Protein AF-0000000078269663 (afdb_homodimer)

Nearest PDB structures (foldseek):
  3m1u-assembly1_B  TM=9.471E-01  e=7.529E-53  Nitratidesulfovibrio vulgaris str. Hildenborough
  3m1u-assembly1_A  TM=9.392E-01  e=1.048E-51  Nitratidesulfovibrio vulgaris str. Hildenborough
  6sqx-assembly2_B  TM=9.082E-01  e=2.283E-35  Photobacterium damselae subsp. piscicida
  3eg2-assembly1_A  TM=7.841E-01  e=2.271E-01  Homo sapiens
  8hdr-assembly1_1  TM=2.723E-01  e=8.058E+00  uncultured cyanophage

Solvent-accessible surface area (backbone atoms only — not comparable to full-atom values): 50717 Å² total; per-residue (Å²): 134,87,90,87,90,71,88,79,89,78,85,76,83,79,85,76,78,76,75,82,76,77,74,76,76,71,76,79,74,75,80,72,72,79,71,78,64,75,73,73,69,74,64,77,59,66,75,71,57,82,74,78,76,38,68,45,76,65,94,50,55,73,32,53,67,72,42,31,93,61,43,85,56,64,76,60,59,67,71,58,44,53,52,38,26,53,50,30,53,52,42,50,51,40,23,63,71,55,81,58,68,89,66,51,64,72,62,69,42,45,49,56,66,69,48,64,81,49,75,37,16,31,77,57,74,38,72,45,56,65,70,57,52,52,49,42,59,55,33,52,44,60,92,55,53,72,67,41,68,42,39,27,30,23,37,33,61,38,60,27,12,51,47,75,55,90,61,56,35,18,40,57,58,88,40,67,93,33,14,87,65,45,35,72,30,45,58,30,54,42,52,34,51,40,39,20,22,33,23,28,55,27,72,68,47,58,25,27,32,32,34,41,71,59,50,69,34,22,29,54,39,86,34,42,12,40,50,51,71,67,51,48,65,70,53,61,65,88,52,33,31,19,38,50,30,62,77,40,50,35,38,28,96,92,33,76,61,46,58,39,38,47,54,27,54,31,27,56,72,46,77,58,96,66,26,35,34,26,48,38,49,34,39,30,67,84,43,35,48,44,82,42,59,24,55,41,39,64,82,40,31,43,60,50,56,39,70,56,15,40,38,52,50,20,53,48,51,42,55,51,50,70,41,47,41,5,57,33,16,43,86,77,30,34,28,27,29,48,42,53,28,27,65,34,38,41,42,16,41,66,46,45,49,46,35,69,50,26,41,62,66,36,14,32,60,42,80,36,66,92,53,52,67,69,55,41,55,50,46,50,68,72,68,48,43,54,68,40,18,33,42,24,27,91,90,36,30,30,36,28,55,36,49,37,97,83,68,42,55,30,32,41,31,34,39,56,58,42,67,23,57,38,93,90,58,59,66,38,67,38,47,50,20,21,43,42,37,36,53,60,56,70,40,50,90,39,89,45,26,61,80,51,54,63,42,66,48,41,34,34,39,16,33,49,80,47,62,61,69,76,76,72,136,135,90,73,77,89,73,87,78,90,77,81,87,83,76,83,72,80,68,79,71,84,78,77,76,76,72,75,77,74,75,78,74,69,78,70,75,63,74,74,73,69,73,63,78,60,66,75,72,58,79,74,78,75,39,67,47,77,65,94,49,56,73,32,53,67,72,41,32,93,62,42,85,56,64,74,59,58,67,69,56,44,52,53,39,26,53,49,30,50,52,41,49,50,40,23,63,72,55,81,59,68,90,66,52,65,72,63,68,41,46,49,55,68,70,49,64,82,49,75,37,16,32,75,58,75,36,71,44,57,63,69,56,52,52,49,44,60,54,34,52,43,59,92,56,53,72,67,44,68,41,39,27,31,25,38,33,60,39,62,27,12,52,46,73,56,89,59,57,36,18,42,58,58,89,40,68,91,34,14,88,65,46,35,71,29,45,59,30,54,43,52,35,53,38,38,21,22,35,22,28,57,28,71,67,47,59,24,28,34,32,34,42,69,59,52,70,32,23,30,55,39,88,36,43,12,43,49,50,72,67,50,48,65,70,53,61,65,87,52,34,32,19,38,51,30,62,76,40,51,35,38,27,96,90,33,77,61,46,59,39,38,48,56,29,53,31,27,55,72,46,78,58,96,66,26,35,34,27,48,38,48,35,39,29,67,85,42,36,48,43,81,41,58,24,54,40,40,62,81,39,32,42,61,48,58,39,70,56,15,41,39,51,51,21,53,49,51,42,55,52,48,70,40,48,40,6,58,33,17,44,87,78,32,35,27,26,29,49,44,54,26,28,65,35,39,43,42,15,39,67,46,45,48,46,36,68,49,26,40,62,66,35,13,33,61,43,80,36,65,91,54,52,69,70,54,42,52,50,47,51,68,71,68,49,42,55,70,40,17,34,43,25,29,90,93,36,30,30,36,27,55,37,48,36,97,83,67,42,55,30,33,42,31,35,38,57,57,42,68,25,54,39,92,92,58,61,66,37,68,37,47,49,20,20,44,42,35,37,53,60,57,69,38,50,91,38,89,44,24,62,81,52,54,63,43,67,48,40,34,36,40,16,33,48,82,47,65,61,71,76,77,71,134

Radius of gyration: 35.12 Å; Cα contacts (8 Å, |Δi|>4): 2047; chains: 2; bounding box: 108×82×166 Å

InterPro domains:
  IPR000064 Endopeptidase, NLPC/P60 domain [PF00877] (322-403)
  IPR025606 NLPC/P60, N-terminal domain [PF12912] (15-145)
  IPR026864 SH3b2-type SH3 domain [PF12914] (228-271)
  IPR027017 Uncharacterised peptidase with NlpC/P60 domain, YkfC type [PIRSF019015] (66-463)
  IPR038765 Papain-like cysteine peptidase superfamily [SSF54001] (302-403)
  IPR039439 SH3b1 domain [PF12913] (168-220)

Sequence (946 aa):
MKKILRSLILGVWTAVFISLLSACAGKPRPEILPDSGPALVETDETPQGPALLSEIVLAVPQRASLAVQVSDQPLMAPAEQVAMHNQALERFFAPWKQVRASLSAKDISWGVRGLGSKQGYAENLQPYPQDRWVHVVALQDLPTYPSLSAPAITVRNTSMRVLPSNRPFFLDPKRPGEGFPFDYFQNTAVWMGTPVFITHVSLDRAWYYVETAFANGWVRSEDVALTDENFCAQYESRAMVALRKDETSLIGQDMFLGQTHIGAIFPLHSRGGQGFMVKVPVRDATGRAKVALAELGYLQASRMPLPLTSRSVADLADAMSGQLYGWGGMFENRDCSSTMRDLFLPFGIWLPRNSSQQAKHGGESLSLEGLDAVAKLHAIRTQGVPFASLIWLPGHIGLYLGTSDRNEPLMLHNLWGVRTALPEGGEGRAVVGRLVISTLRPGEERDDVRRDDFLDKVRGLTLIGAKSSVIGKMKKILRSLILGVWTAVFISLLSACAGKPRPEILPDSGPALVETDETPQGPALLSEIVLAVPQRASLAVQVSDQPLMAPAEQVAMHNQALERFFAPWKQVRASLSAKDISWGVRGLGSKQGYAENLQPYPQDRWVHVVALQDLPTYPSLSAPAITVRNTSMRVLPSNRPFFLDPKRPGEGFPFDYFQNTAVWMGTPVFITHVSLDRAWYYVETAFANGWVRSEDVALTDENFCAQYESRAMVALRKDETSLIGQDMFLGQTHIGAIFPLHSRGGQGFMVKVPVRDATGRAKVALAELGYLQASRMPLPLTSRSVADLADAMSGQLYGWGGMFENRDCSSTMRDLFLPFGIWLPRNSSQQAKHGGESLSLEGLDAVAKLHAIRTQGVPFASLIWLPGHIGLYLGTSDRNEPLMLHNLWGVRTALPEGGEGRAVVGRLVISTLRPGEERDDVRRDDFLDKVRGLTLIGAKSSVIGK

Organism: Desulfomicrobium norvegicum (strain DSM 1741 / NCIMB 8310) (NCBI:txid52561)

pLDDT: mean 87.92, std 23.63, range [16.23, 98.94]

Foldseek 3Di:
DDDDDDDDDDPPDDDPCVPDPPPPPPDDDPPPDPPPPPPPPCPVPPPPPPPLDFLFDFPADFFLVRR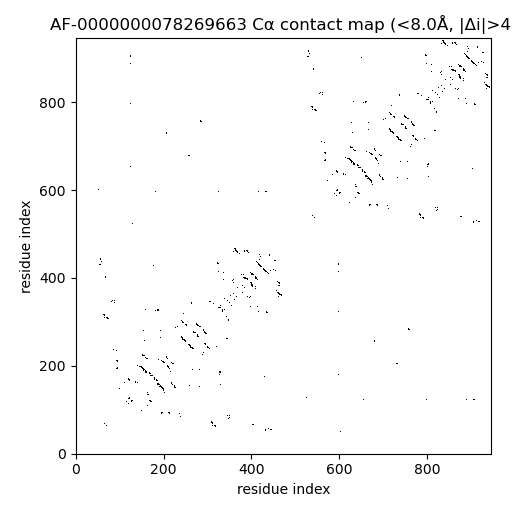DPWDLDFLDDPVLLVVLLVVLLCLQQVQQVDFADPDALVRLCVCCVVPVVAFWAWPVLHTDDPVVNVVQSQQQVSVCWQVDWFKKFFQAKWFFFSTPDPTFIWHRPVAAPTDPPQGVRGAAIDGGGGIWTFRHATPVRQWTFIDGSFDTGIIGLLRMATEDPVRCVVWRDSKKKFWLAAQDFFAAPNDTRYTGGQLDMFHFPDADPFATKTWHWDADPVRHTDTDIGGDGPVTIDIPQDRRILVLLSSSLSNQGPFFADNNCPVNTHAFQVSVQSSCVSNSQHAHRFQVRCQVQQADKDWPPPPDLVVLLVCCQPPPDASFKWWDFVRHIFGFHHAGPVRFIKTWGRDQFAWFADPVGDIHTRGSGGTGIHGQAIRVVDPRHDGCPSVNRTTIMGGGSYCSPPPDD/DDDDDDDDDDDDDDPPPVPPPDDPPPPDDPPPPPPPPPPPPCPVPPPPPPPLDFLFDFPADFFLVRRDPWDLDFLDDPVLLVVLLVVLLCLQQVQQVDFADPDALVRLCVCCVVPVVAFWAWPVLHTDDPVVNVVQSQQQVSVCWQVDWFKKFFQAKWFFFSTPDPTFIWHRPVAAPTDPPQGVRGAAIDGGGGIWTFRHATPVRQWTFIDGSFDTGIIGLLRMATEDPVRCVVWRDSKKKFWLAAQDFFADPNDTRYTGGQLDMFHFPDADPFFTKTWHWHADPVRHTDTDIGGDGPVTIDIPQDRRILVLLSSSLSNQRPFFADNNCPVNTHAFQVSVQSSCVSNSQHAHRFQVRCQVQQADKDWPPPPDLVVLQVCCQPPPDASFKWWDFVRHIFGFHHAGPVRFIKTWGQDQFAWFADPVGDIHTGGSGGTGIHGQAIRVVDPRHDGCPSVNRTTIMGGGSYCSPPPDD

Secondary structure (DSSP, 8-state):
-------------------------------------------------S----SS---S-SSHHHHS---SSBSS-HHHHHHHHHHHHHHHTGGGG--S-SS-HHHHTHHHHHHTTS--B-TTSSBPPHHHHHHHHHHT-GGG-S---EEEEESS-EEEESSS-SS--B--TTSTT-STT--TTEEEEE-TT-EEEEEEE-TTSSEEEEE-SS-EEEEEGGGEEE--HHHHHHH--S-EEEE-STTEEEEETTEEEEEE-TT-EEEEEEE-SSEEEEEEEEE-TTSBEEEEEEEEETTTEEESSPP-BHHHHHHHHHHTTTPBB-GGGGGG-B-HHHHHHHHHGGGT----SSHHHHHHHSEEEEE-TT--HHHHHHHHHHH--TTSEEEEETTEEEEEEEE-TTS-EEEEEEEEEEEEE-TTSSEEEEEEEEEEEE-SSTTTTSTTS-TTHHHHH--EEEEETS-------/-------------------------------------------------S----SS---S-SSHHHHS---SSBSS-HHHHHHHHHHHHHHHHGGGG--S-SS-HHHHTHHHHHHTTS--B-TTSSBPPHHHHHHHHHHT-GGG-S---EEEEESS-EEEESSS-SS--B--TTSTT-STT--TTEEEEE-TT-EEEEEEE-TTSSEEEEE-SS-EEEEEGGGEEE--HHHHHHH--S-EEEE-STTEEEEETTEEEEEE-TT-EEEEEEE-SSEEEEEEEEE-TTSBEEEEEEEEETTTEEESSPP-BHHHHHHHHHHTTTPBB-GGGGGG-B-HHHHHHHHHGGGT----SSHHHHHHHSEEEEE-TT--HHHHHHHHHHH--TTSEEEEETTEEEEEEEE-TTS-EEEEEEEEEEEEE-TTSSEEEEEEEEEEEE-SSTTTTSTTS-TTHHHHH--EEEEETS-------

Structure (mmCIF, N/CA/C/O backbone):
data_AF-0000000078269663-model_v1
#
loop_
_entity.id
_entity.type
_entity.pdbx_description
1 polymer 'NlpC/P60 family protein'
#
loop_
_atom_site.group_PDB
_atom_site.id
_atom_site.type_symbol
_atom_site.label_atom_id
_atom_site.label_alt_id
_atom_site.label_comp_id
_atom_site.label_asym_id
_atom_site.label_entity_id
_atom_site.label_seq_id
_atom_site.pdbx_PDB_ins_code
_atom_site.Cartn_x
_atom_site.Cartn_y
_atom_site.Cartn_z
_atom_site.occupancy
_atom_site.B_iso_or_equiv
_atom_site.auth_seq_id
_atom_site.auth_comp_id
_atom_site.auth_asym_id
_atom_site.auth_atom_id
_atom_site.pdbx_PDB_model_num
ATOM 1 N N . MET A 1 1 ? 50.531 26.359 -90.438 1 18.42 1 MET A N 1
ATOM 2 C CA . MET A 1 1 ? 50.438 27.812 -90.312 1 18.42 1 MET A CA 1
ATOM 3 C C . MET A 1 1 ? 49.094 28.203 -89.688 1 18.42 1 MET A C 1
ATOM 5 O O . MET A 1 1 ? 49.094 28.75 -88.562 1 18.42 1 MET A O 1
ATOM 9 N N . LYS A 1 2 ? 48.219 28.922 -90.438 1 17.03 2 LYS A N 1
ATOM 10 C CA . LYS A 1 2 ? 47.812 30.266 -90 1 17.03 2 LYS A CA 1
ATOM 11 C C . LYS A 1 2 ? 46.75 30.219 -88.938 1 17.03 2 LYS A C 1
ATOM 13 O O . LYS A 1 2 ? 46.875 30.906 -87.875 1 17.03 2 LYS A O 1
ATOM 18 N N . LYS A 1 3 ? 45.469 30.453 -89.25 1 18.17 3 LYS A N 1
ATOM 19 C CA . LYS A 1 3 ? 44.5 31.531 -88.938 1 18.17 3 LYS A CA 1
ATOM 20 C C . LYS A 1 3 ? 43.688 31.172 -87.688 1 18.17 3 LYS A C 1
ATOM 22 O O . LYS A 1 3 ? 43.469 30 -87.375 1 18.17 3 LYS A O 1
ATOM 27 N N . ILE A 1 4 ? 42.844 32.125 -87.062 1 19.56 4 ILE A N 1
ATOM 28 C CA . ILE A 1 4 ? 42.375 32.781 -85.875 1 19.56 4 ILE A CA 1
ATOM 29 C C . ILE A 1 4 ? 41.156 32.062 -85.312 1 19.56 4 ILE A C 1
ATOM 31 O O . ILE A 1 4 ? 40.188 31.828 -86.062 1 19.56 4 ILE A O 1
ATOM 35 N N . LEU A 1 5 ? 40.875 31.594 -83.938 1 20.47 5 LEU A N 1
ATOM 36 C CA . LEU A 1 5 ? 40.375 30.641 -83 1 20.47 5 LEU A CA 1
ATOM 37 C C . LEU A 1 5 ? 39 31.078 -82.5 1 20.47 5 LEU A C 1
ATOM 39 O O . LEU A 1 5 ? 38.531 30.625 -81.438 1 20.47 5 LEU A O 1
ATOM 43 N N . ARG A 1 6 ? 38.406 32.125 -83.188 1 18.02 6 ARG A N 1
ATOM 44 C CA . ARG A 1 6 ? 37.625 33.062 -82.375 1 18.02 6 ARG A CA 1
ATOM 45 C C . ARG A 1 6 ? 36.5 32.344 -81.625 1 18.02 6 ARG A C 1
ATOM 47 O O . ARG A 1 6 ? 36.344 32.5 -80.438 1 18.02 6 ARG A O 1
ATOM 54 N N . SER A 1 7 ? 35.219 32.625 -82.125 1 19.48 7 SER A N 1
ATOM 55 C CA . SER A 1 7 ? 34.125 33.344 -81.5 1 19.48 7 SER A CA 1
ATOM 56 C C . SER A 1 7 ? 33.188 32.406 -80.75 1 19.48 7 SER A C 1
ATOM 58 O O . SER A 1 7 ? 32.719 31.406 -81.312 1 19.48 7 SER A O 1
ATOM 60 N N . LEU A 1 8 ? 32.969 32.469 -79.5 1 19.3 8 LEU A N 1
ATOM 61 C CA . LEU A 1 8 ? 32.625 31.672 -78.312 1 19.3 8 LEU A CA 1
ATOM 62 C C . LEU A 1 8 ? 31.188 31.203 -78.375 1 19.3 8 LEU A C 1
ATOM 64 O O . LEU A 1 8 ? 30.406 31.625 -79.188 1 19.3 8 LEU A O 1
ATOM 68 N N . ILE A 1 9 ? 30.297 31.688 -77.438 1 19.8 9 ILE A N 1
ATOM 69 C CA . ILE A 1 9 ? 29.703 30.922 -76.312 1 19.8 9 ILE A CA 1
ATOM 70 C C . ILE A 1 9 ? 28.297 30.469 -76.688 1 19.8 9 ILE A C 1
ATOM 72 O O . ILE A 1 9 ? 27.703 31.031 -77.625 1 19.8 9 ILE A O 1
ATOM 76 N N . LEU A 1 10 ? 27.312 29.922 -75.625 1 20.56 10 LEU A N 1
ATOM 77 C CA . LEU A 1 10 ? 26.688 28.734 -75.062 1 20.56 10 LEU A CA 1
ATOM 78 C C . LEU A 1 10 ? 25.172 28.875 -75.062 1 20.56 10 LEU A C 1
ATOM 80 O O . LEU A 1 10 ? 24.453 27.906 -74.75 1 20.56 10 LEU A O 1
ATOM 84 N N . GLY A 1 11 ? 24.438 29.922 -75.562 1 20.2 11 GLY A N 1
ATOM 85 C CA . GLY A 1 11 ? 23.328 30.375 -74.75 1 20.2 11 GLY A CA 1
ATOM 86 C C . GLY A 1 11 ? 22.094 29.516 -74.875 1 20.2 11 GLY A C 1
ATOM 87 O O . GLY A 1 11 ? 21.438 29.516 -75.938 1 20.2 11 GLY A O 1
ATOM 88 N N . VAL A 1 12 ? 22.031 28.297 -74.438 1 22.58 12 VAL A N 1
ATOM 89 C CA . VAL A 1 12 ? 21 27.312 -74.812 1 22.58 12 VAL A CA 1
ATOM 90 C C . VAL A 1 12 ? 19.656 27.75 -74.188 1 22.58 12 VAL A C 1
ATOM 92 O O . VAL A 1 12 ? 19.547 27.938 -73 1 22.58 12 VAL A O 1
ATOM 95 N N . TRP A 1 13 ? 18.844 28.5 -74.875 1 22.03 13 TRP A N 1
ATOM 96 C CA . TRP A 1 13 ? 17.531 29.125 -74.75 1 22.03 13 TRP A CA 1
ATOM 97 C C . TRP A 1 13 ? 16.5 28.109 -74.25 1 22.03 13 TRP A C 1
ATOM 99 O O . TRP A 1 13 ? 16.297 27.062 -74.875 1 22.03 13 TRP A O 1
ATOM 109 N N . THR A 1 14 ? 16.25 28.188 -72.875 1 20.78 14 THR A N 1
ATOM 110 C CA . THR A 1 14 ? 15.453 27.422 -71.938 1 20.78 14 THR A CA 1
ATOM 111 C C . THR A 1 14 ? 14.008 27.297 -72.438 1 20.78 14 THR A C 1
ATOM 113 O O . THR A 1 14 ? 13.523 28.141 -73.188 1 20.78 14 THR A O 1
ATOM 116 N N . ALA A 1 15 ? 13.289 26.203 -72 1 21.61 15 ALA A N 1
ATOM 117 C CA . ALA A 1 15 ? 12.234 25.219 -72.188 1 21.61 15 ALA A CA 1
ATOM 118 C C . ALA A 1 15 ? 10.883 25.734 -71.75 1 21.61 15 ALA A C 1
ATOM 120 O O . ALA A 1 15 ? 10.602 25.734 -70.5 1 21.61 15 ALA A O 1
ATOM 121 N N . VAL A 1 16 ? 10.422 26.953 -72.062 1 21.72 16 VAL A N 1
ATOM 122 C CA . VAL A 1 16 ? 9.367 27.688 -71.375 1 21.72 16 VAL A CA 1
ATOM 123 C C . VAL A 1 16 ? 8.023 27 -71.625 1 21.72 16 VAL A C 1
ATOM 125 O O . VAL A 1 16 ? 7.434 27.094 -72.688 1 21.72 16 VAL A O 1
ATOM 128 N N . PHE A 1 17 ? 7.836 25.703 -71.438 1 22.28 17 PHE A N 1
ATOM 129 C CA . PHE A 1 17 ? 6.559 25.156 -71.875 1 22.28 17 PHE A CA 1
ATOM 130 C C . PHE A 1 17 ? 5.402 25.75 -71.062 1 22.28 17 PHE A C 1
ATOM 132 O O . PHE A 1 17 ? 5.344 25.609 -69.875 1 22.28 17 PHE A O 1
ATOM 139 N N . ILE A 1 18 ? 4.758 26.844 -71.438 1 22.73 18 ILE A N 1
ATOM 140 C CA . ILE A 1 18 ? 3.781 27.75 -70.875 1 22.73 18 ILE A CA 1
ATOM 141 C C . ILE A 1 18 ? 2.428 27.047 -70.75 1 22.73 18 ILE A C 1
ATOM 143 O O . ILE A 1 18 ? 1.713 26.906 -71.75 1 22.73 18 ILE A O 1
ATOM 147 N N . SER A 1 19 ? 2.396 25.781 -70.25 1 20.92 19 SER A N 1
ATOM 148 C CA . SER A 1 19 ? 1.083 25.188 -70.5 1 20.92 19 SER A CA 1
ATOM 149 C C . SER A 1 19 ? -0.013 26 -69.812 1 20.92 19 SER A C 1
ATOM 151 O O . SER A 1 19 ? 0.24 26.703 -68.812 1 20.92 19 SER A O 1
ATOM 153 N N . LEU A 1 20 ? -1.209 26.156 -70.375 1 21.92 20 LEU A N 1
ATOM 154 C CA . LEU A 1 20 ? -2.467 26.891 -70.438 1 21.92 20 LEU A CA 1
ATOM 155 C C . LEU A 1 20 ? -3.33 26.625 -69.25 1 21.92 20 LEU A C 1
ATOM 157 O O . LEU A 1 20 ? -3.92 25.547 -69.125 1 21.92 20 LEU A O 1
ATOM 161 N N . LEU A 1 21 ? -2.818 26.781 -67.938 1 22.5 21 LEU A N 1
ATOM 162 C CA . LEU A 1 21 ? -3.539 26.344 -66.75 1 22.5 21 LEU A CA 1
ATOM 163 C C . LEU A 1 21 ? -4.797 27.172 -66.562 1 22.5 21 LEU A C 1
ATOM 165 O O . LEU A 1 21 ? -4.715 28.375 -66.25 1 22.5 21 LEU A O 1
ATOM 169 N N . SER A 1 22 ? -5.836 27.031 -67.375 1 20.84 22 SER A N 1
ATOM 170 C CA . SER A 1 22 ? -7.082 27.781 -67.312 1 20.84 22 SER A CA 1
ATOM 171 C C . SER A 1 22 ? -7.707 27.797 -65.938 1 20.84 22 SER A C 1
ATOM 173 O O . SER A 1 22 ? -7.957 26.75 -65.375 1 20.84 22 SER A O 1
ATOM 175 N N . ALA A 1 23 ? -7.543 28.797 -65.188 1 22.16 23 ALA A N 1
ATOM 176 C CA . ALA A 1 23 ? -7.812 29.125 -63.781 1 22.16 23 ALA A CA 1
ATOM 177 C C . ALA A 1 23 ? -9.312 29.312 -63.531 1 22.16 23 ALA A C 1
ATOM 179 O O . ALA A 1 23 ? -9.914 30.234 -64.062 1 22.16 23 ALA A O 1
ATOM 180 N N . CYS A 1 24 ? -10.156 28.203 -63.625 1 22.61 24 CYS A N 1
ATOM 181 C CA . CYS A 1 24 ? -11.602 28.266 -63.469 1 22.61 24 CYS A CA 1
ATOM 182 C C . CYS A 1 24 ? -11.984 29.141 -62.281 1 22.61 24 CYS A C 1
ATOM 184 O O . CYS A 1 24 ? -11.422 29 -61.188 1 22.61 24 CYS A O 1
ATOM 186 N N . ALA A 1 25 ? -12.477 30.25 -62.5 1 22.42 25 ALA A N 1
ATOM 187 C CA . ALA A 1 25 ? -12.875 31.406 -61.719 1 22.42 25 ALA A CA 1
ATOM 188 C C . ALA A 1 25 ? -13.914 31.031 -60.656 1 22.42 25 ALA A C 1
ATOM 190 O O . ALA A 1 25 ? -15.039 30.656 -61 1 22.42 25 ALA A O 1
ATOM 191 N N . GLY A 1 26 ? -13.586 30.281 -59.719 1 21.84 26 GLY A N 1
ATOM 192 C CA . GLY A 1 26 ? -14.508 29.734 -58.75 1 21.84 26 GLY A CA 1
ATOM 193 C C . GLY A 1 26 ? -15.359 30.797 -58.062 1 21.84 26 GLY A C 1
ATOM 194 O O . GLY A 1 26 ? -14.914 31.922 -57.875 1 21.84 26 GLY A O 1
ATOM 195 N N . LYS A 1 27 ? -16.688 30.656 -58.25 1 29.8 27 LYS A N 1
ATOM 196 C CA . LYS A 1 27 ? -17.766 31.562 -57.875 1 29.8 27 LYS A CA 1
ATOM 197 C C . LYS A 1 27 ? -17.547 32.156 -56.5 1 29.8 27 LYS A C 1
ATOM 199 O O . LYS A 1 27 ? -16.969 31.5 -55.625 1 29.8 27 LYS A O 1
ATOM 204 N N . PRO A 1 28 ? -17.906 33.406 -56.312 1 24.45 28 PRO A N 1
ATOM 205 C CA . PRO A 1 28 ? -17.625 34.281 -55.156 1 24.45 28 PRO A CA 1
ATOM 206 C C . PRO A 1 28 ? -18.266 33.781 -53.875 1 24.45 28 PRO A C 1
ATOM 208 O O . PRO A 1 28 ? -19.359 33.188 -53.906 1 24.45 28 PRO A O 1
ATOM 211 N N . ARG A 1 29 ? -17.562 33.406 -52.906 1 27.33 29 ARG A N 1
ATOM 212 C CA . ARG A 1 29 ? -17.984 32.875 -51.625 1 27.33 29 ARG A CA 1
ATOM 213 C C . ARG A 1 29 ? -18.984 33.781 -50.938 1 27.33 29 ARG A C 1
ATOM 215 O O . ARG A 1 29 ? -18.75 34.969 -50.781 1 27.33 29 ARG A O 1
ATOM 222 N N . PRO A 1 30 ? -20.234 33.406 -50.969 1 25.66 30 PRO A N 1
ATOM 223 C CA . PRO A 1 30 ? -21.203 34.344 -50.344 1 25.66 30 PRO A CA 1
ATOM 224 C C . PRO A 1 30 ? -20.75 34.875 -49 1 25.66 30 PRO A C 1
ATOM 226 O O . PRO A 1 30 ? -19.984 34.219 -48.281 1 25.66 30 PRO A O 1
ATOM 229 N N . GLU A 1 31 ? -20.781 36.156 -48.781 1 25.7 31 GLU A N 1
ATOM 230 C CA . GLU A 1 31 ? -20.406 36.875 -47.562 1 25.7 31 GLU A CA 1
ATOM 231 C C . GLU A 1 31 ? -21.188 36.375 -46.375 1 25.7 31 GLU A C 1
ATOM 233 O O . GLU A 1 31 ? -22.406 36.531 -46.281 1 25.7 31 GLU A O 1
ATOM 238 N N . ILE A 1 32 ? -21.016 35.219 -46 1 28.34 32 ILE A N 1
ATOM 239 C CA . ILE A 1 32 ? -21.844 34.812 -44.844 1 28.34 32 ILE A CA 1
ATOM 240 C C . ILE A 1 32 ? -21.719 35.844 -43.719 1 28.34 32 ILE A C 1
ATOM 242 O O . ILE A 1 32 ? -20.609 36.094 -43.25 1 28.34 32 ILE A O 1
ATOM 246 N N . LEU A 1 33 ? -22.609 36.719 -43.562 1 28.09 33 LEU A N 1
ATOM 247 C CA . LEU A 1 33 ? -22.719 37.719 -42.5 1 28.09 33 LEU A CA 1
ATOM 248 C C . LEU A 1 33 ? -22.406 37.062 -41.156 1 28.09 33 LEU A C 1
ATOM 250 O O . LEU A 1 33 ? -22.766 35.906 -40.906 1 28.09 33 LEU A O 1
ATOM 254 N N . PRO A 1 34 ? -21.516 37.688 -40.312 1 25.53 34 PRO A N 1
ATOM 255 C CA . PRO A 1 34 ? -21 37.125 -39.062 1 25.53 34 PRO A CA 1
ATOM 256 C C . PRO A 1 34 ? -22.094 36.844 -38.031 1 25.53 34 PRO A C 1
ATOM 258 O O . PRO A 1 34 ? -22.875 37.719 -37.688 1 25.53 34 PRO A O 1
ATOM 261 N N . ASP A 1 35 ? -22.781 35.812 -38.188 1 27.05 35 ASP A N 1
ATOM 262 C CA . ASP A 1 35 ? -23.859 35.594 -37.219 1 27.05 35 ASP A CA 1
ATOM 263 C C . ASP A 1 35 ? -23.406 35.875 -35.781 1 27.05 35 ASP A C 1
ATOM 265 O O . ASP A 1 35 ? -22.312 35.469 -35.406 1 27.05 35 ASP A O 1
ATOM 269 N N . SER A 1 36 ? -23.875 36.969 -35.219 1 27.69 36 SER A N 1
ATOM 270 C CA . SER A 1 36 ? -23.672 37.406 -33.812 1 27.69 36 SER A CA 1
ATOM 271 C C . SER A 1 36 ? -23.828 36.219 -32.844 1 27.69 36 SER A C 1
ATOM 273 O O . SER A 1 36 ? -24.891 35.594 -32.781 1 27.69 36 SER A O 1
ATOM 275 N N . GLY A 1 37 ? -22.844 35.5 -32.719 1 25.61 37 GLY A N 1
ATOM 276 C CA . GLY A 1 37 ? -22.812 34.312 -31.844 1 25.61 37 GLY A CA 1
ATOM 277 C C . GLY A 1 37 ? -23.547 34.531 -30.531 1 25.61 37 GLY A C 1
ATOM 278 O O . GLY A 1 37 ? -23.75 35.65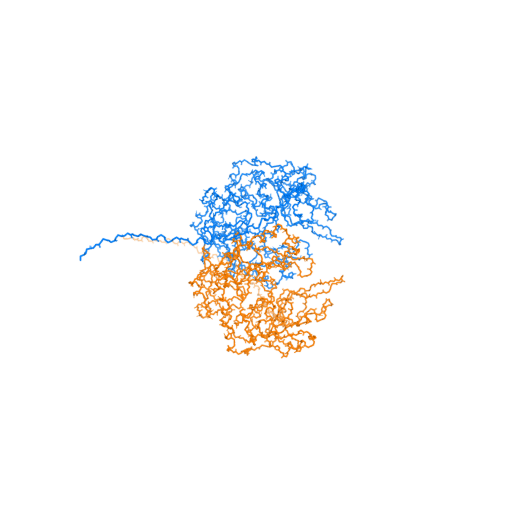6 -30.094 1 25.61 37 GLY A O 1
ATOM 279 N N . PRO A 1 38 ? -24.516 33.688 -30.328 1 26.47 38 PRO A N 1
ATOM 280 C CA . PRO A 1 38 ? -25.344 34 -29.156 1 26.47 38 PRO A CA 1
ATOM 281 C C . PRO A 1 38 ? -24.5 34.469 -27.953 1 26.47 38 PRO A C 1
ATOM 283 O O . PRO A 1 38 ? -23.328 34.094 -27.859 1 26.47 38 PRO A O 1
ATOM 286 N N . ALA A 1 39 ? -24.859 35.562 -27.344 1 25.97 39 ALA A N 1
ATOM 287 C CA . ALA A 1 39 ? -24.297 36.062 -26.094 1 25.97 39 ALA A CA 1
ATOM 288 C C . ALA A 1 39 ? -24.078 34.938 -25.094 1 25.97 39 ALA A C 1
ATOM 290 O O . ALA A 1 39 ? -24.984 34.125 -24.844 1 25.97 39 ALA A O 1
ATOM 291 N N . LEU A 1 40 ? -22.859 34.562 -25.078 1 24.97 40 LEU A N 1
ATOM 292 C CA . LEU A 1 40 ? -22.516 33.688 -23.953 1 24.97 40 LEU A CA 1
ATOM 293 C C . LEU A 1 40 ? -23.219 34.156 -22.672 1 24.97 40 LEU A C 1
ATOM 295 O O . LEU A 1 40 ? -22.922 35.25 -22.156 1 24.97 40 LEU A O 1
ATOM 299 N N . VAL A 1 41 ? -24.453 33.906 -22.672 1 27.16 41 VAL A N 1
ATOM 300 C CA . VAL A 1 41 ? -25 34.219 -21.344 1 27.16 41 VAL A CA 1
ATOM 301 C C . VAL A 1 41 ? -23.984 33.812 -20.266 1 27.16 41 VAL A C 1
ATOM 303 O O . VAL A 1 41 ? -23.609 32.656 -20.172 1 27.16 41 VAL A O 1
ATOM 306 N N . GLU A 1 42 ? -23.094 34.719 -19.906 1 26.38 42 GLU A N 1
ATOM 307 C CA . GLU A 1 42 ? -22.328 34.625 -18.672 1 26.38 42 GLU A CA 1
ATOM 308 C C . GLU A 1 42 ? -23.172 34.062 -17.531 1 26.38 42 GLU A C 1
ATOM 310 O O . GLU A 1 42 ? -23.969 34.781 -16.906 1 26.38 42 GLU A O 1
ATOM 315 N N . THR A 1 43 ? -23.891 32.938 -17.859 1 29.7 43 THR A N 1
ATOM 316 C CA . THR A 1 43 ? -24.5 32.531 -16.594 1 29.7 43 THR A CA 1
ATOM 317 C C . THR A 1 43 ? -23.469 32.531 -15.469 1 29.7 43 THR A C 1
ATOM 319 O O . THR A 1 43 ? -22.406 31.891 -15.594 1 29.7 43 THR A O 1
ATOM 322 N N . ASP A 1 44 ? -23.281 33.531 -14.836 1 27.11 44 ASP A N 1
ATOM 323 C CA . ASP A 1 44 ? -22.578 33.688 -13.562 1 27.11 44 ASP A CA 1
ATOM 324 C C . ASP A 1 44 ? -22.719 32.406 -12.711 1 27.11 44 ASP A C 1
ATOM 326 O O . ASP A 1 44 ? -23.203 32.469 -11.578 1 27.11 44 ASP A O 1
ATOM 330 N N . GLU A 1 45 ? -23.328 31.375 -13.312 1 31.53 45 GLU A N 1
ATOM 331 C CA . GLU A 1 45 ? -23.312 30.25 -12.375 1 31.53 45 GLU A CA 1
ATOM 332 C C . GLU A 1 45 ? -21.891 29.891 -11.953 1 31.53 45 GLU A C 1
ATOM 334 O O . GLU A 1 45 ? -21.047 29.562 -12.789 1 31.53 45 GLU A O 1
ATOM 339 N N . THR A 1 46 ? -21.438 30.438 -10.969 1 30.64 46 THR A N 1
ATOM 340 C CA . THR A 1 46 ? -20.219 29.906 -10.359 1 30.64 46 THR A CA 1
ATOM 341 C C . THR A 1 46 ? -20.125 28.391 -10.57 1 30.64 46 THR A C 1
ATOM 343 O O . THR A 1 46 ? -21.062 27.656 -10.258 1 30.64 46 THR A O 1
ATOM 346 N N . PRO A 1 47 ? -19.453 28 -11.617 1 32.09 47 PRO A N 1
ATOM 347 C CA . PRO A 1 47 ? -19.344 26.531 -11.719 1 32.09 47 PRO A CA 1
ATOM 348 C C . PRO A 1 47 ? -19.375 25.844 -10.359 1 32.09 47 PRO A C 1
ATOM 350 O O . PRO A 1 47 ? -18.531 26.141 -9.5 1 32.09 47 PRO A O 1
ATOM 353 N N . GLN A 1 48 ? -20.531 25.641 -9.797 1 33.84 48 GLN A N 1
ATOM 354 C CA . GLN A 1 48 ? -20.516 24.734 -8.648 1 33.84 48 GLN A CA 1
ATOM 355 C C . GLN A 1 48 ? -19.516 23.594 -8.875 1 33.84 48 GLN A C 1
ATOM 357 O O . GLN A 1 48 ? -19.609 22.875 -9.867 1 33.84 48 GLN A O 1
ATOM 362 N N . GLY A 1 49 ? -18.281 23.75 -8.734 1 35.06 49 GLY A N 1
ATOM 363 C CA . GLY A 1 49 ? -17.344 22.656 -8.766 1 35.06 49 GLY A CA 1
ATOM 364 C C . GLY A 1 49 ? -18 21.297 -8.523 1 35.06 49 GLY A C 1
ATOM 365 O O . GLY A 1 49 ? -19.156 21.234 -8.086 1 35.06 49 GLY A O 1
ATOM 366 N N . PRO A 1 50 ? -17.641 20.297 -9.242 1 38.84 50 PRO A N 1
ATOM 367 C CA . PRO A 1 50 ? -18.266 19 -8.977 1 38.84 50 PRO A CA 1
ATOM 368 C C . PRO A 1 50 ? -18.672 18.844 -7.512 1 38.84 50 PRO A C 1
ATOM 370 O O . PRO A 1 50 ? -17.953 19.266 -6.613 1 38.84 50 PRO A O 1
ATOM 373 N N . ALA A 1 51 ? -19.938 18.891 -7.133 1 45.62 51 ALA A N 1
ATOM 374 C CA . ALA A 1 51 ? -20.547 18.688 -5.82 1 45.62 51 ALA A CA 1
ATOM 375 C C . ALA A 1 51 ? -19.719 17.75 -4.961 1 45.62 51 ALA A C 1
ATOM 377 O O . ALA A 1 51 ? -19.359 16.656 -5.398 1 45.62 51 ALA A O 1
ATOM 378 N N . LEU A 1 52 ? -18.781 18.312 -4.195 1 53.53 52 LEU A N 1
ATOM 379 C CA . LEU A 1 52 ? -18.156 17.547 -3.125 1 53.53 52 LEU A CA 1
ATOM 380 C C . LEU A 1 52 ? -19.141 16.531 -2.535 1 53.53 52 LEU A C 1
ATOM 382 O O . LEU A 1 52 ? -20.125 16.922 -1.908 1 53.53 52 LEU A O 1
ATOM 386 N N . LEU A 1 53 ? -19.203 15.352 -3.152 1 63.06 53 LEU A N 1
ATOM 387 C CA . LEU A 1 53 ? -20.172 14.344 -2.717 1 63.06 53 LEU A CA 1
ATOM 388 C C . LEU A 1 53 ? -19.844 13.852 -1.309 1 63.06 53 LEU A C 1
ATOM 390 O O . LEU A 1 53 ? -18.719 13.422 -1.042 1 63.06 53 LEU A O 1
ATOM 394 N N . SER A 1 54 ? -20.375 14.578 -0.336 1 76.19 54 SER A N 1
ATOM 395 C CA . SER A 1 54 ? -20.469 14.07 1.028 1 76.19 54 SER A CA 1
ATOM 396 C C . SER A 1 54 ? -21.906 13.688 1.379 1 76.19 54 SER A C 1
ATOM 398 O O . SER A 1 54 ? -22.844 14.062 0.671 1 76.19 54 SER A O 1
ATOM 400 N N . GLU A 1 55 ? -21.828 12.875 2.408 1 84.81 55 GLU A N 1
ATOM 401 C CA . GLU A 1 55 ? -23.156 12.438 2.824 1 84.81 55 GLU A CA 1
ATOM 402 C C . GLU A 1 55 ? -23.812 13.469 3.734 1 84.81 55 GLU A C 1
ATOM 404 O O . GLU A 1 55 ? -24.891 13.219 4.289 1 84.81 55 GLU A O 1
ATOM 409 N N . ILE A 1 56 ? -23.062 14.633 3.902 1 91.25 56 ILE A N 1
ATOM 410 C CA . ILE A 1 56 ? -23.641 15.773 4.609 1 91.25 56 ILE A CA 1
ATOM 411 C C . ILE A 1 56 ? -23.531 17.031 3.748 1 91.25 56 ILE A C 1
ATOM 413 O O . ILE A 1 56 ? -22.781 17.047 2.773 1 91.25 56 ILE A O 1
ATOM 417 N N . VAL A 1 57 ? -24.297 18.031 4.148 1 88.81 57 VAL A N 1
ATOM 418 C CA . VAL A 1 57 ? -24.25 19.312 3.445 1 88.81 57 VAL A CA 1
ATOM 419 C C . VAL A 1 57 ? -23.172 20.203 4.051 1 88.81 57 VAL A C 1
ATOM 421 O O . VAL A 1 57 ? -23.109 20.375 5.27 1 88.81 57 VAL A O 1
ATOM 424 N N . LEU A 1 58 ? -22.312 20.688 3.242 1 89.38 58 LEU A N 1
ATOM 425 C CA . LEU A 1 58 ? -21.312 21.672 3.621 1 89.38 58 LEU A CA 1
ATOM 426 C C . LEU A 1 58 ? -21.688 23.062 3.125 1 89.38 58 LEU A C 1
ATOM 428 O O . LEU A 1 58 ? -21.312 23.453 2.02 1 89.38 58 LEU A O 1
ATOM 432 N N . ALA A 1 59 ? -22.375 23.844 3.959 1 89.06 59 ALA A N 1
ATOM 433 C CA . ALA A 1 59 ? -23.016 25.078 3.555 1 89.06 59 ALA A CA 1
ATOM 434 C C . ALA A 1 59 ? -22.062 26.266 3.68 1 89.06 59 ALA A C 1
ATOM 436 O O . ALA A 1 59 ? -22.484 27.406 3.869 1 89.06 59 ALA A O 1
ATOM 437 N N . VAL A 1 60 ? -20.797 26.078 3.736 1 95 60 VAL A N 1
ATOM 438 C CA . VAL A 1 60 ? -19.766 27.125 3.779 1 95 60 VAL A CA 1
ATOM 439 C C . VAL A 1 60 ? -18.766 26.891 2.658 1 95 60 VAL A C 1
ATOM 441 O O . VAL A 1 60 ? -18.562 25.766 2.205 1 95 60 VAL A O 1
ATOM 444 N N . PRO A 1 61 ? -18.125 28.031 2.168 1 95.62 61 PRO A N 1
ATOM 445 C CA . PRO A 1 61 ? -17.094 27.844 1.151 1 95.62 61 PRO A CA 1
ATOM 446 C C . PRO A 1 61 ? -16.016 26.844 1.592 1 95.62 61 PRO A C 1
ATOM 448 O O . PRO A 1 61 ? -15.633 26.828 2.764 1 95.62 61 PRO A O 1
ATOM 451 N N . GLN A 1 62 ? -15.516 26.047 0.721 1 96.44 62 GLN A N 1
ATOM 452 C CA . GLN A 1 62 ? -14.586 24.969 1.05 1 96.44 62 GLN A CA 1
ATOM 453 C C . GLN A 1 62 ? -13.148 25.375 0.726 1 96.44 62 GLN A C 1
ATOM 455 O O . GLN A 1 62 ? -12.281 24.516 0.539 1 96.44 62 GLN A O 1
ATOM 460 N N . ARG A 1 63 ? -12.922 26.609 0.601 1 97.56 63 ARG A N 1
ATOM 461 C CA . ARG A 1 63 ? -11.609 27.25 0.567 1 97.56 63 ARG A CA 1
ATOM 462 C C . ARG A 1 63 ? -11.453 28.25 1.713 1 97.56 63 ARG A C 1
ATOM 464 O O . ARG A 1 63 ? -12.32 29.109 1.922 1 97.56 63 ARG A O 1
ATOM 471 N N . ALA A 1 64 ? -10.406 28.094 2.404 1 98.19 64 ALA A N 1
ATOM 472 C CA . ALA A 1 64 ? -10.211 28.922 3.59 1 98.19 64 ALA A CA 1
ATOM 473 C C . ALA A 1 64 ? -10.172 30.406 3.219 1 98.19 64 ALA A C 1
ATOM 475 O O . ALA A 1 64 ? -10.734 31.234 3.926 1 98.19 64 ALA A O 1
ATOM 476 N N . SER A 1 65 ? -9.57 30.703 2.062 1 97.81 65 SER A N 1
ATOM 477 C CA . SER A 1 65 ? -9.422 32.094 1.622 1 97.81 65 SER A CA 1
ATOM 478 C C . SER A 1 65 ? -10.773 32.688 1.248 1 97.81 65 SER A C 1
ATOM 480 O O . SER A 1 65 ? -10.898 33.906 1.136 1 97.81 65 SER A O 1
ATOM 482 N N . LEU A 1 66 ? -11.742 31.875 1.029 1 96.88 66 LEU A N 1
ATOM 483 C CA . LEU A 1 66 ? -13.062 32.344 0.639 1 96.88 66 LEU A CA 1
ATOM 484 C C . LEU A 1 66 ? -14.039 32.25 1.807 1 96.88 66 LEU A C 1
ATOM 486 O O . LEU A 1 66 ? -15.094 32.906 1.796 1 96.88 66 LEU A O 1
ATOM 490 N N . ALA A 1 67 ? -13.695 31.453 2.793 1 97.19 67 ALA A N 1
ATOM 491 C CA . ALA A 1 67 ? -14.625 31.172 3.885 1 97.19 67 ALA A CA 1
ATOM 492 C C . ALA A 1 67 ? -14.656 32.312 4.891 1 97.19 67 ALA A C 1
ATOM 494 O O . ALA A 1 67 ? -15.68 32.562 5.535 1 97.19 67 ALA A O 1
ATOM 495 N N . VAL A 1 68 ? -13.531 32.969 5.055 1 97.5 68 VAL A N 1
ATOM 496 C CA . VAL A 1 68 ? -13.406 34.094 5.984 1 97.5 68 VAL A CA 1
ATOM 497 C C . VAL A 1 68 ? -12.492 35.156 5.395 1 97.5 68 VAL A C 1
ATOM 499 O O . VAL A 1 68 ? -11.758 34.906 4.434 1 97.5 68 VAL A O 1
ATOM 502 N N . GLN A 1 69 ? -12.523 36.375 6.02 1 96.31 69 GLN A N 1
ATOM 503 C CA . GLN A 1 69 ? -11.594 37.406 5.609 1 96.31 69 GLN A CA 1
ATOM 504 C C . GLN A 1 69 ? -10.18 37.125 6.102 1 96.31 69 GLN A C 1
ATOM 506 O O . GLN A 1 69 ? -9.984 36.75 7.258 1 96.31 69 GLN A O 1
ATOM 511 N N . VAL A 1 70 ? -9.258 37.219 5.211 1 98 70 VAL A N 1
ATOM 512 C CA . VAL A 1 70 ? -7.859 36.969 5.555 1 98 70 VAL A CA 1
ATOM 513 C C . VAL A 1 70 ? -7.047 38.25 5.379 1 98 70 VAL A C 1
ATOM 515 O O . VAL A 1 70 ? -7.488 39.188 4.711 1 98 70 VAL A O 1
ATOM 518 N N . SER A 1 71 ? -5.848 38.312 6.047 1 97.88 71 SER A N 1
ATOM 519 C CA . SER A 1 71 ? -4.98 39.469 5.973 1 97.88 71 SER A CA 1
ATOM 520 C C . SER A 1 71 ? -3.51 39.094 6.066 1 97.88 71 SER A C 1
ATOM 522 O O . SER A 1 71 ? -3.189 37.938 6.34 1 97.88 71 SER A O 1
ATOM 524 N N . ASP A 1 72 ? -2.635 40.094 5.844 1 98 72 ASP A N 1
ATOM 525 C CA . ASP A 1 72 ? -1.192 39.875 5.91 1 98 72 ASP A CA 1
ATOM 526 C C . ASP A 1 72 ? -0.64 40.281 7.277 1 98 72 ASP A C 1
ATOM 528 O O . ASP A 1 72 ? 0.577 40.344 7.465 1 98 72 ASP A O 1
ATOM 532 N N . GLN A 1 73 ? -1.556 40.531 8.195 1 97.12 73 GLN A N 1
ATOM 533 C CA . GLN A 1 73 ? -1.113 40.844 9.547 1 97.12 73 GLN A CA 1
ATOM 534 C C . GLN A 1 73 ? -0.573 39.625 10.258 1 97.12 73 GLN A C 1
ATOM 536 O O . GLN A 1 73 ? -1.224 38.562 10.266 1 97.12 73 GLN A O 1
ATOM 541 N N . PRO A 1 74 ? 0.603 39.781 10.898 1 97 74 PRO A N 1
ATOM 542 C CA . PRO A 1 74 ? 1.155 38.625 11.609 1 97 74 PRO A CA 1
ATOM 543 C C . PRO A 1 74 ? 0.258 38.156 12.75 1 97 74 PRO A C 1
ATOM 545 O O . PRO A 1 74 ? -0.341 38.969 13.453 1 97 74 PRO A O 1
ATOM 548 N N . LEU A 1 75 ? 0.198 36.844 12.883 1 96.81 75 LEU A N 1
ATOM 549 C CA . LEU A 1 75 ? -0.64 36.25 13.922 1 96.81 75 LEU A CA 1
ATOM 550 C C . LEU A 1 75 ? 0.131 36.125 15.227 1 96.81 75 LEU A C 1
ATOM 552 O O . LEU A 1 75 ? -0.456 35.844 16.266 1 96.81 75 LEU A O 1
ATOM 556 N N . MET A 1 76 ? 1.404 36.312 15.117 1 94 76 MET A N 1
ATOM 557 C CA . MET A 1 76 ? 2.266 36.312 16.297 1 94 76 MET A CA 1
ATOM 558 C C . MET A 1 76 ? 3.463 37.25 16.078 1 94 76 MET A C 1
ATOM 560 O O . MET A 1 76 ? 3.75 37.625 14.945 1 94 76 MET A O 1
ATOM 564 N N . ALA A 1 77 ? 4.18 37.562 17.203 1 93.94 77 ALA A N 1
ATOM 565 C CA . ALA A 1 77 ? 5.371 38.406 17.094 1 93.94 77 ALA A CA 1
ATOM 566 C C . ALA A 1 77 ? 6.453 37.719 16.266 1 93.94 77 ALA A C 1
ATOM 568 O O . ALA A 1 77 ? 6.715 36.5 16.453 1 93.94 77 ALA A O 1
ATOM 569 N N . PRO A 1 78 ? 7.043 38.469 15.367 1 93.5 78 PRO A N 1
ATOM 570 C CA . PRO A 1 78 ? 8.07 37.875 14.508 1 93.5 78 PRO A CA 1
ATOM 571 C C . PRO A 1 78 ? 9.164 37.156 15.305 1 93.5 78 PRO A C 1
ATOM 573 O O . PRO A 1 78 ? 9.609 36.062 14.906 1 93.5 78 PRO A O 1
ATOM 576 N N . ALA A 1 79 ? 9.562 37.75 16.391 1 95.31 79 ALA A N 1
ATOM 577 C CA . ALA A 1 79 ? 10.609 37.156 17.203 1 95.31 79 ALA A CA 1
ATOM 578 C C . ALA A 1 79 ? 10.164 35.812 17.781 1 95.31 79 ALA A C 1
ATOM 580 O O . ALA A 1 79 ? 10.969 34.875 17.891 1 95.31 79 ALA A O 1
ATOM 581 N N . GLU A 1 80 ? 8.93 35.75 18.109 1 95.31 80 GLU A N 1
ATOM 582 C CA . GLU A 1 80 ? 8.375 34.5 18.625 1 95.31 80 GLU A CA 1
ATOM 583 C C . GLU A 1 80 ? 8.344 33.438 17.547 1 95.31 80 GLU A C 1
ATOM 585 O O . GLU A 1 80 ? 8.695 32.281 17.812 1 95.31 80 GLU A O 1
ATOM 590 N N . GLN A 1 81 ? 7.965 33.781 16.406 1 96.69 81 GLN A N 1
ATOM 591 C CA . GLN A 1 81 ? 7.922 32.812 15.312 1 96.69 81 GLN A CA 1
ATOM 592 C C . GLN A 1 81 ? 9.32 32.281 14.992 1 96.69 81 GLN A C 1
ATOM 594 O O . GLN A 1 81 ? 9.492 31.078 14.75 1 96.69 81 GLN A O 1
ATOM 599 N N . VAL A 1 82 ? 10.297 33.156 14.969 1 96.69 82 VAL A N 1
ATOM 600 C CA . VAL A 1 82 ? 11.672 32.75 14.695 1 96.69 82 VAL A CA 1
ATOM 601 C C . VAL A 1 82 ? 12.148 31.766 15.75 1 96.69 82 VAL A C 1
ATOM 603 O O . VAL A 1 82 ? 12.812 30.781 15.422 1 96.69 82 VAL A O 1
ATOM 606 N N . ALA A 1 83 ? 11.805 32.062 16.969 1 96.62 83 ALA A N 1
ATOM 607 C CA . ALA A 1 83 ? 12.18 31.156 18.047 1 96.62 83 ALA A CA 1
ATOM 608 C C . ALA A 1 83 ? 11.531 29.797 17.844 1 96.62 83 ALA A C 1
ATOM 610 O O . ALA A 1 83 ? 12.18 28.766 18.031 1 96.62 83 ALA A O 1
ATOM 611 N N . MET A 1 84 ? 10.273 29.75 17.5 1 97 84 MET A N 1
ATOM 612 C CA . MET A 1 84 ? 9.555 28.516 17.25 1 97 84 MET A CA 1
ATOM 613 C C . MET A 1 84 ? 10.156 27.766 16.062 1 97 84 MET A C 1
ATOM 615 O O . MET A 1 84 ? 10.273 26.531 16.094 1 97 84 MET A O 1
ATOM 619 N N . HIS A 1 85 ? 10.531 28.484 15.062 1 98 85 HIS A N 1
ATOM 620 C CA . HIS A 1 85 ? 11.156 27.906 13.883 1 98 85 HIS A CA 1
ATOM 621 C C . HIS A 1 85 ? 12.469 27.219 14.25 1 98 85 HIS A C 1
ATOM 623 O O . HIS A 1 85 ? 12.719 26.078 13.82 1 98 85 HIS A O 1
ATOM 629 N N . ASN A 1 86 ? 13.273 27.859 15.023 1 97.88 86 ASN A N 1
ATOM 630 C CA . ASN A 1 86 ? 14.539 27.281 15.453 1 97.88 86 ASN A CA 1
ATOM 631 C C . ASN A 1 86 ? 14.32 26.016 16.266 1 97.88 86 ASN A C 1
ATOM 633 O O . ASN A 1 86 ? 15.031 25.016 16.094 1 97.88 86 ASN A O 1
ATOM 637 N N . GLN A 1 87 ? 13.359 26.062 17.078 1 96.94 87 GLN A N 1
ATOM 638 C CA . GLN A 1 87 ? 13.023 24.891 17.875 1 96.94 87 GLN A CA 1
ATOM 639 C C . GLN A 1 87 ? 12.531 23.75 17 1 96.94 87 GLN A C 1
ATOM 641 O O . GLN A 1 87 ? 12.867 22.578 17.234 1 96.94 87 GLN A O 1
ATOM 646 N N . ALA A 1 88 ? 11.703 24.078 16.078 1 98.06 88 ALA A N 1
ATOM 647 C CA . ALA A 1 88 ? 11.18 23.078 15.164 1 98.06 88 ALA A CA 1
ATOM 648 C C . ALA A 1 88 ? 12.312 22.375 14.422 1 98.06 88 ALA A C 1
ATOM 650 O O . ALA A 1 88 ? 12.297 21.141 14.266 1 98.06 88 ALA A O 1
ATOM 651 N N . LEU A 1 89 ? 13.273 23.125 13.977 1 98.56 89 LEU A N 1
ATOM 652 C CA . LEU A 1 89 ? 14.383 22.547 13.234 1 98.56 89 LEU A CA 1
ATOM 653 C C . LEU A 1 89 ? 15.258 21.688 14.148 1 98.56 89 LEU A C 1
ATOM 655 O O . LEU A 1 89 ? 15.773 20.656 13.727 1 98.56 89 LEU A O 1
ATOM 659 N N . GLU A 1 90 ? 15.422 22.141 15.391 1 98.12 90 GLU A N 1
ATOM 660 C CA . GLU A 1 90 ? 16.156 21.328 16.359 1 98.12 90 GLU A CA 1
ATOM 661 C C . GLU A 1 90 ? 15.461 19.984 16.594 1 98.12 90 GLU A C 1
ATOM 663 O O . GLU A 1 90 ? 16.125 18.953 16.625 1 98.12 90 GLU A O 1
ATOM 668 N N . ARG A 1 91 ? 14.203 20.047 16.672 1 98 91 ARG A N 1
ATOM 669 C CA . ARG A 1 91 ? 13.43 18.828 16.844 1 98 91 ARG A CA 1
ATOM 670 C C . ARG A 1 91 ? 13.508 17.938 15.609 1 98 91 ARG A C 1
ATOM 672 O O . ARG A 1 91 ? 13.641 16.719 15.711 1 98 91 ARG A O 1
ATOM 679 N N . PHE A 1 92 ? 13.414 18.594 14.5 1 98.62 92 PHE A N 1
ATOM 680 C CA . PHE A 1 92 ? 13.406 17.875 13.234 1 98.62 92 PHE A CA 1
ATOM 681 C C . PHE A 1 92 ? 14.656 17 13.109 1 98.62 92 PHE A C 1
ATOM 683 O O . PHE A 1 92 ? 14.578 15.852 12.672 1 98.62 92 PHE A O 1
ATOM 690 N N . PHE A 1 93 ? 15.805 17.484 13.523 1 98.75 93 PHE A N 1
ATOM 691 C CA . PHE A 1 93 ? 17.062 16.781 13.344 1 98.75 93 PHE A CA 1
ATOM 692 C C . PHE A 1 93 ? 17.453 16.031 14.617 1 98.75 93 PHE A C 1
ATOM 694 O O . PHE A 1 93 ? 18.516 15.383 14.672 1 98.75 93 PHE A O 1
ATOM 701 N N . ALA A 1 94 ? 16.656 16.016 15.641 1 98.5 94 ALA A N 1
ATOM 702 C CA . ALA A 1 94 ? 16.953 15.477 16.969 1 98.5 94 ALA A CA 1
ATOM 703 C C . ALA A 1 94 ? 17.312 13.992 16.875 1 98.5 94 ALA A C 1
ATOM 705 O O . ALA A 1 94 ? 18.172 13.508 17.609 1 98.5 94 ALA A O 1
ATOM 706 N N . PRO A 1 95 ? 16.688 13.195 15.977 1 98.75 95 PRO A N 1
ATOM 707 C CA . PRO A 1 95 ? 17 11.766 15.93 1 98.75 95 PRO A CA 1
ATOM 708 C C . PRO A 1 95 ? 18.484 11.508 15.641 1 98.75 95 PRO A C 1
ATOM 710 O O . PRO A 1 95 ? 19.031 10.484 16.062 1 98.75 95 PRO A O 1
ATOM 713 N N . TRP A 1 96 ? 19.109 12.383 14.977 1 98.69 96 TRP A N 1
ATOM 714 C CA . TRP A 1 96 ? 20.516 12.203 14.617 1 98.69 96 TRP A CA 1
ATOM 715 C C . TRP A 1 96 ? 21.422 12.477 15.812 1 98.69 96 TRP A C 1
ATOM 717 O O . TRP A 1 96 ? 22.609 12.172 15.773 1 98.69 96 TRP A O 1
ATOM 727 N N . LYS A 1 97 ? 20.891 13.031 16.828 1 97.75 97 LYS A N 1
ATOM 728 C CA . LYS A 1 97 ? 21.656 13.328 18.031 1 97.75 97 LYS A CA 1
ATOM 729 C C . LYS A 1 97 ? 21.469 12.25 19.078 1 97.75 97 LYS A C 1
ATOM 731 O O . LYS A 1 97 ? 22.125 12.273 20.125 1 97.75 97 LYS A O 1
ATOM 736 N N . GLN A 1 98 ? 20.594 11.344 18.781 1 97 98 GLN A N 1
ATOM 737 C CA . GLN A 1 98 ? 20.344 10.227 19.703 1 97 98 GLN A CA 1
ATOM 738 C C . GLN A 1 98 ? 21.531 9.258 19.703 1 97 98 GLN A C 1
ATOM 740 O O . GLN A 1 98 ? 22.172 9.055 18.688 1 97 98 GLN A O 1
ATOM 745 N N . VAL A 1 99 ? 21.734 8.656 20.891 1 95.56 99 VAL A N 1
ATOM 746 C CA . VAL A 1 99 ? 22.844 7.719 21 1 95.56 99 VAL A CA 1
ATOM 747 C C . VAL A 1 99 ? 22.328 6.324 21.328 1 95.56 99 VAL A C 1
ATOM 749 O O . VAL A 1 99 ? 23.031 5.328 21.156 1 95.56 99 VAL A O 1
ATOM 752 N N . ARG A 1 100 ? 21.156 6.277 21.828 1 96.81 100 ARG A N 1
ATOM 753 C CA . ARG A 1 100 ? 20.516 5.008 22.172 1 96.81 100 ARG A CA 1
ATOM 754 C C . ARG A 1 100 ? 19 5.102 22.047 1 96.81 100 ARG A C 1
ATOM 756 O O . ARG A 1 100 ? 18.453 6.195 21.891 1 96.81 100 ARG A O 1
ATOM 763 N N . ALA A 1 101 ? 18.375 3.939 22.047 1 97.94 101 ALA A N 1
ATOM 764 C CA . ALA A 1 101 ? 16.906 3.902 22 1 97.94 101 ALA A CA 1
ATOM 765 C C . ALA A 1 101 ? 16.312 4.688 23.172 1 97.94 101 ALA A C 1
ATOM 767 O O . ALA A 1 101 ? 16.797 4.602 24.297 1 97.94 101 ALA A O 1
ATOM 768 N N . SER A 1 102 ? 15.336 5.441 22.875 1 97.62 102 SER A N 1
ATOM 769 C CA . SER A 1 102 ? 14.664 6.211 23.922 1 97.62 102 SER A CA 1
ATOM 770 C C . SER A 1 102 ? 13.516 5.422 24.547 1 97.62 102 SER A C 1
ATOM 772 O O . SER A 1 102 ? 13.016 5.781 25.609 1 97.62 102 SER A O 1
ATOM 774 N N . LEU A 1 103 ? 13.102 4.375 23.938 1 97.69 103 LEU A N 1
ATOM 775 C CA . LEU A 1 103 ? 11.953 3.586 24.375 1 97.69 103 LEU A CA 1
ATOM 776 C C . LEU A 1 103 ? 12.391 2.221 24.891 1 97.69 103 LEU A C 1
ATOM 778 O O . LEU A 1 103 ? 13.406 1.681 24.438 1 97.69 103 LEU A O 1
ATOM 782 N N . SER A 1 104 ? 11.625 1.677 25.781 1 97 104 SER A N 1
ATOM 783 C CA . SER A 1 104 ? 11.852 0.326 26.281 1 97 104 SER A CA 1
ATOM 784 C C . SER A 1 104 ? 11.141 -0.713 25.422 1 97 104 SER A C 1
ATOM 786 O O . SER A 1 104 ? 10.32 -0.365 24.562 1 97 104 SER A O 1
ATOM 788 N N . ALA A 1 105 ? 11.477 -1.931 25.703 1 96 105 ALA A N 1
ATOM 789 C CA . ALA A 1 105 ? 10.797 -3.027 25.016 1 96 105 ALA A CA 1
ATOM 790 C C . ALA A 1 105 ? 9.297 -3.01 25.312 1 96 105 ALA A C 1
ATOM 792 O O . ALA A 1 105 ? 8.484 -3.344 24.453 1 96 105 ALA A O 1
ATOM 793 N N . LYS A 1 106 ? 8.977 -2.66 26.516 1 95.69 106 LYS A N 1
ATOM 794 C CA . LYS A 1 106 ? 7.574 -2.557 26.891 1 95.69 106 LYS A CA 1
ATOM 795 C C . LYS A 1 106 ? 6.871 -1.459 26.094 1 95.69 106 LYS A C 1
ATOM 797 O O . LYS A 1 106 ? 5.734 -1.64 25.656 1 95.69 106 LYS A O 1
ATOM 802 N N . ASP A 1 107 ? 7.527 -0.378 25.906 1 96.31 107 ASP A N 1
ATOM 803 C CA . ASP A 1 107 ? 6.957 0.748 25.172 1 96.31 107 ASP A CA 1
ATOM 804 C C . ASP A 1 107 ? 6.633 0.359 23.719 1 96.31 107 ASP A C 1
ATOM 806 O O . ASP A 1 107 ? 5.555 0.669 23.219 1 96.31 107 ASP A O 1
ATOM 810 N N . ILE A 1 108 ? 7.523 -0.372 23.125 1 96.94 108 ILE A N 1
ATOM 811 C CA . ILE A 1 108 ? 7.355 -0.57 21.688 1 96.94 108 ILE A CA 1
ATOM 812 C C . ILE A 1 108 ? 6.426 -1.755 21.438 1 96.94 108 ILE A C 1
ATOM 814 O O . ILE A 1 108 ? 6.059 -2.031 20.297 1 96.94 108 ILE A O 1
ATOM 818 N N . SER A 1 109 ? 6.023 -2.488 22.5 1 95.62 109 SER A N 1
ATOM 819 C CA . SER A 1 109 ? 5.133 -3.633 22.344 1 95.62 109 SER A CA 1
ATOM 820 C C . SER A 1 109 ? 3.678 -3.236 22.578 1 95.62 109 SER A C 1
ATOM 822 O O . SER A 1 109 ? 2.816 -4.098 22.766 1 95.62 109 SER A O 1
ATOM 824 N N . TRP A 1 110 ? 3.389 -1.966 22.562 1 95.94 110 TRP A N 1
ATOM 825 C CA . TRP A 1 110 ? 2.045 -1.478 22.844 1 95.94 110 TRP A CA 1
ATOM 826 C C . TRP A 1 110 ? 1.037 -2.039 21.844 1 95.94 110 TRP A C 1
ATOM 828 O O . TRP A 1 110 ? -0.117 -2.295 22.203 1 95.94 110 TRP A O 1
ATOM 838 N N . GLY A 1 111 ? 1.441 -2.219 20.578 1 97.12 111 GLY A N 1
ATOM 839 C CA . GLY A 1 111 ? 0.55 -2.768 19.578 1 97.12 111 GLY A CA 1
ATOM 840 C C . GLY A 1 111 ? 0.09 -4.18 19.891 1 97.12 111 GLY A C 1
ATOM 841 O O . GLY A 1 111 ? -1.078 -4.516 19.688 1 97.12 111 GLY A O 1
ATOM 842 N N . VAL A 1 112 ? 1.026 -4.973 20.375 1 97.5 112 VAL A N 1
ATOM 843 C CA . VAL A 1 112 ? 0.7 -6.348 20.75 1 97.5 112 VAL A CA 1
ATOM 844 C C . VAL A 1 112 ? -0.28 -6.352 21.922 1 97.5 112 VAL A C 1
ATOM 846 O O . VAL A 1 112 ? -1.274 -7.082 21.891 1 97.5 112 VAL A O 1
ATOM 849 N N . ARG A 1 113 ? -0.053 -5.516 22.875 1 96.06 113 ARG A N 1
ATOM 850 C CA . ARG A 1 113 ? -0.917 -5.441 24.047 1 96.06 113 ARG A CA 1
ATOM 851 C C . ARG A 1 113 ? -2.291 -4.891 23.672 1 96.06 113 ARG A C 1
ATOM 853 O O . ARG A 1 113 ? -3.312 -5.383 24.156 1 96.06 113 ARG A O 1
ATOM 860 N N . GLY A 1 114 ? -2.307 -3.957 22.875 1 96.12 114 GLY A N 1
ATOM 861 C CA . GLY A 1 114 ? -3.543 -3.264 22.547 1 96.12 114 GLY A CA 1
ATOM 862 C C . GLY A 1 114 ? -4.422 -4.031 21.578 1 96.12 114 GLY A C 1
ATOM 863 O O . GLY A 1 114 ? -5.648 -4.012 21.703 1 96.12 114 GLY A O 1
ATOM 864 N N . LEU A 1 115 ? -3.803 -4.738 20.625 1 97.06 115 LEU A N 1
ATOM 865 C CA . LEU A 1 115 ? -4.566 -5.363 19.562 1 97.06 115 LEU A CA 1
ATOM 866 C C . LEU A 1 115 ? -4.652 -6.871 19.766 1 97.06 115 LEU A C 1
ATOM 868 O O . LEU A 1 115 ? -5.527 -7.527 19.188 1 97.06 115 LEU A O 1
ATOM 872 N N . GLY A 1 116 ? -3.787 -7.434 20.578 1 95 116 GLY A N 1
ATOM 873 C CA . GLY A 1 116 ? -3.668 -8.875 20.703 1 95 116 GLY A CA 1
ATOM 874 C C . GLY A 1 116 ? -4.895 -9.516 21.328 1 95 116 GLY A C 1
ATOM 875 O O . GLY A 1 116 ? -5.191 -10.688 21.062 1 95 116 GLY A O 1
ATOM 876 N N . SER A 1 117 ? -5.609 -8.766 22.109 1 93.25 117 SER A N 1
ATOM 877 C CA . SER A 1 117 ? -6.77 -9.328 22.797 1 93.25 117 SER A CA 1
ATOM 878 C C . SER A 1 117 ? -8.039 -9.133 21.969 1 93.25 117 SER A C 1
ATOM 880 O O . SER A 1 117 ? -9.102 -9.648 22.328 1 93.25 117 SER A O 1
ATOM 882 N N . LYS A 1 118 ? -7.941 -8.461 20.859 1 93.62 118 LYS A N 1
ATOM 883 C CA . LYS A 1 118 ? -9.109 -8.148 20.031 1 93.62 118 LYS A CA 1
ATOM 884 C C . LYS A 1 118 ? -9.219 -9.117 18.859 1 93.62 118 LYS A C 1
ATOM 886 O O . LYS A 1 118 ? -8.211 -9.633 18.375 1 93.62 118 LYS A O 1
ATOM 891 N N . GLN A 1 119 ? -10.445 -9.328 18.5 1 93.88 119 GLN A N 1
ATOM 892 C CA . GLN A 1 119 ? -10.648 -10.047 17.25 1 93.88 119 GLN A CA 1
ATOM 893 C C . GLN A 1 119 ? -10.375 -9.141 16.047 1 93.88 119 GLN A C 1
ATOM 895 O O . GLN A 1 119 ? -11.148 -8.219 15.766 1 93.88 119 GLN A O 1
ATOM 900 N N . GLY A 1 120 ? -9.336 -9.406 15.43 1 97 120 GLY A N 1
ATOM 901 C CA . GLY A 1 120 ? -9.008 -8.656 14.227 1 97 120 GLY A CA 1
ATOM 902 C C . GLY A 1 120 ? -9.625 -9.242 12.969 1 97 120 GLY A C 1
ATOM 903 O O . GLY A 1 120 ? -10.164 -10.352 13 1 97 120 GLY A O 1
ATOM 904 N N . TYR A 1 121 ? -9.602 -8.484 11.906 1 97.69 121 TYR A N 1
ATOM 905 C CA . TYR A 1 121 ? -9.992 -8.906 10.57 1 97.69 121 TYR A CA 1
ATOM 906 C C . TYR A 1 121 ? -8.922 -8.547 9.547 1 97.69 121 TYR A C 1
ATOM 908 O O . TYR A 1 121 ? -8.258 -7.516 9.672 1 97.69 121 TYR A O 1
ATOM 916 N N . ALA A 1 122 ? -8.758 -9.445 8.562 1 97.81 122 ALA A N 1
ATOM 917 C CA . ALA A 1 122 ? -7.703 -9.281 7.566 1 97.81 122 ALA A CA 1
ATOM 918 C C . ALA A 1 122 ? -8.242 -8.664 6.285 1 97.81 122 ALA A C 1
ATOM 920 O O . ALA A 1 122 ? -9.375 -8.18 6.25 1 97.81 122 ALA A O 1
ATOM 921 N N . GLU A 1 123 ? -7.379 -8.531 5.293 1 97.44 123 GLU A N 1
ATOM 922 C CA . GLU A 1 123 ? -7.715 -7.871 4.035 1 97.44 123 GLU A CA 1
ATOM 923 C C . GLU A 1 123 ? -8.773 -8.648 3.264 1 97.44 123 GLU A C 1
ATOM 925 O O . GLU A 1 123 ? -9.383 -8.125 2.332 1 97.44 123 GLU A O 1
ATOM 930 N N . ASN A 1 124 ? -8.992 -9.93 3.615 1 95.75 124 ASN A N 1
ATOM 931 C CA . ASN A 1 124 ? -10.078 -10.68 2.996 1 95.75 124 ASN A CA 1
ATOM 932 C C . ASN A 1 124 ? -11.391 -10.5 3.752 1 95.75 124 ASN A C 1
ATOM 934 O O . ASN A 1 124 ? -12.359 -11.211 3.496 1 95.75 124 ASN A O 1
ATOM 938 N N . LEU A 1 125 ? -11.406 -9.633 4.789 1 93.69 125 LEU A N 1
ATOM 939 C CA . LEU A 1 125 ? -12.57 -9.234 5.57 1 93.69 125 LEU A CA 1
ATOM 940 C C . LEU A 1 125 ? -13.016 -10.367 6.492 1 93.69 125 LEU A C 1
ATOM 942 O O . LEU A 1 125 ? -14.141 -10.352 7.008 1 93.69 125 LEU A O 1
ATOM 946 N N . GLN A 1 126 ? -12.203 -11.406 6.629 1 95.31 126 GLN A N 1
ATOM 947 C CA . GLN A 1 126 ? -12.422 -12.5 7.562 1 95.31 126 GLN A CA 1
ATOM 948 C C . GLN A 1 126 ? -11.562 -12.344 8.812 1 95.31 126 GLN A C 1
ATOM 950 O O . GLN A 1 126 ? -10.648 -11.516 8.844 1 95.31 126 GLN A O 1
ATOM 955 N N . PRO A 1 127 ? -11.914 -13.039 9.906 1 95.5 127 PRO A N 1
ATOM 956 C CA . PRO A 1 127 ? -11.109 -12.93 11.125 1 95.5 127 PRO A CA 1
ATOM 957 C C . PRO A 1 127 ? -9.617 -13.102 10.859 1 95.5 127 PRO A C 1
ATOM 959 O O . PRO A 1 127 ? -9.219 -13.945 10.047 1 95.5 127 PRO A O 1
ATOM 962 N N . TYR A 1 128 ? -8.883 -12.312 11.492 1 96.5 128 TYR A N 1
ATOM 963 C CA . TYR A 1 128 ? -7.438 -12.312 11.344 1 96.5 128 TYR A CA 1
ATOM 964 C C . TYR A 1 128 ? -6.848 -13.672 11.711 1 96.5 128 TYR A C 1
ATOM 966 O O . TYR A 1 128 ? -7.078 -14.18 12.812 1 96.5 128 TYR A O 1
ATOM 974 N N . PRO A 1 129 ? -6.102 -14.305 10.844 1 94.62 129 PRO A N 1
ATOM 975 C CA . PRO A 1 129 ? -5.574 -15.633 11.148 1 94.62 129 PRO A CA 1
ATOM 976 C C . PRO A 1 129 ? -4.621 -15.633 12.336 1 94.62 129 PRO A C 1
ATOM 978 O O . PRO A 1 129 ? -3.713 -14.797 12.406 1 94.62 129 PRO A O 1
ATOM 981 N N . GLN A 1 130 ? -4.762 -16.578 13.18 1 94 130 GLN A N 1
ATOM 982 C CA . GLN A 1 130 ? -3.951 -16.656 14.391 1 94 130 GLN A CA 1
ATOM 983 C C . GLN A 1 130 ? -2.482 -16.906 14.055 1 94 130 GLN A C 1
ATOM 985 O O . GLN A 1 130 ? -1.59 -16.359 14.711 1 94 130 GLN A O 1
ATOM 990 N N . ASP A 1 131 ? -2.242 -17.781 13.125 1 94.12 131 ASP A N 1
ATOM 991 C CA . ASP A 1 131 ? -0.864 -18.062 12.742 1 94.12 131 ASP A CA 1
ATOM 992 C C . ASP A 1 131 ? -0.165 -16.812 12.219 1 94.12 131 ASP A C 1
ATOM 994 O O . ASP A 1 131 ? 1.026 -16.609 12.461 1 94.12 131 ASP A O 1
ATOM 998 N N . ARG A 1 132 ? -0.873 -15.992 11.508 1 95.44 132 ARG A N 1
ATOM 999 C CA . ARG A 1 132 ? -0.306 -14.734 11.039 1 95.44 132 ARG A CA 1
ATOM 1000 C C . ARG A 1 132 ? 0.017 -13.805 12.211 1 95.44 132 ARG A C 1
ATOM 1002 O O . ARG A 1 132 ? 1.052 -13.141 12.211 1 95.44 132 ARG A O 1
ATOM 1009 N N . TRP A 1 133 ? -0.897 -13.703 13.172 1 97.25 133 TRP A N 1
ATOM 1010 C CA . TRP A 1 133 ? -0.646 -12.883 14.352 1 97.25 133 TRP A CA 1
ATOM 1011 C C . TRP A 1 133 ? 0.626 -13.328 15.07 1 97.25 133 TRP A C 1
ATOM 1013 O O . TRP A 1 133 ? 1.496 -12.516 15.375 1 97.25 133 TRP A O 1
ATOM 1023 N N . VAL A 1 134 ? 0.72 -14.641 15.234 1 97.12 134 VAL A N 1
ATOM 1024 C CA . VAL A 1 134 ? 1.882 -15.195 15.922 1 97.12 134 VAL A CA 1
ATOM 1025 C C . VAL A 1 134 ? 3.152 -14.867 15.141 1 97.12 134 VAL A C 1
ATOM 1027 O O . VAL A 1 134 ? 4.16 -14.469 15.734 1 97.12 134 VAL A O 1
ATOM 1030 N N . HIS A 1 135 ? 3.033 -14.977 13.883 1 96.94 135 HIS A N 1
ATOM 1031 C CA . HIS A 1 135 ? 4.18 -14.719 13.016 1 96.94 135 HIS A CA 1
ATOM 1032 C C . HIS A 1 135 ? 4.625 -13.266 13.109 1 96.94 135 HIS A C 1
ATOM 1034 O O . HIS A 1 135 ? 5.812 -12.984 13.312 1 96.94 135 HIS A O 1
ATOM 1040 N N . VAL A 1 136 ? 3.711 -12.312 12.992 1 98.12 136 VAL A N 1
ATOM 1041 C CA . VAL A 1 136 ? 4.047 -10.898 12.969 1 98.12 136 VAL A CA 1
ATOM 1042 C C . VAL A 1 136 ? 4.574 -10.469 14.344 1 98.12 136 VAL A C 1
ATOM 1044 O O . VAL A 1 136 ? 5.473 -9.633 14.438 1 98.12 136 VAL A O 1
ATOM 1047 N N . VAL A 1 137 ? 4.059 -11.016 15.398 1 98.44 137 VAL A N 1
ATOM 1048 C CA . VAL A 1 137 ? 4.547 -10.734 16.75 1 98.44 137 VAL A CA 1
ATOM 1049 C C . VAL A 1 137 ? 5.973 -11.25 16.906 1 98.44 137 VAL A C 1
ATOM 1051 O O . VAL A 1 137 ? 6.84 -10.555 17.438 1 98.44 137 VAL A O 1
ATOM 1054 N N . ALA A 1 138 ? 6.227 -12.469 16.391 1 98.31 138 ALA A N 1
ATOM 1055 C CA . ALA A 1 138 ? 7.551 -13.07 16.484 1 98.31 138 ALA A CA 1
ATOM 1056 C C . ALA A 1 138 ? 8.586 -12.266 15.711 1 98.31 138 ALA A C 1
ATOM 1058 O O . ALA A 1 138 ? 9.742 -12.172 16.109 1 98.31 138 ALA A O 1
ATOM 1059 N N . LEU A 1 139 ? 8.188 -11.656 14.656 1 98.5 139 LEU A N 1
ATOM 1060 C CA . LEU A 1 139 ? 9.078 -10.891 13.797 1 98.5 139 LEU A CA 1
ATOM 1061 C C . LEU A 1 139 ? 9.695 -9.719 14.562 1 98.5 139 LEU A C 1
ATOM 1063 O O . LEU A 1 139 ? 10.766 -9.227 14.195 1 98.5 139 LEU A O 1
ATOM 1067 N N . GLN A 1 140 ? 9.07 -9.281 15.57 1 98.5 140 GLN A N 1
ATOM 1068 C CA . GLN A 1 140 ? 9.562 -8.133 16.328 1 98.5 140 GLN A CA 1
ATOM 1069 C C . GLN A 1 140 ? 10.859 -8.477 17.062 1 98.5 140 GLN A C 1
ATOM 1071 O O . GLN A 1 140 ? 11.641 -7.59 17.391 1 98.5 140 GLN A O 1
ATOM 1076 N N . ASP A 1 141 ? 11.008 -9.773 17.406 1 98.19 141 ASP A N 1
ATOM 1077 C CA . ASP A 1 141 ? 12.188 -10.234 18.125 1 98.19 141 ASP A CA 1
ATOM 1078 C C . ASP A 1 141 ? 12.477 -9.352 19.344 1 98.19 141 ASP A C 1
ATOM 1080 O O . ASP A 1 141 ? 13.594 -8.859 19.516 1 98.19 141 ASP A O 1
ATOM 1084 N N . LEU A 1 142 ? 11.523 -9.125 20.219 1 97.38 142 LEU A N 1
ATOM 1085 C CA . LEU A 1 142 ? 11.57 -8.172 21.328 1 97.38 142 LEU A CA 1
ATOM 1086 C C . LEU A 1 142 ? 12.633 -8.578 22.344 1 97.38 142 LEU A C 1
ATOM 1088 O O . LEU A 1 142 ? 13.227 -7.723 23 1 97.38 142 LEU A O 1
ATOM 1092 N N . PRO A 1 143 ? 12.93 -9.867 22.547 1 97.5 143 PRO A N 1
ATOM 1093 C CA . PRO A 1 143 ? 13.969 -10.242 23.5 1 97.5 143 PRO A CA 1
ATOM 1094 C C . PRO A 1 143 ? 15.328 -9.633 23.172 1 97.5 143 PRO A C 1
ATOM 1096 O O . PRO A 1 143 ? 16.156 -9.445 24.062 1 97.5 143 PRO A O 1
ATOM 1099 N N . THR A 1 144 ? 15.578 -9.234 21.906 1 98.12 144 THR A N 1
ATOM 1100 C CA . THR A 1 144 ? 16.875 -8.703 21.5 1 98.12 144 THR A CA 1
ATOM 1101 C C . THR A 1 144 ? 16.812 -7.188 21.375 1 98.12 144 THR A C 1
ATOM 1103 O O . THR A 1 144 ? 17.797 -6.559 20.969 1 98.12 144 THR A O 1
ATOM 1106 N N . TYR A 1 145 ? 15.68 -6.57 21.656 1 98.12 145 TYR A N 1
ATOM 1107 C CA . TYR A 1 145 ? 15.531 -5.125 21.562 1 98.12 145 TYR A CA 1
ATOM 1108 C C . TYR A 1 145 ? 16.344 -4.418 22.641 1 98.12 145 TYR A C 1
ATOM 1110 O O . TYR A 1 145 ? 16.312 -4.824 23.797 1 98.12 145 TYR A O 1
ATOM 1118 N N . PRO A 1 146 ? 16.938 -3.283 22.453 1 98.25 146 PRO A N 1
ATOM 1119 C CA . PRO A 1 146 ? 17.25 -2.791 21.109 1 98.25 146 PRO A CA 1
ATOM 1120 C C . PRO A 1 146 ? 18.453 -3.504 20.484 1 98.25 146 PRO A C 1
ATOM 1122 O O . PRO A 1 146 ? 19.406 -3.844 21.188 1 98.25 146 PRO A O 1
ATOM 1125 N N . SER A 1 147 ? 18.375 -3.711 19.172 1 98.25 147 SER A N 1
ATOM 1126 C CA . SER A 1 147 ? 19.438 -4.461 18.516 1 98.25 147 SER A CA 1
ATOM 1127 C C . SER A 1 147 ? 20.312 -3.549 17.656 1 98.25 147 SER A C 1
ATOM 1129 O O . SER A 1 147 ? 21.359 -3.971 17.156 1 98.25 147 SER A O 1
ATOM 1131 N N . LEU A 1 148 ? 19.891 -2.291 17.422 1 97.81 148 LEU A N 1
ATOM 1132 C CA . LEU A 1 148 ? 20.641 -1.35 16.609 1 97.81 148 LEU A CA 1
ATOM 1133 C C . LEU A 1 148 ? 20.656 0.036 17.234 1 97.81 148 LEU A C 1
ATOM 1135 O O . LEU A 1 148 ? 19.875 0.31 18.156 1 97.81 148 LEU A O 1
ATOM 1139 N N . SER A 1 149 ? 21.516 0.857 16.891 1 98.31 149 SER A N 1
ATOM 1140 C CA . SER A 1 149 ? 21.656 2.27 17.234 1 98.31 149 SER A CA 1
ATOM 1141 C C . SER A 1 149 ? 22.297 3.047 16.094 1 98.31 149 SER A C 1
ATOM 1143 O O . SER A 1 149 ? 23.516 3.232 16.062 1 98.31 149 SER A O 1
ATOM 1145 N N . ALA A 1 150 ? 21.438 3.494 15.203 1 98.12 150 ALA A N 1
ATOM 1146 C CA . ALA A 1 150 ? 22.016 4.082 14 1 98.12 150 ALA A CA 1
ATOM 1147 C C . ALA A 1 150 ? 21.156 5.227 13.477 1 98.12 150 ALA A C 1
ATOM 1149 O O . ALA A 1 150 ? 19.953 5.062 13.281 1 98.12 150 ALA A O 1
ATOM 1150 N N . PRO A 1 151 ? 21.797 6.406 13.234 1 98.75 151 PRO A N 1
ATOM 1151 C CA . PRO A 1 151 ? 21.062 7.461 12.523 1 98.75 151 PRO A CA 1
ATOM 1152 C C . PRO A 1 151 ? 20.812 7.113 11.055 1 98.75 151 PRO A C 1
ATOM 1154 O O . PRO A 1 151 ? 21.641 6.457 10.422 1 98.75 151 PRO A O 1
ATOM 1157 N N . ALA A 1 152 ? 19.719 7.473 10.57 1 98.94 152 ALA A N 1
ATOM 1158 C CA . ALA A 1 152 ? 19.281 7.211 9.203 1 98.94 152 ALA A CA 1
ATOM 1159 C C . ALA A 1 152 ? 18.328 8.297 8.711 1 98.94 152 ALA A C 1
ATOM 1161 O O . ALA A 1 152 ? 18.109 9.289 9.398 1 98.94 152 ALA A O 1
ATOM 1162 N N . ILE A 1 153 ? 17.906 8.219 7.492 1 98.94 153 ILE A N 1
ATOM 1163 C CA . ILE A 1 153 ? 16.984 9.18 6.902 1 98.94 153 ILE A CA 1
ATOM 1164 C C . ILE A 1 153 ? 16.047 8.469 5.926 1 98.94 153 ILE A C 1
ATOM 1166 O O . ILE A 1 153 ? 16.453 7.527 5.246 1 98.94 153 ILE A O 1
ATOM 1170 N N . THR A 1 154 ? 14.773 8.789 5.902 1 98.94 154 THR A N 1
ATOM 1171 C CA . THR A 1 154 ? 13.867 8.242 4.895 1 98.94 154 THR A CA 1
ATOM 1172 C C . THR A 1 154 ? 14.227 8.758 3.504 1 98.94 154 THR A C 1
ATOM 1174 O O . THR A 1 154 ? 14.453 9.953 3.314 1 98.94 154 THR A O 1
ATOM 1177 N N . VAL A 1 155 ? 14.266 7.902 2.521 1 98.69 155 VAL A N 1
ATOM 1178 C CA . VAL A 1 155 ? 14.656 8.281 1.166 1 98.69 155 VAL A CA 1
ATOM 1179 C C . VAL A 1 155 ? 13.445 8.188 0.237 1 98.69 155 VAL A C 1
ATOM 1181 O O . VAL A 1 155 ? 13.539 8.531 -0.945 1 98.69 155 VAL A O 1
ATOM 1184 N N . ARG A 1 156 ? 12.336 7.797 0.706 1 97.94 156 ARG A N 1
ATOM 1185 C CA . ARG A 1 156 ? 11.008 7.832 0.093 1 97.94 156 ARG A CA 1
ATOM 1186 C C . ARG A 1 156 ? 9.914 7.949 1.153 1 97.94 156 ARG A C 1
ATOM 1188 O O . ARG A 1 156 ? 10.18 7.766 2.344 1 97.94 156 ARG A O 1
ATOM 1195 N N . ASN A 1 157 ? 8.703 8.352 0.704 1 98.62 157 ASN A N 1
ATOM 1196 C CA . ASN A 1 157 ? 7.594 8.258 1.645 1 98.62 157 ASN A CA 1
ATOM 1197 C C . ASN A 1 157 ? 7.414 6.828 2.15 1 98.62 157 ASN A C 1
ATOM 1199 O O . ASN A 1 157 ? 7.57 5.871 1.39 1 98.62 157 ASN A O 1
ATOM 1203 N N . THR A 1 158 ? 7.168 6.723 3.445 1 98.56 158 THR A N 1
ATOM 1204 C CA . THR A 1 158 ? 7.012 5.375 3.98 1 98.56 158 THR A CA 1
ATOM 1205 C C . THR A 1 158 ? 5.891 5.328 5.016 1 98.56 158 THR A C 1
ATOM 1207 O O . THR A 1 158 ? 5.547 6.352 5.609 1 98.56 158 THR A O 1
ATOM 1210 N N . SER A 1 159 ? 5.266 4.168 5.125 1 98.62 159 SER A N 1
ATOM 1211 C CA . SER A 1 159 ? 4.277 3.906 6.168 1 98.62 159 SER A CA 1
ATOM 1212 C C . SER A 1 159 ? 4.938 3.373 7.434 1 98.62 159 SER A C 1
ATOM 1214 O O . SER A 1 159 ? 5.629 2.354 7.398 1 98.62 159 SER A O 1
ATOM 1216 N N . MET A 1 160 ? 4.789 4.109 8.469 1 98.88 160 MET A N 1
ATOM 1217 C CA . MET A 1 160 ? 5.184 3.596 9.773 1 98.88 160 MET A CA 1
ATOM 1218 C C . MET A 1 160 ? 4.09 2.711 10.367 1 98.88 160 MET A C 1
ATOM 1220 O O . MET A 1 160 ? 2.947 3.143 10.508 1 98.88 160 MET A O 1
ATOM 1224 N N . ARG A 1 161 ? 4.484 1.487 10.688 1 98.81 161 ARG A N 1
ATOM 1225 C CA . ARG A 1 161 ? 3.52 0.469 11.086 1 98.81 161 ARG A CA 1
ATOM 1226 C C . ARG A 1 161 ? 3.641 0.157 12.578 1 98.81 161 ARG A C 1
ATOM 1228 O O . ARG A 1 161 ? 4.719 0.292 13.156 1 98.81 161 ARG A O 1
ATOM 1235 N N . VAL A 1 162 ? 2.529 -0.322 13.156 1 98.69 162 VAL A N 1
ATOM 1236 C CA . VAL A 1 162 ? 2.488 -0.714 14.562 1 98.69 162 VAL A CA 1
ATOM 1237 C C . VAL A 1 162 ? 3.223 -2.041 14.75 1 98.69 162 VAL A C 1
ATOM 1239 O O . VAL A 1 162 ? 3.912 -2.238 15.75 1 98.69 162 VAL A O 1
ATOM 1242 N N . LEU A 1 163 ? 3.062 -2.916 13.852 1 98.69 163 LEU A N 1
ATOM 1243 C CA . LEU A 1 163 ? 3.799 -4.172 13.742 1 98.69 163 LEU A CA 1
ATOM 1244 C C . LEU A 1 163 ? 4.438 -4.305 12.359 1 98.69 163 LEU A C 1
ATOM 1246 O O . LEU A 1 163 ? 4.027 -3.637 11.414 1 98.69 163 LEU A O 1
ATOM 1250 N N . PRO A 1 164 ? 5.469 -5.156 12.25 1 98.69 164 PRO A N 1
ATOM 1251 C CA . PRO A 1 164 ? 6.207 -5.23 10.992 1 98.69 164 PRO A CA 1
ATOM 1252 C C . PRO A 1 164 ? 5.461 -6.02 9.914 1 98.69 164 PRO A C 1
ATOM 1254 O O . PRO A 1 164 ? 5.836 -7.152 9.609 1 98.69 164 PRO A O 1
ATOM 1257 N N . SER A 1 165 ? 4.488 -5.367 9.32 1 98.25 165 SER A N 1
ATOM 1258 C CA . SER A 1 165 ? 3.682 -5.961 8.258 1 98.25 165 SER A CA 1
ATOM 1259 C C . SER A 1 165 ? 3.07 -4.891 7.363 1 98.25 165 SER A C 1
ATOM 1261 O O . SER A 1 165 ? 2.625 -3.85 7.844 1 98.25 165 SER A O 1
ATOM 1263 N N . ASN A 1 166 ? 3.086 -5.172 6.102 1 96.81 166 ASN A N 1
ATOM 1264 C CA . ASN A 1 166 ? 2.41 -4.281 5.164 1 96.81 166 ASN A CA 1
ATOM 1265 C C . ASN A 1 166 ? 0.925 -4.613 5.047 1 96.81 166 ASN A C 1
ATOM 1267 O O . ASN A 1 166 ? 0.174 -3.893 4.387 1 96.81 166 ASN A O 1
ATOM 1271 N N . ARG A 1 167 ? 0.446 -5.68 5.605 1 97.94 167 ARG A N 1
ATOM 1272 C CA . ARG A 1 167 ? -0.946 -6.117 5.57 1 97.94 167 ARG A CA 1
ATOM 1273 C C . ARG A 1 167 ? -1.752 -5.48 6.695 1 97.94 167 ARG A C 1
ATOM 1275 O O . ARG A 1 167 ? -1.224 -5.23 7.781 1 97.94 167 ARG A O 1
ATOM 1282 N N . PRO A 1 168 ? -3.018 -5.281 6.449 1 98.25 168 PRO A N 1
ATOM 1283 C CA . PRO A 1 168 ? -3.811 -4.531 7.426 1 98.25 168 PRO A CA 1
ATOM 1284 C C . PRO A 1 168 ? -4.316 -5.406 8.57 1 98.25 168 PRO A C 1
ATOM 1286 O O . PRO A 1 168 ? -4.285 -6.637 8.477 1 98.25 168 PRO A O 1
ATOM 1289 N N . PHE A 1 169 ? -4.664 -4.809 9.609 1 98.5 169 PHE A N 1
ATOM 1290 C CA . PHE A 1 169 ? -5.426 -5.312 10.742 1 98.5 169 PHE A CA 1
ATOM 1291 C C . PHE A 1 169 ? -6.645 -4.434 11.008 1 98.5 169 PHE A C 1
ATOM 1293 O O . PHE A 1 169 ? -6.512 -3.307 11.484 1 98.5 169 PHE A O 1
ATOM 1300 N N . PHE A 1 170 ? -7.812 -4.953 10.68 1 98.31 170 PHE A N 1
ATOM 1301 C CA . PHE A 1 170 ? -9.062 -4.23 10.883 1 98.31 170 PHE A CA 1
ATOM 1302 C C . PHE A 1 170 ? -9.773 -4.73 12.141 1 98.31 170 PHE A C 1
ATOM 1304 O O . PHE A 1 170 ? -9.477 -5.812 12.641 1 98.31 170 PHE A O 1
ATOM 1311 N N . LEU A 1 171 ? -10.602 -3.945 12.625 1 97.62 171 LEU A N 1
ATOM 1312 C CA . LEU A 1 171 ? -11.633 -4.449 13.531 1 97.62 171 LEU A CA 1
ATOM 1313 C C . LEU A 1 171 ? -12.898 -4.816 12.766 1 97.62 171 LEU A C 1
ATOM 1315 O O . LEU A 1 171 ? -12.898 -4.855 11.539 1 97.62 171 LEU A O 1
ATOM 1319 N N . ASP A 1 172 ? -13.922 -5.207 13.422 1 94.69 172 ASP A N 1
ATOM 1320 C CA . ASP A 1 172 ? -15.102 -5.797 12.812 1 94.69 172 ASP A CA 1
ATOM 1321 C C . ASP A 1 172 ? -15.695 -4.867 11.75 1 94.69 172 ASP A C 1
ATOM 1323 O O . ASP A 1 172 ? -16.25 -3.82 12.078 1 94.69 172 ASP A O 1
ATOM 1327 N N . PRO A 1 173 ? -15.617 -5.262 10.5 1 92.31 173 PRO A N 1
ATOM 1328 C CA . PRO A 1 173 ? -16.109 -4.395 9.422 1 92.31 173 PRO A CA 1
ATOM 1329 C C . PRO A 1 173 ? -17.609 -4.168 9.477 1 92.31 173 PRO A C 1
ATOM 1331 O O . PRO A 1 173 ? -18.125 -3.279 8.797 1 92.31 173 PRO A O 1
ATOM 1334 N N . LYS A 1 174 ? -18.312 -4.891 10.188 1 88.44 174 LYS A N 1
ATOM 1335 C CA . LYS A 1 174 ? -19.75 -4.734 10.297 1 88.44 174 LYS A CA 1
ATOM 1336 C C . LYS A 1 174 ? -20.109 -3.59 11.242 1 88.44 174 LYS A C 1
ATOM 1338 O O . LYS A 1 174 ? -21.266 -3.137 11.266 1 88.44 174 LYS A O 1
ATOM 1343 N N . ARG A 1 175 ? -19.109 -3.182 11.992 1 90.12 175 ARG A N 1
ATOM 1344 C CA . ARG A 1 175 ? -19.359 -2.082 12.922 1 90.12 175 ARG A CA 1
ATOM 1345 C C . ARG A 1 175 ? -19.125 -0.734 12.242 1 90.12 175 ARG A C 1
ATOM 1347 O O . ARG A 1 175 ? -18.156 -0.562 11.508 1 90.12 175 ARG A O 1
ATOM 1354 N N . PRO A 1 176 ? -20.016 0.179 12.57 1 87.06 176 PRO A N 1
ATOM 1355 C CA . PRO A 1 176 ? -19.828 1.51 11.984 1 87.06 176 PRO A CA 1
ATOM 1356 C C . PRO A 1 176 ? -18.484 2.129 12.367 1 87.06 176 PRO A C 1
ATOM 1358 O O . PRO A 1 176 ? -18.094 2.098 13.539 1 87.06 176 PRO A O 1
ATOM 1361 N N . GLY A 1 177 ? -17.828 2.604 11.375 1 88.81 177 GLY A N 1
ATOM 1362 C CA . GLY A 1 177 ? -16.562 3.27 11.617 1 88.81 177 GLY A CA 1
ATOM 1363 C C . GLY A 1 177 ? -15.391 2.309 11.719 1 88.81 177 GLY A C 1
ATOM 1364 O O . GLY A 1 177 ? -14.281 2.707 12.078 1 88.81 177 GLY A O 1
ATOM 1365 N N . GLU A 1 178 ? -15.664 1.047 11.492 1 93.75 178 GLU A N 1
ATOM 1366 C CA . GLU A 1 178 ? -14.609 0.037 11.508 1 93.75 178 GLU A CA 1
ATOM 1367 C C . GLU A 1 178 ? -14.43 -0.605 10.141 1 93.75 178 GLU A C 1
ATOM 1369 O O . GLU A 1 178 ? -15.227 -0.359 9.227 1 93.75 178 GLU A O 1
ATOM 1374 N N . GLY A 1 179 ? -13.398 -1.416 9.938 1 95.5 179 GLY A N 1
ATOM 1375 C CA . GLY A 1 179 ? -13.086 -1.971 8.633 1 95.5 179 GLY A CA 1
ATOM 1376 C C . GLY A 1 179 ? -12.289 -1.022 7.754 1 95.5 179 GLY A C 1
ATOM 1377 O O . GLY A 1 179 ? -11.773 -0.009 8.234 1 95.5 179 GLY A O 1
ATOM 1378 N N . PHE A 1 180 ? -12.25 -1.283 6.512 1 97.06 180 PHE A N 1
ATOM 1379 C CA . PHE A 1 180 ? -11.539 -0.407 5.586 1 97.06 180 PHE A CA 1
ATOM 1380 C C . PHE A 1 180 ? -12.172 0.978 5.559 1 97.06 180 PHE A C 1
ATOM 1382 O O . PHE A 1 180 ? -13.398 1.104 5.449 1 97.06 180 PHE A O 1
ATOM 1389 N N . PRO A 1 181 ? -11.398 1.964 5.688 1 96.94 181 PRO A N 1
ATOM 1390 C CA . PRO A 1 181 ? -9.945 2.037 5.535 1 96.94 181 PRO A CA 1
ATOM 1391 C C . PRO A 1 181 ? -9.219 2.129 6.875 1 96.94 181 PRO A C 1
ATOM 1393 O O . PRO A 1 181 ? -8.062 2.551 6.922 1 96.94 181 PRO A O 1
ATOM 1396 N N . PHE A 1 182 ? -9.852 1.765 7.977 1 97.94 182 PHE A N 1
ATOM 1397 C CA . PHE A 1 182 ? -9.273 1.932 9.305 1 97.94 182 PHE A CA 1
ATOM 1398 C C . PHE A 1 182 ? -8.352 0.766 9.641 1 97.94 182 PHE A C 1
ATOM 1400 O O . PHE A 1 182 ? -8.719 -0.119 10.414 1 97.94 182 PHE A O 1
ATOM 1407 N N . ASP A 1 183 ? -7.156 0.783 9.148 1 98.44 183 ASP A N 1
ATOM 1408 C CA . ASP A 1 183 ? -6.102 -0.195 9.406 1 98.44 183 ASP A CA 1
ATOM 1409 C C . ASP A 1 183 ? -5.363 0.123 10.703 1 98.44 183 ASP A C 1
ATOM 1411 O O . ASP A 1 183 ? -4.547 1.046 10.75 1 98.44 183 ASP A O 1
ATOM 1415 N N . TYR A 1 184 ? -5.516 -0.689 11.68 1 98.5 184 TYR A N 1
ATOM 1416 C CA . TYR A 1 184 ? -4.988 -0.391 13.008 1 98.5 184 TYR A CA 1
ATOM 1417 C C . TYR A 1 184 ? -3.494 -0.685 13.078 1 98.5 184 TYR A C 1
ATOM 1419 O O . TYR A 1 184 ? -2.834 -0.338 14.055 1 98.5 184 TYR A O 1
ATOM 1427 N N . PHE A 1 185 ? -2.912 -1.255 11.992 1 98.69 185 PHE A N 1
ATOM 1428 C CA . PHE A 1 185 ? -1.463 -1.382 11.906 1 98.69 185 PHE A CA 1
ATOM 1429 C C . PHE A 1 185 ? -0.842 -0.112 11.336 1 98.69 185 PHE A C 1
ATOM 1431 O O . PHE A 1 185 ? 0.37 0.09 11.43 1 98.69 185 PHE A O 1
ATOM 1438 N N . GLN A 1 186 ? -1.646 0.739 10.719 1 98.62 186 GLN A N 1
ATOM 1439 C CA . GLN A 1 186 ? -1.124 1.978 10.148 1 98.62 186 GLN A CA 1
ATOM 1440 C C . GLN A 1 186 ? -0.991 3.059 11.219 1 98.62 186 GLN A C 1
ATOM 1442 O O . GLN A 1 186 ? -1.994 3.582 11.711 1 98.62 186 GLN A O 1
ATOM 1447 N N . ASN A 1 187 ? 0.229 3.404 11.523 1 98.25 187 ASN A N 1
ATOM 1448 C CA . ASN A 1 187 ? 0.488 4.391 12.57 1 98.25 187 ASN A CA 1
ATOM 1449 C C . ASN A 1 187 ? 0.543 5.805 12 1 98.25 187 ASN A C 1
ATOM 1451 O O . ASN A 1 187 ? -0.209 6.684 12.43 1 98.25 187 ASN A O 1
ATOM 1455 N N . THR A 1 188 ? 1.4 6.02 11.031 1 98.62 188 THR A N 1
ATOM 1456 C CA . THR A 1 188 ? 1.495 7.328 10.391 1 98.62 188 THR A CA 1
ATOM 1457 C C . THR A 1 188 ? 2.318 7.238 9.109 1 98.62 188 THR A C 1
ATOM 1459 O O . THR A 1 188 ? 3.045 6.266 8.898 1 98.62 188 THR A O 1
ATOM 1462 N N . ALA A 1 189 ? 2.111 8.164 8.25 1 98.62 189 ALA A N 1
ATOM 1463 C CA . ALA A 1 189 ? 3.021 8.344 7.121 1 98.62 189 ALA A CA 1
ATOM 1464 C C . ALA A 1 189 ? 4.238 9.172 7.523 1 98.62 189 ALA A C 1
ATOM 1466 O O . ALA A 1 189 ? 4.117 10.133 8.289 1 98.62 189 ALA A O 1
ATOM 1467 N N . VAL A 1 190 ? 5.371 8.797 7.035 1 98.88 190 VAL A N 1
ATOM 1468 C CA . VAL A 1 190 ? 6.605 9.555 7.195 1 98.88 190 VAL A CA 1
ATOM 1469 C C . VAL A 1 190 ? 7.137 9.977 5.828 1 98.88 190 VAL A C 1
ATOM 1471 O O . VAL A 1 190 ? 7.434 9.125 4.98 1 98.88 190 VAL A O 1
ATOM 1474 N N . TRP A 1 191 ? 7.258 11.273 5.652 1 98.81 191 TRP A N 1
ATOM 1475 C CA . TRP A 1 191 ? 7.645 11.797 4.344 1 98.81 191 TRP A CA 1
ATOM 1476 C C . TRP A 1 191 ? 9.141 11.617 4.109 1 98.81 191 TRP A C 1
ATOM 1478 O O . TRP A 1 191 ? 9.922 11.531 5.059 1 98.81 191 TRP A O 1
ATOM 1488 N N . MET A 1 192 ? 9.469 11.609 2.855 1 98.5 192 MET A N 1
ATOM 1489 C CA . MET A 1 192 ? 10.867 11.57 2.443 1 98.5 192 MET A CA 1
ATOM 1490 C C . MET A 1 192 ? 11.641 12.742 3.037 1 98.5 192 MET A C 1
ATOM 1492 O O . MET A 1 192 ? 11.125 13.859 3.119 1 98.5 192 MET A O 1
ATOM 1496 N N . GLY A 1 193 ? 12.875 12.43 3.441 1 98.81 193 GLY A N 1
ATOM 1497 C CA . GLY A 1 193 ? 13.727 13.477 3.984 1 98.81 193 GLY A CA 1
ATOM 1498 C C . GLY A 1 193 ? 13.625 13.602 5.492 1 98.81 193 GLY A C 1
ATOM 1499 O O . GLY A 1 193 ? 14.164 14.547 6.078 1 98.81 193 GLY A O 1
ATOM 1500 N N . THR A 1 194 ? 12.977 12.711 6.148 1 98.88 194 THR A N 1
ATOM 1501 C CA . THR A 1 194 ? 12.805 12.758 7.598 1 98.88 194 THR A CA 1
ATOM 1502 C C . THR A 1 194 ? 13.953 12.039 8.297 1 98.88 194 THR A C 1
ATOM 1504 O O . THR A 1 194 ? 14.18 10.852 8.062 1 98.88 194 THR A O 1
ATOM 1507 N N . PRO A 1 195 ? 14.672 12.734 9.188 1 98.94 195 PRO A N 1
ATOM 1508 C CA . PRO A 1 195 ? 15.664 12.047 10.023 1 98.94 195 PRO A CA 1
ATOM 1509 C C . PRO A 1 195 ? 15.031 11.008 10.945 1 98.94 195 PRO A C 1
ATOM 1511 O O . PRO A 1 195 ? 13.977 11.266 11.539 1 98.94 195 PRO A O 1
ATOM 1514 N N . VAL A 1 196 ? 15.672 9.875 11.031 1 98.88 196 VAL A N 1
ATOM 1515 C CA . VAL A 1 196 ? 15.195 8.828 11.93 1 98.88 196 VAL A CA 1
ATOM 1516 C C . VAL A 1 196 ? 16.375 8.211 12.672 1 98.88 196 VAL A C 1
ATOM 1518 O O . VAL A 1 196 ? 17.531 8.406 12.289 1 98.88 196 VAL A O 1
ATOM 1521 N N . PHE A 1 197 ? 16.125 7.59 13.781 1 98.88 197 PHE A N 1
ATOM 1522 C CA . PHE A 1 197 ? 17.062 6.773 14.531 1 98.88 197 PHE A CA 1
ATOM 1523 C C . PHE A 1 197 ? 16.594 5.32 14.586 1 98.88 197 PHE A C 1
ATOM 1525 O O . PHE A 1 197 ? 15.531 5.023 15.125 1 98.88 197 PHE A O 1
ATOM 1532 N N . ILE A 1 198 ? 17.375 4.441 13.945 1 98.88 198 ILE A N 1
ATOM 1533 C CA . ILE A 1 198 ? 17.031 3.023 13.938 1 98.88 198 ILE A CA 1
ATOM 1534 C C . ILE A 1 198 ? 17.438 2.387 15.266 1 98.88 198 ILE A C 1
ATOM 1536 O O . ILE A 1 198 ? 18.609 2.426 15.648 1 98.88 198 ILE A O 1
ATOM 1540 N N . THR A 1 199 ? 16.469 1.72 15.93 1 98.88 199 THR A N 1
ATOM 1541 C CA . THR A 1 199 ? 16.766 1.142 17.234 1 98.88 199 THR A CA 1
ATOM 1542 C C . THR A 1 199 ? 16.719 -0.382 17.172 1 98.88 199 THR A C 1
ATOM 1544 O O . THR A 1 199 ? 17.234 -1.062 18.062 1 98.88 199 THR A O 1
ATOM 1547 N N . HIS A 1 200 ? 16.031 -0.91 16.156 1 98.81 200 HIS A N 1
ATOM 1548 C CA . HIS A 1 200 ? 15.836 -2.354 16.109 1 98.81 200 HIS A CA 1
ATOM 1549 C C . HIS A 1 200 ? 15.594 -2.832 14.688 1 98.81 200 HIS A C 1
ATOM 1551 O O . HIS A 1 200 ? 15.266 -2.033 13.805 1 98.81 200 HIS A O 1
ATOM 1557 N N . VAL A 1 201 ? 15.859 -4.07 14.445 1 98.56 201 VAL A N 1
ATOM 1558 C CA . VAL A 1 201 ? 15.594 -4.707 13.156 1 98.56 201 VAL A CA 1
ATOM 1559 C C . VAL A 1 201 ? 14.773 -5.977 13.375 1 98.56 201 VAL A C 1
ATOM 1561 O O . VAL A 1 201 ? 14.945 -6.676 14.375 1 98.56 201 VAL A O 1
ATOM 1564 N N . SER A 1 202 ? 13.805 -6.262 12.492 1 98.69 202 SER A N 1
ATOM 1565 C CA . SER A 1 202 ? 12.977 -7.457 12.578 1 98.69 202 SER A CA 1
ATOM 1566 C C . SER A 1 202 ? 13.781 -8.719 12.273 1 98.69 202 SER A C 1
ATOM 1568 O O . SER A 1 202 ? 14.859 -8.641 11.68 1 98.69 202 SER A O 1
ATOM 1570 N N . LEU A 1 203 ? 13.211 -9.867 12.594 1 98 203 LEU A N 1
ATOM 1571 C CA . LEU A 1 203 ? 13.891 -11.148 12.406 1 98 203 LEU A CA 1
ATOM 1572 C C . LEU A 1 203 ? 14.234 -11.375 10.945 1 98 203 LEU A C 1
ATOM 1574 O O . LEU A 1 203 ? 15.297 -11.914 10.625 1 98 203 LEU A O 1
ATOM 1578 N N . ASP A 1 204 ? 13.375 -10.961 10.094 1 97.69 204 ASP A N 1
ATOM 1579 C CA . ASP A 1 204 ? 13.586 -11.188 8.664 1 97.69 204 ASP A CA 1
ATOM 1580 C C . ASP A 1 204 ? 14.344 -10.031 8.031 1 97.69 204 ASP A C 1
ATOM 1582 O O . ASP A 1 204 ? 14.562 -10.016 6.816 1 97.69 204 ASP A O 1
ATOM 1586 N N . ARG A 1 205 ? 14.641 -8.961 8.82 1 98.06 205 ARG A N 1
ATOM 1587 C CA . ARG A 1 205 ? 15.461 -7.809 8.461 1 98.06 205 ARG A CA 1
ATOM 1588 C C . ARG A 1 205 ? 14.719 -6.887 7.496 1 98.06 205 ARG A C 1
ATOM 1590 O O . ARG A 1 205 ? 15.266 -5.871 7.059 1 98.06 205 ARG A O 1
ATOM 1597 N N . ALA A 1 206 ? 13.5 -7.184 7.227 1 98.38 206 ALA A N 1
ATOM 1598 C CA . ALA A 1 206 ? 12.758 -6.414 6.234 1 98.38 206 ALA A CA 1
ATOM 1599 C C . ALA A 1 206 ? 12.227 -5.117 6.832 1 98.38 206 ALA A C 1
ATOM 1601 O O . ALA A 1 206 ? 11.773 -4.227 6.105 1 98.38 206 ALA A O 1
ATOM 1602 N N . TRP A 1 207 ? 12.328 -4.996 8.18 1 98.81 207 TRP A N 1
ATOM 1603 C CA . TRP A 1 207 ? 11.773 -3.836 8.867 1 98.81 207 TRP A CA 1
ATOM 1604 C C . TRP A 1 207 ? 12.766 -3.285 9.891 1 98.81 207 TRP A C 1
ATOM 1606 O O . TRP A 1 207 ? 13.438 -4.051 10.586 1 98.81 207 TRP A O 1
ATOM 1616 N N . TYR A 1 208 ? 12.805 -1.986 9.969 1 98.81 208 TYR A N 1
ATOM 1617 C CA . TYR A 1 208 ? 13.461 -1.297 11.078 1 98.81 208 TYR A CA 1
ATOM 1618 C C . TYR A 1 208 ? 12.438 -0.678 12.016 1 98.81 208 TYR A C 1
ATOM 1620 O O . TYR A 1 208 ? 11.422 -0.128 11.57 1 98.81 208 TYR A O 1
ATOM 1628 N N . TYR A 1 209 ? 12.641 -0.819 13.266 1 98.88 209 TYR A N 1
ATOM 1629 C CA . TYR A 1 209 ? 11.961 0.07 14.195 1 98.88 209 TYR A CA 1
ATOM 1630 C C . TYR A 1 209 ? 12.695 1.396 14.328 1 98.88 209 TYR A C 1
ATOM 1632 O O . TYR A 1 209 ? 13.883 1.422 14.672 1 98.88 209 TYR A O 1
ATOM 1640 N N . VAL A 1 210 ? 11.977 2.496 14.047 1 98.94 210 VAL A N 1
ATOM 1641 C CA . VAL A 1 210 ? 12.664 3.785 14.008 1 98.94 210 VAL A CA 1
ATOM 1642 C C . VAL A 1 210 ? 11.961 4.766 14.953 1 98.94 210 VAL A C 1
ATOM 1644 O O . VAL A 1 210 ? 10.766 4.633 15.219 1 98.94 210 VAL A O 1
ATOM 1647 N N . GLU A 1 211 ? 12.734 5.66 15.445 1 98.75 211 GLU A N 1
ATOM 1648 C CA . GLU A 1 211 ? 12.25 6.828 16.172 1 98.75 211 GLU A CA 1
ATOM 1649 C C . GLU A 1 211 ? 12.438 8.102 15.359 1 98.75 211 GLU A C 1
ATOM 1651 O O . GLU A 1 211 ? 13.547 8.391 14.898 1 98.75 211 GLU A O 1
ATOM 1656 N N . THR A 1 212 ? 11.344 8.75 15.109 1 98.62 212 THR A N 1
ATOM 1657 C CA . THR A 1 212 ? 11.383 10.102 14.578 1 98.62 212 THR A CA 1
ATOM 1658 C C . THR A 1 212 ? 11.18 11.125 15.695 1 98.62 212 THR A C 1
ATOM 1660 O O . THR A 1 212 ? 11.047 10.758 16.859 1 98.62 212 THR A O 1
ATOM 1663 N N . ALA A 1 213 ? 11.133 12.383 15.234 1 98.12 213 ALA A N 1
ATOM 1664 C CA . ALA A 1 213 ? 10.867 13.43 16.219 1 98.12 213 ALA A CA 1
ATOM 1665 C C . ALA A 1 213 ? 9.398 13.453 16.609 1 98.12 213 ALA A C 1
ATOM 1667 O O . ALA A 1 213 ? 9.031 14.078 17.609 1 98.12 213 ALA A O 1
ATOM 1668 N N . PHE A 1 214 ? 8.555 12.734 15.859 1 97.81 214 PHE A N 1
ATOM 1669 C CA . PHE A 1 214 ? 7.137 12.922 16.141 1 97.81 214 PHE A CA 1
ATOM 1670 C C . PHE A 1 214 ? 6.426 11.578 16.281 1 97.81 214 PHE A C 1
ATOM 1672 O O . PHE A 1 214 ? 5.273 11.523 16.719 1 97.81 214 PHE A O 1
ATOM 1679 N N . ALA A 1 215 ? 7.113 10.5 15.906 1 98.12 215 ALA A N 1
ATOM 1680 C CA . ALA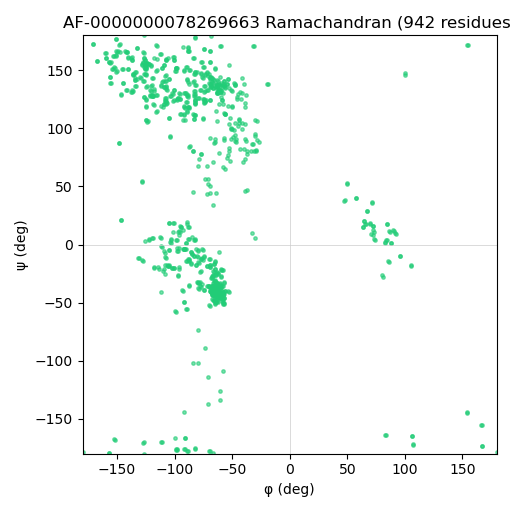 A 1 215 ? 6.496 9.18 15.977 1 98.12 215 ALA A CA 1
ATOM 1681 C C . ALA A 1 215 ? 7.559 8.078 15.992 1 98.12 215 ALA A C 1
ATOM 1683 O O . ALA A 1 215 ? 8.727 8.328 15.688 1 98.12 215 ALA A O 1
ATOM 1684 N N . ASN A 1 216 ? 7.223 6.922 16.422 1 98.62 216 ASN A N 1
ATOM 1685 C CA . ASN A 1 216 ? 8.062 5.727 16.391 1 98.62 216 ASN A CA 1
ATOM 1686 C C . ASN A 1 216 ? 7.277 4.504 15.922 1 98.62 216 ASN A C 1
ATOM 1688 O O . ASN A 1 216 ? 6.062 4.43 16.109 1 98.62 216 ASN A O 1
ATOM 1692 N N . GLY A 1 217 ? 7.914 3.615 15.242 1 98.81 217 GLY A N 1
ATOM 1693 C CA . GLY A 1 217 ? 7.281 2.424 14.703 1 98.81 217 GLY A CA 1
ATOM 1694 C C . GLY A 1 217 ? 8.148 1.696 13.688 1 98.81 217 GLY A C 1
ATOM 1695 O O . GLY A 1 217 ? 9.336 1.99 13.555 1 98.81 217 GLY A O 1
ATOM 1696 N N . TRP A 1 218 ? 7.562 0.699 13.07 1 98.94 218 TRP A N 1
ATOM 1697 C CA . TRP A 1 218 ? 8.25 -0.139 12.094 1 98.94 218 TRP A CA 1
ATOM 1698 C C . TRP A 1 218 ? 8.125 0.449 10.695 1 98.94 218 TRP A C 1
ATOM 1700 O O . TRP A 1 218 ? 7.02 0.785 10.25 1 98.94 218 TRP A O 1
ATOM 1710 N N . VAL A 1 219 ? 9.219 0.601 10.008 1 98.88 219 VAL A N 1
ATOM 1711 C CA . VAL A 1 219 ? 9.211 1.006 8.609 1 98.88 219 VAL A CA 1
ATOM 1712 C C . VAL A 1 219 ? 9.977 -0.012 7.77 1 98.88 219 VAL A C 1
ATOM 1714 O O . VAL A 1 219 ? 10.82 -0.746 8.289 1 98.88 219 VAL A O 1
ATOM 1717 N N . ARG A 1 220 ? 9.641 -0.08 6.484 1 98.5 220 ARG A N 1
ATOM 1718 C CA . ARG A 1 220 ? 10.406 -0.954 5.602 1 98.5 220 ARG A CA 1
ATOM 1719 C C . ARG A 1 220 ? 11.875 -0.543 5.555 1 98.5 220 ARG A C 1
ATOM 1721 O O . ARG A 1 220 ? 12.188 0.639 5.402 1 98.5 220 ARG A O 1
ATOM 1728 N N . SER A 1 221 ? 12.734 -1.511 5.613 1 98.19 221 SER A N 1
ATOM 1729 C CA . SER A 1 221 ? 14.172 -1.261 5.613 1 98.19 221 SER A CA 1
ATOM 1730 C C . SER A 1 221 ? 14.609 -0.541 4.34 1 98.19 221 SER A C 1
ATOM 1732 O O . SER A 1 221 ? 15.484 0.327 4.383 1 98.19 221 SER A O 1
ATOM 1734 N N . GLU A 1 222 ? 13.945 -0.852 3.291 1 97 222 GLU A N 1
ATOM 1735 C CA . GLU A 1 222 ? 14.336 -0.337 1.982 1 97 222 GLU A CA 1
ATOM 1736 C C . GLU A 1 222 ? 13.969 1.136 1.835 1 97 222 GLU A C 1
ATOM 1738 O O . GLU A 1 222 ? 14.398 1.8 0.892 1 97 222 GLU A O 1
ATOM 1743 N N . ASP A 1 223 ? 13.18 1.689 2.752 1 98.38 223 ASP A N 1
ATOM 1744 C CA . ASP A 1 223 ? 12.711 3.068 2.648 1 98.38 223 ASP A CA 1
ATOM 1745 C C . ASP A 1 223 ? 13.656 4.023 3.375 1 98.38 223 ASP A C 1
ATOM 1747 O O . ASP A 1 223 ? 13.477 5.242 3.324 1 98.38 223 ASP A O 1
ATOM 1751 N N . VAL A 1 224 ? 14.672 3.488 4.043 1 98.31 224 VAL A N 1
ATOM 1752 C CA . VAL A 1 224 ? 15.578 4.277 4.867 1 98.31 224 VAL A CA 1
ATOM 1753 C C . VAL A 1 224 ? 17.016 4.039 4.422 1 98.31 224 VAL A C 1
ATOM 1755 O O . VAL A 1 224 ? 17.344 2.967 3.914 1 98.31 224 VAL A O 1
ATOM 1758 N N . ALA A 1 225 ? 17.828 5.043 4.52 1 98.69 225 ALA A N 1
ATOM 1759 C CA . ALA A 1 225 ? 19.25 4.941 4.254 1 98.69 225 ALA A CA 1
ATOM 1760 C C . ALA A 1 225 ? 20.078 5.32 5.488 1 98.69 225 ALA A C 1
ATOM 1762 O O . ALA A 1 225 ? 19.75 6.293 6.176 1 98.69 225 ALA A O 1
ATOM 1763 N N . LEU A 1 226 ? 21.078 4.555 5.75 1 98.5 226 LEU A N 1
ATOM 1764 C CA . LEU A 1 226 ? 21.953 4.824 6.883 1 98.5 226 LEU A CA 1
ATOM 1765 C C . LEU A 1 226 ? 22.766 6.09 6.641 1 98.5 226 LEU A C 1
ATOM 1767 O O . LEU A 1 226 ? 23.25 6.32 5.531 1 98.5 226 LEU A O 1
ATOM 1771 N N . THR A 1 227 ? 22.828 6.887 7.672 1 98.62 227 THR A N 1
ATOM 1772 C CA . THR A 1 227 ? 23.625 8.102 7.578 1 98.62 227 THR A CA 1
ATOM 1773 C C . THR A 1 227 ? 24.906 7.977 8.406 1 98.62 227 THR A C 1
ATOM 1775 O O . THR A 1 227 ? 25.031 7.078 9.242 1 98.62 227 THR A O 1
ATOM 1778 N N . ASP A 1 228 ? 25.906 8.766 8.117 1 97.5 228 ASP A N 1
ATOM 1779 C CA . ASP A 1 228 ? 27.109 8.922 8.945 1 97.5 228 ASP A CA 1
ATOM 1780 C C . ASP A 1 228 ? 27.359 10.391 9.273 1 97.5 228 ASP A C 1
ATOM 1782 O O . ASP A 1 228 ? 26.547 11.258 8.914 1 97.5 228 ASP A O 1
ATOM 1786 N N . GLU A 1 229 ? 28.391 10.656 10 1 97.44 229 GLU A N 1
ATOM 1787 C CA . GLU A 1 229 ? 28.688 12.008 10.461 1 97.44 229 GLU A CA 1
ATOM 1788 C C . GLU A 1 229 ? 28.844 12.977 9.297 1 97.44 229 GLU A C 1
ATOM 1790 O O . GLU A 1 229 ? 28.406 14.117 9.359 1 97.44 229 GLU A O 1
ATOM 1795 N N . ASN A 1 230 ? 29.5 12.508 8.258 1 97.94 230 ASN A N 1
ATOM 1796 C CA . ASN A 1 230 ? 29.734 13.352 7.09 1 97.94 230 ASN A CA 1
ATOM 1797 C C . ASN A 1 230 ? 28.422 13.711 6.398 1 97.94 230 ASN A C 1
ATOM 1799 O O . ASN A 1 230 ? 28.188 14.875 6.055 1 97.94 230 ASN A O 1
ATOM 1803 N N . PHE A 1 231 ? 27.625 12.797 6.164 1 98.5 231 PHE A N 1
ATOM 1804 C CA . PHE A 1 231 ? 26.328 13.047 5.555 1 98.5 231 PHE A CA 1
ATOM 1805 C C . PHE A 1 231 ? 25.516 14.023 6.395 1 98.5 231 PHE A C 1
ATOM 1807 O O . PHE A 1 231 ? 24.953 14.984 5.867 1 98.5 231 PHE A O 1
ATOM 1814 N N . CYS A 1 232 ? 25.406 13.727 7.715 1 98.56 232 CYS A N 1
ATOM 1815 C CA . CYS A 1 232 ? 24.609 14.562 8.609 1 98.56 232 CYS A CA 1
ATOM 1816 C C . CYS A 1 232 ? 25.109 16 8.578 1 98.56 232 CYS A C 1
ATOM 1818 O O . CYS A 1 232 ? 24.297 16.938 8.523 1 98.56 232 CYS A O 1
ATOM 1820 N N . ALA A 1 233 ? 26.422 16.188 8.586 1 97.88 233 ALA A N 1
ATOM 1821 C CA . ALA A 1 233 ? 27 17.531 8.555 1 97.88 233 ALA A CA 1
ATOM 1822 C C . ALA A 1 233 ? 26.641 18.25 7.262 1 97.88 233 ALA A C 1
ATOM 1824 O O . ALA A 1 233 ? 26.422 19.469 7.258 1 97.88 233 ALA A O 1
ATOM 1825 N N . GLN A 1 234 ? 26.562 17.484 6.199 1 97.94 234 GLN A N 1
ATOM 1826 C CA . GLN A 1 234 ? 26.266 18.062 4.891 1 97.94 234 GLN A CA 1
ATOM 1827 C C . GLN A 1 234 ? 24.781 18.375 4.758 1 97.94 234 GLN A C 1
ATOM 1829 O O . GLN A 1 234 ? 24.406 19.344 4.094 1 97.94 234 GLN A O 1
ATOM 1834 N N . TYR A 1 235 ? 23.984 17.609 5.367 1 98.69 235 TYR A N 1
ATOM 1835 C CA . TYR A 1 235 ? 22.547 17.672 5.133 1 98.69 235 TYR A CA 1
ATOM 1836 C C . TYR A 1 235 ? 21.875 18.594 6.148 1 98.69 235 TYR A C 1
ATOM 1838 O O . TYR A 1 235 ? 20.953 19.344 5.805 1 98.69 235 TYR A O 1
ATOM 1846 N N . GLU A 1 236 ? 22.297 18.547 7.352 1 98.19 236 GLU A N 1
ATOM 1847 C CA . GLU A 1 236 ? 21.672 19.344 8.398 1 98.19 236 GLU A CA 1
ATOM 1848 C C . GLU A 1 236 ? 21.844 20.844 8.125 1 98.19 236 GLU A C 1
ATOM 1850 O O . GLU A 1 236 ? 22.922 21.281 7.699 1 98.19 236 GLU A O 1
ATOM 1855 N N . SER A 1 237 ? 20.766 21.594 8.328 1 97.62 237 SER A N 1
ATOM 1856 C CA . SER A 1 237 ? 20.781 23.016 8 1 97.62 237 SER A CA 1
ATOM 1857 C C . SER A 1 237 ? 19.734 23.781 8.797 1 97.62 237 SER A C 1
ATOM 1859 O O . SER A 1 237 ? 18.766 23.188 9.266 1 97.62 237 SER A O 1
ATOM 1861 N N . ARG A 1 238 ? 19.969 25.047 8.93 1 96.62 238 ARG A N 1
ATOM 1862 C CA . ARG A 1 238 ? 18.969 25.938 9.5 1 96.62 238 ARG A CA 1
ATOM 1863 C C . ARG A 1 238 ? 18.172 26.625 8.391 1 96.62 238 ARG A C 1
ATOM 1865 O O . ARG A 1 238 ? 17.094 27.188 8.648 1 96.62 238 ARG A O 1
ATOM 1872 N N . ALA A 1 239 ? 18.75 26.625 7.223 1 98.19 239 ALA A N 1
ATOM 1873 C CA . ALA A 1 239 ? 18.031 27.156 6.059 1 98.19 239 ALA A CA 1
ATOM 1874 C C . ALA A 1 239 ? 17.281 26.031 5.328 1 98.19 239 ALA A C 1
ATOM 1876 O O . ALA A 1 239 ? 17.891 25.25 4.598 1 98.19 239 ALA A O 1
ATOM 1877 N N . MET A 1 240 ? 16.031 26.062 5.496 1 98.69 240 MET A N 1
ATOM 1878 C CA . MET A 1 240 ? 15.219 24.984 4.941 1 98.69 240 MET A CA 1
ATOM 1879 C C . MET A 1 240 ? 14.195 25.531 3.951 1 98.69 240 MET A C 1
ATOM 1881 O O . MET A 1 240 ? 13.852 26.703 3.986 1 98.69 240 MET A O 1
ATOM 1885 N N . VAL A 1 241 ? 13.781 24.672 3.027 1 98.88 241 VAL A N 1
ATOM 1886 C CA . VAL A 1 241 ? 12.719 24.922 2.061 1 98.88 241 VAL A CA 1
ATOM 1887 C C . VAL A 1 241 ? 11.562 23.953 2.301 1 98.88 241 VAL A C 1
ATOM 1889 O O . VAL A 1 241 ? 11.773 22.75 2.436 1 98.88 241 VAL A O 1
ATOM 1892 N N . ALA A 1 242 ? 10.328 24.484 2.412 1 98.81 242 ALA A N 1
ATOM 1893 C CA . ALA A 1 242 ? 9.133 23.672 2.617 1 98.81 242 ALA A CA 1
ATOM 1894 C C . ALA A 1 242 ? 8.312 23.578 1.334 1 98.81 242 ALA A C 1
ATOM 1896 O O . ALA A 1 242 ? 8.211 24.547 0.58 1 98.81 242 ALA A O 1
ATOM 1897 N N . LEU A 1 243 ? 7.758 22.406 1.125 1 98.75 243 LEU A N 1
ATOM 1898 C CA . LEU A 1 243 ? 6.852 22.234 -0.007 1 98.75 243 LEU A CA 1
ATOM 1899 C C . LEU A 1 243 ? 5.512 22.906 0.267 1 98.75 243 LEU A C 1
ATOM 1901 O O . LEU A 1 243 ? 5.008 22.859 1.392 1 98.75 243 LEU A O 1
ATOM 1905 N N . ARG A 1 244 ? 4.895 23.453 -0.813 1 98.06 244 ARG A N 1
ATOM 1906 C CA . ARG A 1 244 ? 3.604 24.125 -0.725 1 98.06 244 ARG A CA 1
ATOM 1907 C C . ARG A 1 244 ? 2.561 23.422 -1.593 1 98.06 244 ARG A C 1
ATOM 1909 O O . ARG A 1 244 ? 1.449 23.922 -1.764 1 98.06 244 ARG A O 1
ATOM 1916 N N . LYS A 1 245 ? 2.975 22.328 -2.129 1 97.75 245 LYS A N 1
ATOM 1917 C CA . LYS A 1 245 ? 2.1 21.562 -3.008 1 97.75 245 LYS A CA 1
ATOM 1918 C C . LYS A 1 245 ? 2.285 20.062 -2.789 1 97.75 245 LYS A C 1
ATOM 1920 O O . LYS A 1 245 ? 3.416 19.578 -2.672 1 97.75 245 LYS A O 1
ATOM 1925 N N . ASP A 1 246 ? 1.112 19.391 -2.664 1 97.44 246 ASP A N 1
ATOM 1926 C CA . ASP A 1 246 ? 1.177 17.938 -2.576 1 97.44 246 ASP A CA 1
ATOM 1927 C C . ASP A 1 246 ? 1.605 17.328 -3.908 1 97.44 246 ASP A C 1
ATOM 1929 O O . ASP A 1 246 ? 1.481 17.969 -4.957 1 97.44 246 ASP A O 1
ATOM 1933 N N . GLU A 1 247 ? 2.18 16.062 -3.818 1 96.81 247 GLU A N 1
ATOM 1934 C CA . GLU A 1 247 ? 2.604 15.297 -4.984 1 96.81 247 GLU A CA 1
ATOM 1935 C C . GLU A 1 247 ? 3.617 16.078 -5.82 1 96.81 247 GLU A C 1
ATOM 1937 O O . GLU A 1 247 ? 3.51 16.125 -7.047 1 96.81 247 GLU A O 1
ATOM 1942 N N . THR A 1 248 ? 4.508 16.75 -5.137 1 98.19 248 THR A N 1
ATOM 1943 C CA . THR A 1 248 ? 5.613 17.422 -5.801 1 98.19 248 THR A CA 1
ATOM 1944 C C . THR A 1 248 ? 6.75 16.453 -6.102 1 98.19 248 THR A C 1
ATOM 1946 O O . THR A 1 248 ? 7.281 15.812 -5.191 1 98.19 248 THR A O 1
ATOM 1949 N N . SER A 1 249 ? 7.066 16.344 -7.332 1 98.19 249 SER A N 1
ATOM 1950 C CA . SER A 1 249 ? 8.195 15.516 -7.73 1 98.19 249 SER A CA 1
ATOM 1951 C C . SER A 1 249 ? 9.516 16.266 -7.57 1 98.19 249 SER A C 1
ATOM 1953 O O . SER A 1 249 ? 9.617 17.438 -7.938 1 98.19 249 SER A O 1
ATOM 1955 N N . LEU A 1 250 ? 10.445 15.648 -6.984 1 98.31 250 LEU A N 1
ATOM 1956 C CA . LEU A 1 250 ? 11.805 16.156 -6.863 1 98.31 250 LEU A CA 1
ATOM 1957 C C . LEU A 1 250 ? 12.68 15.664 -8.016 1 98.31 250 LEU A C 1
ATOM 1959 O O . LEU A 1 250 ? 12.977 14.469 -8.102 1 98.31 250 LEU A O 1
ATOM 1963 N N . ILE A 1 251 ? 13.07 16.609 -8.867 1 96.94 251 ILE A N 1
ATOM 1964 C CA . ILE A 1 251 ? 13.836 16.281 -10.062 1 96.94 251 ILE A CA 1
ATOM 1965 C C . ILE A 1 251 ? 15.188 17 -10.023 1 96.94 251 ILE A C 1
ATOM 1967 O O . ILE A 1 251 ? 15.258 18.203 -9.75 1 96.94 251 ILE A O 1
ATOM 1971 N N . GLY A 1 252 ? 16.219 16.281 -10.203 1 94.94 252 GLY A N 1
ATOM 1972 C CA . GLY A 1 252 ? 17.578 16.812 -10.289 1 94.94 252 GLY A CA 1
ATOM 1973 C C . GLY A 1 252 ? 18.391 16.188 -11.414 1 94.94 252 GLY A C 1
ATOM 1974 O O . GLY A 1 252 ? 18.422 14.969 -11.547 1 94.94 252 GLY A O 1
ATOM 1975 N N . GLN A 1 253 ? 19.031 17.062 -12.164 1 90.44 253 GLN A N 1
ATOM 1976 C CA . GLN A 1 253 ? 19.812 16.609 -13.312 1 90.44 253 GLN A CA 1
ATOM 1977 C C . GLN A 1 253 ? 19 15.625 -14.164 1 90.44 253 GLN A C 1
ATOM 1979 O O . GLN A 1 253 ? 19.484 14.531 -14.477 1 90.44 253 GLN A O 1
ATOM 1984 N N . ASP A 1 254 ? 17.766 15.867 -14.297 1 88.25 254 ASP A N 1
ATOM 1985 C CA . ASP A 1 254 ? 16.812 15.156 -15.148 1 88.25 254 ASP A CA 1
ATOM 1986 C C . ASP A 1 254 ? 16.5 13.773 -14.578 1 88.25 254 ASP A C 1
ATOM 1988 O O . ASP A 1 254 ? 16.062 12.883 -15.305 1 88.25 254 ASP A O 1
ATOM 1992 N N . MET A 1 255 ? 16.844 13.633 -13.352 1 92.56 255 MET A N 1
ATOM 1993 C CA . MET A 1 255 ? 16.531 12.375 -12.688 1 92.56 255 MET A CA 1
ATOM 1994 C C . MET A 1 255 ? 15.43 12.555 -11.656 1 92.56 255 MET A C 1
ATOM 1996 O O . MET A 1 255 ? 15.406 13.555 -10.93 1 92.56 255 MET A O 1
ATOM 2000 N N . PHE A 1 256 ? 14.555 11.641 -11.703 1 97 256 PHE A N 1
ATOM 2001 C CA . PHE A 1 256 ? 13.547 11.586 -10.648 1 97 256 PHE A CA 1
ATOM 2002 C C . PHE A 1 256 ? 14.156 11.094 -9.344 1 97 256 PHE A C 1
ATOM 2004 O O . PHE A 1 256 ? 14.703 9.984 -9.281 1 97 256 PHE A O 1
ATOM 2011 N N . LEU A 1 257 ? 14.008 11.891 -8.297 1 97.69 257 LEU A N 1
ATOM 2012 C CA . LEU A 1 257 ? 14.641 11.57 -7.016 1 97.69 257 LEU A CA 1
ATOM 2013 C C . LEU A 1 257 ? 13.594 11.133 -5.996 1 97.69 257 LEU A C 1
ATOM 2015 O O . LEU A 1 257 ? 13.93 10.531 -4.969 1 97.69 257 LEU A O 1
ATOM 2019 N N . GLY A 1 258 ? 12.359 11.414 -6.203 1 97.56 258 GLY A N 1
ATOM 2020 C CA . GLY A 1 258 ? 11.25 11.086 -5.324 1 97.56 258 GLY A CA 1
ATOM 2021 C C . GLY A 1 258 ? 10.062 12.016 -5.484 1 97.56 258 GLY A C 1
ATOM 2022 O O . GLY A 1 258 ? 10.133 12.984 -6.246 1 97.56 258 GLY A O 1
ATOM 2023 N N . GLN A 1 259 ? 9.023 11.742 -4.906 1 98.31 259 GLN A N 1
ATOM 2024 C CA . GLN A 1 259 ? 7.824 12.57 -4.82 1 98.31 259 GLN A CA 1
ATOM 2025 C C . GLN A 1 259 ? 7.285 12.609 -3.395 1 98.31 259 GLN A C 1
ATOM 2027 O O . GLN A 1 259 ? 7.258 11.594 -2.705 1 98.31 259 GLN A O 1
ATOM 2032 N N . THR A 1 260 ? 6.926 13.797 -3.018 1 98.31 260 THR A N 1
ATOM 2033 C CA . THR A 1 260 ? 6.441 13.914 -1.647 1 98.31 260 THR A CA 1
ATOM 2034 C C . THR A 1 260 ? 5.461 15.086 -1.524 1 98.31 260 THR A C 1
ATOM 2036 O O . THR A 1 260 ? 4.906 15.539 -2.523 1 98.31 260 THR A O 1
ATOM 2039 N N . HIS A 1 261 ? 5.145 15.469 -0.287 1 98.62 261 HIS A N 1
ATOM 2040 C CA . HIS A 1 261 ? 3.965 16.281 -0.031 1 98.62 261 HIS A CA 1
ATOM 2041 C C . HIS A 1 261 ? 4.293 17.453 0.896 1 98.62 261 HIS A C 1
ATOM 2043 O O . HIS A 1 261 ? 5.406 17.531 1.424 1 98.62 261 HIS A O 1
ATOM 2049 N N . ILE A 1 262 ? 3.268 18.375 0.958 1 98.69 262 ILE A N 1
ATOM 2050 C CA . ILE A 1 262 ? 3.309 19.391 2.014 1 98.69 262 ILE A CA 1
ATOM 2051 C C . ILE A 1 262 ? 3.609 18.719 3.352 1 98.69 262 ILE A C 1
ATOM 2053 O O . ILE A 1 262 ? 3.053 17.656 3.666 1 98.69 262 ILE A O 1
ATOM 2057 N N . GLY A 1 263 ? 4.434 19.281 4.137 1 98.44 263 GLY A N 1
ATOM 2058 C CA . GLY A 1 263 ? 4.93 18.672 5.355 1 98.44 263 GLY A CA 1
ATOM 2059 C C . GLY A 1 263 ? 6.363 18.188 5.238 1 98.44 263 GLY A C 1
ATOM 2060 O O . GLY A 1 263 ? 7.027 17.953 6.25 1 98.44 263 GLY A O 1
ATOM 2061 N N . ALA A 1 264 ? 6.816 18.047 4.035 1 98.81 264 ALA A N 1
ATOM 2062 C CA . ALA A 1 264 ? 8.219 17.719 3.805 1 98.81 264 ALA A CA 1
ATOM 2063 C C . ALA A 1 264 ? 9.062 18.984 3.686 1 98.81 264 ALA A C 1
ATOM 2065 O O . ALA A 1 264 ? 8.633 19.969 3.084 1 98.81 264 ALA A O 1
ATOM 2066 N N . ILE A 1 265 ? 10.242 18.938 4.219 1 98.88 265 ILE A N 1
ATOM 2067 C CA . ILE A 1 265 ? 11.172 20.062 4.156 1 98.88 265 ILE A CA 1
ATOM 2068 C C . ILE A 1 265 ? 12.562 19.562 3.768 1 98.88 265 ILE A C 1
ATOM 2070 O O . ILE A 1 265 ? 12.938 18.438 4.102 1 98.88 265 ILE A O 1
ATOM 2074 N N . PHE A 1 266 ? 13.281 20.406 3.064 1 98.88 266 PHE A N 1
ATOM 2075 C CA . PHE A 1 266 ? 14.602 20.047 2.561 1 98.88 266 PHE A CA 1
ATOM 2076 C C . PHE A 1 266 ? 15.586 21.188 2.779 1 98.88 266 PHE A C 1
ATOM 2078 O O . PHE A 1 266 ? 15.219 22.359 2.697 1 98.88 266 PHE A O 1
ATOM 2085 N N . PRO A 1 267 ? 16.859 20.859 3.039 1 98.88 267 PRO A N 1
ATOM 2086 C CA . PRO A 1 267 ? 17.859 21.922 3.178 1 98.88 267 PRO A CA 1
ATOM 2087 C C . PRO A 1 267 ? 18.062 22.703 1.89 1 98.88 267 PRO A C 1
ATOM 2089 O O . PRO A 1 267 ? 18.125 22.125 0.803 1 98.88 267 PRO A O 1
ATOM 2092 N N . LEU A 1 268 ? 18.172 23.984 2.08 1 98.69 268 LEU A N 1
ATOM 2093 C CA . LEU A 1 268 ? 18.453 24.875 0.958 1 98.69 268 LEU A CA 1
ATOM 2094 C C . LEU A 1 268 ? 19.906 24.75 0.516 1 98.69 268 LEU A C 1
ATOM 2096 O O . LEU A 1 268 ? 20.828 24.844 1.341 1 98.69 268 LEU A O 1
ATOM 2100 N N . HIS A 1 269 ? 20.094 24.453 -0.688 1 98.31 269 HIS A N 1
ATOM 2101 C CA . HIS A 1 269 ? 21.438 24.5 -1.263 1 98.31 269 HIS A CA 1
ATOM 2102 C C . HIS A 1 269 ? 21.719 25.859 -1.884 1 98.31 269 HIS A C 1
ATOM 2104 O O . HIS A 1 269 ? 22.766 26.469 -1.616 1 98.31 269 HIS A O 1
ATOM 2110 N N . SER A 1 270 ? 20.734 26.328 -2.742 1 97.38 270 SER A N 1
ATOM 2111 C CA . SER A 1 270 ? 20.875 27.656 -3.342 1 97.38 270 SER A CA 1
ATOM 2112 C C . SER A 1 270 ? 19.516 28.172 -3.832 1 97.38 270 SER A C 1
ATOM 2114 O O . SER A 1 270 ? 18.547 27.422 -3.867 1 97.38 270 SER A O 1
ATOM 2116 N N . ARG A 1 271 ? 19.516 29.469 -4.094 1 95.12 271 ARG A N 1
ATOM 2117 C CA . ARG A 1 271 ? 18.328 30.125 -4.641 1 95.12 271 ARG A CA 1
ATOM 2118 C C . ARG A 1 271 ? 18.641 30.797 -5.973 1 95.12 271 ARG A C 1
ATOM 2120 O O . ARG A 1 271 ? 19.703 31.406 -6.137 1 95.12 271 ARG A O 1
ATOM 2127 N N . GLY A 1 272 ? 17.75 30.531 -6.902 1 89.69 272 GLY A N 1
ATOM 2128 C CA . GLY A 1 272 ? 17.891 31.188 -8.188 1 89.69 272 GLY A CA 1
ATOM 2129 C C . GLY A 1 272 ? 16.641 31.906 -8.641 1 89.69 272 GLY A C 1
ATOM 2130 O O . GLY A 1 272 ? 15.727 32.125 -7.844 1 89.69 272 GLY A O 1
ATOM 2131 N N . GLY A 1 273 ? 16.625 32.375 -9.922 1 89.69 273 GLY A N 1
ATOM 2132 C CA . GLY A 1 273 ? 15.508 33.125 -10.477 1 89.69 273 GLY A CA 1
ATOM 2133 C C . GLY A 1 273 ? 14.242 32.281 -10.609 1 89.69 273 GLY A C 1
ATOM 2134 O O . GLY A 1 273 ? 13.133 32.844 -10.562 1 89.69 273 GLY A O 1
ATOM 2135 N N . GLN A 1 274 ? 14.438 31.047 -10.672 1 90.56 274 GLN A N 1
ATOM 2136 C CA . GLN A 1 274 ? 13.281 30.203 -10.969 1 90.56 274 GLN A CA 1
ATOM 2137 C C . GLN A 1 274 ? 12.844 29.406 -9.75 1 90.56 274 GLN A C 1
ATOM 2139 O O . GLN A 1 274 ? 11.844 28.688 -9.789 1 90.56 274 GLN A O 1
ATOM 2144 N N . GLY A 1 275 ? 13.602 29.469 -8.727 1 96.81 275 GLY A N 1
ATOM 2145 C CA . GLY A 1 275 ? 13.227 28.703 -7.543 1 96.81 275 GLY A CA 1
ATOM 2146 C C . GLY A 1 275 ? 14.414 28.344 -6.668 1 96.81 275 GLY A C 1
ATOM 2147 O O . GLY A 1 275 ? 15.312 29.172 -6.465 1 96.81 275 GLY A O 1
ATOM 2148 N N . PHE A 1 276 ? 14.297 27.188 -6.113 1 98.06 276 PHE A N 1
ATOM 2149 C CA . PHE A 1 276 ? 15.281 26.734 -5.137 1 98.06 276 PHE A CA 1
ATOM 2150 C C . PHE A 1 276 ? 15.984 25.469 -5.621 1 98.06 276 PHE A C 1
ATOM 2152 O O . PHE A 1 276 ? 15.398 24.656 -6.344 1 98.06 276 PHE A O 1
ATOM 2159 N N . MET A 1 277 ? 17.25 25.391 -5.324 1 98.06 277 MET A N 1
ATOM 2160 C CA . MET A 1 277 ? 17.938 24.094 -5.316 1 98.06 277 MET A CA 1
ATOM 2161 C C . MET A 1 277 ? 18.016 23.531 -3.9 1 98.06 277 MET A C 1
ATOM 2163 O O . MET A 1 277 ? 18.484 24.219 -2.982 1 98.06 277 MET A O 1
ATOM 2167 N N . VAL A 1 278 ? 17.531 22.281 -3.738 1 98.75 278 VAL A N 1
ATOM 2168 C CA . VAL A 1 278 ? 17.5 21.734 -2.389 1 98.75 278 VAL A CA 1
ATOM 2169 C C . VAL A 1 278 ? 18.266 20.406 -2.352 1 98.75 278 VAL A C 1
ATOM 2171 O O . VAL A 1 278 ? 18.453 19.766 -3.387 1 98.75 278 VAL A O 1
ATOM 2174 N N . LYS A 1 279 ? 18.75 20.047 -1.137 1 98.75 279 LYS A N 1
ATOM 2175 C CA . LYS A 1 279 ? 19.375 18.734 -0.91 1 98.75 279 LYS A CA 1
ATOM 2176 C C . LYS A 1 279 ? 18.312 17.656 -0.665 1 98.75 279 LYS A C 1
ATOM 2178 O O . LYS A 1 279 ? 17.422 17.844 0.162 1 98.75 279 LYS A O 1
ATOM 2183 N N . VAL A 1 280 ? 18.406 16.594 -1.416 1 98.69 280 VAL A N 1
ATOM 2184 C CA . VAL A 1 280 ? 17.5 15.461 -1.329 1 98.69 280 VAL A CA 1
ATOM 2185 C C . VAL A 1 280 ? 18.281 14.188 -1.009 1 98.69 280 VAL A C 1
ATOM 2187 O O . VAL A 1 280 ? 19.312 13.914 -1.631 1 98.69 280 VAL A O 1
ATOM 2190 N N . PRO A 1 281 ? 17.859 13.453 0.026 1 98.69 281 PRO A N 1
ATOM 2191 C CA . PRO A 1 281 ? 18.562 12.195 0.318 1 98.69 281 PRO A CA 1
ATOM 2192 C C . PRO A 1 281 ? 18.25 11.094 -0.684 1 98.69 281 PRO A C 1
ATOM 2194 O O . PRO A 1 281 ? 17.094 10.93 -1.076 1 98.69 281 PRO A O 1
ATOM 2197 N N . VAL A 1 282 ? 19.203 10.375 -1.117 1 98.12 282 VAL A N 1
ATOM 2198 C CA . VAL A 1 282 ? 19.078 9.188 -1.955 1 98.12 282 VAL A CA 1
ATOM 2199 C C . VAL A 1 282 ? 19.828 8.016 -1.33 1 98.12 282 VAL A C 1
ATOM 2201 O O . VAL A 1 282 ? 20.672 8.219 -0.449 1 98.12 282 VAL A O 1
ATOM 2204 N N . ARG A 1 283 ? 19.453 6.859 -1.671 1 97.81 283 ARG A N 1
ATOM 2205 C CA . ARG A 1 283 ? 20.062 5.637 -1.157 1 97.81 283 ARG A CA 1
ATOM 2206 C C . ARG A 1 283 ? 20.984 5.004 -2.199 1 97.81 283 ARG A C 1
ATOM 2208 O O . ARG A 1 283 ? 20.578 4.812 -3.352 1 97.81 283 ARG A O 1
ATOM 2215 N N . ASP A 1 284 ? 22.203 4.711 -1.834 1 96.88 284 ASP A N 1
ATOM 2216 C CA . ASP A 1 284 ? 23.078 4.043 -2.793 1 96.88 284 ASP A CA 1
ATOM 2217 C C . ASP A 1 284 ? 22.953 2.527 -2.701 1 96.88 284 ASP A C 1
ATOM 2219 O O . ASP A 1 284 ? 22.125 2.018 -1.938 1 96.88 284 ASP A O 1
ATOM 2223 N N . ALA A 1 285 ? 23.703 1.811 -3.463 1 95 285 ALA A N 1
ATOM 2224 C CA . ALA A 1 285 ? 23.547 0.365 -3.605 1 95 285 ALA A CA 1
ATOM 2225 C C . ALA A 1 285 ? 23.953 -0.359 -2.324 1 95 285 ALA A C 1
ATOM 2227 O O . ALA A 1 285 ? 23.656 -1.546 -2.156 1 95 285 ALA A O 1
ATOM 2228 N N . THR A 1 286 ? 24.594 0.333 -1.403 1 94.62 286 THR A N 1
ATOM 2229 C CA . THR A 1 286 ? 25.016 -0.29 -0.156 1 94.62 286 THR A CA 1
ATOM 2230 C C . THR A 1 286 ? 24.094 0.103 0.993 1 94.62 286 THR A C 1
ATOM 2232 O O . THR A 1 286 ? 24.391 -0.185 2.156 1 94.62 286 THR A O 1
ATOM 2235 N N . GLY A 1 287 ? 23.047 0.839 0.68 1 95.81 287 GLY A N 1
ATOM 2236 C CA . GLY A 1 287 ? 22.062 1.202 1.695 1 95.81 287 GLY A CA 1
ATOM 2237 C C . GLY A 1 287 ? 22.438 2.465 2.451 1 95.81 287 GLY A C 1
ATOM 2238 O O . GLY A 1 287 ? 21.812 2.789 3.467 1 95.81 287 GLY A O 1
ATOM 2239 N N . ARG A 1 288 ? 23.406 3.193 1.999 1 97.75 288 ARG A N 1
ATOM 2240 C CA . ARG A 1 288 ? 23.875 4.41 2.654 1 97.75 288 ARG A CA 1
ATOM 2241 C C . ARG A 1 288 ? 23.281 5.648 1.998 1 97.75 288 ARG A C 1
ATOM 2243 O O . ARG A 1 288 ? 23 5.652 0.795 1 97.75 288 ARG A O 1
ATOM 2250 N N . ALA A 1 289 ? 23.156 6.656 2.801 1 98.62 289 ALA A N 1
ATOM 2251 C CA . ALA A 1 289 ? 22.562 7.902 2.324 1 98.62 289 ALA A CA 1
ATOM 2252 C C . ALA A 1 289 ? 23.578 8.75 1.577 1 98.62 289 ALA A C 1
ATOM 2254 O O . ALA A 1 289 ? 24.75 8.836 1.991 1 98.62 289 ALA A O 1
ATOM 2255 N N . LYS A 1 290 ? 23.141 9.305 0.49 1 98.25 290 LYS A N 1
ATOM 2256 C CA . LYS A 1 290 ? 23.875 10.305 -0.278 1 98.25 290 LYS A CA 1
ATOM 2257 C C . LYS A 1 290 ? 23.016 11.547 -0.51 1 98.25 290 LYS A C 1
ATOM 2259 O O . LYS A 1 290 ? 21.797 11.5 -0.372 1 98.25 290 LYS A O 1
ATOM 2264 N N . VAL A 1 291 ? 23.703 12.664 -0.842 1 98.25 291 VAL A N 1
ATOM 2265 C CA . VAL A 1 291 ? 22.984 13.906 -1.108 1 98.25 291 VAL A CA 1
ATOM 2266 C C . VAL A 1 291 ? 22.875 14.125 -2.615 1 98.25 291 VAL A C 1
ATOM 2268 O O . VAL A 1 291 ? 23.891 14.102 -3.328 1 98.25 291 VAL A O 1
ATOM 2271 N N . ALA A 1 292 ? 21.688 14.266 -3.043 1 98.06 292 ALA A N 1
ATOM 2272 C CA . ALA A 1 292 ? 21.406 14.75 -4.391 1 98.06 292 ALA A CA 1
ATOM 2273 C C . ALA A 1 292 ? 20.766 16.141 -4.355 1 98.06 292 ALA A C 1
ATOM 2275 O O . ALA A 1 292 ? 20.375 16.609 -3.287 1 98.06 292 ALA A O 1
ATOM 2276 N N . LEU A 1 293 ? 20.766 16.828 -5.527 1 98 293 LEU A N 1
ATOM 2277 C CA . LEU A 1 293 ? 20.156 18.156 -5.613 1 98 293 LEU A CA 1
ATOM 2278 C C . LEU A 1 293 ? 18.906 18.109 -6.492 1 98 293 LEU A C 1
ATOM 2280 O O . LEU A 1 293 ? 18.891 17.438 -7.527 1 98 293 LEU A O 1
ATOM 2284 N N . ALA A 1 294 ? 17.875 18.766 -6.047 1 98 294 ALA A N 1
ATOM 2285 C CA . ALA A 1 294 ? 16.641 18.891 -6.816 1 98 294 ALA A CA 1
ATOM 2286 C C . ALA A 1 294 ? 16.234 20.359 -6.961 1 98 294 ALA A C 1
ATOM 2288 O O . ALA A 1 294 ? 16.531 21.188 -6.09 1 98 294 ALA A O 1
ATOM 2289 N N . GLU A 1 295 ? 15.531 20.641 -8.031 1 97.25 295 GLU A N 1
ATOM 2290 C CA . GLU A 1 295 ? 15 21.984 -8.281 1 97.25 295 GLU A CA 1
ATOM 2291 C C . GLU A 1 295 ? 13.523 22.062 -7.906 1 97.25 295 GLU A C 1
ATOM 2293 O O . GLU A 1 295 ? 12.734 21.188 -8.273 1 97.25 295 GLU A O 1
ATOM 2298 N N . LEU A 1 296 ? 13.203 23.078 -7.203 1 98 296 LEU A N 1
ATOM 2299 C CA . LEU A 1 296 ? 11.82 23.375 -6.84 1 98 296 LEU A CA 1
ATOM 2300 C C . LEU A 1 296 ? 11.445 24.797 -7.242 1 98 296 LEU A C 1
ATOM 2302 O O . LEU A 1 296 ? 12.117 25.766 -6.855 1 98 296 LEU A O 1
ATOM 2306 N N . GLY A 1 297 ? 10.352 24.953 -7.992 1 97 297 GLY A N 1
ATOM 2307 C CA . GLY A 1 297 ? 9.875 26.281 -8.352 1 97 297 GLY A CA 1
ATOM 2308 C C . GLY A 1 297 ? 9.203 27 -7.203 1 97 297 GLY A C 1
ATOM 2309 O O . GLY A 1 297 ? 8.797 26.375 -6.219 1 97 297 GLY A O 1
ATOM 2310 N N . TYR A 1 298 ? 8.969 28.281 -7.395 1 94.81 298 TYR A N 1
ATOM 2311 C CA . TYR A 1 298 ? 8.406 29.125 -6.352 1 94.81 298 TYR A CA 1
ATOM 2312 C C . TYR A 1 298 ? 6.934 28.797 -6.125 1 94.81 298 TYR A C 1
ATOM 2314 O O . TYR A 1 298 ? 6.367 29.156 -5.086 1 94.81 298 TYR A O 1
ATOM 2322 N N . LEU A 1 299 ? 6.328 28.156 -7.059 1 93.56 299 LEU A N 1
ATOM 2323 C CA . LEU A 1 299 ? 4.934 27.766 -6.898 1 93.56 299 LEU A CA 1
ATOM 2324 C C . LEU A 1 299 ? 4.82 26.484 -6.078 1 93.56 299 LEU A C 1
ATOM 2326 O O . LEU A 1 299 ? 3.762 26.188 -5.52 1 93.56 299 LEU A O 1
ATOM 2330 N N . GLN A 1 300 ? 5.906 25.75 -5.965 1 96.25 300 GLN A N 1
ATOM 2331 C CA . GLN A 1 300 ? 5.891 24.438 -5.32 1 96.25 300 GLN A CA 1
ATOM 2332 C C . GLN A 1 300 ? 6.469 24.516 -3.908 1 96.25 300 GLN A C 1
ATOM 2334 O O . GLN A 1 300 ? 6.273 23.609 -3.105 1 96.25 300 GLN A O 1
ATOM 2339 N N . ALA A 1 301 ? 7.242 25.594 -3.664 1 98.25 301 ALA A N 1
ATOM 2340 C CA . ALA A 1 301 ? 8.008 25.594 -2.424 1 98.25 301 ALA A CA 1
ATOM 2341 C C . ALA A 1 301 ? 8.281 27.016 -1.954 1 98.25 301 ALA A C 1
ATOM 2343 O O . ALA A 1 301 ? 8.102 27.969 -2.715 1 98.25 301 ALA A O 1
ATOM 2344 N N . SER A 1 302 ? 8.641 27.109 -0.65 1 97.94 302 SER A N 1
ATOM 2345 C CA . SER A 1 302 ? 9.016 28.375 -0.026 1 97.94 302 SER A CA 1
ATOM 2346 C C . SER A 1 302 ? 10.109 28.188 1.014 1 97.94 302 SER A C 1
ATOM 2348 O O . SER A 1 302 ? 10.203 27.125 1.636 1 97.94 302 SER A O 1
ATOM 2350 N N . ARG A 1 303 ? 10.852 29.234 1.149 1 97.69 303 ARG A N 1
ATOM 2351 C CA . ARG A 1 303 ? 11.789 29.234 2.264 1 97.69 303 ARG A CA 1
ATOM 2352 C C . ARG A 1 303 ? 11.062 29.25 3.602 1 97.69 303 ARG A C 1
ATOM 2354 O O . ARG A 1 303 ? 10.055 29.953 3.752 1 97.69 303 ARG A O 1
ATOM 2361 N N . MET A 1 304 ? 11.578 28.531 4.566 1 98 304 MET A N 1
ATOM 2362 C CA . MET A 1 304 ? 11.008 28.516 5.91 1 98 304 MET A CA 1
ATOM 2363 C C . MET A 1 304 ? 11.664 29.562 6.797 1 98 304 MET A C 1
ATOM 2365 O O . MET A 1 304 ? 12.852 29.859 6.637 1 98 304 MET A O 1
ATOM 2369 N N . PRO A 1 305 ? 11.016 30.141 7.758 1 98.31 305 PRO A N 1
ATOM 2370 C CA . PRO A 1 305 ? 9.57 29.969 7.91 1 98.31 305 PRO A CA 1
ATOM 2371 C C . PRO A 1 305 ? 8.773 30.906 7.012 1 98.31 305 PRO A C 1
ATOM 2373 O O . PRO A 1 305 ? 9.188 32.062 6.785 1 98.31 305 PRO A O 1
ATOM 2376 N N . LEU A 1 306 ? 7.629 30.453 6.535 1 97.94 306 LEU A N 1
ATOM 2377 C CA . LEU A 1 306 ? 6.656 31.344 5.902 1 97.94 306 LEU A CA 1
ATOM 2378 C C . LEU A 1 306 ? 6.109 32.344 6.906 1 97.94 306 LEU A C 1
ATOM 2380 O O . LEU A 1 306 ? 6.035 32.062 8.102 1 97.94 306 LEU A O 1
ATOM 2384 N N . PRO A 1 307 ? 5.719 33.531 6.336 1 97.19 307 PRO A N 1
ATOM 2385 C CA . PRO A 1 307 ? 5.043 34.438 7.27 1 97.19 307 PRO A CA 1
ATOM 2386 C C . PRO A 1 307 ? 3.758 33.844 7.84 1 97.19 307 PRO A C 1
ATOM 2388 O O . PRO A 1 307 ? 2.924 33.344 7.09 1 97.19 307 PRO A O 1
ATOM 2391 N N . LEU A 1 308 ? 3.662 33.969 9.125 1 98 308 LEU A N 1
ATOM 2392 C CA . LEU A 1 308 ? 2.457 33.438 9.758 1 98 308 LEU A CA 1
ATOM 2393 C C . LEU A 1 308 ? 1.347 34.469 9.766 1 98 308 LEU A C 1
ATOM 2395 O O . LEU A 1 308 ? 1.185 35.219 10.742 1 98 308 LEU A O 1
ATOM 2399 N N . THR A 1 309 ? 0.624 34.562 8.703 1 98.31 309 THR A N 1
ATOM 2400 C CA . THR A 1 309 ? -0.556 35.406 8.523 1 98.31 309 THR A CA 1
ATOM 2401 C C . THR A 1 309 ? -1.769 34.562 8.141 1 98.31 309 THR A C 1
ATOM 2403 O O . THR A 1 309 ? -1.622 33.406 7.688 1 98.31 309 THR A O 1
ATOM 2406 N N . SER A 1 310 ? -2.916 35.062 8.43 1 98.5 310 SER A N 1
ATOM 2407 C CA . SER A 1 310 ? -4.105 34.312 8.039 1 98.5 310 SER A CA 1
ATOM 2408 C C . SER A 1 310 ? -4.121 34.062 6.539 1 98.5 310 SER A C 1
ATOM 2410 O O . SER A 1 310 ? -4.551 33 6.098 1 98.5 310 SER A O 1
ATOM 2412 N N . ARG A 1 311 ? -3.605 34.938 5.738 1 98.62 311 ARG A N 1
ATOM 2413 C CA . ARG A 1 311 ? -3.559 34.75 4.289 1 98.62 311 ARG A CA 1
ATOM 2414 C C . ARG A 1 311 ? -2.625 33.625 3.91 1 98.62 311 ARG A C 1
ATOM 2416 O O . ARG A 1 311 ? -2.98 32.781 3.094 1 98.62 311 ARG A O 1
ATOM 2423 N N . SER A 1 312 ? -1.436 33.625 4.488 1 98.5 312 SER A N 1
ATOM 2424 C CA . SER A 1 312 ? -0.463 32.562 4.172 1 98.5 312 SER A CA 1
ATOM 2425 C C . SER A 1 312 ? -0.962 31.203 4.605 1 98.5 312 SER A C 1
ATOM 2427 O O . SER A 1 312 ? -0.793 30.219 3.883 1 98.5 312 SER A O 1
ATOM 2429 N N . VAL A 1 313 ? -1.576 31.141 5.762 1 98.81 313 VAL A N 1
ATOM 2430 C CA . VAL A 1 313 ? -2.109 29.859 6.246 1 98.81 313 VAL A CA 1
ATOM 2431 C C . VAL A 1 313 ? -3.262 29.406 5.352 1 98.81 313 VAL A C 1
ATOM 2433 O O . VAL A 1 313 ? -3.352 28.234 4.996 1 98.81 313 VAL A O 1
ATOM 2436 N N . ALA A 1 314 ? -4.113 30.344 5.016 1 98.81 314 ALA A N 1
ATOM 2437 C CA . ALA A 1 314 ? -5.238 30.031 4.137 1 98.81 314 ALA A CA 1
ATOM 2438 C C . ALA A 1 314 ? -4.75 29.516 2.789 1 98.81 314 ALA A C 1
ATOM 2440 O O . ALA A 1 314 ? -5.309 28.547 2.254 1 98.81 314 ALA A O 1
ATOM 2441 N N . ASP A 1 315 ? -3.754 30.156 2.25 1 98.38 315 ASP A N 1
ATOM 2442 C CA . ASP A 1 315 ? -3.217 29.75 0.955 1 98.38 315 ASP A CA 1
ATOM 2443 C C . ASP A 1 315 ? -2.713 28.312 0.998 1 98.38 315 ASP A C 1
ATOM 2445 O O . ASP A 1 315 ? -2.973 27.531 0.081 1 98.38 315 ASP A O 1
ATOM 2449 N N . LEU A 1 316 ? -1.979 27.984 2.041 1 98.62 316 LEU A N 1
ATOM 2450 C CA . LEU A 1 316 ? -1.451 26.641 2.154 1 98.62 316 LEU A CA 1
ATOM 2451 C C . LEU A 1 316 ? -2.572 25.625 2.414 1 98.62 316 LEU A C 1
ATOM 2453 O O . LEU A 1 316 ? -2.561 24.531 1.869 1 98.62 316 LEU A O 1
ATOM 2457 N N . ALA A 1 317 ? -3.523 25.984 3.246 1 98.75 317 ALA A N 1
ATOM 2458 C CA . ALA A 1 317 ? -4.695 25.141 3.475 1 98.75 317 ALA A CA 1
ATOM 2459 C C . ALA A 1 317 ? -5.441 24.875 2.17 1 98.75 317 ALA A C 1
ATOM 2461 O O . ALA A 1 317 ? -5.879 23.75 1.915 1 98.75 317 ALA A O 1
ATOM 2462 N N . ASP A 1 318 ? -5.594 25.922 1.396 1 98.44 318 ASP A N 1
ATOM 2463 C CA . ASP A 1 318 ? -6.293 25.797 0.12 1 98.44 318 ASP A CA 1
ATOM 2464 C C . ASP A 1 318 ? -5.555 24.859 -0.827 1 98.44 318 ASP A C 1
ATOM 2466 O O . ASP A 1 318 ? -6.18 24.141 -1.619 1 98.44 318 ASP A O 1
ATOM 2470 N N . ALA A 1 319 ? -4.254 24.828 -0.755 1 97.88 319 ALA A N 1
ATOM 2471 C CA . ALA A 1 319 ? -3.461 23.922 -1.572 1 97.88 319 ALA A CA 1
ATOM 2472 C C . ALA A 1 319 ? -3.736 22.469 -1.195 1 97.88 319 ALA A C 1
ATOM 2474 O O . ALA A 1 319 ? -3.514 21.562 -1.999 1 97.88 319 ALA A O 1
ATOM 2475 N N . MET A 1 320 ? -4.25 22.219 0.011 1 97.56 320 MET A N 1
ATOM 2476 C CA . MET A 1 320 ? -4.551 20.875 0.497 1 97.56 320 MET A CA 1
ATOM 2477 C C . MET A 1 320 ? -6.023 20.531 0.286 1 97.56 320 MET A C 1
ATOM 2479 O O . MET A 1 320 ? -6.449 19.406 0.564 1 97.56 320 MET A O 1
ATOM 2483 N N . SER A 1 321 ? -6.758 21.484 -0.211 1 94.19 321 SER A N 1
ATOM 2484 C CA . SER A 1 321 ? -8.203 21.328 -0.3 1 94.19 321 SER A CA 1
ATOM 2485 C C . SER A 1 321 ? -8.586 20.156 -1.183 1 94.19 321 SER A C 1
ATOM 2487 O O . SER A 1 321 ? -7.969 19.922 -2.227 1 94.19 321 SER A O 1
ATOM 2489 N N . GLY A 1 322 ? -9.531 19.297 -0.692 1 86.19 322 GLY A N 1
ATOM 2490 C CA . GLY A 1 322 ? -10.062 18.219 -1.494 1 86.19 322 GLY A CA 1
ATOM 2491 C C . GLY A 1 322 ? -9.352 16.891 -1.247 1 86.19 322 GLY A C 1
ATOM 2492 O O . GLY A 1 322 ? -9.805 15.844 -1.714 1 86.19 322 GLY A O 1
ATOM 2493 N N . GLN A 1 323 ? -8.289 16.969 -0.541 1 94.25 323 GLN A N 1
ATOM 2494 C CA . GLN A 1 323 ? -7.605 15.719 -0.228 1 94.25 323 GLN A CA 1
ATOM 2495 C C . GLN A 1 323 ? -8.516 14.773 0.555 1 94.25 323 GLN A C 1
ATOM 2497 O O . GLN A 1 323 ? -9.219 15.203 1.472 1 94.25 323 GLN A O 1
ATOM 2502 N N . LEU A 1 324 ? -8.539 13.547 0.136 1 97.38 324 LEU A N 1
ATOM 2503 C CA . LEU A 1 324 ? -9.359 12.562 0.822 1 97.38 324 LEU A CA 1
ATOM 2504 C C . LEU A 1 324 ? -8.719 12.133 2.135 1 97.38 324 LEU A C 1
ATOM 2506 O O . LEU A 1 324 ? -7.504 12.266 2.311 1 97.38 324 LEU A O 1
ATOM 2510 N N . TYR A 1 325 ? -9.578 11.727 3.018 1 97.44 325 TYR A N 1
ATOM 2511 C CA . TYR A 1 325 ? -9.148 11.281 4.336 1 97.44 325 TYR A CA 1
ATOM 2512 C C . TYR A 1 325 ? -8.219 10.07 4.227 1 97.44 325 TYR A C 1
ATOM 2514 O O . TYR A 1 325 ? -8.523 9.109 3.514 1 97.44 325 TYR A O 1
ATOM 2522 N N . GLY A 1 326 ? -7.051 10.102 4.941 1 98.31 326 GLY A N 1
ATOM 2523 C CA . GLY A 1 326 ? -6.141 8.977 5.055 1 98.31 326 GLY A CA 1
ATOM 2524 C C . GLY A 1 326 ? -5.863 8.57 6.492 1 98.31 326 GLY A C 1
ATOM 2525 O O . GLY A 1 326 ? -5.066 9.211 7.18 1 98.31 326 GLY A O 1
ATOM 2526 N N . TRP A 1 327 ? -6.457 7.453 6.898 1 98.06 327 TRP A N 1
ATOM 2527 C CA . TRP A 1 327 ? -6.195 6.914 8.227 1 98.06 327 TRP A CA 1
ATOM 2528 C C . TRP A 1 327 ? -4.707 6.668 8.438 1 98.06 327 TRP A C 1
ATOM 2530 O O . TRP A 1 327 ? -4.109 5.828 7.754 1 98.06 327 TRP A O 1
ATOM 2540 N N . GLY A 1 328 ? -4.055 7.434 9.344 1 97.88 328 GLY A N 1
ATOM 2541 C CA . GLY A 1 328 ? -2.639 7.273 9.625 1 97.88 328 GLY A CA 1
ATOM 2542 C C . GLY A 1 328 ? -1.755 7.594 8.43 1 97.88 328 GLY A C 1
ATOM 2543 O O . GLY A 1 328 ? -0.663 7.039 8.297 1 97.88 328 GLY A O 1
ATOM 2544 N N . GLY A 1 329 ? -2.26 8.312 7.516 1 98.06 329 GLY A N 1
ATOM 2545 C CA . GLY A 1 329 ? -1.446 8.656 6.359 1 98.06 329 GLY A CA 1
ATOM 2546 C C . GLY A 1 329 ? -1.565 7.648 5.23 1 98.06 329 GLY A C 1
ATOM 2547 O O . GLY A 1 329 ? -0.781 7.68 4.277 1 98.06 329 GLY A O 1
ATOM 2548 N N . MET A 1 330 ? -2.531 6.742 5.301 1 97.19 330 MET A N 1
ATOM 2549 C CA . MET A 1 330 ? -2.732 5.738 4.258 1 97.19 330 MET A CA 1
ATOM 2550 C C . MET A 1 330 ? -2.877 6.395 2.891 1 97.19 330 MET A C 1
ATOM 2552 O O . MET A 1 330 ? -3.539 7.43 2.76 1 97.19 330 MET A O 1
ATOM 2556 N N . PHE A 1 331 ? -2.242 5.809 1.877 1 97.06 331 PHE A N 1
ATOM 2557 C CA . PHE A 1 331 ? -2.25 6.27 0.494 1 97.06 331 PHE A CA 1
ATOM 2558 C C . PHE A 1 331 ? -1.589 7.641 0.378 1 97.06 331 PHE A C 1
ATOM 2560 O O . PHE A 1 331 ? -1.849 8.383 -0.571 1 97.06 331 PHE A O 1
ATOM 2567 N N . GLU A 1 332 ? -0.854 8.023 1.454 1 97.94 332 GLU A N 1
ATOM 2568 C CA . GLU A 1 332 ? -0.135 9.289 1.536 1 97.94 332 GLU A CA 1
ATOM 2569 C C . GLU A 1 332 ? -1.103 10.469 1.65 1 97.94 332 GLU A C 1
ATOM 2571 O O . GLU A 1 332 ? -0.775 11.586 1.254 1 97.94 332 GLU A O 1
ATOM 2576 N N . ASN A 1 333 ? -2.324 10.102 2.025 1 98.06 333 ASN A N 1
ATOM 2577 C CA . ASN A 1 333 ? -3.262 11.117 2.488 1 98.06 333 ASN A CA 1
ATOM 2578 C C . ASN A 1 333 ? -3.029 11.469 3.957 1 98.06 333 ASN A C 1
ATOM 2580 O O . ASN A 1 333 ? -1.999 11.109 4.527 1 98.06 333 ASN A O 1
ATOM 2584 N N . ARG A 1 334 ? -3.941 12.359 4.477 1 98.5 334 ARG A N 1
ATOM 2585 C CA . ARG A 1 334 ? -3.758 12.773 5.863 1 98.5 334 ARG A CA 1
ATOM 2586 C C . ARG A 1 334 ? -5.027 12.531 6.676 1 98.5 334 ARG A C 1
ATOM 2588 O O . ARG A 1 334 ? -6.133 12.578 6.137 1 98.5 334 ARG A O 1
ATOM 2595 N N . ASP A 1 335 ? -4.805 12.203 7.949 1 98.25 335 ASP A N 1
ATOM 2596 C CA . ASP A 1 335 ? -5.914 12.273 8.898 1 98.25 335 ASP A CA 1
ATOM 2597 C C . ASP A 1 335 ? -5.98 13.641 9.562 1 98.25 335 ASP A C 1
ATOM 2599 O O . ASP A 1 335 ? -5.383 14.602 9.078 1 98.25 335 ASP A O 1
ATOM 2603 N N . CYS A 1 336 ? -6.727 13.836 10.633 1 98.38 336 CYS A N 1
ATOM 2604 C CA . CYS A 1 336 ? -7.016 15.148 11.203 1 98.38 336 CYS A CA 1
ATOM 2605 C C . CYS A 1 336 ? -5.746 15.805 11.727 1 98.38 336 CYS A C 1
ATOM 2607 O O . CYS A 1 336 ? -5.414 16.922 11.336 1 98.38 336 CYS A O 1
ATOM 2609 N N . SER A 1 337 ? -4.949 15.047 12.578 1 98.69 337 SER A N 1
ATOM 2610 C CA . SER A 1 337 ? -3.807 15.664 13.25 1 98.69 337 SER A CA 1
ATOM 2611 C C . SER A 1 337 ? -2.607 15.758 12.312 1 98.69 337 SER A C 1
ATOM 2613 O O . SER A 1 337 ? -1.802 16.688 12.422 1 98.69 337 SER A O 1
ATOM 2615 N N . SER A 1 338 ? -2.426 14.805 11.359 1 98.5 338 SER A N 1
ATOM 2616 C CA . SER A 1 338 ? -1.326 14.938 10.406 1 98.5 338 SER A CA 1
ATOM 2617 C C . SER A 1 338 ? -1.548 16.109 9.461 1 98.5 338 SER A C 1
ATOM 2619 O O . SER A 1 338 ? -0.588 16.734 9.008 1 98.5 338 SER A O 1
ATOM 2621 N N . THR A 1 339 ? -2.82 16.469 9.211 1 98.75 339 THR A N 1
ATOM 2622 C CA . THR A 1 339 ? -3.121 17.672 8.43 1 98.75 339 THR A CA 1
ATOM 2623 C C . THR A 1 339 ? -2.605 18.922 9.141 1 98.75 339 THR A C 1
ATOM 2625 O O . THR A 1 339 ? -1.952 19.766 8.523 1 98.75 339 THR A O 1
ATOM 2628 N N . MET A 1 340 ? -2.85 19 10.453 1 98.81 340 MET A N 1
ATOM 2629 C CA . MET A 1 340 ? -2.4 20.156 11.219 1 98.81 340 MET A CA 1
ATOM 2630 C C . MET A 1 340 ? -0.878 20.234 11.25 1 98.81 340 MET A C 1
ATOM 2632 O O . MET A 1 340 ? -0.299 21.297 11.062 1 98.81 340 MET A O 1
ATOM 2636 N N . ARG A 1 341 ? -0.281 19.078 11.445 1 98.5 341 ARG A N 1
ATOM 2637 C CA . ARG A 1 341 ? 1.176 19.047 11.516 1 98.5 341 ARG A CA 1
ATOM 2638 C C . ARG A 1 341 ? 1.797 19.5 10.203 1 98.5 341 ARG A C 1
ATOM 2640 O O . ARG A 1 341 ? 2.686 20.359 10.195 1 98.5 341 ARG A O 1
ATOM 2647 N N . ASP A 1 342 ? 1.334 18.938 9.117 1 98.75 342 ASP A N 1
ATOM 2648 C CA . ASP A 1 342 ? 1.887 19.266 7.805 1 98.75 342 ASP A CA 1
ATOM 2649 C C . ASP A 1 342 ? 1.592 20.703 7.43 1 98.75 342 ASP A C 1
ATOM 2651 O O . ASP A 1 342 ? 2.404 21.359 6.766 1 98.75 342 ASP A O 1
ATOM 2655 N N . LEU A 1 343 ? 0.447 21.203 7.859 1 98.75 343 LEU A N 1
ATOM 2656 C CA . LEU A 1 343 ? 0.049 22.578 7.551 1 98.75 343 LEU A CA 1
ATOM 2657 C C . LEU A 1 343 ? 0.963 23.578 8.25 1 98.75 343 LEU A C 1
ATOM 2659 O O . LEU A 1 343 ? 1.34 24.594 7.664 1 98.75 343 LEU A O 1
ATOM 2663 N N . PHE A 1 344 ? 1.415 23.312 9.43 1 98.69 344 PHE A N 1
ATOM 2664 C CA . PHE A 1 344 ? 2.029 24.359 10.234 1 98.69 344 PHE A CA 1
ATOM 2665 C C . PHE A 1 344 ? 3.549 24.266 10.172 1 98.69 344 PHE A C 1
ATOM 2667 O O . PHE A 1 344 ? 4.246 25.25 10.445 1 98.69 344 PHE A O 1
ATOM 2674 N N . LEU A 1 345 ? 4.098 23.125 9.797 1 98.69 345 LEU A N 1
ATOM 2675 C CA . LEU A 1 345 ? 5.547 22.969 9.781 1 98.69 345 LEU A CA 1
ATOM 2676 C C . LEU A 1 345 ? 6.199 24.016 8.875 1 98.69 345 LEU A C 1
ATOM 2678 O O . LEU A 1 345 ? 7.207 24.625 9.242 1 98.69 345 LEU A O 1
ATOM 2682 N N . PRO A 1 346 ? 5.656 24.328 7.703 1 98.75 346 PRO A N 1
ATOM 2683 C CA . PRO A 1 346 ? 6.27 25.328 6.84 1 98.75 346 PRO A CA 1
ATOM 2684 C C . PRO A 1 346 ? 6.375 26.703 7.516 1 98.75 346 PRO A C 1
ATOM 2686 O O . PRO A 1 346 ? 7.223 27.516 7.137 1 98.75 346 PRO A O 1
ATOM 2689 N N . PHE A 1 347 ? 5.598 26.938 8.5 1 98.5 347 PHE A N 1
ATOM 2690 C CA . PHE A 1 347 ? 5.605 28.203 9.211 1 98.5 347 PHE A CA 1
ATOM 2691 C C . PHE A 1 347 ? 6.582 28.172 10.383 1 98.5 347 PHE A C 1
ATOM 2693 O O . PHE A 1 347 ? 6.672 29.125 11.148 1 98.5 347 PHE A O 1
ATOM 2700 N N . GLY A 1 348 ? 7.246 27.031 10.516 1 98.06 348 GLY A N 1
ATOM 2701 C CA . GLY A 1 348 ? 8.203 26.891 11.602 1 98.06 348 GLY A CA 1
ATOM 2702 C C . GLY A 1 348 ? 7.566 26.469 12.914 1 98.06 348 GLY A C 1
ATOM 2703 O O . GLY A 1 348 ? 8.141 26.672 13.984 1 98.06 348 GLY A O 1
ATOM 2704 N N . ILE A 1 349 ? 6.414 25.969 12.867 1 97.88 349 ILE A N 1
ATOM 2705 C CA . ILE A 1 349 ? 5.684 25.547 14.055 1 97.88 349 ILE A CA 1
ATOM 2706 C C . ILE A 1 349 ? 5.66 24.031 14.133 1 97.88 349 ILE A C 1
ATOM 2708 O O . ILE A 1 349 ? 5.176 23.359 13.219 1 97.88 349 ILE A O 1
ATOM 2712 N N . TRP A 1 350 ? 6.191 23.484 15.234 1 97.56 350 TRP A N 1
ATOM 2713 C CA . TRP A 1 350 ? 6.227 22.047 15.453 1 97.56 350 TRP A CA 1
ATOM 2714 C C . TRP A 1 350 ? 4.992 21.578 16.203 1 97.56 350 TRP A C 1
ATOM 2716 O O . TRP A 1 350 ? 4.73 22.031 17.328 1 97.56 350 TRP A O 1
ATOM 2726 N N . LEU A 1 351 ? 4.207 20.766 15.625 1 97.88 351 LEU A N 1
ATOM 2727 C CA . LEU A 1 351 ? 3.088 20.109 16.297 1 97.88 351 LEU A CA 1
ATOM 2728 C C . LEU A 1 351 ? 3.35 18.609 16.453 1 97.88 351 LEU A C 1
ATOM 2730 O O . LEU A 1 351 ? 3.889 17.969 15.555 1 97.88 351 LEU A O 1
ATOM 2734 N N . PRO A 1 352 ? 2.955 18.094 17.625 1 97.12 352 PRO A N 1
ATOM 2735 C CA . PRO A 1 352 ? 3.02 16.641 17.797 1 97.12 352 PRO A CA 1
ATOM 2736 C C . PRO A 1 352 ? 2.156 15.891 16.781 1 97.12 352 PRO A C 1
ATOM 2738 O O . PRO A 1 352 ? 1.385 16.516 16.047 1 97.12 352 PRO A O 1
ATOM 2741 N N . ARG A 1 353 ? 2.316 14.594 16.75 1 97.69 353 ARG A N 1
ATOM 2742 C CA . ARG A 1 353 ? 1.664 13.805 15.703 1 97.69 353 ARG A CA 1
ATOM 2743 C C . ARG A 1 353 ? 0.193 13.57 16.031 1 97.69 353 ARG A C 1
ATOM 2745 O O . ARG A 1 353 ? -0.657 13.578 15.148 1 97.69 353 ARG A O 1
ATOM 2752 N N . ASN A 1 354 ? -0.135 13.359 17.281 1 97.19 354 ASN A N 1
ATOM 2753 C CA . ASN A 1 354 ? -1.472 12.922 17.672 1 97.19 354 ASN A CA 1
ATOM 2754 C C . ASN A 1 354 ? -2.326 14.086 18.156 1 97.19 354 ASN A C 1
ATOM 2756 O O . ASN A 1 354 ? -1.817 15.023 18.781 1 97.19 354 ASN A O 1
ATOM 2760 N N . SER A 1 355 ? -3.635 13.969 18 1 97.94 355 SER A N 1
ATOM 2761 C CA . SER A 1 355 ? -4.57 15.055 18.281 1 97.94 355 SER A CA 1
ATOM 2762 C C . SER A 1 355 ? -4.531 15.445 19.75 1 97.94 355 SER A C 1
ATOM 2764 O O . SER A 1 355 ? -4.508 16.625 20.078 1 97.94 355 SER A O 1
ATOM 2766 N N . SER A 1 356 ? -4.477 14.461 20.641 1 97.62 356 SER A N 1
ATOM 2767 C CA . SER A 1 356 ? -4.465 14.766 22.062 1 97.62 356 SER A CA 1
ATOM 2768 C C . SER A 1 356 ? -3.195 15.508 22.453 1 97.62 356 SER A C 1
ATOM 2770 O O . SER A 1 356 ? -3.24 16.438 23.281 1 97.62 356 SER A O 1
ATOM 2772 N N . GLN A 1 357 ? -2.123 15.078 21.859 1 97 357 GLN A N 1
ATOM 2773 C CA . GLN A 1 357 ? -0.86 15.75 22.156 1 97 357 GLN A CA 1
ATOM 2774 C C . GLN A 1 357 ? -0.821 17.156 21.562 1 97 357 GLN A C 1
ATOM 2776 O O . GLN A 1 357 ? -0.228 18.062 22.141 1 97 357 GLN A O 1
ATOM 2781 N N . GLN A 1 358 ? -1.424 17.312 20.391 1 97.88 358 GLN A N 1
ATOM 2782 C CA . GLN A 1 358 ? -1.509 18.641 19.797 1 97.88 358 GLN A CA 1
ATOM 2783 C C . GLN A 1 358 ? -2.342 19.578 20.672 1 97.88 358 GLN A C 1
ATOM 2785 O O . GLN A 1 358 ? -1.979 20.75 20.875 1 97.88 358 GLN A O 1
ATOM 2790 N N . ALA A 1 359 ? -3.391 19.047 21.203 1 97.69 359 ALA A N 1
ATOM 2791 C CA . ALA A 1 359 ? -4.254 19.828 22.078 1 97.69 359 ALA A CA 1
ATOM 2792 C C . ALA A 1 359 ? -3.512 20.266 23.328 1 97.69 359 ALA A C 1
ATOM 2794 O O . ALA A 1 359 ? -3.641 21.406 23.781 1 97.69 359 ALA A O 1
ATOM 2795 N N . LYS A 1 360 ? -2.689 19.391 23.797 1 95.31 360 LYS A N 1
ATOM 2796 C CA . LYS A 1 360 ? -2.039 19.625 25.078 1 95.31 360 LYS A CA 1
ATOM 2797 C C . LYS A 1 360 ? -0.747 20.422 24.922 1 95.31 360 LYS A C 1
ATOM 2799 O O . LYS A 1 360 ? -0.412 21.25 25.75 1 95.31 360 LYS A O 1
ATOM 2804 N N . HIS A 1 361 ? -0.032 20.141 23.766 1 91.5 361 HIS A N 1
ATOM 2805 C CA . HIS A 1 361 ? 1.339 20.641 23.688 1 91.5 361 HIS A CA 1
ATOM 2806 C C . HIS A 1 361 ? 1.533 21.547 22.484 1 91.5 361 HIS A C 1
ATOM 2808 O O . HIS A 1 361 ? 2.633 22.062 22.266 1 91.5 361 HIS A O 1
ATOM 2814 N N . GLY A 1 362 ? 0.5 21.828 21.781 1 93.5 362 GLY A N 1
ATOM 2815 C CA . GLY A 1 362 ? 0.631 22.641 20.578 1 93.5 362 GLY A CA 1
ATOM 2816 C C . GLY A 1 362 ? 0.639 24.141 20.859 1 93.5 362 GLY A C 1
ATOM 2817 O O . GLY A 1 362 ? 0.874 24.938 19.969 1 93.5 362 GLY A O 1
ATOM 2818 N N . GLY A 1 363 ? 0.318 24.5 22.109 1 94.75 363 GLY A N 1
ATOM 2819 C CA . GLY A 1 363 ? 0.233 25.875 22.562 1 94.75 363 GLY A CA 1
ATOM 2820 C C . GLY A 1 363 ? -0.446 26.031 23.906 1 94.75 363 GLY A C 1
ATOM 2821 O O . GLY A 1 363 ? -0.321 25.156 24.781 1 94.75 363 GLY A O 1
ATOM 2822 N N . GLU A 1 364 ? -0.958 27.203 24.047 1 95.19 364 GLU A N 1
ATOM 2823 C CA . GLU A 1 364 ? -1.743 27.422 25.25 1 95.19 364 GLU A CA 1
ATOM 2824 C C . GLU A 1 364 ? -3.102 26.734 25.156 1 95.19 364 GLU A C 1
ATOM 2826 O O . GLU A 1 364 ? -3.906 27.047 24.281 1 95.19 364 GLU A O 1
ATOM 2831 N N . SER A 1 365 ? -3.348 25.875 26.109 1 95.88 365 SER A N 1
ATOM 2832 C CA . SER A 1 365 ? -4.566 25.078 26.078 1 95.88 365 SER A CA 1
ATOM 2833 C C . SER A 1 365 ? -5.645 25.688 26.969 1 95.88 365 SER A C 1
ATOM 2835 O O . SER A 1 365 ? -5.41 25.938 28.156 1 95.88 365 SER A O 1
ATOM 2837 N N . LEU A 1 366 ? -6.773 25.938 26.422 1 96.81 366 LEU A N 1
ATOM 2838 C CA . LEU A 1 366 ? -7.969 26.375 27.141 1 96.81 366 LEU A CA 1
ATOM 2839 C C . LEU A 1 366 ? -9 25.266 27.203 1 96.81 366 LEU A C 1
ATOM 2841 O O . LEU A 1 366 ? -9.398 24.719 26.172 1 96.81 366 LEU A O 1
ATOM 2845 N N . SER A 1 367 ? -9.383 24.922 28.391 1 97.75 367 SER A N 1
ATOM 2846 C CA . SER A 1 367 ? -10.367 23.875 28.578 1 97.75 367 SER A CA 1
ATOM 2847 C C . SER A 1 367 ? -11.781 24.375 28.281 1 97.75 367 SER A C 1
ATOM 2849 O O . SER A 1 367 ? -12.164 25.453 28.75 1 97.75 367 SER A O 1
ATOM 2851 N N . LEU A 1 368 ? -12.516 23.641 27.547 1 98.19 368 LEU A N 1
ATOM 2852 C CA . LEU A 1 368 ? -13.93 23.906 27.297 1 98.19 368 LEU A CA 1
ATOM 2853 C C . LEU A 1 368 ? -14.812 22.844 27.938 1 98.19 368 LEU A C 1
ATOM 2855 O O . LEU A 1 368 ? -16.016 22.812 27.703 1 98.19 368 LEU A O 1
ATOM 2859 N N . GLU A 1 369 ? -14.156 22 28.656 1 96.06 369 GLU A N 1
ATOM 2860 C CA . GLU A 1 369 ? -14.883 20.938 29.344 1 96.06 369 GLU A CA 1
ATOM 2861 C C . GLU A 1 369 ? -15.914 21.5 30.312 1 96.06 369 GLU A C 1
ATOM 2863 O O . GLU A 1 369 ? -15.641 22.469 31.016 1 96.06 369 GLU A O 1
ATOM 2868 N N . GLY A 1 370 ? -17.094 20.906 30.375 1 94.75 370 GLY A N 1
ATOM 2869 C CA . GLY A 1 370 ? -18.141 21.281 31.312 1 94.75 370 GLY A CA 1
ATOM 2870 C C . GLY A 1 370 ? -19 22.422 30.812 1 94.75 370 GLY A C 1
ATOM 2871 O O . GLY A 1 370 ? -20.078 22.672 31.344 1 94.75 370 GLY A O 1
ATOM 2872 N N . LEU A 1 371 ? -18.578 23.125 29.781 1 97.44 371 LEU A N 1
ATOM 2873 C CA . LEU A 1 371 ? -19.391 24.203 29.203 1 97.44 371 LEU A CA 1
ATOM 2874 C C . LEU A 1 371 ? -20.5 23.641 28.344 1 97.44 371 LEU A C 1
ATOM 2876 O O . LEU A 1 371 ? -20.344 22.578 27.719 1 97.44 371 LEU A O 1
ATOM 2880 N N . ASP A 1 372 ? -21.594 24.344 28.328 1 96.81 372 ASP A N 1
ATOM 2881 C CA . ASP A 1 372 ? -22.656 23.953 27.391 1 96.81 372 ASP A CA 1
ATOM 2882 C C . ASP A 1 372 ? -22.391 24.516 26 1 96.81 372 ASP A C 1
ATOM 2884 O O . ASP A 1 372 ? -21.391 25.203 25.781 1 96.81 372 ASP A O 1
ATOM 2888 N N . ALA A 1 373 ? -23.234 24.203 25.078 1 97.19 373 ALA A N 1
ATOM 2889 C CA . ALA A 1 373 ? -23.031 24.531 23.672 1 97.19 373 ALA A CA 1
ATOM 2890 C C . ALA A 1 373 ? -22.859 26.031 23.469 1 97.19 373 ALA A C 1
ATOM 2892 O O . ALA A 1 373 ? -21.969 26.484 22.766 1 97.19 373 ALA A O 1
ATOM 2893 N N . VAL A 1 374 ? -23.688 26.844 24.047 1 97.25 374 VAL A N 1
ATOM 2894 C CA . VAL A 1 374 ? -23.688 28.297 23.875 1 97.25 374 VAL A CA 1
ATOM 2895 C C . VAL A 1 374 ? -22.375 28.859 24.438 1 97.25 374 VAL A C 1
ATOM 2897 O O . VAL A 1 374 ? -21.75 29.703 23.797 1 97.25 374 VAL A O 1
ATOM 2900 N N . ALA A 1 375 ? -22 28.406 25.578 1 98.06 375 ALA A N 1
ATOM 2901 C CA . ALA A 1 375 ? -20.781 28.891 26.219 1 98.06 375 ALA A CA 1
ATOM 2902 C C . ALA A 1 375 ? -19.547 28.484 25.422 1 98.06 375 ALA A C 1
ATOM 2904 O O . ALA A 1 375 ? -18.594 29.25 25.328 1 98.06 375 ALA A O 1
ATOM 2905 N N . LYS A 1 376 ? -19.516 27.281 24.906 1 98.31 376 LYS A N 1
ATOM 2906 C CA . LYS A 1 376 ? -18.406 26.828 24.078 1 98.31 376 LYS A CA 1
ATOM 2907 C C . LYS A 1 376 ? -18.219 27.734 22.859 1 98.31 376 LYS A C 1
ATOM 2909 O O . LYS A 1 376 ? -17.094 28.156 22.562 1 98.31 376 LYS A O 1
ATOM 2914 N N . LEU A 1 377 ? -19.344 27.953 22.188 1 98.38 377 LEU A N 1
ATOM 2915 C CA . LEU A 1 377 ? -19.281 28.797 21 1 98.38 377 LEU A CA 1
ATOM 2916 C C . LEU A 1 377 ? -18.781 30.203 21.344 1 98.38 377 LEU A C 1
ATOM 2918 O O . LEU A 1 377 ? -17.984 30.766 20.609 1 98.38 377 LEU A O 1
ATOM 2922 N N . HIS A 1 378 ? -19.281 30.719 22.453 1 98.12 378 HIS A N 1
ATOM 2923 C CA . HIS A 1 378 ? -18.859 32.031 22.891 1 98.12 378 HIS A CA 1
ATOM 2924 C C . HIS A 1 378 ? -17.359 32.062 23.188 1 98.12 378 HIS A C 1
ATOM 2926 O O . HIS A 1 378 ? -16.656 33 22.781 1 98.12 378 HIS A O 1
ATOM 2932 N N . ALA A 1 379 ? -16.891 31.047 23.859 1 98.25 379 ALA A N 1
ATOM 2933 C CA . ALA A 1 379 ? -15.484 30.969 24.219 1 98.25 379 ALA A CA 1
ATOM 2934 C C . ALA A 1 379 ? -14.609 30.891 22.969 1 98.25 379 ALA A C 1
ATOM 2936 O O . ALA A 1 379 ? -13.586 31.578 22.875 1 98.25 379 ALA A O 1
ATOM 2937 N N . ILE A 1 380 ? -14.992 30.094 21.984 1 98.5 380 ILE A N 1
ATOM 2938 C CA . ILE A 1 380 ? -14.227 29.922 20.766 1 98.5 380 ILE A CA 1
ATOM 2939 C C . ILE A 1 380 ? -14.195 31.234 19.984 1 98.5 380 ILE A C 1
ATOM 2941 O O . ILE A 1 380 ? -13.133 31.656 19.5 1 98.5 380 ILE A O 1
ATOM 2945 N N . ARG A 1 381 ? -15.336 32.031 20 1 97.88 381 ARG A N 1
ATOM 2946 C CA . ARG A 1 381 ? -15.43 33.281 19.266 1 97.88 381 ARG A CA 1
ATOM 2947 C C . ARG A 1 381 ? -14.562 34.344 19.922 1 97.88 381 ARG A C 1
ATOM 2949 O O . ARG A 1 381 ? -13.953 35.156 19.234 1 97.88 381 ARG A O 1
ATOM 2956 N N . THR A 1 382 ? -14.508 34.281 21.219 1 97.5 382 THR A N 1
ATOM 2957 C CA . THR A 1 382 ? -13.922 35.438 21.922 1 97.5 382 THR A CA 1
ATOM 2958 C C . THR A 1 382 ? -12.453 35.156 22.25 1 97.5 382 THR A C 1
ATOM 2960 O O . THR A 1 382 ? -11.648 36.094 22.344 1 97.5 382 THR A O 1
ATOM 2963 N N . GLN A 1 383 ? -12.141 33.875 22.375 1 97.25 383 GLN A N 1
ATOM 2964 C CA . GLN A 1 383 ? -10.789 33.594 22.844 1 97.25 383 GLN A CA 1
ATOM 2965 C C . GLN A 1 383 ? -9.938 33 21.719 1 97.25 383 GLN A C 1
ATOM 2967 O O . GLN A 1 383 ? -8.703 33 21.812 1 97.25 383 GLN A O 1
ATOM 2972 N N . GLY A 1 384 ? -10.531 32.469 20.766 1 97.25 384 GLY A N 1
ATOM 2973 C CA . GLY A 1 384 ? -9.789 31.875 19.656 1 97.25 384 GLY A CA 1
ATOM 2974 C C . GLY A 1 384 ? -9.125 32.906 18.766 1 97.25 384 GLY A C 1
ATOM 2975 O O . GLY A 1 384 ? -9.656 34 18.578 1 97.25 384 GLY A O 1
ATOM 2976 N N . VAL A 1 385 ? -7.992 32.531 18.281 1 97.12 385 VAL A N 1
ATOM 2977 C CA . VAL A 1 385 ? -7.309 33.312 17.25 1 97.12 385 VAL A CA 1
ATOM 2978 C C . VAL A 1 385 ? -7.453 32.625 15.891 1 97.12 385 VAL A C 1
ATOM 2980 O O . VAL A 1 385 ? -6.863 31.547 15.664 1 97.12 385 VAL A O 1
ATOM 2983 N N . PRO A 1 386 ? -8.25 33.188 14.953 1 98.06 386 PRO A N 1
ATOM 2984 C CA . PRO A 1 386 ? -8.398 32.562 13.641 1 98.06 386 PRO A CA 1
ATOM 2985 C C . PRO A 1 386 ? -7.055 32.25 12.984 1 98.06 386 PRO A C 1
ATOM 2987 O O . PRO A 1 386 ? -6.141 33.062 13 1 98.06 386 PRO A O 1
ATOM 2990 N N . PHE A 1 387 ? -6.965 30.953 12.438 1 98.56 387 PHE A N 1
ATOM 2991 C CA . PHE A 1 387 ? -5.805 30.469 11.695 1 98.56 387 PHE A CA 1
ATOM 2992 C C . PHE A 1 387 ? -4.625 30.234 12.633 1 98.56 387 PHE A C 1
ATOM 2994 O O . PHE A 1 387 ? -3.514 29.953 12.188 1 98.56 387 PHE A O 1
ATOM 3001 N N . ALA A 1 388 ? -4.848 30.328 13.961 1 98 388 ALA A N 1
ATOM 3002 C CA . ALA A 1 388 ? -3.777 30.078 14.922 1 98 388 ALA A CA 1
ATOM 3003 C C . ALA A 1 388 ? -4.324 29.438 16.188 1 98 388 ALA A C 1
ATOM 3005 O O . ALA A 1 388 ? -3.742 29.578 17.266 1 98 388 ALA A O 1
ATOM 3006 N N . SER A 1 389 ? -5.438 28.844 16.141 1 98.5 389 SER A N 1
ATOM 3007 C CA . SER A 1 389 ? -6.012 28.062 17.234 1 98.5 389 SER A CA 1
ATOM 3008 C C . SER A 1 389 ? -6.555 26.734 16.719 1 98.5 389 SER A C 1
ATOM 3010 O O . SER A 1 389 ? -7.094 26.656 15.617 1 98.5 389 SER A O 1
ATOM 3012 N N . LEU A 1 390 ? -6.367 25.719 17.562 1 98.81 390 LEU A N 1
ATOM 3013 C CA . LEU A 1 390 ? -6.887 24.406 17.25 1 98.81 390 LEU A CA 1
ATOM 3014 C C . LEU A 1 390 ? -8.094 24.062 18.125 1 98.81 390 LEU A C 1
ATOM 3016 O O . LEU A 1 390 ? -8.086 24.328 19.328 1 98.81 390 LEU A O 1
ATOM 3020 N N . ILE A 1 391 ? -9.109 23.562 17.469 1 98.88 391 ILE A N 1
ATOM 3021 C CA . ILE A 1 391 ? -10.266 23.031 18.188 1 98.88 391 ILE A CA 1
ATOM 3022 C C . ILE A 1 391 ? -10.125 21.516 18.344 1 98.88 391 ILE A C 1
ATOM 3024 O O . ILE A 1 391 ? -9.914 20.797 17.359 1 98.88 391 ILE A O 1
ATOM 3028 N N . TRP A 1 392 ? -10.312 21.047 19.609 1 98.75 392 TRP A N 1
ATOM 3029 C CA . TRP A 1 392 ? -10.023 19.641 19.891 1 98.75 392 TRP A CA 1
ATOM 3030 C C . TRP A 1 392 ? -11.234 18.938 20.5 1 98.75 392 TRP A C 1
ATOM 3032 O O . TRP A 1 392 ? -11.922 19.5 21.359 1 98.75 392 TRP A O 1
ATOM 3042 N N . LEU A 1 393 ? -11.547 17.797 20.078 1 98.12 393 LEU A N 1
ATOM 3043 C CA . LEU A 1 393 ? -12.375 16.797 20.75 1 98.12 393 LEU A CA 1
ATOM 3044 C C . LEU A 1 393 ? -11.656 15.453 20.797 1 98.12 393 LEU A C 1
ATOM 3046 O O . LEU A 1 393 ? -10.711 15.211 20.047 1 98.12 393 LEU A O 1
ATOM 3050 N N . PRO A 1 394 ? -12.008 14.656 21.734 1 96.69 394 PRO A N 1
ATOM 3051 C CA . PRO A 1 394 ? -11.289 13.383 21.828 1 96.69 394 PRO A CA 1
ATOM 3052 C C . PRO A 1 394 ? -11.227 12.641 20.5 1 96.69 394 PRO A C 1
ATOM 3054 O O . PRO A 1 394 ? -12.266 12.297 19.938 1 96.69 394 PRO A O 1
ATOM 3057 N N . GLY A 1 395 ? -10.008 12.445 20.047 1 96.75 395 GLY A N 1
ATOM 3058 C CA . GLY A 1 395 ? -9.797 11.688 18.828 1 96.75 395 GLY A CA 1
ATOM 3059 C C . GLY A 1 395 ? -9.844 12.539 17.578 1 96.75 395 GLY A C 1
ATOM 3060 O O . GLY A 1 395 ? -9.734 12.031 16.453 1 96.75 395 GLY A O 1
ATOM 3061 N N . HIS A 1 396 ? -10.047 13.867 17.734 1 98.44 396 HIS A N 1
ATOM 3062 C CA . HIS A 1 396 ? -10.18 14.719 16.562 1 98.44 396 HIS A CA 1
ATOM 3063 C C . HIS A 1 396 ? -9.688 16.125 16.844 1 98.44 396 HIS A C 1
ATOM 3065 O O . HIS A 1 396 ? -9.781 16.609 17.969 1 98.44 396 HIS A O 1
ATOM 3071 N N . ILE A 1 397 ? -9.18 16.75 15.797 1 98.88 397 ILE A N 1
ATOM 3072 C CA . ILE A 1 397 ? -8.656 18.109 15.945 1 98.88 397 ILE A CA 1
ATOM 3073 C C . ILE A 1 397 ? -8.727 18.844 14.609 1 98.88 397 ILE A C 1
ATOM 3075 O O . ILE A 1 397 ? -8.711 18.203 13.547 1 98.88 397 ILE A O 1
ATOM 3079 N N . GLY A 1 398 ? -8.867 20.125 14.617 1 98.81 398 GLY A N 1
ATOM 3080 C CA . GLY A 1 398 ? -8.883 20.969 13.43 1 98.81 398 GLY A CA 1
ATOM 3081 C C . GLY A 1 398 ? -8.508 22.406 13.711 1 98.81 398 GLY A C 1
ATOM 3082 O O . GLY A 1 398 ? -8.188 22.766 14.844 1 98.81 398 GLY A O 1
ATOM 3083 N N . LEU A 1 399 ? -8.516 23.203 12.688 1 98.94 399 LEU A N 1
ATOM 3084 C CA . LEU A 1 399 ? -8.086 24.594 12.75 1 98.94 399 LEU A CA 1
ATOM 3085 C C . LEU A 1 399 ? -9.281 25.531 12.805 1 98.94 399 LEU A C 1
ATOM 3087 O O . LEU A 1 399 ? -10.195 25.422 11.984 1 98.94 399 LEU A O 1
ATOM 3091 N N . TYR A 1 400 ? -9.242 26.453 13.789 1 98.88 400 TYR A N 1
ATOM 3092 C CA . TYR A 1 400 ? -10.234 27.531 13.852 1 98.88 400 TYR A CA 1
ATOM 3093 C C . TYR A 1 400 ? -9.961 28.594 12.797 1 98.88 400 TYR A C 1
ATOM 3095 O O . TYR A 1 400 ? -8.867 29.172 12.766 1 98.88 400 TYR A O 1
ATOM 3103 N N . LEU A 1 401 ? -10.977 28.859 11.992 1 98.75 401 LEU A N 1
ATOM 3104 C CA . LEU A 1 401 ? -10.75 29.766 10.875 1 98.75 401 LEU A CA 1
ATOM 3105 C C . LEU A 1 401 ? -11.359 31.141 11.148 1 98.75 401 LEU A C 1
ATOM 3107 O O . LEU A 1 401 ? -11.125 32.094 10.406 1 98.75 401 LEU A O 1
ATOM 3111 N N . GLY A 1 402 ? -12.023 31.234 12.211 1 98.25 402 GLY A N 1
ATOM 3112 C CA . GLY A 1 402 ? -12.859 32.406 12.445 1 98.25 402 GLY A CA 1
ATOM 3113 C C . GLY A 1 402 ? -14.336 32.125 12.297 1 98.25 402 GLY A C 1
ATOM 3114 O O . GLY A 1 402 ? -14.781 30.984 12.445 1 98.25 402 GLY A O 1
ATOM 3115 N N . THR A 1 403 ? -15.133 33.188 12.18 1 97.62 403 THR A N 1
ATOM 3116 C CA . THR A 1 403 ? -16.578 33.031 12.133 1 97.62 403 THR A CA 1
ATOM 3117 C C . THR A 1 403 ? -17.109 33.312 10.727 1 97.62 403 THR A C 1
ATOM 3119 O O . THR A 1 403 ? -16.547 34.125 9.992 1 97.62 403 THR A O 1
ATOM 3122 N N . SER A 1 404 ? -18.125 32.562 10.398 1 95.31 404 SER A N 1
ATOM 3123 C CA . SER A 1 404 ? -18.844 32.844 9.156 1 95.31 404 SER A CA 1
ATOM 3124 C C . SER A 1 404 ? -19.578 34.188 9.227 1 95.31 404 SER A C 1
ATOM 3126 O O . SER A 1 404 ? -19.531 34.875 10.25 1 95.31 404 SER A O 1
ATOM 3128 N N . ASP A 1 405 ? -20.281 34.5 8.078 1 91.88 405 ASP A N 1
ATOM 3129 C CA . ASP A 1 405 ? -21.094 35.719 8.031 1 91.88 405 ASP A CA 1
ATOM 3130 C C . ASP A 1 405 ? -22.234 35.625 9.047 1 91.88 405 ASP A C 1
ATOM 3132 O O . ASP A 1 405 ? -22.734 36.656 9.516 1 91.88 405 ASP A O 1
ATOM 3136 N N . ARG A 1 406 ? -22.625 34.469 9.398 1 92.62 406 ARG A N 1
ATOM 3137 C CA . ARG A 1 406 ? -23.703 34.25 10.367 1 92.62 406 ARG A CA 1
ATOM 3138 C C . ARG A 1 406 ? -23.141 34.094 11.781 1 92.62 406 ARG A C 1
ATOM 3140 O O . ARG A 1 406 ? -23.828 33.594 12.672 1 92.62 406 ARG A O 1
ATOM 3147 N N . ASN A 1 407 ? -21.938 34.406 11.969 1 95.38 407 ASN A N 1
ATOM 3148 C CA . ASN A 1 407 ? -21.25 34.406 13.25 1 95.38 407 ASN A CA 1
ATOM 3149 C C . ASN A 1 407 ? -21.094 33 13.805 1 95.38 407 ASN A C 1
ATOM 3151 O O . ASN A 1 407 ? -21.109 32.781 15.023 1 95.38 407 ASN A O 1
ATOM 3155 N N . GLU A 1 408 ? -21.016 32.031 12.938 1 96.38 408 GLU A N 1
ATOM 3156 C CA . GLU A 1 408 ? -20.75 30.641 13.336 1 96.38 408 GLU A CA 1
ATOM 3157 C C . GLU A 1 408 ? -19.25 30.312 13.227 1 96.38 408 GLU A C 1
ATOM 3159 O O . GLU A 1 408 ? -18.656 30.516 12.172 1 96.38 408 GLU A O 1
ATOM 3164 N N . PRO A 1 409 ? -18.672 29.828 14.344 1 98.31 409 PRO A N 1
ATOM 3165 C CA . PRO A 1 409 ? -17.266 29.406 14.211 1 98.31 409 PRO A CA 1
ATOM 3166 C C . PRO A 1 409 ? -17.062 28.359 13.117 1 98.31 409 PRO A C 1
ATOM 3168 O O . PRO A 1 409 ? -17.859 27.438 12.992 1 98.31 409 PRO A O 1
ATOM 3171 N N . LEU A 1 410 ? -16 28.562 12.305 1 98.69 410 LEU A N 1
ATOM 3172 C CA . LEU A 1 410 ? -15.648 27.641 11.234 1 98.69 410 LEU A CA 1
ATOM 3173 C C . LEU A 1 410 ? -14.383 26.859 11.578 1 98.69 410 LEU A C 1
ATOM 3175 O O . LEU A 1 410 ? -13.445 27.406 12.156 1 98.69 410 LEU A O 1
ATOM 3179 N N . MET A 1 411 ? -14.422 25.609 11.211 1 98.75 411 MET A N 1
ATOM 3180 C CA . MET A 1 411 ? -13.328 24.672 11.484 1 98.75 411 MET A CA 1
ATOM 3181 C C . MET A 1 411 ? -12.844 24.016 10.211 1 98.75 411 MET A C 1
ATOM 3183 O O . MET A 1 411 ? -13.648 23.5 9.422 1 98.75 411 MET A O 1
ATOM 3187 N N . LEU A 1 412 ? -11.539 24.094 9.883 1 98.81 412 LEU A N 1
ATOM 3188 C CA . LEU A 1 412 ? -10.883 23.266 8.875 1 98.81 412 LEU A CA 1
ATOM 3189 C C . LEU A 1 412 ? -10.391 21.953 9.484 1 98.81 412 LEU A C 1
ATOM 3191 O O . LEU A 1 412 ? -9.57 21.969 10.406 1 98.81 412 LEU A O 1
ATOM 3195 N N . HIS A 1 413 ? -10.891 20.828 9.039 1 98.62 413 HIS A N 1
ATOM 3196 C CA . HIS A 1 413 ? -10.508 19.547 9.625 1 98.62 413 HIS A CA 1
ATOM 3197 C C . HIS A 1 413 ? -10.711 18.406 8.633 1 98.62 413 HIS A C 1
ATOM 3199 O O . HIS A 1 413 ? -11.57 18.484 7.746 1 98.62 413 HIS A O 1
ATOM 3205 N N . ASN A 1 414 ? -9.82 17.438 8.68 1 98.31 414 ASN A N 1
ATOM 3206 C CA . ASN A 1 414 ? -10.008 16.203 7.93 1 98.31 414 ASN A CA 1
ATOM 3207 C C . ASN A 1 414 ? -10.891 15.227 8.688 1 98.31 414 ASN A C 1
ATOM 3209 O O . ASN A 1 414 ? -10.461 14.633 9.68 1 98.31 414 ASN A O 1
ATOM 3213 N N . LEU A 1 415 ? -12.094 15.039 8.227 1 97.06 415 LEU A N 1
ATOM 3214 C CA . LEU A 1 415 ? -13.156 14.367 8.953 1 97.06 415 LEU A CA 1
ATOM 3215 C C . LEU A 1 415 ? -13.633 13.125 8.203 1 97.06 415 LEU A C 1
ATOM 3217 O O . LEU A 1 415 ? -13.891 13.188 7 1 97.06 415 LEU A O 1
ATOM 3221 N N . TRP A 1 416 ? -13.68 12 8.898 1 96.62 416 TRP A N 1
ATOM 3222 C CA . TRP A 1 416 ? -14.242 10.82 8.25 1 96.62 416 TRP A CA 1
ATOM 3223 C C . TRP A 1 416 ? -15.75 10.969 8.07 1 96.62 416 TRP A C 1
ATOM 3225 O O . TRP A 1 416 ? -16.266 10.758 6.973 1 96.62 416 TRP A O 1
ATOM 3235 N N . GLY A 1 417 ? -16.406 11.297 9.188 1 96.31 417 GLY A N 1
ATOM 3236 C CA . GLY A 1 417 ? -17.844 11.422 9.117 1 96.31 417 GLY A CA 1
ATOM 3237 C C . GLY A 1 417 ? -18.484 11.789 10.445 1 96.31 417 GLY A C 1
ATOM 3238 O O . GLY A 1 417 ? -17.781 12.062 11.422 1 96.31 417 GLY A O 1
ATOM 3239 N N . VAL A 1 418 ? -19.859 11.875 10.398 1 96.31 418 VAL A N 1
ATOM 3240 C CA . VAL A 1 418 ? -20.594 12.172 11.625 1 96.31 418 VAL A CA 1
ATOM 3241 C C . VAL A 1 418 ? -21.484 10.992 12 1 96.31 418 VAL A C 1
ATOM 3243 O O . VAL A 1 418 ? -21.891 10.219 11.133 1 96.31 418 VAL A O 1
ATOM 3246 N N . ARG A 1 419 ? -21.688 10.836 13.266 1 94.62 419 ARG A N 1
ATOM 3247 C CA . ARG A 1 419 ? -22.516 9.75 13.789 1 94.62 419 ARG A CA 1
ATOM 3248 C C . ARG A 1 419 ? -23.984 9.961 13.43 1 94.62 419 ARG A C 1
ATOM 3250 O O . ARG A 1 419 ? -24.484 11.086 13.477 1 94.62 419 ARG A O 1
ATOM 3257 N N . THR A 1 420 ? -24.609 8.859 13.039 1 95.19 420 THR A N 1
ATOM 3258 C CA . THR A 1 420 ? -26.031 8.867 12.742 1 95.19 420 THR A CA 1
ATOM 3259 C C . THR A 1 420 ? -26.766 7.812 13.555 1 95.19 420 THR A C 1
ATOM 3261 O O . THR A 1 420 ? -26.156 6.867 14.055 1 95.19 420 THR A O 1
ATOM 3264 N N . ALA A 1 421 ? -28 8.117 13.758 1 93.44 421 ALA A N 1
ATOM 3265 C CA . ALA A 1 421 ? -28.859 7.129 14.406 1 93.44 421 ALA A CA 1
ATOM 3266 C C . ALA A 1 421 ? -29.547 6.234 13.375 1 93.44 421 ALA A C 1
ATOM 3268 O O . ALA A 1 421 ? -30.109 6.723 12.398 1 93.44 421 ALA A O 1
ATOM 3269 N N . LEU A 1 422 ? -29.438 4.938 13.641 1 89.31 422 LEU A N 1
ATOM 3270 C CA . LEU A 1 422 ? -30.094 3.996 12.742 1 89.31 422 LEU A CA 1
ATOM 3271 C C . LEU A 1 422 ? -31.516 3.705 13.203 1 89.31 422 LEU A C 1
ATOM 3273 O O . LEU A 1 422 ? -31.812 3.734 14.398 1 89.31 422 LEU A O 1
ATOM 3277 N N . PRO A 1 423 ? -32.375 3.357 12.266 1 85.62 423 PRO A N 1
ATOM 3278 C CA . PRO A 1 423 ? -33.781 3.096 12.617 1 85.62 423 PRO A CA 1
ATOM 3279 C C . PRO A 1 423 ? -33.938 1.934 13.594 1 85.62 423 PRO A C 1
ATOM 3281 O O . PRO A 1 423 ? -34.781 1.983 14.484 1 85.62 423 PRO A O 1
ATOM 3284 N N . GLU A 1 424 ? -33.188 0.876 13.398 1 84.5 424 GLU A N 1
ATOM 3285 C CA . GLU A 1 424 ? -33.344 -0.32 14.227 1 84.5 424 GLU A CA 1
ATOM 3286 C C . GLU A 1 424 ? -32.531 -0.179 15.523 1 84.5 424 GLU A C 1
ATOM 3288 O O . GLU A 1 424 ? -32.5 -1.114 16.328 1 84.5 424 GLU A O 1
ATOM 3293 N N . GLY A 1 425 ? -32 0.963 15.703 1 81.38 425 GLY A N 1
ATOM 3294 C CA . GLY A 1 425 ? -31.141 1.143 16.875 1 81.38 425 GLY A CA 1
ATOM 3295 C C . GLY A 1 425 ? -29.656 1.065 16.547 1 81.38 425 GLY A C 1
ATOM 3296 O O . GLY A 1 425 ? -29.281 0.528 15.5 1 81.38 425 GLY A O 1
ATOM 3297 N N . GLY A 1 426 ? -28.875 1.74 17.156 1 88.06 426 GLY A N 1
ATOM 3298 C CA . GLY A 1 426 ? -27.438 1.728 16.953 1 88.06 426 GLY A CA 1
ATOM 3299 C C . GLY A 1 426 ? -26.938 2.977 16.25 1 88.06 426 GLY A C 1
ATOM 3300 O O . GLY A 1 426 ? -27.672 3.943 16.078 1 88.06 426 GLY A O 1
ATOM 3301 N N . GLU A 1 427 ? -25.688 2.871 15.922 1 91.06 427 GLU A N 1
ATOM 3302 C CA . GLU A 1 427 ? -25.031 4.047 15.367 1 91.06 427 GLU A CA 1
ATOM 3303 C C . GLU A 1 427 ? -24.547 3.787 13.945 1 91.06 427 GLU A C 1
ATOM 3305 O O . GLU A 1 427 ? -24.125 2.672 13.617 1 91.06 427 GLU A O 1
ATOM 3310 N N . GLY A 1 428 ? -24.844 4.738 13.109 1 92.19 428 GLY A N 1
ATOM 3311 C CA . GLY A 1 428 ? -24.281 4.746 11.766 1 92.19 428 GLY A CA 1
ATOM 3312 C C . GLY A 1 428 ? -23.297 5.883 11.547 1 92.19 428 GLY A C 1
ATOM 3313 O O . GLY A 1 428 ? -22.797 6.484 12.5 1 92.19 428 GLY A O 1
ATOM 3314 N N . ARG A 1 429 ? -22.938 6.023 10.289 1 93.5 429 ARG A N 1
ATOM 3315 C CA . ARG A 1 429 ? -22.047 7.113 9.914 1 93.5 429 ARG A CA 1
ATOM 3316 C C . ARG A 1 429 ? -22.5 7.777 8.617 1 93.5 429 ARG A C 1
ATOM 3318 O O . ARG A 1 429 ? -22.922 7.098 7.676 1 93.5 429 ARG A O 1
ATOM 3325 N N . ALA A 1 430 ? -22.547 9.023 8.672 1 95.19 430 ALA A N 1
ATOM 3326 C CA . ALA A 1 430 ? -22.594 9.797 7.43 1 95.19 430 ALA A CA 1
ATOM 3327 C C . ALA A 1 430 ? -21.188 10.242 7.02 1 95.19 430 ALA A C 1
ATOM 3329 O O . ALA A 1 430 ? -20.594 11.117 7.66 1 95.19 430 ALA A O 1
ATOM 3330 N N . VAL A 1 431 ? -20.703 9.688 5.926 1 95.56 431 VAL A N 1
ATOM 3331 C CA . VAL A 1 431 ? -19.297 9.82 5.562 1 95.56 431 VAL A CA 1
ATOM 3332 C C . VAL A 1 431 ? -19.062 11.148 4.852 1 95.56 431 VAL A C 1
ATOM 3334 O O . VAL A 1 431 ? -19.828 11.523 3.957 1 95.56 431 VAL A O 1
ATOM 3337 N N . VAL A 1 432 ? -18.078 11.906 5.285 1 96 432 VAL A N 1
ATOM 3338 C CA . VAL A 1 432 ? -17.516 13.055 4.59 1 96 432 VAL A CA 1
ATOM 3339 C C . VAL A 1 432 ? -16.234 12.641 3.877 1 96 432 VAL A C 1
ATOM 3341 O O . VAL A 1 432 ? -16.141 12.711 2.648 1 96 432 VAL A O 1
ATOM 3344 N N . GLY A 1 433 ? -15.273 12.117 4.645 1 96.69 433 GLY A N 1
ATOM 3345 C CA . GLY A 1 433 ? -14.125 11.398 4.117 1 96.69 433 GLY A CA 1
ATOM 3346 C C . GLY A 1 433 ? -13.125 12.305 3.42 1 96.69 433 GLY A C 1
ATOM 3347 O O . GLY A 1 433 ? -12.547 11.93 2.4 1 96.69 433 GLY A O 1
ATOM 3348 N N . ARG A 1 434 ? -12.906 13.508 3.877 1 96.81 434 ARG A N 1
ATOM 3349 C CA . ARG A 1 434 ? -11.961 14.422 3.25 1 96.81 434 ARG A CA 1
ATOM 3350 C C . ARG A 1 434 ? -11.734 15.656 4.113 1 96.81 434 ARG A C 1
ATOM 3352 O O . ARG A 1 434 ? -12.398 15.828 5.137 1 96.81 434 ARG A O 1
ATOM 3359 N N . LEU A 1 435 ? -10.781 16.469 3.693 1 97.94 435 LEU A N 1
ATOM 3360 C CA . LEU A 1 435 ? -10.555 17.781 4.301 1 97.94 435 LEU A CA 1
ATOM 3361 C C . LEU A 1 435 ? -11.703 18.734 3.986 1 97.94 435 LEU A C 1
ATOM 3363 O O . LEU A 1 435 ? -12.023 18.953 2.818 1 97.94 435 LEU A O 1
ATOM 3367 N N . VAL A 1 436 ? -12.312 19.297 5.082 1 97.62 436 VAL A N 1
ATOM 3368 C CA . VAL A 1 436 ? -13.484 20.141 4.867 1 97.62 436 VAL A CA 1
ATOM 3369 C C . VAL A 1 436 ? -13.438 21.344 5.812 1 97.62 436 VAL A C 1
ATOM 3371 O O . VAL A 1 436 ? -12.656 21.359 6.77 1 97.62 436 VAL A O 1
ATOM 3374 N N . ILE A 1 437 ? -14.195 22.312 5.426 1 98.12 437 ILE A N 1
ATOM 3375 C CA . ILE A 1 437 ? -14.547 23.406 6.312 1 98.12 437 ILE A CA 1
ATOM 3376 C C . ILE A 1 437 ? -16.016 23.297 6.719 1 98.12 437 ILE A C 1
ATOM 3378 O O . ILE A 1 437 ? -16.891 23.141 5.867 1 98.12 437 ILE A O 1
ATOM 3382 N N . SER A 1 438 ? -16.25 23.266 7.984 1 97.56 438 SER A N 1
ATOM 3383 C CA . SER A 1 438 ? -17.625 23.188 8.492 1 97.56 438 SER A CA 1
ATOM 3384 C C . SER A 1 438 ? -17.797 24.047 9.742 1 97.56 438 SER A C 1
ATOM 3386 O O . SER A 1 438 ? -16.812 24.531 10.312 1 97.56 438 SER A O 1
ATOM 3388 N N . THR A 1 439 ? -19.062 24.266 10.078 1 97.81 439 THR A N 1
ATOM 3389 C CA . THR A 1 439 ? -19.344 24.734 11.43 1 97.81 439 THR A CA 1
ATOM 3390 C C . THR A 1 439 ? -19.078 23.641 12.453 1 97.81 439 THR A C 1
ATOM 3392 O O . THR A 1 439 ? -18.594 22.562 12.102 1 97.81 439 THR A O 1
ATOM 3395 N N . LEU A 1 440 ? -19.344 23.953 13.695 1 98.31 440 LEU A N 1
ATOM 3396 C CA . LEU A 1 440 ? -19.172 22.953 14.734 1 98.31 440 LEU A CA 1
ATOM 3397 C C . LEU A 1 440 ? -20.422 22.109 14.914 1 98.31 440 LEU A C 1
ATOM 3399 O O . LEU A 1 440 ? -20.609 21.469 15.938 1 98.31 440 LEU A O 1
ATOM 3403 N N . ARG A 1 441 ? -21.328 22.188 13.938 1 97.25 441 ARG A N 1
ATOM 3404 C CA . ARG A 1 441 ? -22.562 21.422 13.883 1 97.25 441 ARG A CA 1
ATOM 3405 C C . ARG A 1 441 ? -22.703 20.719 12.531 1 97.25 441 ARG A C 1
ATOM 3407 O O . ARG A 1 441 ? -23.75 20.828 11.875 1 97.25 441 ARG A O 1
ATOM 3414 N N . PRO A 1 442 ? -21.672 19.953 12.156 1 97.25 442 PRO A N 1
ATOM 3415 C CA . PRO A 1 442 ? -21.75 19.281 10.852 1 97.25 442 PRO A CA 1
ATOM 3416 C C . PRO A 1 442 ? -22.828 18.203 10.805 1 97.25 442 PRO A C 1
ATOM 3418 O O . PRO A 1 442 ? -22.953 17.406 11.75 1 97.25 442 PRO A O 1
ATOM 3421 N N . GLY A 1 443 ? -23.594 18.172 9.695 1 96.69 443 GLY A N 1
ATOM 3422 C CA . GLY A 1 443 ? -24.531 17.109 9.422 1 96.69 443 GLY A CA 1
ATOM 3423 C C . GLY A 1 443 ? -25.859 17.281 10.109 1 96.69 443 GLY A C 1
ATOM 3424 O O . GLY A 1 443 ? -26.766 16.453 9.953 1 96.69 443 GLY A O 1
ATOM 3425 N N . GLU A 1 444 ? -26.078 18.391 10.859 1 96 444 GLU A N 1
ATOM 3426 C CA . GLU A 1 444 ? -27.281 18.547 11.68 1 96 444 GLU A CA 1
ATOM 3427 C C . GLU A 1 444 ? -28.484 18.891 10.82 1 96 444 GLU A C 1
ATOM 3429 O O . GLU A 1 444 ? -29.609 18.953 11.32 1 96 444 GLU A O 1
ATOM 3434 N N . GLU A 1 445 ? -28.328 19.094 9.5 1 94.69 445 GLU A N 1
ATOM 3435 C CA . GLU A 1 445 ? -29.469 19.203 8.586 1 94.69 445 GLU A CA 1
ATOM 3436 C C . GLU A 1 445 ? -30.172 17.859 8.438 1 94.69 445 GLU A C 1
ATOM 3438 O O . GLU A 1 445 ? -31.312 17.797 7.973 1 94.69 445 GLU A O 1
ATOM 3443 N N . ARG A 1 446 ? -29.484 16.828 8.781 1 94.81 446 ARG A N 1
ATOM 3444 C CA . ARG A 1 446 ? -30.062 15.484 8.727 1 94.81 446 ARG A CA 1
ATOM 3445 C C . ARG A 1 446 ? -30.891 15.195 9.977 1 94.81 446 ARG A C 1
ATOM 3447 O O . ARG A 1 446 ? -30.516 15.586 11.086 1 94.81 446 ARG A O 1
ATOM 3454 N N . ASP A 1 447 ? -31.906 14.398 9.734 1 94.12 447 ASP A N 1
ATOM 3455 C CA . ASP A 1 447 ? -32.781 14.055 10.844 1 94.12 447 ASP A CA 1
ATOM 3456 C C . ASP A 1 447 ? -32.156 13 11.75 1 94.12 447 ASP A C 1
ATOM 3458 O O . ASP A 1 447 ? -32.5 12.898 12.93 1 94.12 447 ASP A O 1
ATOM 3462 N N . ASP A 1 448 ? -31.234 12.273 11.164 1 95.19 448 ASP A N 1
ATOM 3463 C CA . ASP A 1 448 ? -30.672 11.156 11.93 1 95.19 448 ASP A CA 1
ATOM 3464 C C . ASP A 1 448 ? -29.375 11.57 12.617 1 95.19 448 ASP A C 1
ATOM 3466 O O . ASP A 1 448 ? -28.641 10.719 13.133 1 95.19 448 ASP A O 1
ATOM 3470 N N . VAL A 1 449 ? -29.062 12.883 12.648 1 96.44 449 VAL A N 1
ATOM 3471 C CA . VAL A 1 449 ? -27.922 13.406 13.383 1 96.44 449 VAL A CA 1
ATOM 3472 C C . VAL A 1 449 ? -28.391 14.18 14.609 1 96.44 449 VAL A C 1
ATOM 3474 O O . VAL A 1 449 ? -29.219 15.094 14.5 1 96.44 449 VAL A O 1
ATOM 3477 N N . ARG A 1 450 ? -27.875 13.797 15.758 1 95.06 450 ARG A N 1
ATOM 3478 C CA . ARG A 1 450 ? -28.281 14.43 17 1 95.06 450 ARG A CA 1
ATOM 3479 C C . ARG A 1 450 ? -27.812 15.883 17.062 1 95.06 450 ARG A C 1
ATOM 3481 O O . ARG A 1 450 ? -26.672 16.172 16.688 1 95.06 450 ARG A O 1
ATOM 3488 N N . ARG A 1 451 ? -28.641 16.719 17.562 1 95.12 451 ARG A N 1
ATOM 3489 C CA . ARG A 1 451 ? -28.281 18.125 17.703 1 95.12 451 ARG A CA 1
ATOM 3490 C C . ARG A 1 451 ? -27.094 18.281 18.641 1 95.12 451 ARG A C 1
ATOM 3492 O O . ARG A 1 451 ? -27.031 17.641 19.703 1 95.12 451 ARG A O 1
ATOM 3499 N N . ASP A 1 452 ? -26.125 19.031 18.234 1 96.38 452 ASP A N 1
ATOM 3500 C CA . ASP A 1 452 ? -24.938 19.438 18.984 1 96.38 452 ASP A CA 1
ATOM 3501 C C . ASP A 1 452 ? -24.047 18.234 19.297 1 96.38 452 ASP A C 1
ATOM 3503 O O . ASP A 1 452 ? -23.219 18.297 20.219 1 96.38 452 ASP A O 1
ATOM 3507 N N . ASP A 1 453 ? -24.219 17.156 18.609 1 95.56 453 ASP A N 1
ATOM 3508 C CA . ASP A 1 453 ? -23.438 15.977 18.906 1 95.56 453 ASP A CA 1
ATOM 3509 C C . ASP A 1 453 ? -21.938 16.266 18.797 1 95.56 453 ASP A C 1
ATOM 3511 O O . ASP A 1 453 ? -21.172 15.969 19.703 1 95.56 453 ASP A O 1
ATOM 3515 N N . PHE A 1 454 ? -21.547 16.844 17.703 1 97.5 454 PHE A N 1
ATOM 3516 C CA . PHE A 1 454 ? -20.156 17.203 17.469 1 97.5 454 PHE A CA 1
ATOM 3517 C C . PHE A 1 454 ? -19.688 18.266 18.453 1 97.5 454 PHE A C 1
ATOM 3519 O O . PHE A 1 454 ? -18.656 18.109 19.109 1 97.5 454 PHE A O 1
ATOM 3526 N N . LEU A 1 455 ? -20.469 19.328 18.625 1 98.19 455 LEU A N 1
ATOM 3527 C CA . LEU A 1 455 ? -20.156 20.469 19.469 1 98.19 455 LEU A CA 1
ATOM 3528 C C . LEU A 1 455 ? -20.016 20.047 20.922 1 98.19 455 LEU A C 1
ATOM 3530 O O . LEU A 1 455 ? -19.125 20.531 21.625 1 98.19 455 LEU A O 1
ATOM 3534 N N . ASP A 1 456 ? -20.844 19.125 21.375 1 97.56 456 ASP A N 1
ATOM 3535 C CA . ASP A 1 456 ? -20.828 18.672 22.75 1 97.56 456 ASP A CA 1
ATOM 3536 C C . ASP A 1 456 ? -19.516 17.969 23.078 1 97.56 456 ASP A C 1
ATOM 3538 O O . ASP A 1 456 ? -19.062 17.969 24.219 1 97.56 456 ASP A O 1
ATOM 3542 N N . LYS A 1 457 ? -18.922 17.438 22.062 1 97.62 457 LYS A N 1
ATOM 3543 C CA . LYS A 1 457 ? -17.719 16.641 22.266 1 97.62 457 LYS A CA 1
ATOM 3544 C C . LYS A 1 457 ? -16.469 17.516 22.25 1 97.62 457 LYS A C 1
ATOM 3546 O O . LYS A 1 457 ? -15.375 17.062 22.609 1 97.62 457 LYS A O 1
ATOM 3551 N N . VAL A 1 458 ? -16.594 18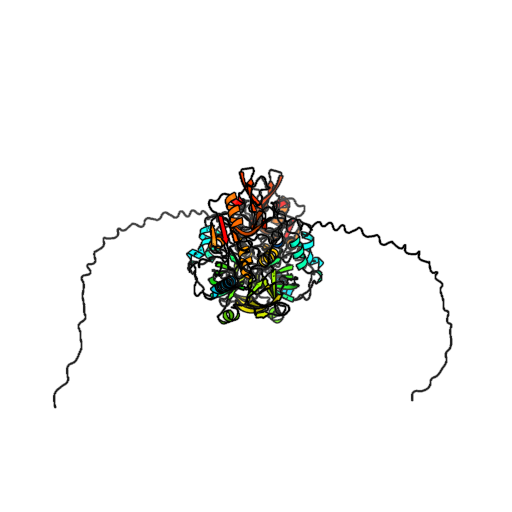.75 21.797 1 98.56 458 VAL A N 1
ATOM 3552 C CA . VAL A 1 458 ? -15.461 19.656 21.812 1 98.56 458 VAL A CA 1
ATOM 3553 C C . VAL A 1 458 ? -15.023 19.922 23.266 1 98.56 458 VAL A C 1
ATOM 3555 O O . VAL A 1 458 ? -15.852 20.234 24.125 1 98.56 458 VAL A O 1
ATOM 3558 N N . ARG A 1 459 ? -13.68 19.781 23.5 1 98.19 459 ARG A N 1
ATOM 3559 C CA . ARG A 1 459 ? -13.227 19.844 24.891 1 98.19 459 ARG A CA 1
ATOM 3560 C C . ARG A 1 459 ? -12.094 20.859 25.047 1 98.19 459 ARG A C 1
ATOM 3562 O O . ARG A 1 459 ? -11.766 21.266 26.156 1 98.19 459 ARG A O 1
ATOM 3569 N N . GLY A 1 460 ? -11.555 21.281 23.906 1 98.19 460 GLY A N 1
ATOM 3570 C CA . GLY A 1 460 ? -10.391 22.141 24.078 1 98.19 460 GLY A CA 1
ATOM 3571 C C . GLY A 1 460 ? -10.18 23.109 22.938 1 98.19 460 GLY A C 1
ATOM 3572 O O . GLY A 1 460 ? -10.602 22.844 21.797 1 98.19 460 GLY A O 1
ATOM 3573 N N . LEU A 1 461 ? -9.578 24.203 23.219 1 98.44 461 LEU A N 1
ATOM 3574 C CA . LEU A 1 461 ? -9.062 25.219 22.312 1 98.44 461 LEU A CA 1
ATOM 3575 C C . LEU A 1 461 ? -7.582 25.484 22.578 1 98.44 461 LEU A C 1
ATOM 3577 O O . LEU A 1 461 ? -7.207 25.844 23.703 1 98.44 461 LEU A O 1
ATOM 3581 N N . THR A 1 462 ? -6.781 25.234 21.625 1 98.31 462 THR A N 1
ATOM 3582 C CA . THR A 1 462 ? -5.348 25.422 21.781 1 98.31 462 THR A CA 1
ATOM 3583 C C . THR A 1 462 ? -4.855 26.609 20.953 1 98.31 462 THR A C 1
ATOM 3585 O O . THR A 1 462 ? -4.969 26.594 19.719 1 98.31 462 THR A O 1
ATOM 3588 N N . LEU A 1 463 ? -4.297 27.641 21.562 1 97.38 463 LEU A N 1
ATOM 3589 C CA . LEU A 1 463 ? -3.734 28.797 20.875 1 97.38 463 LEU A CA 1
ATOM 3590 C C . LEU A 1 463 ? -2.264 28.578 20.547 1 97.38 463 LEU A C 1
ATOM 3592 O O . LEU A 1 463 ? -1.424 28.5 21.438 1 97.38 463 LEU A O 1
ATOM 3596 N N . ILE A 1 464 ? -2.006 28.516 19.328 1 94.5 464 ILE A N 1
ATOM 3597 C CA . ILE A 1 464 ? -0.651 28.234 18.875 1 94.5 464 ILE A CA 1
ATOM 3598 C C . ILE A 1 464 ? 0.266 29.406 19.219 1 94.5 464 ILE A C 1
ATOM 3600 O O . ILE A 1 464 ? -0.086 30.562 18.984 1 94.5 464 ILE A O 1
ATOM 3604 N N . GLY A 1 465 ? 1.634 29.188 19.641 1 76.38 465 GLY A N 1
ATOM 3605 C CA . GLY A 1 465 ? 2.648 30.203 19.875 1 76.38 465 GLY A CA 1
ATOM 3606 C C . GLY A 1 465 ? 2.537 30.859 21.234 1 76.38 465 GLY A C 1
ATOM 3607 O O . GLY A 1 465 ? 3.471 31.531 21.688 1 76.38 465 GLY A O 1
ATOM 3608 N N . ALA A 1 466 ? 1.35 30.922 21.812 1 64.5 466 ALA A N 1
ATOM 3609 C CA . ALA A 1 466 ? 1.271 31.641 23.078 1 64.5 466 ALA A CA 1
ATOM 3610 C C . ALA A 1 466 ? 2.164 31 24.141 1 64.5 466 ALA A C 1
ATOM 3612 O O . ALA A 1 466 ? 2.881 30.047 23.859 1 64.5 466 ALA A O 1
ATOM 3613 N N . LYS A 1 467 ? 1.879 30.578 25.344 1 54.16 467 LYS A N 1
ATOM 3614 C CA . LYS A 1 467 ? 2.668 30.156 26.484 1 54.16 467 LYS A CA 1
ATOM 3615 C C . LYS A 1 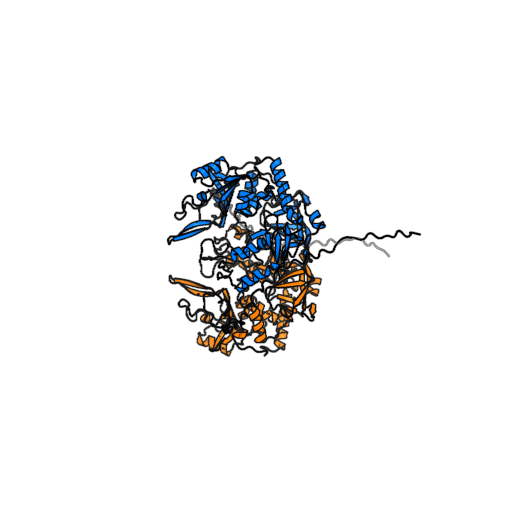467 ? 3.271 28.781 26.266 1 54.16 467 LYS A C 1
ATOM 3617 O O . LYS A 1 467 ? 2.578 27.766 26.375 1 54.16 467 LYS A O 1
ATOM 3622 N N . SER A 1 468 ? 4.047 28.578 25.172 1 46.69 468 SER A N 1
ATOM 3623 C CA . SER A 1 468 ? 4.453 27.172 25.062 1 46.69 468 SER A CA 1
ATOM 3624 C C . SER A 1 468 ? 5.09 26.672 26.359 1 46.69 468 SER A C 1
ATOM 3626 O O . SER A 1 468 ? 6.094 27.234 26.812 1 46.69 468 SER A O 1
ATOM 3628 N N . SER A 1 469 ? 4.348 26.344 27.266 1 38.16 469 SER A N 1
ATOM 3629 C CA . SER A 1 469 ? 4.996 25.703 28.406 1 38.16 469 SER A CA 1
ATOM 3630 C C . SER A 1 469 ? 6.016 24.672 27.938 1 38.16 469 SER A C 1
ATOM 3632 O O . SER A 1 469 ? 5.75 23.891 27.016 1 38.16 469 SER A O 1
ATOM 3634 N N . VAL A 1 470 ? 7.27 24.906 27.984 1 36.94 470 VAL A N 1
ATOM 3635 C CA . VAL A 1 470 ? 8.406 24.016 27.781 1 36.94 470 VAL A CA 1
ATOM 3636 C C . VAL A 1 470 ? 8.062 22.609 28.281 1 36.94 470 VAL A C 1
ATOM 3638 O O . VAL A 1 470 ? 7.801 22.406 29.469 1 36.94 470 VAL A O 1
ATOM 3641 N N . ILE A 1 471 ? 7.363 21.75 27.609 1 37.56 471 ILE A N 1
ATOM 3642 C CA . ILE A 1 471 ? 7.324 20.344 28.016 1 37.56 471 ILE A CA 1
ATOM 3643 C C . ILE A 1 471 ? 8.742 19.844 28.281 1 37.56 471 ILE A C 1
ATOM 3645 O O . ILE A 1 471 ? 9.609 19.938 27.422 1 37.56 471 ILE A O 1
ATOM 3649 N N . GLY A 1 472 ? 9.172 19.906 29.562 1 26.44 472 GLY A N 1
ATOM 3650 C CA . GLY A 1 472 ? 10.383 19.203 29.953 1 26.44 472 GLY A CA 1
ATOM 3651 C C . GLY A 1 472 ? 10.602 17.922 29.156 1 26.44 472 GLY A C 1
ATOM 3652 O O . GLY A 1 472 ? 9.68 17.406 28.531 1 26.44 472 GLY A O 1
ATOM 3653 N N . LYS A 1 473 ? 11.789 17.266 29.281 1 26.48 473 LYS A N 1
ATOM 3654 C CA . LYS A 1 473 ? 12.352 16 28.797 1 26.48 473 LYS A CA 1
ATOM 3655 C C . LYS A 1 473 ? 11.352 14.867 28.969 1 26.48 473 LYS A C 1
ATOM 3657 O O . LYS A 1 473 ? 10.711 14.75 30.016 1 26.48 473 LYS A O 1
ATOM 3662 N N . MET B 1 1 ? 73.25 -2.289 56.875 1 22.56 1 MET B N 1
ATOM 3663 C CA . MET B 1 1 ? 72.75 -3.625 56.656 1 22.56 1 MET B CA 1
ATOM 3664 C C . MET B 1 1 ? 71.875 -4.051 57.844 1 22.56 1 MET B C 1
ATOM 3666 O O . MET B 1 1 ? 72.312 -3.967 59 1 22.56 1 MET B O 1
ATOM 3670 N N . LYS B 1 2 ? 70.625 -3.926 57.594 1 20 2 LYS B N 1
ATOM 3671 C CA . LYS B 1 2 ? 69.312 -3.416 58 1 20 2 LYS B CA 1
ATOM 3672 C C . LYS B 1 2 ? 68.688 -4.324 59.062 1 20 2 LYS B C 1
ATOM 3674 O O . LYS B 1 2 ? 68.125 -5.371 58.719 1 20 2 LYS B O 1
ATOM 3679 N N . LYS B 1 3 ? 69.188 -4.262 60.25 1 16.66 3 LYS B N 1
ATOM 3680 C CA . LYS B 1 3 ? 69.438 -5.203 61.344 1 16.66 3 LYS B CA 1
ATOM 3681 C C . LYS B 1 3 ? 68.125 -5.652 62 1 16.66 3 LYS B C 1
ATOM 3683 O O . LYS B 1 3 ? 67.125 -5.051 61.75 1 16.66 3 LYS B O 1
ATOM 3688 N N . ILE B 1 4 ? 68.062 -5.727 63.312 1 17.17 4 ILE B N 1
ATOM 3689 C CA . ILE B 1 4 ? 67.938 -6.848 64.25 1 17.17 4 ILE B CA 1
ATOM 3690 C C . ILE B 1 4 ? 66.562 -6.855 64.875 1 17.17 4 ILE B C 1
ATOM 3692 O O . ILE B 1 4 ? 66.188 -7.844 65.5 1 17.17 4 ILE B O 1
ATOM 3696 N N . LEU B 1 5 ? 66 -5.551 64.875 1 18.12 5 LEU B N 1
ATOM 3697 C CA . LEU B 1 5 ? 65.312 -5.363 66.125 1 18.12 5 LEU B CA 1
ATOM 3698 C C . LEU B 1 5 ? 64.188 -6.406 66.312 1 18.12 5 LEU B C 1
ATOM 3700 O O . LEU B 1 5 ? 63.344 -6.559 65.5 1 18.12 5 LEU B O 1
ATOM 3704 N N . ARG B 1 6 ? 64.188 -7.129 67.438 1 16.23 6 ARG B N 1
ATOM 3705 C CA . ARG B 1 6 ? 63.844 -8.352 68.125 1 16.23 6 ARG B CA 1
ATOM 3706 C C . ARG B 1 6 ? 62.344 -8.422 68.375 1 16.23 6 ARG B C 1
ATOM 3708 O O . ARG B 1 6 ? 61.688 -9.414 68.062 1 16.23 6 ARG B O 1
ATOM 3715 N N . SER B 1 7 ? 61.844 -7.891 69.5 1 16.33 7 SER B N 1
ATOM 3716 C CA . SER B 1 7 ? 61.406 -8.758 70.562 1 16.33 7 SER B CA 1
ATOM 3717 C C . SER B 1 7 ? 59.906 -9.094 70.438 1 16.33 7 SER B C 1
ATOM 3719 O O . SER B 1 7 ? 59.188 -8.477 69.625 1 16.33 7 SER B O 1
ATOM 3721 N N . LEU B 1 8 ? 59.094 -9.242 71.625 1 17.06 8 LEU B N 1
ATOM 3722 C CA . LEU B 1 8 ? 58.469 -10.312 72.438 1 17.06 8 LEU B CA 1
ATOM 3723 C C . LEU B 1 8 ? 56.969 -10.242 72.312 1 17.06 8 LEU B C 1
ATOM 3725 O O . LEU B 1 8 ? 56.281 -11.273 72.375 1 17.06 8 LEU B O 1
ATOM 3729 N N . ILE B 1 9 ? 56.344 -8.992 72.312 1 19.45 9 ILE B N 1
ATOM 3730 C CA . ILE B 1 9 ? 55.375 -8.891 73.375 1 19.45 9 ILE B CA 1
ATOM 3731 C C . ILE B 1 9 ? 54.219 -9.844 73.125 1 19.45 9 ILE B C 1
ATOM 3733 O O . ILE B 1 9 ? 53.719 -9.93 72 1 19.45 9 ILE B O 1
ATOM 3737 N N . LEU B 1 10 ? 53.656 -10.547 74.062 1 17.84 10 LEU B N 1
ATOM 3738 C CA . LEU B 1 10 ? 53.031 -11.75 74.625 1 17.84 10 LEU B CA 1
ATOM 3739 C C . LEU B 1 10 ? 51.562 -11.828 74.188 1 17.84 10 LEU B C 1
ATOM 3741 O O . LEU B 1 10 ? 51.125 -12.867 73.688 1 17.84 10 LEU B O 1
ATOM 3745 N N . GLY B 1 11 ? 50.719 -11.008 74.75 1 16.55 11 GLY B N 1
ATOM 3746 C CA . GLY B 1 11 ? 49.781 -11.648 75.688 1 16.55 11 GLY B CA 1
ATOM 3747 C C . GLY B 1 11 ? 48.562 -12.242 74.938 1 16.55 11 GLY B C 1
ATOM 3748 O O . GLY B 1 11 ? 48.25 -13.422 75.188 1 16.55 11 GLY B O 1
ATOM 3749 N N . VAL B 1 12 ? 47.406 -11.5 75 1 18.72 12 VAL B N 1
ATOM 3750 C CA . VAL B 1 12 ? 46.219 -11.844 75.75 1 18.72 12 VAL B CA 1
ATOM 3751 C C . VAL B 1 12 ? 45.312 -12.711 74.875 1 18.72 12 VAL B C 1
ATOM 3753 O O . VAL B 1 12 ? 45.344 -12.633 73.625 1 18.72 12 VAL B O 1
ATOM 3756 N N . TRP B 1 13 ? 44.312 -13.352 75.5 1 18.41 13 TRP B N 1
ATOM 3757 C CA . TRP B 1 13 ? 43.5 -14.539 75.688 1 18.41 13 TRP B CA 1
ATOM 3758 C C . TRP B 1 13 ? 42.406 -14.625 74.625 1 18.41 13 TRP B C 1
ATOM 3760 O O . TRP B 1 13 ? 42.031 -13.609 74.062 1 18.41 13 TRP B O 1
ATOM 3770 N N . THR B 1 14 ? 42.031 -15.859 74.25 1 18.95 14 THR B N 1
ATOM 3771 C CA . THR B 1 14 ? 41.5 -16.766 73.188 1 18.95 14 THR B CA 1
ATOM 3772 C C . THR B 1 14 ? 39.969 -16.641 73.125 1 18.95 14 THR B C 1
ATOM 3774 O O . THR B 1 14 ? 39.344 -17.109 72.188 1 18.95 14 THR B O 1
ATOM 3777 N N . ALA B 1 15 ? 39.25 -15.805 74.062 1 19.09 15 ALA B N 1
ATOM 3778 C CA . ALA B 1 15 ? 38.062 -16.516 74.5 1 19.09 15 ALA B CA 1
ATOM 3779 C C . ALA B 1 15 ? 37.094 -16.781 73.375 1 19.09 15 ALA B C 1
ATOM 3781 O O . ALA B 1 15 ? 36.719 -15.867 72.625 1 19.09 15 ALA B O 1
ATOM 3782 N N . VAL B 1 16 ? 37.031 -18.078 72.938 1 20.2 16 VAL B N 1
ATOM 3783 C CA . VAL B 1 16 ? 36.438 -18.891 71.875 1 20.2 16 VAL B CA 1
ATOM 3784 C C . VAL B 1 16 ? 34.906 -18.844 72 1 20.2 16 VAL B C 1
ATOM 3786 O O . VAL B 1 16 ? 34.344 -19.469 72.938 1 20.2 16 VAL B O 1
ATOM 3789 N N . PHE B 1 17 ? 34.25 -17.625 72.25 1 19.91 17 PHE B N 1
ATOM 3790 C CA . PHE B 1 17 ? 32.844 -17.75 72.625 1 19.91 17 PHE B CA 1
ATOM 3791 C C . PHE B 1 17 ? 32.094 -18.625 71.625 1 19.91 17 PHE B C 1
ATOM 3793 O O . PHE B 1 17 ? 31.984 -18.281 70.438 1 19.91 17 PHE B O 1
ATOM 3800 N N . ILE B 1 18 ? 32.031 -19.984 71.875 1 21.16 18 ILE B N 1
ATOM 3801 C CA . ILE B 1 18 ? 31.469 -21.109 71.125 1 21.16 18 ILE B CA 1
ATOM 3802 C C . ILE B 1 18 ? 29.938 -21 71.062 1 21.16 18 ILE B C 1
ATOM 3804 O O . ILE B 1 18 ? 29.234 -22 70.875 1 21.16 18 ILE B O 1
ATOM 3808 N N . SER B 1 19 ? 29.391 -19.781 71 1 18.94 19 SER B N 1
ATOM 3809 C CA . SER B 1 19 ? 27.969 -19.859 71.375 1 18.94 19 SER B CA 1
ATOM 3810 C C . SER B 1 19 ? 27.281 -20.984 70.562 1 18.94 19 SER B C 1
ATOM 3812 O O . SER B 1 19 ? 27.656 -21.25 69.438 1 18.94 19 SER B O 1
ATOM 3814 N N . LEU B 1 20 ? 26.484 -21.891 71.188 1 20.06 20 LEU B N 1
ATOM 3815 C CA . LEU B 1 20 ? 25.734 -23.141 71.188 1 20.06 20 LEU B CA 1
ATOM 3816 C C . LEU B 1 20 ? 24.625 -23.109 70.125 1 20.06 20 LEU B C 1
ATOM 3818 O O . LEU B 1 20 ? 23.938 -24.125 69.938 1 20.06 20 LEU B O 1
ATOM 3822 N N . LEU B 1 21 ? 24.359 -22.031 69.438 1 21.23 21 LEU B N 1
ATOM 3823 C CA . LEU B 1 21 ? 22.922 -21.969 69.188 1 21.23 21 LEU B CA 1
ATOM 3824 C C . LEU B 1 21 ? 22.438 -23.219 68.438 1 21.23 21 LEU B C 1
ATOM 3826 O O . LEU B 1 21 ? 23.125 -23.734 67.562 1 21.23 21 LEU B O 1
ATOM 3830 N N . SER B 1 22 ? 21.484 -23.969 69.062 1 19.3 22 SER B N 1
ATOM 3831 C CA . SER B 1 22 ? 20.688 -25.188 69 1 19.3 22 SER B CA 1
ATOM 3832 C C . SER B 1 22 ? 20.094 -25.406 67.625 1 19.3 22 SER B C 1
ATOM 3834 O O . SER B 1 22 ? 19.719 -24.438 66.938 1 19.3 22 SER B O 1
ATOM 3836 N N . ALA B 1 23 ? 20.281 -26.562 67 1 20.14 23 ALA B N 1
ATOM 3837 C CA . ALA B 1 23 ? 20.203 -27.312 65.75 1 20.14 23 ALA B CA 1
ATOM 3838 C C . ALA B 1 23 ? 18.75 -27.594 65.375 1 20.14 23 ALA B C 1
ATOM 3840 O O . ALA B 1 23 ? 18.125 -28.516 65.938 1 20.14 23 ALA B O 1
ATOM 3841 N N . CYS B 1 24 ? 17.766 -26.594 65.5 1 21.05 24 CYS B N 1
ATOM 3842 C CA . CYS B 1 24 ? 16.391 -27.062 65.375 1 21.05 24 CYS B CA 1
ATOM 3843 C C . CYS B 1 24 ? 16.219 -27.953 64.188 1 21.05 24 CYS B C 1
ATOM 3845 O O . CYS B 1 24 ? 16.672 -27.609 63.094 1 21.05 24 CYS B O 1
ATOM 3847 N N . ALA B 1 25 ? 16.125 -29.188 64.438 1 21.08 25 ALA B N 1
ATOM 3848 C CA . ALA B 1 25 ? 16.031 -30.391 63.562 1 21.08 25 ALA B CA 1
ATOM 3849 C C . ALA B 1 25 ? 14.883 -30.266 62.562 1 21.08 25 ALA B C 1
ATOM 3851 O O . ALA B 1 25 ? 13.719 -30.156 62.938 1 21.08 25 ALA B O 1
ATOM 3852 N N . GLY B 1 26 ? 15.016 -29.5 61.594 1 20.61 26 GLY B N 1
ATOM 3853 C CA . GLY B 1 26 ? 13.969 -29.188 60.625 1 20.61 26 GLY B CA 1
ATOM 3854 C C . GLY B 1 26 ? 13.344 -30.438 60.031 1 20.61 26 GLY B C 1
ATOM 3855 O O . GLY B 1 26 ? 14.031 -31.422 59.75 1 20.61 26 GLY B O 1
ATOM 3856 N N . LYS B 1 27 ? 12.086 -30.734 60.406 1 28.52 27 LYS B N 1
ATOM 3857 C CA . LYS B 1 27 ? 11.305 -31.922 60.062 1 28.52 27 LYS B CA 1
ATOM 3858 C C . LYS B 1 27 ? 11.516 -32.344 58.625 1 28.52 27 LYS B C 1
ATOM 3860 O O . LYS B 1 27 ? 11.703 -31.469 57.75 1 28.52 27 LYS B O 1
ATOM 3865 N N . PRO B 1 28 ? 11.641 -33.594 58.375 1 23.06 28 PRO B N 1
ATOM 3866 C CA . PRO B 1 28 ? 12.008 -34.188 57.094 1 23.06 28 PRO B CA 1
ATOM 3867 C C . PRO B 1 28 ? 11.016 -33.875 55.969 1 23.06 28 PRO B C 1
ATOM 3869 O O . PRO B 1 28 ? 9.828 -33.625 56.25 1 23.06 28 PRO B O 1
ATOM 3872 N N . ARG B 1 29 ? 11.414 -33.281 54.938 1 26.12 29 ARG B N 1
ATOM 3873 C CA . ARG B 1 29 ? 10.617 -32.906 53.781 1 26.12 29 ARG B CA 1
ATOM 3874 C C . ARG B 1 29 ? 9.812 -34.062 53.25 1 26.12 29 ARG B C 1
ATOM 3876 O O . ARG B 1 29 ? 10.375 -35.156 53.031 1 26.12 29 ARG B O 1
ATOM 3883 N N . PRO B 1 30 ? 8.57 -34.125 53.562 1 24.72 30 PRO B N 1
ATOM 3884 C CA . PRO B 1 30 ? 7.863 -35.344 53.062 1 24.72 30 PRO B CA 1
ATOM 3885 C C . PRO B 1 30 ? 8.164 -35.656 51.625 1 24.72 30 PRO B C 1
ATOM 3887 O O . PRO B 1 30 ? 8.484 -34.75 50.844 1 24.72 30 PRO B O 1
ATOM 3890 N N . GLU B 1 31 ? 8.617 -36.844 51.312 1 24.14 31 GLU B N 1
ATOM 3891 C CA . GLU B 1 31 ? 8.906 -37.375 50 1 24.14 31 GLU B CA 1
ATOM 3892 C C . GLU B 1 31 ? 7.711 -37.188 49.062 1 24.14 31 GLU B C 1
ATOM 3894 O O . GLU B 1 31 ? 6.633 -37.719 49.312 1 24.14 31 GLU B O 1
ATOM 3899 N N . ILE B 1 32 ? 7.492 -36.031 48.688 1 28.22 32 ILE B N 1
ATOM 3900 C CA . ILE B 1 32 ? 6.355 -35.906 47.781 1 28.22 32 ILE B CA 1
ATOM 3901 C C . ILE B 1 32 ? 6.473 -36.938 46.656 1 28.22 32 ILE B C 1
ATOM 3903 O O . ILE B 1 32 ? 7.465 -36.969 45.906 1 28.22 32 ILE B O 1
ATOM 3907 N N . LEU B 1 33 ? 5.895 -38.062 46.812 1 26.58 33 LEU B N 1
ATOM 3908 C CA . LEU B 1 33 ? 5.805 -39.094 45.781 1 26.58 33 LEU B CA 1
ATOM 3909 C C . LEU B 1 33 ? 5.488 -38.469 44.406 1 26.58 33 LEU B C 1
ATOM 3911 O O . LEU B 1 33 ? 4.723 -37.5 44.344 1 26.58 33 LEU B O 1
ATOM 3915 N N . PRO B 1 34 ? 6.328 -38.75 43.375 1 24.67 34 PRO B N 1
ATOM 3916 C CA . PRO B 1 34 ? 6.23 -38.188 42.031 1 24.67 34 PRO B CA 1
ATOM 3917 C C . PRO B 1 34 ? 4.848 -38.375 41.406 1 24.67 34 PRO B C 1
ATOM 3919 O O . PRO B 1 34 ? 4.352 -39.5 41.344 1 24.67 34 PRO B O 1
ATOM 3922 N N . ASP B 1 35 ? 3.939 -37.594 41.812 1 26.47 35 ASP B N 1
ATOM 3923 C CA . ASP B 1 35 ? 2.617 -37.812 41.219 1 26.47 35 ASP B CA 1
ATOM 3924 C C . ASP B 1 35 ? 2.717 -38.094 39.719 1 26.47 35 ASP B C 1
ATOM 3926 O O . ASP B 1 35 ? 3.475 -37.438 39 1 26.47 35 ASP B O 1
ATOM 3930 N N . SER B 1 36 ? 2.541 -39.344 39.375 1 26.78 36 SER B N 1
ATOM 3931 C CA . SER B 1 36 ? 2.438 -39.844 38 1 26.78 36 SER B CA 1
ATOM 3932 C C . SER B 1 36 ? 1.621 -38.875 37.156 1 26.78 36 SER B C 1
ATOM 3934 O O . SER B 1 36 ? 0.451 -38.625 37.438 1 26.78 36 SER B O 1
ATOM 3936 N N . GLY B 1 37 ? 2.24 -37.906 36.719 1 25.39 37 GLY B N 1
ATOM 3937 C CA . GLY B 1 37 ? 1.638 -36.875 35.906 1 25.39 37 GLY B CA 1
ATOM 3938 C C . GLY B 1 37 ? 0.63 -37.406 34.906 1 25.39 37 GLY B C 1
ATOM 3939 O O . GLY B 1 37 ? 0.684 -38.594 34.531 1 25.39 37 GLY B O 1
ATOM 3940 N N . PRO B 1 38 ? -0.581 -36.969 35.062 1 26.2 38 PRO B N 1
ATOM 3941 C CA . PRO B 1 38 ? -1.589 -37.625 34.219 1 26.2 38 PRO B CA 1
ATOM 3942 C C . PRO B 1 38 ? -1.084 -37.938 32.812 1 26.2 38 PRO B C 1
ATOM 3944 O O . PRO B 1 38 ? -0.166 -37.281 32.344 1 26.2 38 PRO B O 1
ATOM 3947 N N . ALA B 1 39 ? -1.246 -39.188 32.375 1 26.17 39 ALA B N 1
ATOM 3948 C CA . ALA B 1 39 ? -1.005 -39.594 31 1 26.17 39 ALA B CA 1
ATOM 3949 C C . ALA B 1 39 ? -1.476 -38.531 30.016 1 26.17 39 ALA B C 1
ATOM 3951 O O . ALA B 1 39 ? -2.607 -38.062 30.109 1 26.17 39 ALA B O 1
ATOM 3952 N N . LEU B 1 40 ? -0.497 -37.875 29.547 1 25.2 40 LEU B N 1
ATOM 3953 C CA . LEU B 1 40 ? -0.822 -37.062 28.391 1 25.2 40 LEU B CA 1
ATOM 3954 C C . LEU B 1 40 ? -1.769 -37.812 27.453 1 25.2 40 LEU B C 1
ATOM 3956 O O . LEU B 1 40 ? -1.381 -38.812 26.844 1 25.2 40 LEU B O 1
ATOM 3960 N N . VAL B 1 41 ? -2.949 -37.938 27.922 1 27.47 41 VAL B N 1
ATOM 3961 C CA . VAL B 1 41 ? -3.811 -38.5 26.859 1 27.47 41 VAL B CA 1
ATOM 3962 C C . VAL B 1 41 ? -3.418 -37.875 25.516 1 27.47 41 VAL B C 1
ATOM 3964 O O . VAL B 1 41 ? -3.465 -36.656 25.344 1 27.47 41 VAL B O 1
ATOM 3967 N N . GLU B 1 42 ? -2.504 -38.531 24.844 1 26.25 42 GLU B N 1
ATOM 3968 C CA . GLU B 1 42 ? -2.295 -38.281 23.406 1 26.25 42 GLU B CA 1
ATOM 3969 C C . GLU B 1 42 ? -3.621 -38.062 22.688 1 26.25 42 GLU B C 1
ATOM 3971 O O . GLU B 1 42 ? -4.316 -39.031 22.359 1 26.25 42 GLU B O 1
ATOM 3976 N N . THR B 1 43 ? -4.477 -37.219 23.297 1 29.64 43 THR B N 1
ATOM 3977 C CA . THR B 1 43 ? -5.586 -37.062 22.375 1 29.64 43 THR B CA 1
ATOM 3978 C C . THR B 1 43 ? -5.078 -36.812 20.953 1 29.64 43 THR B C 1
ATOM 3980 O O . THR B 1 43 ? -4.297 -35.906 20.719 1 29.64 43 THR B O 1
ATOM 3983 N N . ASP B 1 44 ? -4.848 -37.812 20.25 1 27.03 44 ASP B N 1
ATOM 3984 C CA . ASP B 1 44 ? -4.652 -37.781 18.812 1 27.03 44 ASP B CA 1
ATOM 3985 C C . ASP B 1 44 ? -5.48 -36.688 18.141 1 27.03 44 ASP B C 1
ATOM 3987 O O . ASP B 1 44 ? -6.414 -36.969 17.391 1 27.03 44 ASP B O 1
ATOM 3991 N N . GLU B 1 45 ? -6.074 -35.812 18.969 1 31.7 45 GLU B N 1
ATOM 3992 C CA . GLU B 1 45 ? -6.742 -34.812 18.172 1 31.7 45 GLU B CA 1
ATOM 3993 C C . GLU B 1 45 ? -5.758 -34.125 17.234 1 31.7 45 GLU B C 1
ATOM 3995 O O . GLU B 1 45 ? -4.781 -33.5 17.688 1 31.7 45 GLU B O 1
ATOM 4000 N N . THR B 1 46 ? -5.609 -34.594 16.109 1 30.91 46 THR B N 1
ATOM 4001 C CA . THR B 1 46 ? -4.953 -33.781 15.086 1 30.91 46 THR B CA 1
ATOM 4002 C C . THR B 1 46 ? -5.199 -32.312 15.32 1 30.91 46 THR B C 1
ATOM 4004 O O . THR B 1 46 ? -6.344 -31.875 15.469 1 30.91 46 THR B O 1
ATOM 4007 N N . PRO B 1 47 ? -4.277 -31.641 16 1 32.69 47 PRO B N 1
ATOM 4008 C CA . PRO B 1 47 ? -4.543 -30.203 16.109 1 32.69 47 PRO B CA 1
ATOM 4009 C C . PRO B 1 47 ? -5.332 -29.656 14.922 1 32.69 47 PRO B C 1
ATOM 4011 O O . PRO B 1 47 ? -4.887 -29.766 13.781 1 32.69 47 PRO B O 1
ATOM 4014 N N . GLN B 1 48 ? -6.629 -29.844 14.922 1 33.94 48 GLN B N 1
ATOM 4015 C CA . GLN B 1 48 ? -7.328 -29.047 13.922 1 33.94 48 GLN B CA 1
ATOM 4016 C C . GLN B 1 48 ? -6.703 -27.672 13.781 1 33.94 48 GLN B C 1
ATOM 4018 O O . GLN B 1 48 ? -6.555 -26.953 14.766 1 33.94 48 GLN B O 1
ATOM 4023 N N . GLY B 1 49 ? -5.664 -27.484 13.094 1 34.91 49 GLY B N 1
ATOM 4024 C CA . GLY B 1 49 ? -5.168 -26.156 12.789 1 34.91 49 GLY B CA 1
ATOM 4025 C C . GLY B 1 49 ? -6.223 -25.078 12.945 1 34.91 49 GLY B C 1
ATOM 4026 O O . GLY B 1 49 ? -7.406 -25.375 13.102 1 34.91 49 GLY B O 1
ATOM 4027 N N . PRO B 1 50 ? -5.891 -23.953 13.508 1 38.81 50 PRO B N 1
ATOM 4028 C CA . PRO B 1 50 ? -6.918 -22.906 13.617 1 38.81 50 PRO B CA 1
ATOM 4029 C C . PRO B 1 50 ? -7.957 -22.984 12.5 1 38.81 50 PRO B C 1
ATOM 4031 O O . PRO B 1 50 ? -7.613 -23.25 11.352 1 38.81 50 PRO B O 1
ATOM 4034 N N . ALA B 1 51 ? -9.172 -23.422 12.719 1 44.91 51 ALA B N 1
ATOM 4035 C CA . ALA B 1 51 ? -10.32 -23.469 11.812 1 44.91 51 ALA B CA 1
ATOM 4036 C C . ALA B 1 51 ? -10.227 -22.391 10.75 1 44.91 51 ALA B C 1
ATOM 4038 O O . ALA B 1 51 ? -10.086 -21.203 11.07 1 44.91 51 ALA B O 1
ATOM 4039 N N . LEU B 1 52 ? -9.562 -22.719 9.617 1 53.31 52 LEU B N 1
ATOM 4040 C CA . LEU B 1 52 ? -9.672 -21.859 8.438 1 53.31 52 LEU B CA 1
ATOM 4041 C C . LEU B 1 52 ? -11.055 -21.219 8.359 1 53.31 52 LEU B C 1
ATOM 4043 O O . LEU B 1 52 ? -12.047 -21.906 8.148 1 53.31 52 LEU B O 1
ATOM 4047 N N . LEU B 1 53 ? -11.211 -20.078 9.039 1 62.47 53 LEU B N 1
ATOM 4048 C CA . LEU B 1 53 ? -12.508 -19.422 9.086 1 62.47 53 LEU B CA 1
ATOM 4049 C C . LEU B 1 53 ? -12.922 -18.938 7.699 1 62.47 53 LEU B C 1
ATOM 4051 O O . LEU B 1 53 ? -12.172 -18.219 7.031 1 62.47 53 LEU B O 1
ATOM 4055 N N . SER B 1 54 ? -13.578 -19.828 6.996 1 76.19 54 SER B N 1
ATOM 4056 C CA . SER B 1 54 ? -14.344 -19.453 5.809 1 76.19 54 SER B CA 1
ATOM 4057 C C . SER B 1 54 ? -15.844 -19.516 6.07 1 76.19 54 SER B C 1
ATOM 4059 O O . SER B 1 54 ? -16.281 -20.109 7.059 1 76.19 54 SER B O 1
ATOM 4061 N N . GLU B 1 55 ? -16.406 -18.766 5.137 1 84.75 55 GLU B N 1
ATOM 4062 C CA . GLU B 1 55 ? -17.859 -18.75 5.297 1 84.75 55 GLU B CA 1
ATOM 4063 C C . GLU B 1 55 ? -18.484 -19.984 4.664 1 84.75 55 GLU B C 1
ATOM 4065 O O . GLU B 1 55 ? -19.719 -20.094 4.594 1 84.75 55 GLU B O 1
ATOM 4070 N N . ILE B 1 56 ? -17.562 -20.891 4.152 1 90.94 56 ILE B N 1
ATOM 4071 C CA . ILE B 1 56 ? -18.031 -22.188 3.662 1 90.94 56 ILE B CA 1
ATOM 4072 C C . ILE B 1 56 ? -17.234 -23.312 4.336 1 90.94 56 ILE B C 1
ATOM 4074 O O . ILE B 1 56 ? -16.188 -23.062 4.941 1 90.94 56 ILE B O 1
ATOM 4078 N N . VAL B 1 57 ? -17.766 -24.516 4.199 1 88.69 57 VAL B N 1
ATOM 4079 C CA . VAL B 1 57 ? -17.078 -25.688 4.754 1 88.69 57 VAL B CA 1
ATOM 4080 C C . VAL B 1 57 ? -16.109 -26.266 3.721 1 88.69 57 VAL B C 1
ATOM 4082 O O . VAL B 1 57 ? -16.484 -26.484 2.566 1 88.69 57 VAL B O 1
ATOM 4085 N N . LEU B 1 58 ? -14.914 -26.438 4.102 1 89.44 58 LEU B N 1
ATOM 4086 C CA . LEU B 1 58 ? -13.898 -27.109 3.299 1 89.44 58 LEU B CA 1
ATOM 4087 C C . LEU B 1 58 ? -13.641 -28.516 3.82 1 89.44 58 LEU B C 1
ATOM 4089 O O . LEU B 1 58 ? -12.773 -28.719 4.676 1 89.44 58 LEU B O 1
ATOM 4093 N N . ALA B 1 59 ? -14.328 -29.5 3.264 1 89.06 59 ALA B N 1
ATOM 4094 C CA . ALA B 1 59 ? -14.383 -30.859 3.812 1 89.06 59 ALA B CA 1
ATOM 4095 C C . ALA B 1 59 ? -13.25 -31.719 3.258 1 89.06 59 ALA B C 1
ATOM 4097 O O . ALA B 1 59 ? -13.367 -32.938 3.195 1 89.06 59 ALA B O 1
ATOM 4098 N N . VAL B 1 60 ? -12.234 -31.172 2.709 1 95 60 VAL B N 1
ATOM 4099 C CA . VAL B 1 60 ? -11.055 -31.891 2.211 1 95 60 VAL B CA 1
ATOM 4100 C C . VAL B 1 60 ? -9.797 -31.312 2.863 1 95 60 VAL B C 1
ATOM 4102 O O . VAL B 1 60 ? -9.773 -30.156 3.273 1 95 60 VAL B O 1
ATOM 4105 N N . PRO B 1 61 ? -8.719 -32.188 2.996 1 95.69 61 PRO B N 1
ATOM 4106 C CA . PRO B 1 61 ? -7.477 -31.656 3.541 1 95.69 61 PRO B CA 1
ATOM 4107 C C . PRO B 1 61 ? -6.992 -30.422 2.783 1 95.69 61 PRO B C 1
ATOM 4109 O O . PRO B 1 61 ? -7.117 -30.344 1.558 1 95.69 61 PRO B O 1
ATOM 4112 N N . GLN B 1 62 ? -6.445 -29.453 3.438 1 96.5 62 GLN B N 1
ATOM 4113 C CA . GLN B 1 62 ? -6.062 -28.172 2.84 1 96.5 62 GLN B CA 1
ATOM 4114 C C . GLN B 1 62 ? -4.562 -28.125 2.559 1 96.5 62 GLN B C 1
ATOM 4116 O O . GLN B 1 62 ? -3.982 -27.047 2.441 1 96.5 62 GLN B O 1
ATOM 4121 N N . ARG B 1 63 ? -3.959 -29.234 2.52 1 97.56 63 ARG B N 1
ATOM 4122 C CA . ARG B 1 63 ? -2.613 -29.469 2.002 1 97.56 63 ARG B CA 1
ATOM 4123 C C . ARG B 1 63 ? -2.639 -30.438 0.825 1 97.56 63 ARG B C 1
ATOM 4125 O O . ARG B 1 63 ? -3.234 -31.516 0.915 1 97.56 63 ARG B O 1
ATOM 4132 N N . ALA B 1 64 ? -2.037 -30.016 -0.216 1 98.19 64 ALA B N 1
ATOM 4133 C CA . ALA B 1 64 ? -2.092 -30.828 -1.432 1 98.19 64 ALA B CA 1
ATOM 4134 C C . ALA B 1 64 ? -1.488 -32.219 -1.2 1 98.19 64 ALA B C 1
ATOM 4136 O O . ALA B 1 64 ? -2.02 -33.219 -1.679 1 98.19 64 ALA B O 1
ATOM 4137 N N . SER B 1 65 ? -0.414 -32.281 -0.394 1 97.81 65 SER B N 1
ATOM 4138 C CA . SER B 1 65 ? 0.283 -33.531 -0.134 1 97.81 65 SER B CA 1
ATOM 4139 C C . SER B 1 65 ? -0.575 -34.469 0.698 1 97.81 65 SER B C 1
ATOM 4141 O O . SER B 1 65 ? -0.293 -35.656 0.772 1 97.81 65 SER B O 1
ATOM 4143 N N . LEU B 1 66 ? -1.578 -33.938 1.335 1 96.81 66 LEU B N 1
ATOM 4144 C CA . LEU B 1 66 ? -2.447 -34.75 2.182 1 96.81 66 LEU B CA 1
ATOM 4145 C C . LEU B 1 66 ? -3.783 -35 1.494 1 96.81 66 LEU B C 1
ATOM 4147 O O . LEU B 1 66 ? -4.516 -35.938 1.882 1 96.81 66 LEU B O 1
ATOM 4151 N N . ALA B 1 67 ? -4.102 -34.219 0.507 1 97.12 67 ALA B N 1
ATOM 4152 C CA . ALA B 1 67 ? -5.422 -34.281 -0.115 1 97.12 67 ALA B CA 1
ATOM 4153 C C . ALA B 1 67 ? -5.512 -35.438 -1.095 1 97.12 67 ALA B C 1
ATOM 4155 O O . ALA B 1 67 ? -6.586 -36 -1.301 1 97.12 67 ALA B O 1
ATOM 4156 N N . VAL B 1 68 ? -4.402 -35.75 -1.738 1 97.44 68 VAL B N 1
ATOM 4157 C CA . VAL B 1 68 ? -4.336 -36.844 -2.707 1 97.44 68 VAL B CA 1
ATOM 4158 C C . VAL B 1 68 ? -2.996 -37.562 -2.588 1 97.44 68 VAL B C 1
ATOM 4160 O O . VAL B 1 68 ? -2.057 -37.031 -1.981 1 97.44 68 VAL B O 1
ATOM 4163 N N . GLN B 1 69 ? -2.924 -38.75 -3.207 1 96.25 69 GLN B N 1
ATOM 4164 C CA . GLN B 1 69 ? -1.652 -39.469 -3.258 1 96.25 69 GLN B CA 1
ATOM 4165 C C . GLN B 1 69 ? -0.69 -38.812 -4.242 1 96.25 69 GLN B C 1
ATOM 4167 O O . GLN B 1 69 ? -1.078 -38.469 -5.359 1 96.25 69 GLN B O 1
ATOM 4172 N N . VAL B 1 70 ? 0.498 -38.625 -3.799 1 97.94 70 VAL B N 1
ATOM 4173 C CA . VAL B 1 70 ? 1.514 -38 -4.641 1 97.94 70 VAL B CA 1
ATOM 4174 C C . VAL B 1 70 ? 2.664 -38.969 -4.875 1 97.94 70 VAL B C 1
ATOM 4176 O O . VAL B 1 70 ? 2.805 -39.938 -4.148 1 97.94 70 VAL B O 1
ATOM 4179 N N . SER B 1 71 ? 3.467 -38.688 -5.949 1 97.81 71 SER B N 1
ATOM 4180 C CA . SER B 1 71 ? 4.594 -39.562 -6.289 1 97.81 71 SER B CA 1
ATOM 4181 C C . SER B 1 71 ? 5.73 -38.75 -6.918 1 97.81 71 SER B C 1
ATOM 4183 O O . SER B 1 71 ? 5.57 -37.594 -7.219 1 97.81 71 SER B O 1
ATOM 4185 N N . ASP B 1 72 ? 6.875 -39.469 -7.102 1 97.94 72 ASP B N 1
ATOM 4186 C CA . ASP B 1 72 ? 8.047 -38.844 -7.707 1 97.94 72 ASP B CA 1
ATOM 4187 C C . ASP B 1 72 ? 8.117 -39.125 -9.203 1 97.94 72 ASP B C 1
ATOM 4189 O O . ASP B 1 72 ? 9.133 -38.844 -9.852 1 97.94 72 ASP B O 1
ATOM 4193 N N . GLN B 1 73 ? 7.039 -39.719 -9.711 1 97.06 73 GLN B N 1
ATOM 4194 C CA . GLN B 1 73 ? 6.996 -39.969 -11.148 1 97.06 73 GLN B CA 1
ATOM 4195 C C . GLN B 1 73 ? 6.836 -38.688 -11.938 1 97.06 73 GLN B C 1
ATOM 4197 O O . GLN B 1 73 ? 5.965 -37.875 -11.625 1 97.06 73 GLN B O 1
ATOM 4202 N N . PRO B 1 74 ? 7.66 -38.531 -12.992 1 97 74 PRO B N 1
ATOM 4203 C CA . PRO B 1 74 ? 7.535 -37.312 -13.797 1 97 74 PRO B CA 1
ATOM 4204 C C . PRO B 1 74 ? 6.168 -37.188 -14.469 1 97 74 PRO B C 1
ATOM 4206 O O . PRO B 1 74 ? 5.605 -38.188 -14.922 1 97 74 PRO B O 1
ATOM 4209 N N . LEU B 1 75 ? 5.691 -35.969 -14.484 1 96.75 75 LEU B N 1
ATOM 4210 C CA . LEU B 1 75 ? 4.387 -35.719 -15.078 1 96.75 75 LEU B CA 1
ATOM 4211 C C . LEU B 1 75 ? 4.516 -35.438 -16.578 1 96.75 75 LEU B C 1
ATOM 4213 O O . LEU B 1 75 ? 3.51 -35.375 -17.297 1 96.75 75 LEU B O 1
ATOM 4217 N N . MET B 1 76 ? 5.727 -35.219 -16.969 1 93.94 76 MET B N 1
ATOM 4218 C CA . MET B 1 76 ? 6.027 -35.062 -18.391 1 93.94 76 MET B CA 1
ATOM 4219 C C . MET B 1 76 ? 7.426 -35.594 -18.719 1 93.94 76 MET B C 1
ATOM 4221 O O . MET B 1 76 ? 8.227 -35.812 -17.812 1 93.94 76 MET B O 1
ATOM 4225 N N . ALA B 1 77 ? 7.711 -35.781 -20.047 1 93.75 77 ALA B N 1
ATOM 4226 C CA . ALA B 1 77 ? 9.039 -36.219 -20.453 1 93.75 77 ALA B CA 1
ATOM 4227 C C . ALA B 1 77 ? 10.102 -35.188 -20.078 1 93.75 77 ALA B C 1
ATOM 4229 O O . ALA B 1 77 ? 9.914 -33.969 -20.281 1 93.75 77 ALA B O 1
ATOM 4230 N N . PRO B 1 78 ? 11.188 -35.688 -19.531 1 93.44 78 PRO B N 1
ATOM 4231 C CA . PRO B 1 78 ? 12.242 -34.75 -19.094 1 93.44 78 PRO B CA 1
ATOM 4232 C C . PRO B 1 78 ? 12.688 -33.812 -20.203 1 93.44 78 PRO B C 1
ATOM 4234 O O . PRO B 1 78 ? 12.922 -32.625 -19.953 1 93.44 78 PRO B O 1
ATOM 4237 N N . ALA B 1 79 ? 12.797 -34.344 -21.406 1 95.19 79 ALA B N 1
ATOM 4238 C CA . ALA B 1 79 ? 13.219 -33.5 -22.531 1 95.19 79 ALA B CA 1
ATOM 4239 C C . ALA B 1 79 ? 12.219 -32.375 -22.797 1 95.19 79 ALA B C 1
ATOM 4241 O O . ALA B 1 79 ? 12.609 -31.266 -23.141 1 95.19 79 ALA B O 1
ATOM 4242 N N . GLU B 1 80 ? 10.992 -32.719 -22.609 1 95.19 80 GLU B N 1
ATOM 4243 C CA . GLU B 1 80 ? 9.945 -31.719 -22.797 1 95.19 80 GLU B CA 1
ATOM 4244 C C . GLU B 1 80 ? 10.031 -30.625 -21.734 1 95.19 80 GLU B C 1
ATOM 4246 O O . GLU B 1 80 ? 9.906 -29.438 -22.047 1 95.19 80 GLU B O 1
ATOM 4251 N N . GLN B 1 81 ? 10.242 -31 -20.562 1 96.62 81 GLN B N 1
ATOM 4252 C CA . GLN B 1 81 ? 10.352 -30.031 -19.469 1 96.62 81 GLN B CA 1
ATOM 4253 C C . GLN B 1 81 ? 11.547 -29.094 -19.688 1 96.62 81 GLN B C 1
ATOM 4255 O O . GLN B 1 81 ? 11.445 -27.891 -19.469 1 96.62 81 GLN B O 1
ATOM 4260 N N . VAL B 1 82 ? 12.664 -29.641 -20.109 1 96.62 82 VAL B N 1
ATOM 4261 C CA . VAL B 1 82 ? 13.859 -28.844 -20.359 1 96.62 82 VAL B CA 1
ATOM 4262 C C . VAL B 1 82 ? 13.578 -27.812 -21.453 1 96.62 82 VAL B C 1
ATOM 4264 O O . VAL B 1 82 ? 14.008 -26.672 -21.344 1 96.62 82 VAL B O 1
ATOM 4267 N N . ALA B 1 83 ? 12.898 -28.297 -22.469 1 96.56 83 ALA B N 1
ATOM 4268 C CA . ALA B 1 83 ? 12.539 -27.375 -23.547 1 96.56 83 ALA B CA 1
ATOM 4269 C C . ALA B 1 83 ? 11.656 -26.234 -23.031 1 96.56 83 ALA B C 1
ATOM 4271 O O . ALA B 1 83 ? 11.867 -25.078 -23.375 1 96.56 83 ALA B O 1
ATOM 4272 N N . MET B 1 84 ? 10.672 -26.547 -22.219 1 97 84 MET B N 1
ATOM 4273 C CA . MET B 1 84 ? 9.789 -25.547 -21.625 1 97 84 MET B CA 1
ATOM 4274 C C . MET B 1 84 ? 10.562 -24.594 -20.734 1 97 84 MET B C 1
ATOM 4276 O O . MET B 1 84 ? 10.305 -23.391 -20.734 1 97 84 MET B O 1
ATOM 4280 N N . HIS B 1 85 ? 11.484 -25.125 -20 1 98 85 HIS B N 1
ATOM 4281 C CA . HIS B 1 85 ? 12.328 -24.312 -19.125 1 98 85 HIS B CA 1
ATOM 4282 C C . HIS B 1 85 ? 13.141 -23.297 -19.922 1 98 85 HIS B C 1
ATOM 4284 O O . HIS B 1 85 ? 13.203 -22.125 -19.562 1 98 85 HIS B O 1
ATOM 4290 N N . ASN B 1 86 ? 13.727 -23.734 -20.984 1 97.88 86 ASN B N 1
ATOM 4291 C CA . ASN B 1 86 ? 14.5 -22.828 -21.844 1 97.88 86 ASN B CA 1
ATOM 4292 C C . ASN B 1 86 ? 13.633 -21.734 -22.422 1 97.88 86 ASN B C 1
ATOM 4294 O O . ASN B 1 86 ? 14.039 -20.562 -22.484 1 97.88 86 ASN B O 1
ATOM 4298 N N . GLN B 1 87 ? 12.484 -22.109 -22.812 1 96.94 87 GLN B N 1
ATOM 4299 C CA . GLN B 1 87 ? 11.547 -21.125 -23.344 1 96.94 87 GLN B CA 1
ATOM 4300 C C . GLN B 1 87 ? 11.125 -20.125 -22.266 1 96.94 87 GLN B C 1
ATOM 4302 O O . GLN B 1 87 ? 10.992 -18.938 -22.547 1 96.94 87 GLN B O 1
ATOM 4307 N N . ALA B 1 88 ? 10.852 -20.641 -21.125 1 98.06 88 ALA B N 1
ATOM 4308 C CA . ALA B 1 88 ? 10.461 -19.766 -20.016 1 98.06 88 ALA B CA 1
ATOM 4309 C C . ALA B 1 88 ? 11.539 -18.734 -19.719 1 98.06 88 ALA B C 1
ATOM 4311 O O . ALA B 1 88 ? 11.234 -17.562 -19.5 1 98.06 88 ALA B O 1
ATOM 4312 N N . LEU B 1 89 ? 12.766 -19.141 -19.734 1 98.5 89 LEU B N 1
ATOM 4313 C CA . LEU B 1 89 ? 13.859 -18.219 -19.453 1 98.5 89 LEU B CA 1
ATOM 4314 C C . LEU B 1 89 ? 14.031 -17.203 -20.578 1 98.5 89 LEU B C 1
ATOM 4316 O O . LEU B 1 89 ? 14.352 -16.047 -20.328 1 98.5 89 LEU B O 1
ATOM 4320 N N . GLU B 1 90 ? 13.828 -17.656 -21.828 1 98.06 90 GLU B N 1
ATOM 4321 C CA . GLU B 1 90 ? 13.859 -16.734 -22.953 1 98.06 90 GLU B CA 1
ATOM 4322 C C . GLU B 1 90 ? 12.781 -15.656 -22.812 1 98.06 90 GLU B C 1
ATOM 4324 O O . GLU B 1 90 ? 13.039 -14.477 -23.031 1 98.06 90 GLU B O 1
ATOM 4329 N N . ARG B 1 91 ? 11.656 -16.094 -22.406 1 97.94 91 ARG B N 1
ATOM 4330 C CA . ARG B 1 91 ? 10.562 -15.156 -22.188 1 97.94 91 ARG B CA 1
ATOM 4331 C C . ARG B 1 91 ? 10.852 -14.219 -21.031 1 97.94 91 ARG B C 1
ATOM 4333 O O . ARG B 1 91 ? 10.586 -13.016 -21.109 1 97.94 91 ARG B O 1
ATOM 4340 N N . PHE B 1 92 ? 11.391 -14.812 -20 1 98.56 92 PHE B N 1
ATOM 4341 C CA . PHE B 1 92 ? 11.672 -14.039 -18.797 1 98.56 92 PHE B CA 1
ATOM 4342 C C . PHE B 1 92 ? 12.562 -12.844 -19.109 1 98.56 92 PHE B C 1
ATOM 4344 O O . PHE B 1 92 ? 12.328 -11.742 -18.609 1 98.56 92 PHE B O 1
ATOM 4351 N N . PHE B 1 93 ? 13.547 -12.992 -19.969 1 98.75 93 PHE B N 1
ATOM 4352 C CA . PHE B 1 93 ? 14.523 -11.945 -20.234 1 98.75 93 PHE B CA 1
ATOM 4353 C C . PHE B 1 93 ? 14.156 -11.188 -21.516 1 98.75 93 PHE B C 1
ATOM 4355 O O . PHE B 1 93 ? 14.875 -10.281 -21.922 1 98.75 93 PHE B O 1
ATOM 4362 N N . ALA B 1 94 ? 13.055 -11.477 -22.156 1 98.5 94 ALA B N 1
ATOM 4363 C CA . ALA B 1 94 ? 12.648 -10.945 -23.453 1 98.5 94 ALA B CA 1
ATOM 4364 C C . ALA B 1 94 ? 12.562 -9.422 -23.438 1 98.5 94 ALA B C 1
ATOM 4366 O O . ALA B 1 94 ? 12.906 -8.758 -24.406 1 98.5 94 ALA B O 1
ATOM 4367 N N . PRO B 1 95 ? 12.133 -8.797 -22.312 1 98.75 95 PRO B N 1
ATOM 4368 C CA . PRO B 1 95 ? 12.023 -7.336 -22.312 1 98.75 95 PRO B CA 1
ATOM 4369 C C . PRO B 1 95 ? 13.352 -6.645 -22.594 1 98.75 95 PRO B C 1
ATOM 4371 O O . PRO B 1 95 ? 13.375 -5.539 -23.141 1 98.75 95 PRO B O 1
ATOM 4374 N N . TRP B 1 96 ? 14.43 -7.262 -22.281 1 98.62 96 TRP B N 1
ATOM 4375 C CA . TRP B 1 96 ? 15.742 -6.66 -22.484 1 98.62 96 TRP B CA 1
ATOM 4376 C C . TRP B 1 96 ? 16.156 -6.727 -23.953 1 98.62 96 TRP B C 1
ATOM 4378 O O . TRP B 1 96 ? 17.125 -6.086 -24.359 1 98.62 96 TRP B O 1
ATOM 4388 N N . LYS B 1 97 ? 15.453 -7.477 -24.703 1 97.69 97 LYS B N 1
ATOM 4389 C CA . LYS B 1 97 ? 15.75 -7.617 -26.125 1 97.69 97 LYS B CA 1
ATOM 4390 C C . LYS B 1 97 ? 14.859 -6.699 -26.969 1 97.69 97 LYS B C 1
ATOM 4392 O O . LYS B 1 97 ? 15.031 -6.602 -28.188 1 97.69 97 LYS B O 1
ATOM 4397 N N . GLN B 1 98 ? 13.938 -6.059 -26.297 1 96.94 98 GLN B N 1
ATOM 4398 C CA . GLN B 1 98 ? 13.047 -5.125 -26.984 1 96.94 98 GLN B CA 1
ATOM 4399 C C . GLN B 1 98 ? 13.789 -3.857 -27.391 1 96.94 98 GLN B C 1
ATOM 4401 O O . GLN B 1 98 ? 14.703 -3.414 -26.688 1 96.94 98 GLN B O 1
ATOM 4406 N N . VAL B 1 99 ? 13.336 -3.283 -28.516 1 95.5 99 VAL B N 1
ATOM 4407 C CA . VAL B 1 99 ? 14 -2.074 -29 1 95.5 99 VAL B CA 1
ATOM 4408 C C . VAL B 1 99 ? 13.008 -0.913 -29.016 1 95.5 99 VAL B C 1
ATOM 4410 O O . VAL B 1 99 ? 13.406 0.252 -29.078 1 95.5 99 VAL B O 1
ATOM 4413 N N . ARG B 1 100 ? 11.781 -1.245 -29 1 96.75 100 ARG B N 1
ATOM 4414 C CA . ARG B 1 100 ? 10.727 -0.231 -29 1 96.75 100 ARG B CA 1
ATOM 4415 C C . ARG B 1 100 ? 9.477 -0.749 -28.297 1 96.75 100 ARG B C 1
ATOM 4417 O O . ARG B 1 100 ? 9.367 -1.944 -28.016 1 96.75 100 ARG B O 1
ATOM 4424 N N . ALA B 1 101 ? 8.594 0.185 -28 1 97.88 101 ALA B N 1
ATOM 4425 C CA . ALA B 1 101 ? 7.316 -0.198 -27.391 1 97.88 101 ALA B CA 1
ATOM 4426 C C . ALA B 1 101 ? 6.566 -1.189 -28.281 1 97.88 101 ALA B C 1
ATOM 4428 O O . ALA B 1 101 ? 6.535 -1.034 -29.516 1 97.88 101 ALA B O 1
ATOM 4429 N N . SER B 1 102 ? 6.027 -2.176 -27.688 1 97.56 102 SER B N 1
ATOM 4430 C CA . SER B 1 102 ? 5.262 -3.164 -28.438 1 97.56 102 SER B CA 1
ATOM 4431 C C . SER B 1 102 ? 3.787 -2.781 -28.516 1 97.56 102 SER B C 1
ATOM 4433 O O . SER B 1 102 ? 3.037 -3.332 -29.312 1 97.56 102 SER B O 1
ATOM 4435 N N . LEU B 1 103 ? 3.367 -1.863 -27.734 1 97.69 103 LEU B N 1
ATOM 4436 C CA . LEU B 1 103 ? 1.965 -1.471 -27.625 1 97.69 103 LEU B CA 1
ATOM 4437 C C . LEU B 1 103 ? 1.752 -0.071 -28.203 1 97.69 103 LEU B C 1
ATOM 4439 O O . LEU B 1 103 ? 2.656 0.766 -28.156 1 97.69 103 LEU B O 1
ATOM 4443 N N . SER B 1 104 ? 0.568 0.167 -28.688 1 97 104 SER B N 1
ATOM 4444 C CA . SER B 1 104 ? 0.182 1.492 -29.156 1 97 104 SER B CA 1
ATOM 4445 C C . SER B 1 104 ? -0.401 2.334 -28.031 1 97 104 SER B C 1
ATOM 4447 O O . SER B 1 104 ? -0.68 1.819 -26.938 1 97 104 SER B O 1
ATOM 4449 N N . ALA B 1 105 ? -0.557 3.578 -28.328 1 96.06 105 ALA B N 1
ATOM 4450 C CA . ALA B 1 105 ? -1.201 4.473 -27.359 1 96.06 105 ALA B CA 1
ATOM 4451 C C . ALA B 1 105 ? -2.621 4.008 -27.047 1 96.06 105 ALA B C 1
ATOM 4453 O O . ALA B 1 105 ? -3.09 4.145 -25.922 1 96.06 105 ALA B O 1
ATOM 4454 N N . LYS B 1 106 ? -3.266 3.52 -28.047 1 95.69 106 LYS B N 1
ATOM 4455 C CA . LYS B 1 106 ? -4.613 2.994 -27.859 1 95.69 106 LYS B CA 1
ATOM 4456 C C . LYS B 1 106 ? -4.605 1.79 -26.922 1 95.69 106 LYS B C 1
ATOM 4458 O O . LYS B 1 106 ? -5.477 1.664 -26.062 1 95.69 106 LYS B O 1
ATOM 4463 N N . ASP B 1 107 ? -3.648 0.947 -27.062 1 96.25 107 ASP B N 1
ATOM 4464 C CA . ASP B 1 107 ? -3.541 -0.25 -26.234 1 96.25 107 ASP B CA 1
ATOM 4465 C C . ASP B 1 107 ? -3.371 0.113 -24.766 1 96.25 107 ASP B C 1
ATOM 4467 O O . ASP B 1 107 ? -4.031 -0.463 -23.906 1 96.25 107 ASP B O 1
ATOM 4471 N N . ILE B 1 108 ? -2.564 1.107 -24.516 1 96.94 108 ILE B N 1
ATOM 4472 C CA . ILE B 1 108 ? -2.211 1.337 -23.125 1 96.94 108 ILE B CA 1
ATOM 4473 C C . ILE B 1 108 ? -3.268 2.217 -22.453 1 96.94 108 ILE B C 1
ATOM 4475 O O . ILE B 1 108 ? -3.225 2.443 -21.25 1 96.94 108 ILE B O 1
ATOM 4479 N N . SER B 1 109 ? -4.238 2.744 -23.234 1 95.62 109 SER B N 1
ATOM 4480 C CA . SER B 1 109 ? -5.289 3.592 -22.672 1 95.62 109 SER B CA 1
ATOM 4481 C C . SER B 1 109 ? -6.535 2.779 -22.344 1 95.62 109 SER B C 1
ATOM 4483 O O . SER B 1 109 ? -7.609 3.344 -22.141 1 95.62 109 SER B O 1
ATOM 4485 N N . TRP B 1 110 ? -6.426 1.482 -22.297 1 95.94 110 TRP B N 1
ATOM 4486 C CA . TRP B 1 110 ? -7.574 0.611 -22.062 1 95.94 110 TRP B CA 1
ATOM 4487 C C . TRP B 1 110 ? -8.227 0.917 -20.719 1 95.94 110 TRP B C 1
ATOM 4489 O O . TRP B 1 110 ? -9.453 0.813 -20.578 1 95.94 110 TRP B O 1
ATOM 4499 N N . GLY B 1 111 ? -7.43 1.278 -19.703 1 97.12 111 GLY B N 1
ATOM 4500 C CA . GLY B 1 111 ? -7.977 1.607 -18.406 1 97.12 111 GLY B CA 1
ATOM 4501 C C . GLY B 1 111 ? -8.906 2.805 -18.422 1 97.12 111 GLY B C 1
ATOM 4502 O O . GLY B 1 111 ? -9.953 2.803 -17.766 1 97.12 111 GLY B O 1
ATOM 4503 N N . VAL B 1 112 ? -8.516 3.799 -19.203 1 97.5 112 VAL B N 1
ATOM 4504 C CA . VAL B 1 112 ? -9.336 4.996 -19.328 1 97.5 112 VAL B CA 1
ATOM 4505 C C . VAL B 1 112 ? -10.648 4.652 -20.031 1 97.5 112 VAL B C 1
ATOM 4507 O O . VAL B 1 112 ? -11.727 5.062 -19.578 1 97.5 112 VAL B O 1
ATOM 4510 N N . ARG B 1 113 ? -10.578 3.857 -21.047 1 96.06 113 ARG B N 1
ATOM 4511 C CA . ARG B 1 113 ? -11.773 3.465 -21.797 1 96.06 113 ARG B CA 1
ATOM 4512 C C . ARG B 1 113 ? -12.672 2.562 -20.953 1 96.06 113 ARG B C 1
ATOM 4514 O O . ARG B 1 113 ? -13.898 2.711 -20.969 1 96.06 113 ARG B O 1
ATOM 4521 N N . GLY B 1 114 ? -12.117 1.712 -20.266 1 96.12 114 GLY B N 1
ATOM 4522 C CA . GLY B 1 114 ? -12.875 0.712 -19.516 1 96.12 114 GLY B CA 1
ATOM 4523 C C . GLY B 1 114 ? -13.492 1.252 -18.25 1 96.12 114 GLY B C 1
ATOM 4524 O O . GLY B 1 114 ? -14.602 0.87 -17.875 1 96.12 114 GLY B O 1
ATOM 4525 N N . LEU B 1 115 ? -12.773 2.162 -17.578 1 97.06 115 LEU B N 1
ATOM 4526 C CA . LEU B 1 115 ? -13.203 2.604 -16.25 1 97.06 115 LEU B CA 1
ATOM 4527 C C . LEU B 1 115 ? -13.797 4.012 -16.312 1 97.06 115 LEU B C 1
ATOM 4529 O O . LEU B 1 115 ? -14.523 4.422 -15.406 1 97.06 115 LEU B O 1
ATOM 4533 N N . GLY B 1 116 ? -13.516 4.75 -17.375 1 95 116 GLY B N 1
ATOM 4534 C CA . GLY B 1 116 ? -13.883 6.156 -17.453 1 95 116 GLY B CA 1
ATOM 4535 C C . GLY B 1 116 ? -15.383 6.379 -17.5 1 95 116 GLY B C 1
ATOM 4536 O O . GLY B 1 116 ? -15.875 7.426 -17.078 1 95 116 GLY B O 1
ATOM 4537 N N . SER B 1 117 ? -16.094 5.41 -18 1 93.31 117 SER B N 1
ATOM 4538 C CA . SER B 1 117 ? -17.547 5.574 -18.125 1 93.31 117 SER B CA 1
ATOM 4539 C C . SER B 1 117 ? -18.266 5.066 -16.891 1 93.31 117 SER B C 1
ATOM 4541 O O . SER B 1 117 ? -19.484 5.23 -16.766 1 93.31 117 SER B O 1
ATOM 4543 N N . LYS B 1 118 ? -17.562 4.508 -15.953 1 93.69 118 LYS B N 1
ATOM 4544 C CA . LYS B 1 118 ? -18.172 3.926 -14.758 1 93.69 118 LYS B CA 1
ATOM 4545 C C . LYS B 1 118 ? -18.094 4.891 -13.578 1 93.69 118 LYS B C 1
ATOM 4547 O O . LYS B 1 118 ? -17.172 5.699 -13.492 1 93.69 118 LYS B O 1
ATOM 4552 N N . GLN B 1 119 ? -19.078 4.758 -12.758 1 94 119 GLN B N 1
ATOM 4553 C CA . GLN B 1 119 ? -18.984 5.457 -11.477 1 94 119 GLN B CA 1
ATOM 4554 C C . GLN B 1 119 ? -18.016 4.746 -10.539 1 94 119 GLN B C 1
ATOM 4556 O O . GLN B 1 119 ? -18.312 3.656 -10.047 1 94 119 GLN B O 1
ATOM 4561 N N . GLY B 1 120 ? -16.953 5.344 -10.344 1 97 120 GLY B N 1
ATOM 4562 C CA . GLY B 1 120 ? -15.977 4.793 -9.414 1 97 120 GLY B CA 1
ATOM 4563 C C . GLY B 1 120 ? -16.188 5.258 -7.984 1 97 120 GLY B C 1
ATOM 4564 O O . GLY B 1 120 ? -17 6.16 -7.734 1 97 120 GLY B O 1
ATOM 4565 N N . TYR B 1 121 ? -15.539 4.602 -7.062 1 97.69 121 TYR B N 1
ATOM 4566 C CA . TYR B 1 121 ? -15.484 4.973 -5.652 1 97.69 121 TYR B CA 1
ATOM 4567 C C . TYR B 1 121 ? -14.039 5 -5.152 1 97.69 121 TYR B C 1
ATOM 4569 O O . TYR B 1 121 ? -13.211 4.195 -5.582 1 97.69 121 TYR B O 1
ATOM 4577 N N . ALA B 1 122 ? -13.773 5.969 -4.266 1 97.75 122 ALA B N 1
ATOM 4578 C CA . ALA B 1 122 ? -12.406 6.172 -3.777 1 97.75 122 ALA B CA 1
ATOM 4579 C C . ALA B 1 122 ? -12.203 5.5 -2.424 1 97.75 122 ALA B C 1
ATOM 4581 O O . ALA B 1 122 ? -13.047 4.711 -1.983 1 97.75 122 ALA B O 1
ATOM 4582 N N . GLU B 1 123 ? -11.031 5.684 -1.856 1 97.44 123 GLU B N 1
ATOM 4583 C CA . GLU B 1 123 ? -10.648 5.027 -0.609 1 97.44 123 GLU B CA 1
ATOM 4584 C C . GLU B 1 123 ? -11.5 5.52 0.557 1 97.44 123 GLU B C 1
ATOM 4586 O O . GLU B 1 123 ? -11.523 4.902 1.622 1 97.44 123 GLU B O 1
ATOM 4591 N N . ASN B 1 124 ? -12.188 6.652 0.394 1 95.69 124 ASN B N 1
ATOM 4592 C CA . ASN B 1 124 ? -13.117 7.102 1.428 1 95.69 124 ASN B CA 1
ATOM 4593 C C . ASN B 1 124 ? -14.508 6.508 1.229 1 95.69 124 ASN B C 1
ATOM 4595 O O . ASN B 1 124 ? -15.461 6.926 1.884 1 95.69 124 ASN B O 1
ATOM 4599 N N . LEU B 1 125 ? -14.68 5.609 0.235 1 93.56 125 LEU B N 1
ATOM 4600 C CA . LEU B 1 125 ? -15.891 4.848 -0.058 1 93.56 125 LEU B CA 1
ATOM 4601 C C . LEU B 1 125 ? -16.969 5.75 -0.653 1 93.56 125 LEU B C 1
ATOM 4603 O O . LEU B 1 125 ? -18.141 5.379 -0.683 1 93.56 125 LEU B O 1
ATOM 4607 N N . GLN B 1 126 ? -16.594 6.961 -1.039 1 95.25 126 GLN B N 1
ATOM 4608 C CA . GLN B 1 126 ? -17.469 7.895 -1.744 1 95.25 126 GLN B CA 1
ATOM 4609 C C . GLN B 1 126 ? -17.156 7.914 -3.238 1 95.25 126 GLN B C 1
ATOM 4611 O O . GLN B 1 126 ? -16.141 7.391 -3.672 1 95.25 126 GLN B O 1
ATOM 4616 N N . PRO B 1 127 ? -18.109 8.406 -4.055 1 95.5 127 PRO B N 1
ATOM 4617 C CA . PRO B 1 127 ? -17.844 8.469 -5.496 1 95.5 127 PRO B CA 1
ATOM 4618 C C . PRO B 1 127 ? -16.484 9.078 -5.828 1 95.5 127 PRO B C 1
ATOM 4620 O O . PRO B 1 127 ? -16.062 10.039 -5.184 1 95.5 127 PRO B O 1
ATOM 4623 N N . TYR B 1 128 ? -15.859 8.492 -6.742 1 96.5 128 TYR B N 1
ATOM 4624 C CA . TYR B 1 128 ? -14.531 8.914 -7.168 1 96.5 128 TYR B CA 1
ATOM 4625 C C . TYR B 1 128 ? -14.547 10.359 -7.652 1 96.5 128 TYR B C 1
ATOM 4627 O O . TYR B 1 128 ? -15.32 10.711 -8.547 1 96.5 128 TYR B O 1
ATOM 4635 N N . PRO B 1 129 ? -13.734 11.242 -7.105 1 94.69 129 PRO B N 1
ATOM 4636 C CA . PRO B 1 129 ? -13.773 12.648 -7.512 1 94.69 129 PRO B CA 1
ATOM 4637 C C . PRO B 1 129 ? -13.398 12.852 -8.977 1 94.69 129 PRO B C 1
ATOM 4639 O O . PRO B 1 129 ? -12.391 12.305 -9.445 1 94.69 129 PRO B O 1
ATOM 4642 N N . GLN B 1 130 ? -14.125 13.648 -9.656 1 93.94 130 GLN B N 1
ATOM 4643 C CA . GLN B 1 130 ? -13.906 13.875 -11.078 1 93.94 130 GLN B CA 1
ATOM 4644 C C . GLN B 1 130 ? -12.562 14.562 -11.328 1 93.94 130 GLN B C 1
ATOM 4646 O O . GLN B 1 130 ? -11.883 14.258 -12.305 1 93.94 130 GLN B O 1
ATOM 4651 N N . ASP B 1 131 ? -12.234 15.516 -10.492 1 94.12 131 ASP B N 1
ATOM 4652 C CA . ASP B 1 131 ? -10.961 16.219 -10.656 1 94.12 131 ASP B CA 1
ATOM 4653 C C . ASP B 1 131 ? -9.789 15.25 -10.523 1 94.12 131 ASP B C 1
ATOM 4655 O O . ASP B 1 131 ? -8.781 15.383 -11.227 1 94.12 131 ASP B O 1
ATOM 4659 N N . ARG B 1 132 ? -9.898 14.305 -9.656 1 95.44 132 ARG B N 1
ATOM 4660 C CA . ARG B 1 132 ? -8.859 13.297 -9.523 1 95.44 132 ARG B CA 1
ATOM 4661 C C . ARG B 1 132 ? -8.766 12.43 -10.773 1 95.44 132 ARG B C 1
ATOM 4663 O O . ARG B 1 132 ? -7.668 12.094 -11.219 1 95.44 132 ARG B O 1
ATOM 4670 N N . TRP B 1 133 ? -9.922 12.016 -11.312 1 97.19 133 TRP B N 1
ATOM 4671 C CA . TRP B 1 133 ? -9.922 11.234 -12.539 1 97.19 133 TRP B CA 1
ATOM 4672 C C . TRP B 1 133 ? -9.211 11.984 -13.664 1 97.19 133 TRP B C 1
ATOM 4674 O O . TRP B 1 133 ? -8.336 11.43 -14.336 1 97.19 133 TRP B O 1
ATOM 4684 N N . VAL B 1 134 ? -9.57 13.25 -13.773 1 97.12 134 VAL B N 1
ATOM 4685 C CA . VAL B 1 134 ? -8.984 14.07 -14.828 1 97.12 134 VAL B CA 1
ATOM 4686 C C . VAL B 1 134 ? -7.473 14.164 -14.625 1 97.12 134 VAL B C 1
ATOM 4688 O O . VAL B 1 134 ? -6.703 14.047 -15.586 1 97.12 134 VAL B O 1
ATOM 4691 N N . HIS B 1 135 ? -7.117 14.312 -13.414 1 97 135 HIS B N 1
ATOM 4692 C CA . HIS B 1 135 ? -5.703 14.453 -13.078 1 97 135 HIS B CA 1
ATOM 4693 C C . HIS B 1 135 ? -4.93 13.18 -13.422 1 97 135 HIS B C 1
ATOM 4695 O O . HIS B 1 135 ? -3.889 13.242 -14.086 1 97 135 HIS B O 1
ATOM 4701 N N . VAL B 1 136 ? -5.41 12.023 -13.016 1 98.12 136 VAL B N 1
ATOM 4702 C CA . VAL B 1 136 ? -4.699 10.766 -13.211 1 98.12 136 VAL B CA 1
ATOM 4703 C C . VAL B 1 136 ? -4.648 10.43 -14.703 1 98.12 136 VAL B C 1
ATOM 4705 O O . VAL B 1 136 ? -3.656 9.883 -15.188 1 98.12 136 VAL B O 1
ATOM 4708 N N . VAL B 1 137 ? -5.668 10.734 -15.453 1 98.44 137 VAL B N 1
ATOM 4709 C CA . VAL B 1 137 ? -5.68 10.523 -16.891 1 98.44 137 VAL B CA 1
ATOM 4710 C C . VAL B 1 137 ? -4.637 11.422 -17.562 1 98.44 137 VAL B C 1
ATOM 4712 O O . VAL B 1 137 ? -3.885 10.977 -18.422 1 98.44 137 VAL B O 1
ATOM 4715 N N . ALA B 1 138 ? -4.566 12.688 -17.109 1 98.31 138 ALA B N 1
ATOM 4716 C CA . ALA B 1 138 ? -3.619 13.648 -17.688 1 98.31 138 ALA B CA 1
ATOM 4717 C C . ALA B 1 138 ? -2.18 13.219 -17.406 1 98.31 138 ALA B C 1
ATOM 4719 O O . ALA B 1 138 ? -1.293 13.445 -18.234 1 98.31 138 ALA B O 1
ATOM 4720 N N . LEU B 1 139 ? -1.947 12.578 -16.328 1 98.5 139 LEU B N 1
ATOM 4721 C CA . LEU B 1 139 ? -0.609 12.164 -15.922 1 98.5 139 LEU B CA 1
ATOM 4722 C C . LEU B 1 139 ? -0.027 11.172 -16.938 1 98.5 139 LEU B C 1
ATOM 4724 O O . LEU B 1 139 ? 1.194 11.031 -17.031 1 98.5 139 LEU B O 1
ATOM 4728 N N . GLN B 1 140 ? -0.847 10.523 -17.641 1 98.56 140 GLN B N 1
ATOM 4729 C CA . GLN B 1 140 ? -0.369 9.523 -18.594 1 98.56 140 GLN B CA 1
ATOM 4730 C C . GLN B 1 140 ? 0.379 10.18 -19.75 1 98.56 140 GLN B C 1
ATOM 4732 O O . GLN B 1 140 ? 1.199 9.539 -20.406 1 98.56 140 GLN B O 1
ATOM 4737 N N . ASP B 1 141 ? 0.002 11.43 -20.062 1 98.25 141 ASP B N 1
ATOM 4738 C CA . ASP B 1 141 ? 0.625 12.172 -21.156 1 98.25 141 ASP B CA 1
ATOM 4739 C C . ASP B 1 141 ? 0.656 11.336 -22.438 1 98.25 141 ASP B C 1
ATOM 4741 O O . ASP B 1 141 ? 1.712 11.172 -23.047 1 98.25 141 ASP B O 1
ATOM 4745 N N . LEU B 1 142 ? -0.458 10.789 -22.875 1 97.38 142 LEU B N 1
ATOM 4746 C CA . LEU B 1 142 ? -0.567 9.828 -23.969 1 97.38 142 LEU B CA 1
ATOM 4747 C C . LEU B 1 142 ? -0.157 10.461 -25.281 1 97.38 142 LEU B C 1
ATOM 4749 O O . LEU B 1 142 ? 0.355 9.773 -26.172 1 97.38 142 LEU B O 1
ATOM 4753 N N . PRO B 1 143 ? -0.334 11.773 -25.516 1 97.5 143 PRO B N 1
ATOM 4754 C CA . PRO B 1 143 ? 0.092 12.367 -26.781 1 97.5 143 PRO B CA 1
ATOM 4755 C C . PRO B 1 143 ? 1.586 12.195 -27.047 1 97.5 143 PRO B C 1
ATOM 4757 O O . PRO B 1 143 ? 2.02 12.195 -28.203 1 97.5 143 PRO B O 1
ATOM 4760 N N . THR B 1 144 ? 2.41 11.961 -26 1 98.12 144 THR B N 1
ATOM 4761 C CA . THR B 1 144 ? 3.855 11.852 -26.172 1 98.12 144 THR B CA 1
ATOM 4762 C C . THR B 1 144 ? 4.301 10.391 -26.109 1 98.12 144 THR B C 1
ATOM 4764 O O . THR B 1 144 ? 5.496 10.102 -26.172 1 98.12 144 THR B O 1
ATOM 4767 N N . TYR B 1 145 ? 3.371 9.461 -25.953 1 98.12 145 TYR B N 1
ATOM 4768 C CA . TYR B 1 145 ? 3.693 8.039 -25.906 1 98.12 145 TYR B CA 1
ATOM 4769 C C . TYR B 1 145 ? 4.18 7.535 -27.25 1 98.12 145 TYR B C 1
ATOM 4771 O O . TYR B 1 145 ? 3.588 7.848 -28.281 1 98.12 145 TYR B O 1
ATOM 4779 N N . PRO B 1 146 ? 5.113 6.625 -27.375 1 98.25 146 PRO B N 1
ATOM 4780 C CA . PRO B 1 146 ? 6.051 6.328 -26.297 1 98.25 146 PRO B CA 1
ATOM 4781 C C . PRO B 1 146 ? 7.133 7.395 -26.141 1 98.25 146 PRO B C 1
ATOM 4783 O O . PRO B 1 146 ? 7.598 7.957 -27.141 1 98.25 146 PRO B O 1
ATOM 4786 N N . SER B 1 147 ? 7.52 7.672 -24.891 1 98.25 147 SER B N 1
ATOM 4787 C CA . SER B 1 147 ? 8.492 8.734 -24.656 1 98.25 147 SER B CA 1
ATOM 4788 C C . SER B 1 147 ? 9.852 8.164 -24.25 1 98.25 147 SER B C 1
ATOM 4790 O O . SER B 1 147 ? 10.836 8.898 -24.188 1 98.25 147 SER B O 1
ATOM 4792 N N . LEU B 1 148 ? 9.93 6.852 -23.938 1 97.81 148 LEU B N 1
ATOM 4793 C CA . LEU B 1 148 ? 11.18 6.219 -23.531 1 97.81 148 LEU B CA 1
ATOM 4794 C C . LEU B 1 148 ? 11.344 4.863 -24.219 1 97.81 148 LEU B C 1
ATOM 4796 O O . LEU B 1 148 ? 10.391 4.32 -24.781 1 97.81 148 LEU B O 1
ATOM 4800 N N . SER B 1 149 ? 12.461 4.344 -24.281 1 98.25 149 SER B N 1
ATOM 4801 C CA . SER B 1 149 ? 12.867 3.014 -24.734 1 98.25 149 SER B CA 1
ATOM 4802 C C . SER B 1 149 ? 14.094 2.521 -23.969 1 98.25 149 SER B C 1
ATOM 4804 O O . SER B 1 149 ? 15.227 2.697 -24.422 1 98.25 149 SER B O 1
ATOM 4806 N N . ALA B 1 150 ? 13.805 1.896 -22.859 1 98.12 150 ALA B N 1
ATOM 4807 C CA . ALA B 1 150 ? 14.953 1.567 -22.016 1 98.12 150 ALA B CA 1
ATOM 4808 C C . ALA B 1 150 ? 14.727 0.256 -21.266 1 98.12 150 ALA B C 1
ATOM 4810 O O . ALA B 1 150 ? 13.695 0.077 -20.609 1 98.12 150 ALA B O 1
ATOM 4811 N N . PRO B 1 151 ? 15.727 -0.677 -21.359 1 98.75 151 PRO B N 1
ATOM 4812 C CA . PRO B 1 151 ? 15.672 -1.851 -20.484 1 98.75 151 PRO B CA 1
ATOM 4813 C C . PRO B 1 151 ? 15.914 -1.506 -19.031 1 98.75 151 PRO B C 1
ATOM 4815 O O . PRO B 1 151 ? 16.703 -0.605 -18.719 1 98.75 151 PRO B O 1
ATOM 4818 N N . ALA B 1 152 ? 15.242 -2.133 -18.172 1 98.94 152 ALA B N 1
ATOM 4819 C CA . ALA B 1 152 ? 15.32 -1.926 -16.719 1 98.94 152 ALA B CA 1
ATOM 4820 C C . ALA B 1 152 ? 14.984 -3.207 -15.969 1 98.94 152 ALA B C 1
ATOM 4822 O O . ALA B 1 152 ? 14.805 -4.266 -16.578 1 98.94 152 ALA B O 1
ATOM 4823 N N . ILE B 1 153 ? 15.07 -3.186 -14.68 1 98.94 153 ILE B N 1
ATOM 4824 C CA . ILE B 1 153 ? 14.766 -4.336 -13.836 1 98.94 153 ILE B CA 1
ATOM 4825 C C . ILE B 1 153 ? 14.125 -3.867 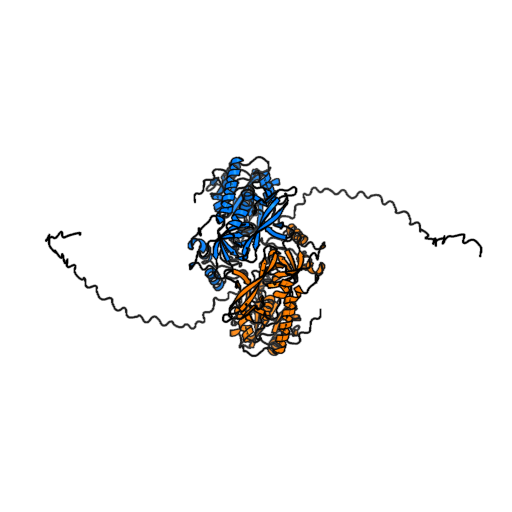-12.539 1 98.94 153 ILE B C 1
ATOM 4827 O O . ILE B 1 153 ? 14.469 -2.807 -12.016 1 98.94 153 ILE B O 1
ATOM 4831 N N . THR B 1 154 ? 13.094 -4.547 -12.031 1 98.94 154 THR B N 1
ATOM 4832 C CA . THR B 1 154 ? 12.539 -4.227 -10.719 1 98.94 154 THR B CA 1
ATOM 4833 C C . THR B 1 154 ? 13.539 -4.527 -9.617 1 98.94 154 THR B C 1
ATOM 4835 O O . THR B 1 154 ? 14.148 -5.598 -9.594 1 98.94 154 THR B O 1
ATOM 4838 N N . VAL B 1 155 ? 13.711 -3.633 -8.672 1 98.69 155 VAL B N 1
ATOM 4839 C CA . VAL B 1 155 ? 14.688 -3.803 -7.598 1 98.69 155 VAL B CA 1
ATOM 4840 C C . VAL B 1 155 ? 13.961 -4.016 -6.273 1 98.69 155 VAL B C 1
ATOM 4842 O O . VAL B 1 155 ? 14.602 -4.242 -5.238 1 98.69 155 VAL B O 1
ATOM 4845 N N . ARG B 1 156 ? 12.688 -3.986 -6.246 1 97.88 156 ARG B N 1
ATOM 4846 C CA . ARG B 1 156 ? 11.781 -4.371 -5.168 1 97.88 156 ARG B CA 1
ATOM 4847 C C . ARG B 1 156 ? 10.445 -4.852 -5.73 1 97.88 156 ARG B C 1
ATOM 4849 O O . ARG B 1 156 ? 10.156 -4.668 -6.914 1 97.88 156 ARG B O 1
ATOM 4856 N N . ASN B 1 157 ? 9.672 -5.562 -4.875 1 98.62 157 ASN B N 1
ATOM 4857 C CA . ASN B 1 157 ? 8.305 -5.844 -5.301 1 98.62 157 ASN B CA 1
ATOM 4858 C C . ASN B 1 157 ? 7.539 -4.559 -5.609 1 98.62 157 ASN B C 1
ATOM 4860 O O . ASN B 1 157 ? 7.695 -3.557 -4.914 1 98.62 157 ASN B O 1
ATOM 4864 N N . THR B 1 158 ? 6.793 -4.602 -6.699 1 98.56 158 THR B N 1
ATOM 4865 C CA . THR B 1 158 ? 6.062 -3.387 -7.055 1 98.56 158 THR B CA 1
ATOM 4866 C C . THR B 1 158 ? 4.668 -3.727 -7.57 1 98.56 158 THR B C 1
ATOM 4868 O O . THR B 1 158 ? 4.43 -4.84 -8.047 1 98.56 158 THR B O 1
ATOM 4871 N N . SER B 1 159 ? 3.74 -2.811 -7.359 1 98.62 159 SER B N 1
ATOM 4872 C CA . SER B 1 159 ? 2.395 -2.906 -7.918 1 98.62 159 SER B CA 1
ATOM 4873 C C . SER B 1 159 ? 2.328 -2.281 -9.305 1 98.62 159 SER B C 1
ATOM 4875 O O . SER B 1 159 ? 2.658 -1.107 -9.484 1 98.62 159 SER B O 1
ATOM 4877 N N . MET B 1 160 ? 2.012 -3.084 -10.242 1 98.88 160 MET B N 1
ATOM 4878 C CA . MET B 1 160 ? 1.704 -2.557 -11.562 1 98.88 160 MET B CA 1
ATOM 4879 C C . MET B 1 160 ? 0.264 -2.061 -11.633 1 98.88 160 MET B C 1
ATOM 4881 O O . MET B 1 160 ? -0.67 -2.811 -11.344 1 98.88 160 MET B O 1
ATOM 4885 N N . ARG B 1 161 ? 0.131 -0.805 -12.008 1 98.81 161 ARG B N 1
ATOM 4886 C CA . ARG B 1 161 ? -1.162 -0.131 -11.945 1 98.81 161 ARG B CA 1
ATOM 4887 C C . ARG B 1 161 ? -1.722 0.112 -13.344 1 98.81 161 ARG B C 1
ATOM 4889 O O . ARG B 1 161 ? -0.963 0.261 -14.305 1 98.81 161 ARG B O 1
ATOM 4896 N N . VAL B 1 162 ? -3.061 0.216 -13.422 1 98.69 162 VAL B N 1
ATOM 4897 C CA . VAL B 1 162 ? -3.752 0.499 -14.68 1 98.69 162 VAL B CA 1
ATOM 4898 C C . VAL B 1 162 ? -3.561 1.966 -15.055 1 98.69 162 VAL B C 1
ATOM 4900 O O . VAL B 1 162 ? -3.398 2.295 -16.234 1 98.69 162 VAL B O 1
ATOM 4903 N N . LEU B 1 163 ? -3.607 2.812 -14.109 1 98.69 163 LEU B N 1
ATOM 4904 C CA . LEU B 1 163 ? -3.279 4.23 -14.219 1 98.69 163 LEU B CA 1
ATOM 4905 C C . LEU B 1 163 ? -2.221 4.625 -13.188 1 98.69 163 LEU B C 1
ATOM 4907 O O . LEU B 1 163 ? -2.02 3.92 -12.203 1 98.69 163 LEU B O 1
ATOM 4911 N N . PRO B 1 164 ? -1.512 5.738 -13.438 1 98.69 164 PRO B N 1
ATOM 4912 C CA . PRO B 1 164 ? -0.397 6.094 -12.555 1 98.69 164 PRO B CA 1
ATOM 4913 C C . PRO B 1 164 ? -0.861 6.699 -11.234 1 98.69 164 PRO B C 1
ATOM 4915 O O . PRO B 1 164 ? -0.739 7.906 -11.023 1 98.69 164 PRO B O 1
ATOM 4918 N N . SER B 1 165 ? -1.303 5.824 -10.344 1 98.25 165 SER B N 1
ATOM 4919 C CA . SER B 1 165 ? -1.77 6.227 -9.016 1 98.25 165 SER B CA 1
ATOM 4920 C C . SER B 1 165 ? -1.644 5.082 -8.016 1 98.25 165 SER B C 1
ATOM 4922 O O . SER B 1 165 ? -1.92 3.928 -8.352 1 98.25 165 SER B O 1
ATOM 4924 N N . ASN B 1 166 ? -1.22 5.43 -6.859 1 96.88 166 ASN B N 1
ATOM 4925 C CA . ASN B 1 166 ? -1.193 4.441 -5.785 1 96.88 166 ASN B CA 1
ATOM 4926 C C . ASN B 1 166 ? -2.545 4.336 -5.086 1 96.88 166 ASN B C 1
ATOM 4928 O O . ASN B 1 166 ? -2.744 3.469 -4.234 1 96.88 166 ASN B O 1
ATOM 4932 N N . ARG B 1 167 ? -3.488 5.18 -5.355 1 98 167 ARG B N 1
ATOM 4933 C CA . ARG B 1 167 ? -4.816 5.203 -4.75 1 98 167 ARG B CA 1
ATOM 4934 C C . ARG B 1 167 ? -5.777 4.297 -5.508 1 98 167 ARG B C 1
ATOM 4936 O O . ARG B 1 167 ? -5.668 4.145 -6.727 1 98 167 ARG B O 1
ATOM 4943 N N . PRO B 1 168 ? -6.742 3.76 -4.805 1 98.25 168 PRO B N 1
ATOM 4944 C CA . PRO B 1 168 ? -7.602 2.758 -5.438 1 98.25 168 PRO B CA 1
ATOM 4945 C C . PRO B 1 168 ? -8.742 3.381 -6.246 1 98.25 168 PRO B C 1
ATOM 4947 O O . PRO B 1 168 ? -9.031 4.57 -6.094 1 98.25 168 PRO B O 1
ATOM 4950 N N . PHE B 1 169 ? -9.266 2.654 -7.098 1 98.5 169 PHE B N 1
ATOM 4951 C CA . PHE B 1 169 ? -10.523 2.85 -7.812 1 98.5 169 PHE B CA 1
ATOM 4952 C C . PHE B 1 169 ? -11.438 1.646 -7.637 1 98.5 169 PHE B C 1
ATOM 4954 O O . PHE B 1 169 ? -11.188 0.577 -8.195 1 98.5 169 PHE B O 1
ATOM 4961 N N . PHE B 1 170 ? -12.484 1.812 -6.844 1 98.31 170 PHE B N 1
ATOM 4962 C CA . PHE B 1 170 ? -13.453 0.75 -6.594 1 98.31 170 PHE B CA 1
ATOM 4963 C C . PHE B 1 170 ? -14.703 0.949 -7.438 1 98.31 170 PHE B C 1
ATOM 4965 O O . PHE B 1 170 ? -14.953 2.045 -7.941 1 98.31 170 PHE B O 1
ATOM 4972 N N . LEU B 1 171 ? -15.391 -0.066 -7.629 1 97.56 171 LEU B N 1
ATOM 4973 C CA . LEU B 1 171 ? -16.781 0.069 -8.031 1 97.56 171 LEU B CA 1
ATOM 4974 C C . LEU B 1 171 ? -17.703 0.097 -6.816 1 97.56 171 LEU B C 1
ATOM 4976 O O . LEU B 1 171 ? -17.234 0.209 -5.684 1 97.56 171 LEU B O 1
ATOM 4980 N N . ASP B 1 172 ? -18.969 0.125 -6.996 1 94.56 172 ASP B N 1
ATOM 4981 C CA . ASP B 1 172 ? -19.938 0.383 -5.938 1 94.56 172 ASP B CA 1
ATOM 4982 C C . ASP B 1 172 ? -19.781 -0.613 -4.789 1 94.56 172 ASP B C 1
ATOM 4984 O O . ASP B 1 172 ? -20.094 -1.796 -4.938 1 94.56 172 ASP B O 1
ATOM 4988 N N . PRO B 1 173 ? -19.344 -0.144 -3.645 1 92.19 173 PRO B N 1
ATOM 4989 C CA . PRO B 1 173 ? -19.094 -1.047 -2.516 1 92.19 173 PRO B CA 1
ATOM 4990 C C . PRO B 1 173 ? -20.375 -1.704 -2 1 92.19 173 PRO B C 1
ATOM 4992 O O . PRO B 1 173 ? -20.312 -2.664 -1.229 1 92.19 173 PRO B O 1
ATOM 4995 N N . LYS B 1 174 ? -21.469 -1.25 -2.336 1 88.31 174 LYS B N 1
ATOM 4996 C CA . LYS B 1 174 ? -22.734 -1.823 -1.889 1 88.31 174 LYS B CA 1
ATOM 4997 C C . LYS B 1 174 ? -23.078 -3.076 -2.686 1 88.31 174 LYS B C 1
ATOM 4999 O O . LYS B 1 174 ? -23.969 -3.842 -2.295 1 88.31 174 LYS B O 1
ATOM 5004 N N . ARG B 1 175 ? -22.391 -3.221 -3.791 1 90 175 ARG B N 1
ATOM 5005 C CA . ARG B 1 175 ? -22.641 -4.398 -4.617 1 90 175 ARG B CA 1
ATOM 5006 C C . ARG B 1 175 ? -21.781 -5.578 -4.168 1 90 175 ARG B C 1
ATOM 5008 O O . ARG B 1 175 ? -20.594 -5.414 -3.877 1 90 175 ARG B O 1
ATOM 5015 N N . PRO B 1 176 ? -22.438 -6.727 -4.156 1 86.81 176 PRO B N 1
ATOM 5016 C CA . PRO B 1 176 ? -21.656 -7.902 -3.773 1 86.81 176 PRO B CA 1
ATOM 5017 C C . PRO B 1 176 ? -20.438 -8.133 -4.684 1 86.81 176 PRO B C 1
ATOM 5019 O O . PRO B 1 176 ? -20.562 -8.062 -5.91 1 86.81 176 PRO B O 1
ATOM 5022 N N . GLY B 1 177 ? -19.328 -8.328 -4.055 1 88.69 177 GLY B N 1
ATOM 5023 C CA . GLY B 1 177 ? -18.125 -8.609 -4.816 1 88.69 177 GLY B CA 1
ATOM 5024 C C . GLY B 1 177 ? -17.422 -7.355 -5.301 1 88.69 177 GLY B C 1
ATOM 5025 O O . GLY B 1 177 ? -16.469 -7.438 -6.086 1 88.69 177 GLY B O 1
ATOM 5026 N N . GLU B 1 178 ? -17.938 -6.215 -4.918 1 93.75 178 GLU B N 1
ATOM 5027 C CA . GLU B 1 178 ? -17.312 -4.945 -5.281 1 93.75 178 GLU B CA 1
ATOM 5028 C C . GLU B 1 178 ? -16.812 -4.203 -4.043 1 93.75 178 GLU B C 1
ATOM 5030 O O . GLU B 1 178 ? -17.094 -4.613 -2.914 1 93.75 178 GLU B O 1
ATOM 5035 N N . GLY B 1 179 ? -16.062 -3.133 -4.203 1 95.44 179 GLY B N 1
ATOM 5036 C CA . GLY B 1 179 ? -15.445 -2.432 -3.092 1 95.44 179 GLY B CA 1
ATOM 5037 C C . GLY B 1 179 ? -14.133 -3.055 -2.65 1 95.44 179 GLY B C 1
ATOM 5038 O O . GLY B 1 179 ? -13.578 -3.906 -3.35 1 95.44 179 GLY B O 1
ATOM 5039 N N . PHE B 1 180 ? -13.695 -2.709 -1.505 1 97 180 PHE B N 1
ATOM 5040 C CA . PHE B 1 180 ? -12.469 -3.285 -0.982 1 97 180 PHE B CA 1
ATOM 5041 C C . PHE B 1 180 ? -12.609 -4.793 -0.797 1 97 180 PHE B C 1
ATOM 5043 O O . PHE B 1 180 ? -13.602 -5.262 -0.24 1 97 180 PHE B O 1
ATOM 5050 N N . PRO B 1 181 ? -11.695 -5.523 -1.271 1 96.94 181 PRO B N 1
ATOM 5051 C CA . PRO B 1 181 ? -10.344 -5.164 -1.7 1 96.94 181 PRO B CA 1
ATOM 5052 C C . PRO B 1 181 ? -10.195 -5.121 -3.221 1 96.94 181 PRO B C 1
ATOM 5054 O O . PRO B 1 181 ? -9.078 -5.188 -3.738 1 96.94 181 PRO B O 1
ATOM 5057 N N . PHE B 1 182 ? -11.289 -5.023 -3.965 1 98 182 PHE B N 1
ATOM 5058 C CA . PHE B 1 182 ? -11.25 -5.098 -5.422 1 98 182 PHE B CA 1
ATOM 5059 C C . PHE B 1 182 ? -10.906 -3.738 -6.023 1 98 182 PHE B C 1
ATOM 5061 O O . PHE B 1 182 ? -11.789 -3.047 -6.539 1 98 182 PHE B O 1
ATOM 5068 N N . ASP B 1 183 ? -9.664 -3.385 -6.039 1 98.44 183 ASP B N 1
ATOM 5069 C CA . ASP B 1 183 ? -9.125 -2.164 -6.625 1 98.44 183 ASP B CA 1
ATOM 5070 C C . ASP B 1 183 ? -8.891 -2.334 -8.125 1 98.44 183 ASP B C 1
ATOM 5072 O O . ASP B 1 183 ? -7.93 -2.986 -8.539 1 98.44 183 ASP B O 1
ATOM 5076 N N . TYR B 1 184 ? -9.641 -1.654 -8.914 1 98.5 184 TYR B N 1
ATOM 5077 C CA . TYR B 1 184 ? -9.609 -1.867 -10.352 1 98.5 184 TYR B CA 1
ATOM 5078 C C . TYR B 1 184 ? -8.406 -1.165 -10.984 1 98.5 184 TYR B C 1
ATOM 5080 O O . TYR B 1 184 ? -8.109 -1.37 -12.164 1 98.5 184 TYR B O 1
ATOM 5088 N N . PHE B 1 185 ? -7.645 -0.394 -10.188 1 98.69 185 PHE B N 1
ATOM 5089 C CA . PHE B 1 185 ? -6.375 0.148 -10.656 1 98.69 185 PHE B CA 1
ATOM 5090 C C . PHE B 1 185 ? -5.246 -0.853 -10.445 1 98.69 185 PHE B C 1
ATOM 5092 O O . PHE B 1 185 ? -4.164 -0.703 -11.016 1 98.69 185 PHE B O 1
ATOM 5099 N N . GLN B 1 186 ? -5.469 -1.859 -9.609 1 98.62 186 GLN B N 1
ATOM 5100 C CA . GLN B 1 186 ? -4.434 -2.857 -9.359 1 98.62 186 GLN B CA 1
ATOM 5101 C C . GLN B 1 186 ? -4.418 -3.92 -10.461 1 98.62 186 GLN B C 1
ATOM 5103 O O . GLN B 1 186 ? -5.332 -4.742 -10.547 1 98.62 186 GLN B O 1
ATOM 5108 N N . ASN B 1 187 ? -3.371 -3.91 -11.25 1 98.19 187 ASN B N 1
ATOM 5109 C CA . ASN B 1 187 ? -3.264 -4.84 -12.367 1 98.19 187 ASN B CA 1
ATOM 5110 C C . ASN B 1 187 ? -2.588 -6.145 -11.953 1 98.19 187 ASN B C 1
ATOM 5112 O O . ASN B 1 187 ? -3.16 -7.223 -12.109 1 98.19 187 ASN B O 1
ATOM 5116 N N . THR B 1 188 ? -1.406 -6.043 -11.398 1 98.62 188 THR B N 1
ATOM 5117 C CA . THR B 1 188 ? -0.695 -7.227 -10.922 1 98.62 188 THR B CA 1
ATOM 5118 C C . THR B 1 188 ? 0.495 -6.828 -10.055 1 98.62 188 THR B C 1
ATOM 5120 O O . THR B 1 188 ? 0.927 -5.672 -10.07 1 98.62 188 THR B O 1
ATOM 5123 N N . ALA B 1 189 ? 0.919 -7.734 -9.242 1 98.62 189 ALA B N 1
ATOM 5124 C CA . ALA B 1 189 ? 2.205 -7.578 -8.57 1 98.62 189 ALA B CA 1
ATOM 5125 C C . ALA B 1 189 ? 3.354 -8.047 -9.453 1 98.62 189 ALA B C 1
ATOM 5127 O O . ALA B 1 189 ? 3.227 -9.039 -10.172 1 98.62 189 ALA B O 1
ATOM 5128 N N . VAL B 1 190 ? 4.43 -7.316 -9.43 1 98.88 190 VAL B N 1
ATOM 5129 C CA . VAL B 1 190 ? 5.668 -7.695 -10.109 1 98.88 190 VAL B CA 1
ATOM 5130 C C . VAL B 1 190 ? 6.785 -7.867 -9.078 1 98.88 190 VAL B C 1
ATOM 5132 O O . VAL B 1 190 ? 7.129 -6.922 -8.359 1 98.88 190 VAL B O 1
ATOM 5135 N N . TRP B 1 191 ? 7.328 -9.07 -9.031 1 98.81 191 TRP B N 1
ATOM 5136 C CA . TRP B 1 191 ? 8.328 -9.375 -8.008 1 98.81 191 TRP B CA 1
ATOM 5137 C C . TRP B 1 191 ? 9.672 -8.758 -8.359 1 98.81 191 TRP B C 1
ATOM 5139 O O . TRP B 1 191 ? 9.961 -8.5 -9.531 1 98.81 191 TRP B O 1
ATOM 5149 N N . MET B 1 192 ? 10.445 -8.578 -7.344 1 98.5 192 MET B N 1
ATOM 5150 C CA . MET B 1 192 ? 11.82 -8.117 -7.508 1 98.5 192 MET B CA 1
ATOM 5151 C C . MET B 1 192 ? 12.609 -9.047 -8.422 1 98.5 192 MET B C 1
ATOM 5153 O O . MET B 1 192 ? 12.438 -10.266 -8.367 1 98.5 192 MET B O 1
ATOM 5157 N N . GLY B 1 193 ? 13.438 -8.43 -9.25 1 98.81 193 GLY B N 1
ATOM 5158 C CA . GLY B 1 193 ? 14.273 -9.211 -10.148 1 98.81 193 GLY B CA 1
ATOM 5159 C C . GLY B 1 193 ? 13.641 -9.453 -11.5 1 98.81 193 GLY B C 1
ATOM 5160 O O . GLY B 1 193 ? 14.148 -10.234 -12.305 1 98.81 193 GLY B O 1
ATOM 5161 N N . THR B 1 194 ? 12.562 -8.82 -11.797 1 98.88 194 THR B N 1
ATOM 5162 C CA . THR B 1 194 ? 11.867 -9 -13.062 1 98.88 194 THR B CA 1
ATOM 5163 C C . THR B 1 194 ? 12.391 -8.016 -14.109 1 98.88 194 THR B C 1
ATOM 5165 O O . THR B 1 194 ? 12.336 -6.805 -13.914 1 98.88 194 THR B O 1
ATOM 5168 N N . PRO B 1 195 ? 12.883 -8.531 -15.25 1 98.94 195 PRO B N 1
ATOM 5169 C CA . PRO B 1 195 ? 13.227 -7.637 -16.359 1 98.94 195 PRO B CA 1
ATOM 5170 C C . PRO B 1 195 ? 12.023 -6.883 -16.906 1 98.94 195 PRO B C 1
ATOM 5172 O O . PRO B 1 195 ? 10.945 -7.465 -17.062 1 98.94 195 PRO B O 1
ATOM 5175 N N . VAL B 1 196 ? 12.219 -5.621 -17.172 1 98.94 196 VAL B N 1
ATOM 5176 C CA . VAL B 1 196 ? 11.156 -4.809 -17.766 1 98.94 196 VAL B CA 1
ATOM 5177 C C . VAL B 1 196 ? 11.727 -3.926 -18.859 1 98.94 196 VAL B C 1
ATOM 5179 O O . VAL B 1 196 ? 12.945 -3.758 -18.969 1 98.94 196 VAL B O 1
ATOM 5182 N N . PHE B 1 197 ? 10.898 -3.484 -19.75 1 98.88 197 PHE B N 1
ATOM 5183 C CA . PHE B 1 197 ? 11.195 -2.475 -20.75 1 98.88 197 PHE B CA 1
ATOM 5184 C C . PHE B 1 197 ? 10.344 -1.225 -20.531 1 98.88 197 PHE B C 1
ATOM 5186 O O . PHE B 1 197 ? 9.117 -1.281 -20.594 1 98.88 197 PHE B O 1
ATOM 5193 N N . ILE B 1 198 ? 11.023 -0.114 -20.203 1 98.88 198 ILE B N 1
ATOM 5194 C CA . ILE B 1 198 ? 10.32 1.145 -19.969 1 98.88 198 ILE B CA 1
ATOM 5195 C C . ILE B 1 198 ? 9.977 1.792 -21.312 1 98.88 198 ILE B C 1
ATOM 5197 O O . ILE B 1 198 ? 10.859 2.07 -22.125 1 98.88 198 ILE B O 1
ATOM 5201 N N . THR B 1 199 ? 8.672 2.117 -21.516 1 98.88 199 THR B N 1
ATOM 5202 C CA . THR B 1 199 ? 8.266 2.678 -22.797 1 98.88 199 THR B CA 1
ATOM 5203 C C . THR B 1 199 ? 7.793 4.121 -22.625 1 98.88 199 THR B C 1
ATOM 5205 O O . THR B 1 199 ? 7.703 4.867 -23.609 1 98.88 199 THR B O 1
ATOM 5208 N N . HIS B 1 200 ? 7.441 4.488 -21.391 1 98.81 200 HIS B N 1
ATOM 5209 C CA . HIS B 1 200 ? 6.863 5.812 -21.188 1 98.81 200 HIS B CA 1
ATOM 5210 C C . HIS B 1 200 ? 7.062 6.285 -19.75 1 98.81 200 HIS B C 1
ATOM 5212 O O . HIS B 1 200 ? 7.34 5.477 -18.859 1 98.81 200 HIS B O 1
ATOM 5218 N N . VAL B 1 201 ? 7.047 7.562 -19.547 1 98.56 201 VAL B N 1
ATOM 5219 C CA . VAL B 1 201 ? 7.129 8.172 -18.219 1 98.56 201 VAL B CA 1
ATOM 5220 C C . VAL B 1 201 ? 5.961 9.133 -18.031 1 98.56 201 VAL B C 1
ATOM 5222 O O . VAL B 1 201 ? 5.523 9.789 -18.969 1 98.56 201 VAL B O 1
ATOM 5225 N N . SER B 1 202 ? 5.371 9.18 -16.828 1 98.69 202 SER B N 1
ATOM 5226 C CA . SER B 1 202 ? 4.266 10.078 -16.516 1 98.69 202 SER B CA 1
ATOM 5227 C C . SER B 1 202 ? 4.73 11.531 -16.469 1 98.69 202 SER B C 1
ATOM 5229 O O . SER B 1 202 ? 5.926 11.805 -16.359 1 98.69 202 SER B O 1
ATOM 5231 N N . LEU B 1 203 ? 3.779 12.453 -16.469 1 98 203 LEU B N 1
ATOM 5232 C CA . LEU B 1 203 ? 4.07 13.883 -16.484 1 98 203 LEU B CA 1
ATOM 5233 C C . LEU B 1 203 ? 4.883 14.289 -15.258 1 98 203 LEU B C 1
ATOM 5235 O O . LEU B 1 203 ? 5.781 15.125 -15.352 1 98 203 LEU B O 1
ATOM 5239 N N . ASP B 1 204 ? 4.59 13.688 -14.172 1 97.69 204 ASP B N 1
ATOM 5240 C CA . ASP B 1 204 ? 5.258 14.055 -12.922 1 97.69 204 ASP B CA 1
ATOM 5241 C C . ASP B 1 204 ? 6.508 13.195 -12.703 1 97.69 204 ASP B C 1
ATOM 5243 O O . ASP B 1 204 ? 7.168 13.312 -11.672 1 97.69 204 ASP B O 1
ATOM 5247 N N . ARG B 1 205 ? 6.758 12.211 -13.609 1 98.06 205 ARG B N 1
ATOM 5248 C CA . ARG B 1 205 ? 7.945 11.367 -13.664 1 98.06 205 ARG B CA 1
ATOM 5249 C C . ARG B 1 205 ? 7.934 10.328 -12.555 1 98.06 205 ARG B C 1
ATOM 5251 O O . ARG B 1 205 ? 8.867 9.531 -12.43 1 98.06 205 ARG B O 1
ATOM 5258 N N . ALA B 1 206 ? 6.891 10.281 -11.805 1 98.44 206 ALA B N 1
ATOM 5259 C CA . ALA B 1 206 ? 6.84 9.391 -10.648 1 98.44 206 ALA B CA 1
ATOM 5260 C C . ALA B 1 206 ? 6.516 7.961 -11.07 1 98.44 206 ALA B C 1
ATOM 5262 O O . ALA B 1 206 ? 6.664 7.023 -10.281 1 98.44 206 ALA B O 1
ATOM 5263 N N . TRP B 1 207 ? 6.117 7.797 -12.359 1 98.81 207 TRP B N 1
ATOM 5264 C CA . TRP B 1 207 ? 5.691 6.488 -12.852 1 98.81 207 TRP B CA 1
ATOM 5265 C C . TRP B 1 207 ? 6.32 6.188 -14.211 1 98.81 207 TRP B C 1
ATOM 5267 O O . TRP B 1 207 ? 6.422 7.07 -15.062 1 98.81 207 TRP B O 1
ATOM 5277 N N . TYR B 1 208 ? 6.691 4.949 -14.375 1 98.81 208 TYR B N 1
ATOM 5278 C CA . TYR B 1 208 ? 7.035 4.41 -15.688 1 98.81 208 TYR B CA 1
ATOM 5279 C C . TYR B 1 208 ? 5.949 3.469 -16.203 1 98.81 208 TYR B C 1
ATOM 5281 O O . TYR B 1 208 ? 5.395 2.68 -15.43 1 98.81 208 TYR B O 1
ATOM 5289 N N . TYR B 1 209 ? 5.605 3.59 -17.406 1 98.88 209 TYR B N 1
ATOM 5290 C CA . TYR B 1 209 ? 4.902 2.488 -18.062 1 98.88 209 TYR B CA 1
ATOM 5291 C C . TYR B 1 209 ? 5.883 1.429 -18.547 1 98.88 209 TYR B C 1
ATOM 5293 O O . TYR B 1 209 ? 6.789 1.725 -19.328 1 98.88 209 TYR B O 1
ATOM 5301 N N . VAL B 1 210 ? 5.684 0.197 -18.062 1 98.94 210 VAL B N 1
ATOM 5302 C CA . VAL B 1 210 ? 6.664 -0.836 -18.375 1 98.94 210 VAL B CA 1
ATOM 5303 C C . VAL B 1 210 ? 5.973 -2.029 -19.031 1 98.94 210 VAL B C 1
ATOM 5305 O O . VAL B 1 210 ? 4.781 -2.264 -18.812 1 98.94 210 VAL B O 1
ATOM 5308 N N . GLU B 1 211 ? 6.707 -2.699 -19.844 1 98.75 211 GLU B N 1
ATOM 5309 C CA . GLU B 1 211 ? 6.336 -4 -20.391 1 98.75 211 GLU B CA 1
ATOM 5310 C C . GLU B 1 211 ? 7.188 -5.113 -19.797 1 98.75 211 GLU B C 1
ATOM 5312 O O . GLU B 1 211 ? 8.422 -5.047 -19.828 1 98.75 211 GLU B O 1
ATOM 5317 N N . THR B 1 212 ? 6.512 -6.035 -19.172 1 98.56 212 THR B N 1
ATOM 5318 C CA . THR B 1 212 ? 7.145 -7.289 -18.781 1 98.56 212 THR B CA 1
ATOM 5319 C C . THR B 1 212 ? 6.828 -8.391 -19.781 1 98.56 212 THR B C 1
ATOM 5321 O O . THR B 1 212 ? 6.141 -8.156 -20.781 1 98.56 212 THR B O 1
ATOM 5324 N N . ALA B 1 213 ? 7.316 -9.57 -19.422 1 98.06 213 ALA B N 1
ATOM 5325 C CA . ALA B 1 213 ? 7.012 -10.711 -20.281 1 98.06 213 ALA B CA 1
ATOM 5326 C C . ALA B 1 213 ? 5.57 -11.18 -20.094 1 98.06 213 ALA B C 1
ATOM 5328 O O . ALA B 1 213 ? 5.039 -11.945 -20.891 1 98.06 213 ALA B O 1
ATOM 5329 N N . PHE B 1 214 ? 4.918 -10.688 -19.016 1 97.69 214 PHE B N 1
ATOM 5330 C CA . PHE B 1 214 ? 3.625 -11.297 -18.734 1 97.69 214 PHE B CA 1
ATOM 5331 C C . PHE B 1 214 ? 2.561 -10.227 -18.516 1 97.69 214 PHE B C 1
ATOM 5333 O O . PHE B 1 214 ? 1.366 -10.531 -18.469 1 97.69 214 PHE B O 1
ATOM 5340 N N . ALA B 1 215 ? 3 -8.969 -18.375 1 98.06 215 ALA B N 1
ATOM 5341 C CA . ALA B 1 215 ? 2.051 -7.887 -18.125 1 98.06 215 ALA B CA 1
ATOM 5342 C C . ALA B 1 215 ? 2.656 -6.535 -18.484 1 98.06 215 ALA B C 1
ATOM 5344 O O . ALA B 1 215 ? 3.871 -6.418 -18.672 1 98.06 215 ALA B O 1
ATOM 5345 N N . ASN B 1 216 ? 1.865 -5.539 -18.688 1 98.62 216 ASN B N 1
ATOM 5346 C CA . ASN B 1 216 ? 2.27 -4.156 -18.906 1 98.62 216 ASN B CA 1
ATOM 5347 C C . ASN B 1 216 ? 1.417 -3.186 -18.094 1 98.62 216 ASN B C 1
ATOM 5349 O O . ASN B 1 216 ? 0.26 -3.477 -17.781 1 98.62 216 ASN B O 1
ATOM 5353 N N . GLY B 1 217 ? 1.987 -2.113 -17.656 1 98.81 217 GLY B N 1
ATOM 5354 C CA . GLY B 1 217 ? 1.299 -1.123 -16.844 1 98.81 217 GLY B CA 1
ATOM 5355 C C . GLY B 1 217 ? 2.24 -0.12 -16.203 1 98.81 217 GLY B C 1
ATOM 5356 O O . GLY B 1 217 ? 3.42 -0.055 -16.562 1 98.81 217 GLY B O 1
ATOM 5357 N N . TRP B 1 218 ? 1.679 0.697 -15.359 1 98.94 218 TRP B N 1
ATOM 5358 C CA . TRP B 1 218 ? 2.416 1.753 -14.672 1 98.94 218 TRP B CA 1
ATOM 5359 C C . TRP B 1 218 ? 3.02 1.236 -13.367 1 98.94 218 TRP B C 1
ATOM 5361 O O . TRP B 1 218 ? 2.324 0.623 -12.555 1 98.94 218 TRP B O 1
ATOM 5371 N N . VAL B 1 219 ? 4.289 1.444 -13.172 1 98.88 219 VAL B N 1
ATOM 5372 C CA . VAL B 1 219 ? 4.938 1.137 -11.906 1 98.88 219 VAL B CA 1
ATOM 5373 C C . VAL B 1 219 ? 5.648 2.379 -11.375 1 98.88 219 VAL B C 1
ATOM 5375 O O . VAL B 1 219 ? 5.973 3.293 -12.133 1 98.88 219 VAL B O 1
ATOM 5378 N N . ARG B 1 220 ? 5.836 2.426 -10.062 1 98.56 220 ARG B N 1
ATOM 5379 C CA . ARG B 1 220 ? 6.594 3.535 -9.492 1 98.56 220 ARG B CA 1
ATOM 5380 C C . ARG B 1 220 ? 8.016 3.568 -10.047 1 98.56 220 ARG B C 1
ATOM 5382 O O . ARG B 1 220 ? 8.695 2.541 -10.094 1 98.56 220 ARG B O 1
ATOM 5389 N N . SER B 1 221 ? 8.469 4.742 -10.367 1 98.19 221 SER B N 1
ATOM 5390 C CA . SER B 1 221 ? 9.805 4.918 -10.938 1 98.19 221 SER B CA 1
ATOM 5391 C C . SER B 1 221 ? 10.883 4.426 -9.984 1 98.19 221 SER B C 1
ATOM 5393 O O . SER B 1 221 ? 11.883 3.842 -10.406 1 98.19 221 SER B O 1
ATOM 5395 N N . GLU B 1 222 ? 10.625 4.602 -8.742 1 97 222 GLU B N 1
ATOM 5396 C CA . GLU B 1 222 ? 11.625 4.301 -7.719 1 97 222 GLU B CA 1
ATOM 5397 C C . GLU B 1 222 ? 11.773 2.797 -7.52 1 97 222 GLU B C 1
ATOM 5399 O O . GLU B 1 222 ? 12.711 2.342 -6.859 1 97 222 GLU B O 1
ATOM 5404 N N . ASP B 1 223 ? 10.891 1.982 -8.094 1 98.38 223 ASP B N 1
ATOM 5405 C CA . ASP B 1 223 ? 10.922 0.537 -7.895 1 98.38 223 ASP B CA 1
ATOM 5406 C C . ASP B 1 223 ? 11.734 -0.151 -8.984 1 98.38 223 ASP B C 1
ATOM 5408 O O . ASP B 1 223 ? 11.945 -1.365 -8.938 1 98.38 223 ASP B O 1
ATOM 5412 N N . VAL B 1 224 ? 12.211 0.611 -9.961 1 98.38 224 VAL B N 1
ATOM 5413 C CA . VAL B 1 224 ? 12.906 0.069 -11.117 1 98.38 224 VAL B CA 1
ATOM 5414 C C . VAL B 1 224 ? 14.273 0.735 -11.258 1 98.38 224 VAL B C 1
ATOM 5416 O O . VAL B 1 224 ? 14.453 1.886 -10.852 1 98.38 224 VAL B O 1
ATOM 5419 N N . ALA B 1 225 ? 15.234 -0.001 -11.719 1 98.69 225 ALA B N 1
ATOM 5420 C CA . ALA B 1 225 ? 16.562 0.526 -12.023 1 98.69 225 ALA B CA 1
ATOM 5421 C C . ALA B 1 225 ? 16.906 0.328 -13.5 1 98.69 225 ALA B C 1
ATOM 5423 O O . ALA B 1 225 ? 16.641 -0.735 -14.062 1 98.69 225 ALA B O 1
ATOM 5424 N N . LEU B 1 226 ? 17.469 1.33 -14.078 1 98.5 226 LEU B N 1
ATOM 5425 C CA . LEU B 1 226 ? 17.875 1.259 -15.477 1 98.5 226 LEU B CA 1
ATOM 5426 C C . LEU B 1 226 ? 19.047 0.299 -15.656 1 98.5 226 LEU B C 1
ATOM 5428 O O . LEU B 1 226 ? 19.969 0.287 -14.836 1 98.5 226 LEU B O 1
ATOM 5432 N N . THR B 1 227 ? 18.938 -0.513 -16.672 1 98.62 227 THR B N 1
ATOM 5433 C CA . THR B 1 227 ? 20.016 -1.44 -16.969 1 98.62 227 THR B CA 1
ATOM 5434 C C . THR B 1 227 ? 20.781 -0.999 -18.219 1 98.62 227 THR B C 1
ATOM 5436 O O . THR B 1 227 ? 20.297 -0.153 -18.984 1 98.62 227 THR B O 1
ATOM 5439 N N . ASP B 1 228 ? 21.984 -1.442 -18.391 1 97.5 228 ASP B N 1
ATOM 5440 C CA . ASP B 1 228 ? 22.766 -1.298 -19.625 1 97.5 228 ASP B CA 1
ATOM 5441 C C . ASP B 1 228 ? 23.281 -2.65 -20.109 1 97.5 228 ASP B C 1
ATOM 5443 O O . ASP B 1 228 ? 22.969 -3.688 -19.516 1 97.5 228 ASP B O 1
ATOM 5447 N N . GLU B 1 229 ? 23.984 -2.648 -21.188 1 97.44 229 GLU B N 1
ATOM 5448 C CA . GLU B 1 229 ? 24.453 -3.887 -21.812 1 97.44 229 GLU B CA 1
ATOM 5449 C C . GLU B 1 229 ? 25.328 -4.691 -20.859 1 97.44 229 GLU B C 1
ATOM 5451 O O . GLU B 1 229 ? 25.25 -5.918 -20.812 1 97.44 229 GLU B O 1
ATOM 5456 N N . ASN B 1 230 ? 26.156 -3.998 -20.125 1 97.94 230 ASN B N 1
ATOM 5457 C CA . ASN B 1 230 ? 27.047 -4.676 -19.188 1 97.94 230 ASN B CA 1
ATOM 5458 C C . ASN B 1 230 ? 26.266 -5.355 -18.062 1 97.94 230 ASN B C 1
ATOM 5460 O O . ASN B 1 230 ? 26.547 -6.512 -17.734 1 97.94 230 ASN B O 1
ATOM 5464 N N . PHE B 1 231 ? 25.406 -4.695 -17.484 1 98.5 231 PHE B N 1
ATOM 5465 C CA . PHE B 1 231 ? 24.578 -5.277 -16.438 1 98.5 231 PHE B CA 1
ATOM 5466 C C . PHE B 1 231 ? 23.828 -6.492 -16.969 1 98.5 231 PHE B C 1
ATOM 5468 O O . PHE B 1 231 ? 23.812 -7.543 -16.328 1 98.5 231 PHE B O 1
ATOM 5475 N N . CYS B 1 232 ? 23.141 -6.312 -18.125 1 98.56 232 CYS B N 1
ATOM 5476 C CA . CYS B 1 232 ? 22.328 -7.391 -18.688 1 98.56 232 CYS B CA 1
ATOM 5477 C C . CYS B 1 232 ? 23.188 -8.625 -18.938 1 98.56 232 CYS B C 1
ATOM 5479 O O . CYS B 1 232 ? 22.766 -9.75 -18.641 1 98.56 232 CYS B O 1
ATOM 5481 N N . ALA B 1 233 ? 24.391 -8.43 -19.453 1 97.88 233 ALA B N 1
ATOM 5482 C CA . ALA B 1 233 ? 25.281 -9.539 -19.734 1 97.88 233 ALA B CA 1
ATOM 5483 C C . ALA B 1 233 ? 25.688 -10.258 -18.453 1 97.88 233 ALA B C 1
ATOM 5485 O O . ALA B 1 233 ? 25.828 -11.484 -18.438 1 97.88 233 ALA B O 1
ATOM 5486 N N . GLN B 1 234 ? 25.828 -9.492 -17.406 1 98 234 GLN B N 1
ATOM 5487 C CA . GLN B 1 234 ? 26.234 -10.047 -16.109 1 98 234 GLN B CA 1
ATOM 5488 C C . GLN B 1 234 ? 25.078 -10.773 -15.438 1 98 234 GLN B C 1
ATOM 5490 O O . GLN B 1 234 ? 25.281 -11.766 -14.734 1 98 234 GLN B O 1
ATOM 5495 N N . TYR B 1 235 ? 23.938 -10.289 -15.641 1 98.69 235 TYR B N 1
ATOM 5496 C CA . TYR B 1 235 ? 22.781 -10.758 -14.875 1 98.69 235 TYR B CA 1
ATOM 5497 C C . TYR B 1 235 ? 22.062 -11.891 -15.602 1 98.69 235 TYR B C 1
ATOM 5499 O O . TYR B 1 235 ? 21.609 -12.852 -14.977 1 98.69 235 TYR B O 1
ATOM 5507 N N . GLU B 1 236 ? 21.938 -11.789 -16.875 1 98.12 236 GLU B N 1
ATOM 5508 C CA . GLU B 1 236 ? 21.219 -12.797 -17.641 1 98.12 236 GLU B CA 1
ATOM 5509 C C . GLU B 1 236 ? 21.906 -14.156 -17.531 1 98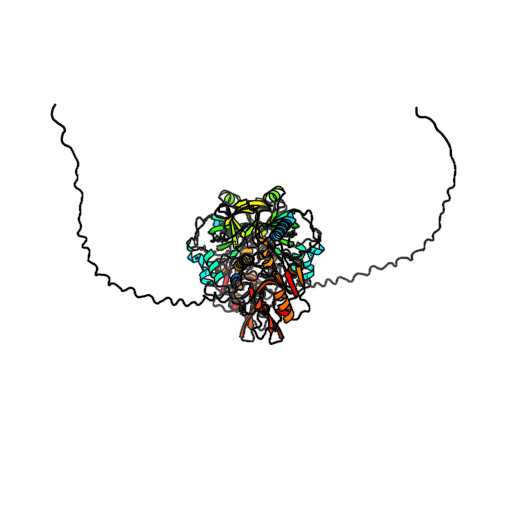.12 236 GLU B C 1
ATOM 5511 O O . GLU B 1 236 ? 23.141 -14.242 -17.594 1 98.12 236 GLU B O 1
ATOM 5516 N N . SER B 1 237 ? 21.094 -15.203 -17.359 1 97.56 237 SER B N 1
ATOM 5517 C CA . SER B 1 237 ? 21.641 -16.547 -17.141 1 97.56 237 SER B CA 1
ATOM 5518 C C . SER B 1 237 ? 20.641 -17.625 -17.531 1 97.56 237 SER B C 1
ATOM 5520 O O . SER B 1 237 ? 19.438 -17.375 -17.547 1 97.56 237 SER B O 1
ATOM 5522 N N . ARG B 1 238 ? 21.156 -18.766 -17.812 1 96.5 238 ARG B N 1
ATOM 5523 C CA . ARG B 1 238 ? 20.312 -19.953 -18 1 96.5 238 ARG B CA 1
ATOM 5524 C C . ARG B 1 238 ? 20.234 -20.766 -16.719 1 96.5 238 ARG B C 1
ATOM 5526 O O . ARG B 1 238 ? 19.359 -21.625 -16.578 1 96.5 238 ARG B O 1
ATOM 5533 N N . ALA B 1 239 ? 21.203 -20.547 -15.875 1 98.19 239 ALA B N 1
ATOM 5534 C CA . ALA B 1 239 ? 21.172 -21.172 -14.562 1 98.19 239 ALA B CA 1
ATOM 5535 C C . ALA B 1 239 ? 20.484 -20.281 -13.531 1 98.19 239 ALA B C 1
ATOM 5537 O O . ALA B 1 239 ? 21.078 -19.312 -13.055 1 98.19 239 ALA B O 1
ATOM 5538 N N . MET B 1 240 ? 19.328 -20.672 -13.188 1 98.69 240 MET B N 1
ATOM 5539 C CA . MET B 1 240 ? 18.516 -19.844 -12.297 1 98.69 240 MET B CA 1
ATOM 5540 C C . MET B 1 240 ? 18.156 -20.594 -11.023 1 98.69 240 MET B C 1
ATOM 5542 O O . MET B 1 240 ? 18.188 -21.828 -10.992 1 98.69 240 MET B O 1
ATOM 5546 N N . VAL B 1 241 ? 17.922 -19.844 -9.961 1 98.81 241 VAL B N 1
ATOM 5547 C CA . VAL B 1 241 ? 17.438 -20.328 -8.672 1 98.81 241 VAL B CA 1
ATOM 5548 C C . VAL B 1 241 ? 16.047 -19.75 -8.391 1 98.81 241 VAL B C 1
ATOM 5550 O O . VAL B 1 241 ? 15.836 -18.547 -8.523 1 98.81 241 VAL B O 1
ATOM 5553 N N . ALA B 1 242 ? 15.078 -20.625 -8.055 1 98.81 242 ALA B N 1
ATOM 5554 C CA . ALA B 1 242 ? 13.719 -20.203 -7.73 1 98.81 242 ALA B CA 1
ATOM 5555 C C . ALA B 1 242 ? 13.469 -20.266 -6.227 1 98.81 242 ALA B C 1
ATOM 5557 O O . ALA B 1 242 ? 13.945 -21.172 -5.547 1 98.81 242 ALA B O 1
ATOM 5558 N N . LEU B 1 243 ? 12.734 -19.297 -5.742 1 98.75 243 LEU B N 1
ATOM 5559 C CA . LEU B 1 243 ? 12.328 -19.328 -4.34 1 98.75 243 LEU B CA 1
ATOM 5560 C C . LEU B 1 243 ? 11.242 -20.375 -4.109 1 98.75 243 LEU B C 1
ATOM 5562 O O . LEU B 1 243 ? 10.352 -20.547 -4.945 1 98.75 243 LEU B O 1
ATOM 5566 N N . ARG B 1 244 ? 11.273 -21 -2.906 1 98.06 244 ARG B N 1
ATOM 5567 C CA . ARG B 1 244 ? 10.297 -22.016 -2.525 1 98.06 244 ARG B CA 1
ATOM 5568 C C . ARG B 1 244 ? 9.523 -21.594 -1.279 1 98.06 244 ARG B C 1
ATOM 5570 O O . ARG B 1 244 ? 8.766 -22.391 -0.719 1 98.06 244 ARG B O 1
ATOM 5577 N N . LYS B 1 245 ? 9.781 -20.406 -0.885 1 97.75 245 LYS B N 1
ATOM 5578 C CA . LYS B 1 245 ? 9.133 -19.859 0.31 1 97.75 245 LYS B CA 1
ATOM 5579 C C . LYS B 1 245 ? 8.781 -18.391 0.127 1 97.75 245 LYS B C 1
ATOM 5581 O O . LYS B 1 245 ? 9.586 -17.609 -0.398 1 97.75 245 LYS B O 1
ATOM 5586 N N . ASP B 1 246 ? 7.52 -18.094 0.51 1 97.44 246 ASP B N 1
ATOM 5587 C CA . ASP B 1 246 ? 7.125 -16.688 0.491 1 97.44 246 ASP B CA 1
ATOM 5588 C C . ASP B 1 246 ? 7.844 -15.906 1.585 1 97.44 246 ASP B C 1
ATOM 5590 O O . ASP B 1 246 ? 8.328 -16.484 2.557 1 97.44 246 ASP B O 1
ATOM 5594 N N . GLU B 1 247 ? 7.941 -14.539 1.355 1 96.88 247 GLU B N 1
ATOM 5595 C CA . GLU B 1 247 ? 8.539 -13.617 2.309 1 96.88 247 GLU B CA 1
ATOM 5596 C C . GLU B 1 247 ? 9.977 -14.016 2.635 1 96.88 247 GLU B C 1
ATOM 5598 O O . GLU B 1 247 ? 10.375 -14.023 3.801 1 96.88 247 GLU B O 1
ATOM 5603 N N . THR B 1 248 ? 10.688 -14.438 1.618 1 98.25 248 THR B N 1
ATOM 5604 C CA . THR B 1 248 ? 12.109 -14.734 1.759 1 98.25 248 THR B CA 1
ATOM 5605 C C . THR B 1 248 ? 12.938 -13.453 1.657 1 98.25 248 THR B C 1
ATOM 5607 O O . THR B 1 248 ? 12.867 -12.734 0.657 1 98.25 248 THR B O 1
ATOM 5610 N N . SER B 1 249 ? 13.672 -13.203 2.666 1 98.19 249 SER B N 1
ATOM 5611 C CA . SER B 1 249 ? 14.578 -12.062 2.646 1 98.19 249 SER B CA 1
ATOM 5612 C C . SER B 1 249 ? 15.891 -12.406 1.941 1 98.19 249 SER B C 1
ATOM 5614 O O . SER B 1 249 ? 16.453 -13.477 2.172 1 98.19 249 SER B O 1
ATOM 5616 N N . LEU B 1 250 ? 16.297 -11.578 1.077 1 98.31 250 LEU B N 1
ATOM 5617 C CA . LEU B 1 250 ? 17.578 -11.68 0.405 1 98.31 250 LEU B CA 1
ATOM 5618 C C . LEU B 1 250 ? 18.656 -10.891 1.153 1 98.31 250 LEU B C 1
ATOM 5620 O O . LEU B 1 250 ? 18.609 -9.656 1.188 1 98.31 250 LEU B O 1
ATOM 5624 N N . ILE B 1 251 ? 19.594 -11.633 1.735 1 97 251 ILE B N 1
ATOM 5625 C CA . ILE B 1 251 ? 20.625 -11.039 2.566 1 97 251 ILE B CA 1
ATOM 5626 C C . ILE B 1 251 ? 22 -11.328 1.962 1 97 251 ILE B C 1
ATOM 5628 O O . ILE B 1 251 ? 22.297 -12.477 1.608 1 97 251 ILE B O 1
ATOM 5632 N N . GLY B 1 252 ? 22.781 -10.352 1.778 1 94.88 252 GLY B N 1
ATOM 5633 C CA . GLY B 1 252 ? 24.156 -10.461 1.308 1 94.88 252 GLY B CA 1
ATOM 5634 C C . GLY B 1 252 ? 25.109 -9.562 2.057 1 94.88 252 GLY B C 1
ATOM 5635 O O . GLY B 1 252 ? 24.844 -8.375 2.238 1 94.88 252 GLY B O 1
ATOM 5636 N N . GLN B 1 253 ? 26.219 -10.164 2.441 1 90.56 253 GLN B N 1
ATOM 5637 C CA . GLN B 1 253 ? 27.219 -9.43 3.223 1 90.56 253 GLN B CA 1
ATOM 5638 C C . GLN B 1 253 ? 26.562 -8.672 4.371 1 90.56 253 GLN B C 1
ATOM 5640 O O . GLN B 1 253 ? 26.781 -7.469 4.535 1 90.56 253 GLN B O 1
ATOM 5645 N N . ASP B 1 254 ? 25.594 -9.25 4.965 1 88.44 254 ASP B N 1
ATOM 5646 C CA . ASP B 1 254 ? 24.891 -8.789 6.156 1 88.44 254 ASP B CA 1
ATOM 5647 C C . ASP B 1 254 ? 24 -7.594 5.832 1 88.44 254 ASP B C 1
ATOM 5649 O O . ASP B 1 254 ? 23.641 -6.82 6.723 1 88.44 254 ASP B O 1
ATOM 5653 N N . MET B 1 255 ? 23.781 -7.438 4.578 1 92.62 255 MET B N 1
ATOM 5654 C CA . MET B 1 255 ? 22.891 -6.359 4.156 1 92.62 255 MET B CA 1
ATOM 5655 C C . MET B 1 255 ? 21.562 -6.914 3.631 1 92.62 255 MET B C 1
ATOM 5657 O O . MET B 1 255 ? 21.547 -7.926 2.922 1 92.62 255 MET B O 1
ATOM 5661 N N . PHE B 1 256 ? 20.562 -6.285 4.055 1 96.94 256 PHE B N 1
ATOM 5662 C CA . PHE B 1 256 ? 19.25 -6.586 3.482 1 96.94 256 PHE B CA 1
ATOM 5663 C C . PHE B 1 256 ? 19.125 -6.02 2.074 1 96.94 256 PHE B C 1
ATOM 5665 O O . PHE B 1 256 ? 19.266 -4.809 1.871 1 96.94 256 PHE B O 1
ATOM 5672 N N . LEU B 1 257 ? 18.844 -6.891 1.121 1 97.69 257 LEU B N 1
ATOM 5673 C CA . LEU B 1 257 ? 18.797 -6.477 -0.278 1 97.69 257 LEU B CA 1
ATOM 5674 C C . LEU B 1 257 ? 17.359 -6.422 -0.786 1 97.69 257 LEU B C 1
ATOM 5676 O O . LEU B 1 257 ? 17.094 -5.816 -1.828 1 97.69 257 LEU B O 1
ATOM 5680 N N . GLY B 1 258 ? 16.453 -7.027 -0.132 1 97.56 258 GLY B N 1
ATOM 5681 C CA . GLY B 1 258 ? 15.039 -7.086 -0.488 1 97.56 258 GLY B CA 1
ATOM 5682 C C . GLY B 1 258 ? 14.336 -8.312 0.064 1 97.56 258 GLY B C 1
ATOM 5683 O O . GLY B 1 258 ? 14.961 -9.172 0.685 1 97.56 258 GLY B O 1
ATOM 5684 N N . GLN B 1 259 ? 13.109 -8.367 -0.048 1 98.25 259 GLN B N 1
ATOM 5685 C CA . GLN B 1 259 ? 12.266 -9.516 0.289 1 98.25 259 GLN B CA 1
ATOM 5686 C C . GLN B 1 259 ? 11.258 -9.797 -0.815 1 98.25 259 GLN B C 1
ATOM 5688 O O . GLN B 1 259 ? 10.672 -8.867 -1.378 1 98.25 259 GLN B O 1
ATOM 5693 N N . THR B 1 260 ? 11.141 -11.047 -1.098 1 98.31 260 THR B N 1
ATOM 5694 C CA . THR B 1 260 ? 10.211 -11.391 -2.174 1 98.31 260 THR B CA 1
ATOM 5695 C C . THR B 1 260 ? 9.648 -12.789 -1.976 1 98.31 260 THR B C 1
ATOM 5697 O O . THR B 1 260 ? 9.688 -13.328 -0.868 1 98.31 260 THR B O 1
ATOM 5700 N N . HIS B 1 261 ? 8.984 -13.328 -3.008 1 98.62 261 HIS B N 1
ATOM 5701 C CA . HIS B 1 261 ? 8.094 -14.461 -2.834 1 98.62 261 HIS B CA 1
ATOM 5702 C C . HIS B 1 261 ? 8.352 -15.539 -3.885 1 98.62 261 HIS B C 1
ATOM 5704 O O . HIS B 1 261 ? 9.148 -15.328 -4.809 1 98.62 261 HIS B O 1
ATOM 5710 N N . ILE B 1 262 ? 7.703 -16.719 -3.598 1 98.69 262 ILE B N 1
ATOM 5711 C CA . ILE B 1 262 ? 7.617 -17.734 -4.645 1 98.69 262 ILE B CA 1
ATOM 5712 C C . ILE B 1 262 ? 7.172 -17.094 -5.953 1 98.69 262 ILE B C 1
ATOM 5714 O O . ILE B 1 262 ? 6.258 -16.266 -5.965 1 98.69 262 ILE B O 1
ATOM 5718 N N . GLY B 1 263 ? 7.746 -17.438 -7.027 1 98.38 263 GLY B N 1
ATOM 5719 C CA . GLY B 1 263 ? 7.535 -16.781 -8.305 1 98.38 263 GLY B CA 1
ATOM 5720 C C . GLY B 1 263 ? 8.695 -15.906 -8.727 1 98.38 263 GLY B C 1
ATOM 5721 O O . GLY B 1 263 ? 8.82 -15.555 -9.906 1 98.38 263 GLY B O 1
ATOM 5722 N N . ALA B 1 264 ? 9.516 -15.562 -7.785 1 98.81 264 ALA B N 1
ATOM 5723 C CA . ALA B 1 264 ? 10.742 -14.836 -8.102 1 98.81 264 ALA B CA 1
ATOM 5724 C C . ALA B 1 264 ? 11.891 -15.797 -8.391 1 98.81 264 ALA B C 1
ATOM 5726 O O . ALA B 1 264 ? 12.031 -16.828 -7.734 1 98.81 264 ALA B O 1
ATOM 5727 N N . ILE B 1 265 ? 12.711 -15.453 -9.344 1 98.88 265 ILE B N 1
ATOM 5728 C CA . ILE B 1 265 ? 13.867 -16.25 -9.711 1 98.88 265 ILE B CA 1
ATOM 5729 C C . ILE B 1 265 ? 15.094 -15.352 -9.859 1 98.88 265 ILE B C 1
ATOM 5731 O O . ILE B 1 265 ? 14.969 -14.188 -10.242 1 98.88 265 ILE B O 1
ATOM 5735 N N . PHE B 1 266 ? 16.234 -15.914 -9.547 1 98.88 266 PHE B N 1
ATOM 5736 C CA . PHE B 1 266 ? 17.484 -15.164 -9.57 1 98.88 266 PHE B CA 1
ATOM 5737 C C . PHE B 1 266 ? 18.594 -15.984 -10.227 1 98.88 266 PHE B C 1
ATOM 5739 O O . PHE B 1 266 ? 18.641 -17.203 -10.078 1 98.88 266 PHE B O 1
ATOM 5746 N N . PRO B 1 267 ? 19.5 -15.32 -10.945 1 98.88 267 PRO B N 1
ATOM 5747 C CA . PRO B 1 267 ? 20.641 -16.047 -11.523 1 98.88 267 PRO B CA 1
ATOM 5748 C C . PRO B 1 267 ? 21.547 -16.672 -10.469 1 98.88 267 PRO B C 1
ATOM 5750 O O . PRO B 1 267 ? 21.844 -16.031 -9.453 1 98.88 267 PRO B O 1
ATOM 5753 N N . LEU B 1 268 ? 21.938 -17.875 -10.758 1 98.69 268 LEU B N 1
ATOM 5754 C CA . LEU B 1 268 ? 22.875 -18.578 -9.883 1 98.69 268 LEU B CA 1
ATOM 5755 C C . LEU B 1 268 ? 24.281 -18.016 -10.039 1 98.69 268 LEU B C 1
ATOM 5757 O O . LEU B 1 268 ? 24.781 -17.891 -11.156 1 98.69 268 LEU B O 1
ATOM 5761 N N . HIS B 1 269 ? 24.828 -17.609 -8.984 1 98.31 269 HIS B N 1
ATOM 5762 C CA . HIS B 1 269 ? 26.234 -17.219 -8.977 1 98.31 269 HIS B CA 1
ATOM 5763 C C . HIS B 1 269 ? 27.109 -18.406 -8.594 1 98.31 269 HIS B C 1
ATOM 5765 O O . HIS B 1 269 ? 28.094 -18.703 -9.281 1 98.31 269 HIS B O 1
ATOM 5771 N N . SER B 1 270 ? 26.719 -19.094 -7.453 1 97.31 270 SER B N 1
ATOM 5772 C CA . SER B 1 270 ? 27.438 -20.281 -7.031 1 97.31 270 SER B CA 1
ATOM 5773 C C . SER B 1 270 ? 26.594 -21.141 -6.09 1 97.31 270 SER B C 1
ATOM 5775 O O . SER B 1 270 ? 25.547 -20.703 -5.625 1 97.31 270 SER B O 1
ATOM 5777 N N . ARG B 1 271 ? 27.062 -22.375 -5.926 1 95 271 ARG B N 1
ATOM 5778 C CA . ARG B 1 271 ? 26.438 -23.312 -5.008 1 95 271 ARG B CA 1
ATOM 5779 C C . ARG B 1 271 ? 27.406 -23.781 -3.941 1 95 271 ARG B C 1
ATOM 5781 O O . ARG B 1 271 ? 28.578 -24.062 -4.238 1 95 271 ARG B O 1
ATOM 5788 N N . GLY B 1 272 ? 26.906 -23.719 -2.719 1 89.56 272 GLY B N 1
ATOM 5789 C CA . GLY B 1 272 ? 27.719 -24.234 -1.632 1 89.56 272 GLY B CA 1
ATOM 5790 C C . GLY B 1 272 ? 27 -25.266 -0.775 1 89.56 272 GLY B C 1
ATOM 5791 O O . GLY B 1 272 ? 25.969 -25.797 -1.176 1 89.56 272 GLY B O 1
ATOM 5792 N N . GLY B 1 273 ? 27.609 -25.641 0.37 1 89.62 273 GLY B N 1
ATOM 5793 C CA . GLY B 1 273 ? 27.062 -26.641 1.265 1 89.62 273 GLY B CA 1
ATOM 5794 C C . GLY B 1 273 ? 25.766 -26.219 1.927 1 89.62 273 GLY B C 1
ATOM 5795 O O . GLY B 1 273 ? 24.938 -27.047 2.26 1 89.62 273 GLY B O 1
ATOM 5796 N N . GLN B 1 274 ? 25.609 -24.953 1.985 1 90.62 274 GLN B N 1
ATOM 5797 C CA . GLN B 1 274 ? 24.469 -24.484 2.762 1 90.62 274 GLN B CA 1
ATOM 5798 C C . GLN B 1 274 ? 23.391 -23.906 1.854 1 90.62 274 GLN B C 1
ATOM 5800 O O . GLN B 1 274 ? 22.328 -23.484 2.328 1 90.62 274 GLN B O 1
ATOM 5805 N N . GLY B 1 275 ? 23.672 -23.812 0.617 1 96.81 275 GLY B N 1
ATOM 5806 C CA . GLY B 1 275 ? 22.672 -23.25 -0.28 1 96.81 275 GLY B CA 1
ATOM 5807 C C . GLY B 1 275 ? 23.266 -22.625 -1.521 1 96.81 275 GLY B C 1
ATOM 5808 O O . GLY B 1 275 ? 24.203 -23.156 -2.109 1 96.81 275 GLY B O 1
ATOM 5809 N N . PHE B 1 276 ? 22.625 -21.562 -1.912 1 98.06 276 PHE B N 1
ATOM 5810 C CA . PHE B 1 276 ? 22.984 -20.906 -3.164 1 98.06 276 PHE B CA 1
ATOM 5811 C C . PHE B 1 276 ? 23.422 -19.469 -2.916 1 98.06 276 PHE B C 1
ATOM 5813 O O . PHE B 1 276 ? 22.938 -18.812 -1.983 1 98.06 276 PHE B O 1
ATOM 5820 N N . MET B 1 277 ? 24.391 -19.047 -3.666 1 98.06 277 MET B N 1
ATOM 5821 C CA . MET B 1 277 ? 24.625 -17.609 -3.863 1 98.06 277 MET B CA 1
ATOM 5822 C C . MET B 1 277 ? 23.984 -17.141 -5.164 1 98.06 277 MET B C 1
ATOM 5824 O O . MET B 1 277 ? 24.234 -17.703 -6.227 1 98.06 277 MET B O 1
ATOM 5828 N N . VAL B 1 278 ? 23.141 -16.094 -5.047 1 98.75 278 VAL B N 1
ATOM 5829 C CA . VAL B 1 278 ? 22.422 -15.648 -6.242 1 98.75 278 VAL B CA 1
ATOM 5830 C C . VAL B 1 278 ? 22.703 -14.172 -6.492 1 98.75 278 VAL B C 1
ATOM 5832 O O . VAL B 1 278 ? 23.078 -13.438 -5.578 1 98.75 278 VAL B O 1
ATOM 5835 N N . LYS B 1 279 ? 22.547 -13.742 -7.773 1 98.75 279 LYS B N 1
ATOM 5836 C CA . LYS B 1 279 ? 22.641 -12.328 -8.148 1 98.75 279 LYS B CA 1
ATOM 5837 C C . LYS B 1 279 ? 21.312 -11.617 -7.898 1 98.75 279 LYS B C 1
ATOM 5839 O O . LYS B 1 279 ? 20.25 -12.094 -8.328 1 98.75 279 LYS B O 1
ATOM 5844 N N . VAL B 1 280 ? 21.375 -10.531 -7.184 1 98.69 280 VAL B N 1
ATOM 5845 C CA . VAL B 1 280 ? 20.219 -9.711 -6.844 1 98.69 280 VAL B CA 1
ATOM 5846 C C . VAL B 1 280 ? 20.422 -8.289 -7.371 1 98.69 280 VAL B C 1
ATOM 5848 O O . VAL B 1 280 ? 21.484 -7.699 -7.188 1 98.69 280 VAL B O 1
ATOM 5851 N N . PRO B 1 281 ? 19.422 -7.766 -8.117 1 98.69 281 PRO B N 1
ATOM 5852 C CA . PRO B 1 281 ? 19.578 -6.383 -8.586 1 98.69 281 PRO B CA 1
ATOM 5853 C C . PRO B 1 281 ? 19.359 -5.359 -7.473 1 98.69 281 PRO B C 1
ATOM 5855 O O . PRO B 1 281 ? 18.453 -5.508 -6.656 1 98.69 281 PRO B O 1
ATOM 5858 N N . VAL B 1 282 ? 20.172 -4.371 -7.395 1 98.19 282 VAL B N 1
ATOM 5859 C CA . VAL B 1 282 ? 20.031 -3.229 -6.5 1 98.19 282 VAL B CA 1
ATOM 5860 C C . VAL B 1 282 ? 20.125 -1.931 -7.297 1 98.19 282 VAL B C 1
ATOM 5862 O O . VAL B 1 282 ? 20.578 -1.931 -8.445 1 98.19 282 VAL B O 1
ATOM 5865 N N . ARG B 1 283 ? 19.578 -0.911 -6.777 1 97.81 283 ARG B N 1
ATOM 5866 C CA . ARG B 1 283 ? 19.562 0.403 -7.41 1 97.81 283 ARG B CA 1
ATOM 5867 C C . ARG B 1 283 ? 20.594 1.334 -6.77 1 97.81 283 ARG B C 1
ATOM 5869 O O . ARG B 1 283 ? 20.641 1.465 -5.547 1 97.81 283 ARG B O 1
ATOM 5876 N N . ASP B 1 284 ? 21.438 1.944 -7.547 1 96.88 284 ASP B N 1
ATOM 5877 C CA . ASP B 1 284 ? 22.391 2.889 -6.969 1 96.88 284 ASP B CA 1
ATOM 5878 C C . ASP B 1 284 ? 21.797 4.293 -6.906 1 96.88 284 ASP B C 1
ATOM 5880 O O . ASP B 1 284 ? 20.641 4.5 -7.254 1 96.88 284 ASP B O 1
ATOM 5884 N N . ALA B 1 285 ? 22.562 5.242 -6.461 1 95.12 285 ALA B N 1
ATOM 5885 C CA . ALA B 1 285 ? 22.062 6.586 -6.184 1 95.12 285 ALA B CA 1
ATOM 5886 C C . ALA B 1 285 ? 21.703 7.316 -7.473 1 95.12 285 ALA B C 1
ATOM 5888 O O . ALA B 1 285 ? 21.047 8.359 -7.438 1 95.12 285 ALA B O 1
ATOM 5889 N N . THR B 1 286 ? 22.109 6.789 -8.617 1 94.62 286 THR B N 1
ATOM 5890 C CA . THR B 1 286 ? 21.812 7.434 -9.891 1 94.62 286 THR B CA 1
ATOM 5891 C C . THR B 1 286 ? 20.672 6.727 -10.609 1 94.62 286 THR B C 1
ATOM 5893 O O . THR B 1 286 ? 20.391 7.012 -11.773 1 94.62 286 THR B O 1
ATOM 5896 N N . GLY B 1 287 ? 20.094 5.738 -9.953 1 95.81 287 GLY B N 1
ATOM 5897 C CA . GLY B 1 287 ? 18.938 5.051 -10.531 1 95.81 287 GLY B CA 1
ATOM 5898 C C . GLY B 1 287 ? 19.344 3.906 -11.445 1 95.81 287 GLY B C 1
ATOM 5899 O O . GLY B 1 287 ? 18.5 3.359 -12.164 1 95.81 287 GLY B O 1
ATOM 5900 N N . ARG B 1 288 ? 20.578 3.521 -11.461 1 97.75 288 ARG B N 1
ATOM 5901 C CA . ARG B 1 288 ? 21.078 2.453 -12.312 1 97.75 288 ARG B CA 1
ATOM 5902 C C . ARG B 1 288 ? 21.172 1.134 -11.555 1 97.75 288 ARG B C 1
ATOM 5904 O O . ARG B 1 288 ? 21.391 1.124 -10.344 1 97.75 288 ARG B O 1
ATOM 5911 N N . ALA B 1 289 ? 21.047 0.084 -12.305 1 98.62 289 ALA B N 1
ATOM 5912 C CA . ALA B 1 289 ? 21.062 -1.251 -11.719 1 98.62 289 ALA B CA 1
ATOM 5913 C C . ALA B 1 289 ? 22.5 -1.719 -11.477 1 98.62 289 ALA B C 1
ATOM 5915 O O . ALA B 1 289 ? 23.375 -1.498 -12.312 1 98.62 289 ALA B O 1
ATOM 5916 N N . LYS B 1 290 ? 22.688 -2.311 -10.336 1 98.25 290 LYS B N 1
ATOM 5917 C CA . LYS B 1 290 ? 23.906 -3.018 -9.969 1 98.25 290 LYS B CA 1
ATOM 5918 C C . LYS B 1 290 ? 23.609 -4.438 -9.5 1 98.25 290 LYS B C 1
ATOM 5920 O O . LYS B 1 290 ? 22.469 -4.75 -9.148 1 98.25 290 LYS B O 1
ATOM 5925 N N . VAL B 1 291 ? 24.672 -5.285 -9.531 1 98.25 291 VAL B N 1
ATOM 5926 C CA . VAL B 1 291 ? 24.5 -6.664 -9.078 1 98.25 291 VAL B CA 1
ATOM 5927 C C . VAL B 1 291 ? 25.047 -6.816 -7.664 1 98.25 291 VAL B C 1
ATOM 5929 O O . VAL B 1 291 ? 26.188 -6.453 -7.395 1 98.25 291 VAL B O 1
ATOM 5932 N N . ALA B 1 292 ? 24.203 -7.277 -6.824 1 98.12 292 ALA B N 1
ATOM 5933 C CA . ALA B 1 292 ? 24.625 -7.742 -5.504 1 98.12 292 ALA B CA 1
ATOM 5934 C C . ALA B 1 292 ? 24.438 -9.25 -5.371 1 98.12 292 ALA B C 1
ATOM 5936 O O . ALA B 1 292 ? 23.828 -9.883 -6.23 1 98.12 292 ALA B O 1
ATOM 5937 N N . LEU B 1 293 ? 25.109 -9.852 -4.332 1 98 293 LEU B N 1
ATOM 5938 C CA . LEU B 1 293 ? 24.969 -11.281 -4.094 1 98 293 LEU B CA 1
ATOM 5939 C C . LEU B 1 293 ? 24.219 -11.547 -2.797 1 98 293 LEU B C 1
ATOM 5941 O O . LEU B 1 293 ? 24.422 -10.852 -1.801 1 98 293 LEU B O 1
ATOM 5945 N N . ALA B 1 294 ? 23.312 -12.484 -2.846 1 98 294 ALA B N 1
ATOM 5946 C CA . ALA B 1 294 ? 22.578 -12.922 -1.668 1 98 294 ALA B CA 1
ATOM 5947 C C . ALA B 1 294 ? 22.703 -14.43 -1.465 1 98 294 ALA B C 1
ATOM 5949 O O . ALA B 1 294 ? 22.859 -15.18 -2.43 1 98 294 ALA B O 1
ATOM 5950 N N . GLU B 1 295 ? 22.578 -14.836 -0.226 1 97.31 295 GLU B N 1
ATOM 5951 C CA . GLU B 1 295 ? 22.594 -16.25 0.129 1 97.31 295 GLU B CA 1
ATOM 5952 C C . GLU B 1 295 ? 21.172 -16.781 0.354 1 97.31 295 GLU B C 1
ATOM 5954 O O . GLU B 1 295 ? 20.375 -16.156 1.052 1 97.31 295 GLU B O 1
ATOM 5959 N N . LEU B 1 296 ? 20.922 -17.891 -0.232 1 98 296 LEU B N 1
ATOM 5960 C CA . LEU B 1 296 ? 19.656 -18.594 -0.044 1 98 296 LEU B CA 1
ATOM 5961 C C . LEU B 1 296 ? 19.891 -20.047 0.384 1 98 296 LEU B C 1
ATOM 5963 O O . LEU B 1 296 ? 20.594 -20.781 -0.295 1 98 296 LEU B O 1
ATOM 5967 N N . GLY B 1 297 ? 19.266 -20.453 1.486 1 97 297 GLY B N 1
ATOM 5968 C CA . GLY B 1 297 ? 19.359 -21.828 1.92 1 97 297 GLY B CA 1
ATOM 5969 C C . GLY B 1 297 ? 18.531 -22.781 1.081 1 97 297 GLY B C 1
ATOM 5970 O O . GLY B 1 297 ? 17.609 -22.359 0.377 1 97 297 GLY B O 1
ATOM 5971 N N . TYR B 1 298 ? 18.766 -24.062 1.268 1 94.69 298 TYR B N 1
ATOM 5972 C CA . TYR B 1 298 ? 18.109 -25.094 0.473 1 94.69 298 TYR B CA 1
ATOM 5973 C C . TYR B 1 298 ? 16.641 -25.219 0.857 1 94.69 298 TYR B C 1
ATOM 5975 O O . TYR B 1 298 ? 15.844 -25.766 0.098 1 94.69 298 TYR B O 1
ATOM 5983 N N . LEU B 1 299 ? 16.297 -24.734 1.99 1 93.5 299 LEU B N 1
ATOM 5984 C CA . LEU B 1 299 ? 14.891 -24.766 2.406 1 93.5 299 LEU B CA 1
ATOM 5985 C C . LEU B 1 299 ? 14.109 -23.609 1.771 1 93.5 299 LEU B C 1
ATOM 5987 O O . LEU B 1 299 ? 12.883 -23.672 1.684 1 93.5 299 LEU B O 1
ATOM 5991 N N . GLN B 1 300 ? 14.812 -22.609 1.291 1 96.25 300 GLN B N 1
ATOM 5992 C CA . GLN B 1 300 ? 14.18 -21.406 0.784 1 96.25 300 GLN B CA 1
ATOM 5993 C C . GLN B 1 300 ? 14.156 -21.391 -0.741 1 96.25 300 GLN B C 1
ATOM 5995 O O . GLN B 1 300 ? 13.414 -20.625 -1.35 1 96.25 300 GLN B O 1
ATOM 6000 N N . ALA B 1 301 ? 15.047 -22.203 -1.333 1 98.25 301 ALA B N 1
ATOM 6001 C CA . ALA B 1 301 ? 15.242 -22.062 -2.773 1 98.25 301 ALA B CA 1
ATOM 6002 C C . ALA B 1 301 ? 15.711 -23.375 -3.396 1 98.25 301 ALA B C 1
ATOM 6004 O O . ALA B 1 301 ? 16.125 -24.297 -2.686 1 98.25 301 ALA B O 1
ATOM 6005 N N . SER B 1 302 ? 15.547 -23.438 -4.742 1 97.88 302 SER B N 1
ATOM 6006 C CA . SER B 1 302 ? 15.992 -24.578 -5.535 1 97.88 302 SER B CA 1
ATOM 6007 C C . SER B 1 302 ? 16.484 -24.141 -6.906 1 97.88 302 SER B C 1
ATOM 6009 O O . SER B 1 302 ? 16.016 -23.141 -7.453 1 97.88 302 SER B O 1
ATOM 6011 N N . ARG B 1 303 ? 17.391 -24.938 -7.379 1 97.62 303 ARG B N 1
ATOM 6012 C CA . ARG B 1 303 ? 17.781 -24.719 -8.766 1 97.62 303 ARG B CA 1
ATOM 6013 C C . ARG B 1 303 ? 16.625 -25.031 -9.719 1 97.62 303 ARG B C 1
ATOM 6015 O O . ARG B 1 303 ? 15.883 -26 -9.5 1 97.62 303 ARG B O 1
ATOM 6022 N N . MET B 1 304 ? 16.5 -24.25 -10.758 1 97.94 304 MET B N 1
ATOM 6023 C CA . MET B 1 304 ? 15.477 -24.484 -11.773 1 97.94 304 MET B CA 1
ATOM 6024 C C . MET B 1 304 ? 16.016 -25.344 -12.906 1 97.94 304 MET B C 1
ATOM 6026 O O . MET B 1 304 ? 17.203 -25.281 -13.242 1 97.94 304 MET B O 1
ATOM 6030 N N . PRO B 1 305 ? 15.227 -26.125 -13.57 1 98.25 305 PRO B N 1
ATOM 6031 C CA . PRO B 1 305 ? 13.852 -26.391 -13.141 1 98.25 305 PRO B CA 1
ATOM 6032 C C . PRO B 1 305 ? 13.773 -27.469 -12.062 1 98.25 305 PRO B C 1
ATOM 6034 O O . PRO B 1 305 ? 14.555 -28.438 -12.086 1 98.25 305 PRO B O 1
ATOM 6037 N N . LEU B 1 306 ? 12.828 -27.344 -11.156 1 97.88 306 LEU B N 1
ATOM 6038 C CA . LEU B 1 306 ? 12.477 -28.438 -10.25 1 97.88 306 LEU B CA 1
ATOM 6039 C C . LEU B 1 306 ? 11.898 -29.609 -11.031 1 97.88 306 LEU B C 1
ATOM 6041 O O . LEU B 1 306 ? 11.289 -29.438 -12.086 1 97.88 306 LEU B O 1
ATOM 6045 N N . PRO B 1 307 ? 12.117 -30.828 -10.422 1 97.12 307 PRO B N 1
ATOM 6046 C CA . PRO B 1 307 ? 11.422 -31.938 -11.07 1 97.12 307 PRO B CA 1
ATOM 6047 C C . PRO B 1 307 ? 9.906 -31.781 -11.062 1 97.12 307 PRO B C 1
ATOM 6049 O O . PRO B 1 307 ? 9.32 -31.484 -10.016 1 97.12 307 PRO B O 1
ATOM 6052 N N . LEU B 1 308 ? 9.352 -31.984 -12.203 1 97.94 308 LEU B N 1
ATOM 6053 C CA . LEU B 1 308 ? 7.898 -31.875 -12.289 1 97.94 308 LEU B CA 1
ATOM 6054 C C . LEU B 1 308 ? 7.227 -33.188 -11.93 1 97.94 308 LEU B C 1
ATOM 6056 O O . LEU B 1 308 ? 6.918 -34 -12.805 1 97.94 308 LEU B O 1
ATOM 6060 N N . THR B 1 309 ? 7.035 -33.406 -10.672 1 98.31 309 THR B N 1
ATOM 6061 C CA . THR B 1 309 ? 6.312 -34.531 -10.102 1 98.31 309 THR B CA 1
ATOM 6062 C C . THR B 1 309 ? 5.156 -34.062 -9.227 1 98.31 309 THR B C 1
ATOM 6064 O O . THR B 1 309 ? 5.133 -32.906 -8.805 1 98.31 309 THR B O 1
ATOM 6067 N N . SER B 1 310 ? 4.188 -34.906 -9.086 1 98.44 310 SER B N 1
ATOM 6068 C CA . SER B 1 310 ? 3.08 -34.5 -8.227 1 98.44 310 SER B CA 1
ATOM 6069 C C . SER B 1 310 ? 3.572 -34.156 -6.82 1 98.44 310 SER B C 1
ATOM 6071 O O . SER B 1 310 ? 3.059 -33.25 -6.184 1 98.44 310 SER B O 1
ATOM 6073 N N . ARG B 1 311 ? 4.586 -34.812 -6.34 1 98.62 311 ARG B N 1
ATOM 6074 C CA . ARG B 1 311 ? 5.137 -34.531 -5.016 1 98.62 311 ARG B CA 1
ATOM 6075 C C . ARG B 1 311 ? 5.77 -33.156 -4.965 1 98.62 311 ARG B C 1
ATOM 6077 O O . ARG B 1 311 ? 5.531 -32.406 -4.023 1 98.62 311 ARG B O 1
ATOM 6084 N N . SER B 1 312 ? 6.59 -32.844 -5.957 1 98.44 312 SER B N 1
ATOM 6085 C CA . SER B 1 312 ? 7.266 -31.547 -5.977 1 98.44 312 SER B CA 1
ATOM 6086 C C . SER B 1 312 ? 6.266 -30.406 -6.102 1 98.44 312 SER B C 1
ATOM 6088 O O . SER B 1 312 ? 6.406 -29.375 -5.438 1 98.44 312 SER B O 1
ATOM 6090 N N . VAL B 1 313 ? 5.258 -30.594 -6.918 1 98.75 313 VAL B N 1
ATOM 6091 C CA . VAL B 1 313 ? 4.238 -29.562 -7.082 1 98.75 313 VAL B CA 1
ATOM 6092 C C . VAL B 1 313 ? 3.447 -29.406 -5.785 1 98.75 313 VAL B C 1
ATOM 6094 O O . VAL B 1 313 ? 3.17 -28.281 -5.348 1 98.75 313 VAL B O 1
ATOM 6097 N N . ALA B 1 314 ? 3.1 -30.531 -5.203 1 98.81 314 ALA B N 1
ATOM 6098 C CA . ALA B 1 314 ? 2.365 -30.5 -3.939 1 98.81 314 ALA B CA 1
ATOM 6099 C C . ALA B 1 314 ? 3.162 -29.781 -2.855 1 98.81 314 ALA B C 1
ATOM 6101 O O . ALA B 1 314 ? 2.607 -28.984 -2.094 1 98.81 314 ALA B O 1
ATOM 6102 N N . ASP B 1 315 ? 4.434 -30.078 -2.781 1 98.38 315 ASP B N 1
ATOM 6103 C CA . ASP B 1 315 ? 5.285 -29.469 -1.771 1 98.38 315 ASP B CA 1
ATOM 6104 C C . ASP B 1 315 ? 5.297 -27.938 -1.92 1 98.38 315 ASP B C 1
ATOM 6106 O O . ASP B 1 315 ? 5.199 -27.219 -0.929 1 98.38 315 ASP B O 1
ATOM 6110 N N . LEU B 1 316 ? 5.449 -27.484 -3.146 1 98.62 316 LEU B N 1
ATOM 6111 C CA . LEU B 1 316 ? 5.484 -26.047 -3.375 1 98.62 316 LEU B CA 1
ATOM 6112 C C . LEU B 1 316 ? 4.113 -25.422 -3.121 1 98.62 316 LEU B C 1
ATOM 6114 O O . LEU B 1 316 ? 4.02 -24.328 -2.559 1 98.62 316 LEU B O 1
ATOM 6118 N N . ALA B 1 317 ? 3.051 -26.094 -3.537 1 98.75 317 ALA B N 1
ATOM 6119 C CA . ALA B 1 317 ? 1.696 -25.625 -3.24 1 98.75 317 ALA B CA 1
ATOM 6120 C C . ALA B 1 317 ? 1.474 -25.516 -1.735 1 98.75 317 ALA B C 1
ATOM 6122 O O . ALA B 1 317 ? 0.872 -24.547 -1.264 1 98.75 317 ALA B O 1
ATOM 6123 N N . ASP B 1 318 ? 1.944 -26.5 -1.021 1 98.5 318 ASP B N 1
ATOM 6124 C CA . ASP B 1 318 ? 1.792 -26.516 0.43 1 98.5 318 ASP B CA 1
ATOM 6125 C C . ASP B 1 318 ? 2.539 -25.344 1.072 1 98.5 318 ASP B C 1
ATOM 6127 O O . ASP B 1 318 ? 2.098 -24.812 2.088 1 98.5 318 ASP B O 1
ATOM 6131 N N . ALA B 1 319 ? 3.641 -24.953 0.498 1 97.94 319 ALA B N 1
ATOM 6132 C CA . ALA B 1 319 ? 4.391 -23.812 0.995 1 97.94 319 ALA B CA 1
ATOM 6133 C C . ALA B 1 319 ? 3.586 -22.516 0.844 1 97.94 319 ALA B C 1
ATOM 6135 O O . ALA B 1 319 ? 3.836 -21.531 1.547 1 97.94 319 ALA B O 1
ATOM 6136 N N . MET B 1 320 ? 2.586 -22.5 -0.046 1 97.62 320 MET B N 1
ATOM 6137 C CA . MET B 1 320 ? 1.747 -21.328 -0.295 1 97.62 320 MET B CA 1
ATOM 6138 C C . MET B 1 320 ? 0.441 -21.422 0.487 1 97.62 320 MET B C 1
ATOM 6140 O O . MET B 1 320 ? -0.37 -20.484 0.46 1 97.62 320 MET B O 1
ATOM 6144 N N . SER B 1 321 ? 0.27 -22.516 1.175 1 94.31 321 SER B N 1
ATOM 6145 C CA . SER B 1 321 ? -1.008 -22.781 1.824 1 94.31 321 SER B CA 1
ATOM 6146 C C . SER B 1 321 ? -1.349 -21.719 2.85 1 94.31 321 SER B C 1
ATOM 6148 O O . SER B 1 321 ? -0.478 -21.266 3.594 1 94.31 321 SER B O 1
ATOM 6150 N N . GLY B 1 322 ? -2.607 -21.203 2.809 1 86.5 322 GLY B N 1
ATOM 6151 C CA . GLY B 1 322 ? -3.088 -20.266 3.814 1 86.5 322 GLY B CA 1
ATOM 6152 C C . GLY B 1 322 ? -2.939 -18.812 3.396 1 86.5 322 GLY B C 1
ATOM 6153 O O . GLY B 1 322 ? -3.455 -17.922 4.066 1 86.5 322 GLY B O 1
ATOM 6154 N N . GLN B 1 323 ? -2.252 -18.609 2.33 1 94.38 323 GLN B N 1
ATOM 6155 C CA . GLN B 1 323 ? -2.129 -17.234 1.857 1 94.38 323 GLN B CA 1
ATOM 6156 C C . GLN B 1 323 ? -3.498 -16.641 1.547 1 94.38 323 GLN B C 1
ATOM 6158 O O . GLN B 1 323 ? -4.348 -17.297 0.943 1 94.38 323 GLN B O 1
ATOM 6163 N N . LEU B 1 324 ? -3.711 -15.453 2.029 1 97.44 324 LEU B N 1
ATOM 6164 C CA . LEU B 1 324 ? -4.98 -14.781 1.778 1 97.44 324 LEU B CA 1
ATOM 6165 C C . LEU B 1 324 ? -5.051 -14.266 0.346 1 97.44 324 LEU B C 1
ATOM 6167 O O . LEU B 1 324 ? -4.016 -14.055 -0.293 1 97.44 324 LEU B O 1
ATOM 6171 N N . TYR B 1 325 ? -6.266 -14.18 -0.105 1 97.44 325 TYR B N 1
ATOM 6172 C CA . TYR B 1 325 ? -6.527 -13.703 -1.459 1 97.44 325 TYR B CA 1
ATOM 6173 C C . TYR B 1 325 ? -6.02 -12.281 -1.647 1 97.44 325 TYR B C 1
ATOM 6175 O O . TYR B 1 325 ? -6.281 -11.406 -0.818 1 97.44 325 TYR B O 1
ATOM 6183 N N . GLY B 1 326 ? -5.258 -12.016 -2.758 1 98.31 326 GLY B N 1
ATOM 6184 C CA . GLY B 1 326 ? -4.828 -10.68 -3.152 1 98.31 326 GLY B CA 1
ATOM 6185 C C . GLY B 1 326 ? -5.266 -10.305 -4.555 1 98.31 326 GLY B C 1
ATOM 6186 O O . GLY B 1 326 ? -4.652 -10.734 -5.539 1 98.31 326 GLY B O 1
ATOM 6187 N N . TRP B 1 327 ? -6.266 -9.43 -4.625 1 98.06 327 TRP B N 1
ATOM 6188 C CA . TRP B 1 327 ? -6.711 -8.922 -5.918 1 98.06 327 TRP B CA 1
ATOM 6189 C C . TRP B 1 327 ? -5.559 -8.266 -6.672 1 98.06 327 TRP B C 1
ATOM 6191 O O . TRP B 1 327 ? -5.008 -7.262 -6.223 1 98.06 327 TRP B O 1
ATOM 6201 N N . GLY B 1 328 ? -5.121 -8.867 -7.816 1 97.88 328 GLY B N 1
ATOM 6202 C CA . GLY B 1 328 ? -4.035 -8.32 -8.617 1 97.88 328 GLY B CA 1
ATOM 6203 C C . GLY B 1 328 ? -2.709 -8.305 -7.883 1 97.88 328 GLY B C 1
ATOM 6204 O O . GLY B 1 328 ? -1.858 -7.449 -8.148 1 97.88 328 GLY B O 1
ATOM 6205 N N . GLY B 1 329 ? -2.588 -9.078 -6.891 1 98.06 329 GLY B N 1
ATOM 6206 C CA . GLY B 1 329 ? -1.33 -9.102 -6.16 1 98.06 329 GLY B CA 1
ATOM 6207 C C . GLY B 1 329 ? -1.285 -8.102 -5.016 1 98.06 329 GLY B C 1
ATOM 6208 O O . GLY B 1 329 ? -0.22 -7.852 -4.449 1 98.06 329 GLY B O 1
ATOM 6209 N N . MET B 1 330 ? -2.416 -7.52 -4.652 1 97.19 330 MET B N 1
ATOM 6210 C CA . MET B 1 330 ? -2.475 -6.555 -3.557 1 97.19 330 MET B CA 1
ATOM 6211 C C . MET B 1 330 ? -1.88 -7.145 -2.281 1 97.19 330 MET B C 1
ATOM 6213 O O . MET B 1 330 ? -2.107 -8.312 -1.968 1 97.19 330 MET B O 1
ATOM 6217 N N . PHE B 1 331 ? -1.098 -6.336 -1.567 1 97.06 331 PHE B N 1
ATOM 6218 C CA . PHE B 1 331 ? -0.434 -6.695 -0.32 1 97.06 331 PHE B CA 1
ATOM 6219 C C . PHE B 1 331 ? 0.585 -7.805 -0.55 1 97.06 331 PHE B C 1
ATOM 6221 O O . PHE B 1 331 ? 0.938 -8.531 0.38 1 97.06 331 PHE B O 1
ATOM 6228 N N . GLU B 1 332 ? 0.927 -8.031 -1.843 1 97.94 332 GLU B N 1
ATOM 6229 C CA . GLU B 1 332 ? 1.89 -9.039 -2.27 1 97.94 332 GLU B CA 1
ATOM 6230 C C . GLU B 1 332 ? 1.338 -10.445 -2.066 1 97.94 332 GLU B C 1
ATOM 6232 O O . GLU B 1 332 ? 2.102 -11.398 -1.881 1 97.94 332 GLU B O 1
ATOM 6237 N N . ASN B 1 333 ? 0.023 -10.477 -1.924 1 98 333 ASN B N 1
ATOM 6238 C CA . ASN B 1 333 ? -0.681 -11.75 -2.047 1 98 333 ASN B CA 1
ATOM 6239 C C . ASN B 1 333 ? -0.947 -12.102 -3.506 1 98 333 ASN B C 1
ATOM 6241 O O . ASN B 1 333 ? -0.362 -11.508 -4.41 1 98 333 ASN B O 1
ATOM 6245 N N . ARG B 1 334 ? -1.703 -13.242 -3.682 1 98.5 334 ARG B N 1
ATOM 6246 C CA . ARG B 1 334 ? -1.965 -13.664 -5.055 1 98.5 334 ARG B CA 1
ATOM 6247 C C . ARG B 1 334 ? -3.459 -13.852 -5.293 1 98.5 334 ARG B C 1
ATOM 6249 O O . ARG B 1 334 ? -4.203 -14.18 -4.367 1 98.5 334 ARG B O 1
ATOM 6256 N N . ASP B 1 335 ? -3.852 -13.547 -6.531 1 98.25 335 ASP B N 1
ATOM 6257 C CA . ASP B 1 335 ? -5.172 -13.984 -6.977 1 98.25 335 ASP B CA 1
ATOM 6258 C C . ASP B 1 335 ? -5.094 -15.359 -7.645 1 98.25 335 ASP B C 1
ATOM 6260 O O . ASP B 1 335 ? -4.109 -16.078 -7.484 1 98.25 335 ASP B O 1
ATOM 6264 N N . CYS B 1 336 ? -6.113 -15.812 -8.352 1 98.38 336 CYS B N 1
ATOM 6265 C CA . CYS B 1 336 ? -6.207 -17.188 -8.836 1 98.38 336 CYS B CA 1
ATOM 6266 C C . CYS B 1 336 ? -5.109 -17.484 -9.852 1 98.38 336 CYS B C 1
ATOM 6268 O O . CYS B 1 336 ? -4.344 -18.438 -9.688 1 98.38 336 CYS B O 1
ATOM 6270 N N . SER B 1 337 ? -4.961 -16.578 -10.906 1 98.69 337 SER B N 1
ATOM 6271 C CA . SER B 1 337 ? -4.039 -16.875 -12 1 98.69 337 SER B CA 1
ATOM 6272 C C . SER B 1 337 ? -2.6 -16.578 -11.602 1 98.69 337 SER B C 1
ATOM 6274 O O . SER B 1 337 ? -1.67 -17.234 -12.078 1 98.69 337 SER B O 1
ATOM 6276 N N . SER B 1 338 ? -2.344 -15.555 -10.742 1 98.5 338 SER B N 1
ATOM 6277 C CA . SER B 1 338 ? -0.974 -15.312 -10.305 1 98.5 338 SER B CA 1
ATOM 6278 C C . SER B 1 338 ? -0.468 -16.453 -9.422 1 98.5 338 SER B C 1
ATOM 6280 O O . SER B 1 338 ? 0.729 -16.75 -9.406 1 98.5 338 SER B O 1
ATOM 6282 N N . THR B 1 339 ? -1.387 -17.141 -8.711 1 98.75 339 THR B N 1
ATOM 6283 C CA . THR B 1 339 ? -1.006 -18.328 -7.953 1 98.75 339 THR B CA 1
ATOM 6284 C C . THR B 1 339 ? -0.472 -19.406 -8.875 1 98.75 339 THR B C 1
ATOM 6286 O O . THR B 1 339 ? 0.581 -20 -8.609 1 98.75 339 THR B O 1
ATOM 6289 N N . MET B 1 340 ? -1.165 -19.641 -9.992 1 98.81 340 MET B N 1
ATOM 6290 C CA . MET B 1 340 ? -0.737 -20.656 -10.938 1 98.81 340 MET B CA 1
ATOM 6291 C C . MET B 1 340 ? 0.604 -20.297 -11.562 1 98.81 340 MET B C 1
ATOM 6293 O O . MET B 1 340 ? 1.489 -21.141 -11.688 1 98.81 340 MET B O 1
ATOM 6297 N N . ARG B 1 341 ? 0.723 -19.031 -11.906 1 98.5 341 ARG B N 1
ATOM 6298 C CA . ARG B 1 341 ? 1.963 -18.594 -12.539 1 98.5 341 ARG B CA 1
ATOM 6299 C C . ARG B 1 341 ? 3.148 -18.766 -11.594 1 98.5 341 ARG B C 1
ATOM 6301 O O . ARG B 1 341 ? 4.176 -19.328 -11.977 1 98.5 341 ARG B O 1
ATOM 6308 N N . ASP B 1 342 ? 3 -18.297 -10.383 1 98.75 342 ASP B N 1
ATOM 6309 C CA . ASP B 1 342 ? 4.086 -18.375 -9.406 1 98.75 342 ASP B CA 1
ATOM 6310 C C . ASP B 1 342 ? 4.391 -19.812 -9.031 1 98.75 342 ASP B C 1
ATOM 6312 O O . ASP B 1 342 ? 5.543 -20.172 -8.789 1 98.75 342 ASP B O 1
ATOM 6316 N N . LEU B 1 343 ? 3.359 -20.641 -9.016 1 98.75 343 LEU B N 1
ATOM 6317 C CA . LEU B 1 343 ? 3.523 -22.047 -8.656 1 98.75 343 LEU B CA 1
ATOM 6318 C C . LEU B 1 343 ? 4.34 -22.781 -9.719 1 98.75 343 LEU B C 1
ATOM 6320 O O . LEU B 1 343 ? 5.188 -23.609 -9.383 1 98.75 343 LEU B O 1
ATOM 6324 N N . PHE B 1 344 ? 4.199 -22.469 -10.961 1 98.62 344 PHE B N 1
ATOM 6325 C CA . PHE B 1 344 ? 4.727 -23.344 -12 1 98.62 344 PHE B CA 1
ATOM 6326 C C . PHE B 1 344 ? 6.055 -22.812 -12.523 1 98.62 344 PHE B C 1
ATOM 6328 O O . PHE B 1 344 ? 6.84 -23.562 -13.109 1 98.62 344 PHE B O 1
ATOM 6335 N N . LEU B 1 345 ? 6.359 -21.547 -12.336 1 98.69 345 LEU B N 1
ATOM 6336 C CA . LEU B 1 345 ? 7.59 -20.984 -12.883 1 98.69 345 LEU B CA 1
ATOM 6337 C C . LEU B 1 345 ? 8.812 -21.734 -12.367 1 98.69 345 LEU B C 1
ATOM 6339 O O . LEU B 1 345 ? 9.719 -22.062 -13.133 1 98.69 345 LEU B O 1
ATOM 6343 N N . PRO B 1 346 ? 8.875 -22.125 -11.094 1 98.75 346 PRO B N 1
ATOM 6344 C CA . PRO B 1 346 ? 10.039 -22.859 -10.602 1 98.75 346 PRO B CA 1
ATOM 6345 C C . PRO B 1 346 ? 10.266 -24.172 -11.344 1 98.75 346 PRO B C 1
ATOM 6347 O O . PRO B 1 346 ? 11.383 -24.688 -11.375 1 98.75 346 PRO B O 1
ATOM 6350 N N . PHE B 1 347 ? 9.266 -24.688 -11.953 1 98.44 347 PHE B N 1
ATOM 6351 C CA . PHE B 1 347 ? 9.367 -25.938 -12.688 1 98.44 347 PHE B CA 1
ATOM 6352 C C . PHE B 1 347 ? 9.75 -25.688 -14.141 1 98.44 347 PHE B C 1
ATOM 6354 O O . PHE B 1 347 ? 9.812 -26.625 -14.938 1 98.44 347 PHE B O 1
ATOM 6361 N N . GLY B 1 348 ? 9.953 -24.422 -14.461 1 98.06 348 GLY B N 1
ATOM 6362 C CA . GLY B 1 348 ? 10.328 -24.078 -15.82 1 98.06 348 GLY B CA 1
ATOM 6363 C C . GLY B 1 348 ? 9.141 -23.938 -16.75 1 98.06 348 GLY B C 1
ATOM 6364 O O . GLY B 1 348 ? 9.281 -24.016 -17.969 1 98.06 348 GLY B O 1
ATOM 6365 N N . ILE B 1 349 ? 8.008 -23.781 -16.234 1 97.81 349 ILE B N 1
ATOM 6366 C CA . ILE B 1 349 ? 6.781 -23.672 -17.016 1 97.81 349 ILE B CA 1
ATOM 6367 C C . ILE B 1 349 ? 6.289 -22.219 -16.984 1 97.81 349 ILE B C 1
ATOM 6369 O O . ILE B 1 349 ? 6.027 -21.672 -15.914 1 97.81 349 ILE B O 1
ATOM 6373 N N . TRP B 1 350 ? 6.172 -21.609 -18.156 1 97.5 350 TRP B N 1
ATOM 6374 C CA . TRP B 1 350 ? 5.707 -20.234 -18.281 1 97.5 350 TRP B CA 1
ATOM 6375 C C . TRP B 1 350 ? 4.195 -20.188 -18.484 1 97.5 350 TRP B C 1
ATOM 6377 O O . TRP B 1 350 ? 3.666 -20.75 -19.438 1 97.5 350 TRP B O 1
ATOM 6387 N N . LEU B 1 351 ? 3.496 -19.594 -17.594 1 97.81 351 LEU B N 1
ATOM 6388 C CA . LEU B 1 351 ? 2.068 -19.328 -17.734 1 97.81 351 LEU B CA 1
ATOM 6389 C C . LEU B 1 351 ? 1.805 -17.844 -17.906 1 97.81 351 LEU B C 1
ATOM 6391 O O . LEU B 1 351 ? 2.441 -17.016 -17.234 1 97.81 351 LEU B O 1
ATOM 6395 N N . PRO B 1 352 ? 0.859 -17.516 -18.781 1 97.06 352 PRO B N 1
ATOM 6396 C CA . PRO B 1 352 ? 0.436 -16.109 -18.875 1 97.06 352 PRO B CA 1
ATOM 6397 C C . PRO B 1 352 ? -0.14 -15.586 -17.562 1 97.06 352 PRO B C 1
ATOM 6399 O O . PRO B 1 352 ? -0.352 -16.359 -16.625 1 97.06 352 PRO B O 1
ATOM 6402 N N . ARG B 1 353 ? -0.359 -14.305 -17.516 1 97.62 353 ARG B N 1
ATOM 6403 C CA . ARG B 1 353 ? -0.756 -13.672 -16.266 1 97.62 353 ARG B CA 1
ATOM 6404 C C . ARG B 1 353 ? -2.238 -13.898 -15.984 1 97.62 353 ARG B C 1
ATOM 6406 O O . ARG B 1 353 ? -2.637 -14.078 -14.836 1 97.62 353 ARG B O 1
ATOM 6413 N N . ASN B 1 354 ? -3.066 -13.867 -16.984 1 97.12 354 ASN B N 1
ATOM 6414 C CA . ASN B 1 354 ? -4.516 -13.859 -16.797 1 97.12 354 ASN B CA 1
ATOM 6415 C C . ASN B 1 354 ? -5.113 -15.25 -16.984 1 97.12 354 ASN B C 1
ATOM 6417 O O . ASN B 1 354 ? -4.645 -16.031 -17.812 1 97.12 354 ASN B O 1
ATOM 6421 N N . SER B 1 355 ? -6.234 -15.508 -16.312 1 97.88 355 SER B N 1
ATOM 6422 C CA . SER B 1 355 ? -6.848 -16.828 -16.281 1 97.88 355 SER B CA 1
ATOM 6423 C C . SER B 1 355 ? -7.273 -17.281 -17.672 1 97.88 355 SER B C 1
ATOM 6425 O O . SER B 1 355 ? -7.035 -18.422 -18.062 1 97.88 355 SER B O 1
ATOM 6427 N N . SER B 1 356 ? -7.855 -16.359 -18.453 1 97.56 356 SER B N 1
ATOM 6428 C CA . SER B 1 356 ? -8.312 -16.75 -19.781 1 97.56 356 SER B CA 1
ATOM 6429 C C . SER B 1 356 ? -7.145 -17.109 -20.688 1 97.56 356 SER B C 1
ATOM 6431 O O . SER B 1 356 ? -7.234 -18.047 -21.484 1 97.56 356 SER B O 1
ATOM 6433 N N . GLN B 1 357 ? -6.086 -16.359 -20.531 1 97 357 GLN B N 1
ATOM 6434 C CA . GLN B 1 357 ? -4.906 -16.641 -21.344 1 97 357 GLN B CA 1
ATOM 6435 C C . GLN B 1 357 ? -4.234 -17.938 -20.891 1 97 357 GLN B C 1
ATOM 6437 O O . GLN B 1 357 ? -3.678 -18.672 -21.703 1 97 357 GLN B O 1
ATOM 6442 N N . GLN B 1 358 ? -4.258 -18.203 -19.594 1 97.88 358 GLN B N 1
ATOM 6443 C CA . GLN B 1 358 ? -3.721 -19.469 -19.094 1 97.88 358 GLN B CA 1
ATOM 6444 C C . GLN B 1 358 ? -4.52 -20.656 -19.625 1 97.88 358 GLN B C 1
ATOM 6446 O O . GLN B 1 358 ? -3.945 -21.672 -20.016 1 97.88 358 GLN B O 1
ATOM 6451 N N . ALA B 1 359 ? -5.801 -20.469 -19.672 1 97.69 359 ALA B N 1
ATOM 6452 C CA . ALA B 1 359 ? -6.672 -21.516 -20.188 1 97.69 359 ALA B CA 1
ATOM 6453 C C . ALA B 1 359 ? -6.383 -21.797 -21.656 1 97.69 359 ALA B C 1
ATOM 6455 O O . ALA B 1 359 ? -6.34 -22.953 -22.078 1 97.69 359 ALA B O 1
ATOM 6456 N N . LYS B 1 360 ? -6.098 -20.766 -22.359 1 95.31 360 LYS B N 1
ATOM 6457 C CA . LYS B 1 360 ? -5.965 -20.859 -23.812 1 95.31 360 LYS B CA 1
ATOM 6458 C C . LYS B 1 360 ? -4.539 -21.234 -24.203 1 95.31 360 LYS B C 1
ATOM 6460 O O . LYS B 1 360 ? -4.328 -22 -25.156 1 95.31 360 LYS B O 1
ATOM 6465 N N . HIS B 1 361 ? -3.541 -20.703 -23.406 1 91.69 361 HIS B N 1
ATOM 6466 C CA . HIS B 1 361 ? -2.17 -20.766 -23.906 1 91.69 361 HIS B CA 1
ATOM 6467 C C . HIS B 1 361 ? -1.268 -21.516 -22.922 1 91.69 361 HIS B C 1
ATOM 6469 O O . HIS B 1 361 ? -0.069 -21.656 -23.172 1 91.69 361 HIS B O 1
ATOM 6475 N N . GLY B 1 362 ? -1.816 -22.047 -21.875 1 93.56 362 GLY B N 1
ATOM 6476 C CA . GLY B 1 362 ? -1.002 -22.719 -20.875 1 93.56 362 GLY B CA 1
ATOM 6477 C C . GLY B 1 362 ? -0.678 -24.156 -21.234 1 93.56 362 GLY B C 1
ATOM 6478 O O . GLY B 1 362 ? 0.109 -24.812 -20.547 1 93.56 362 GLY B O 1
ATOM 6479 N N . GLY B 1 363 ? -1.33 -24.672 -22.281 1 94.75 363 GLY B N 1
ATOM 6480 C CA . GLY B 1 363 ? -1.183 -26.047 -22.75 1 94.75 363 GLY B CA 1
ATOM 6481 C C . GLY B 1 363 ? -2.26 -26.469 -23.734 1 94.75 363 GLY B C 1
ATOM 6482 O O . GLY B 1 363 ? -2.742 -25.641 -24.516 1 94.75 363 GLY B O 1
ATOM 6483 N N . GLU B 1 364 ? -2.416 -27.734 -23.719 1 95.12 364 GLU B N 1
ATOM 6484 C CA . GLU B 1 364 ? -3.512 -28.25 -24.547 1 95.12 364 GLU B CA 1
ATOM 6485 C C . GLU B 1 364 ? -4.863 -27.969 -23.891 1 95.12 364 GLU B C 1
ATOM 6487 O O . GLU B 1 364 ? -5.133 -28.453 -22.797 1 95.12 364 GLU B O 1
ATOM 6492 N N . SER B 1 365 ? -5.695 -27.266 -24.609 1 95.75 365 SER B N 1
ATOM 6493 C CA . SER B 1 365 ? -6.984 -26.859 -24.062 1 95.75 365 SER B CA 1
ATOM 6494 C C . SER B 1 365 ? -8.094 -27.797 -24.5 1 95.75 365 SER B C 1
ATOM 6496 O O . SER B 1 365 ? -8.273 -28.047 -25.688 1 95.75 365 SER B O 1
ATOM 6498 N N . LEU B 1 366 ? -8.797 -28.344 -23.562 1 96.81 366 LEU B N 1
ATOM 6499 C CA . LEU B 1 366 ? -9.992 -29.156 -23.797 1 96.81 366 LEU B CA 1
ATOM 6500 C C . LEU B 1 366 ? -11.25 -28.391 -23.391 1 96.81 366 LEU B C 1
ATOM 6502 O O . LEU B 1 366 ? -11.352 -27.906 -22.25 1 96.81 366 LEU B O 1
ATOM 6506 N N . SER B 1 367 ? -12.141 -28.25 -24.312 1 97.75 367 SER B N 1
ATOM 6507 C CA . SER B 1 367 ? -13.383 -27.531 -24.031 1 97.75 367 SER B CA 1
ATOM 6508 C C . SER B 1 367 ? -14.359 -28.391 -23.25 1 97.75 367 SER B C 1
ATOM 6510 O O . SER B 1 367 ? -14.57 -29.562 -23.594 1 97.75 367 SER B O 1
ATOM 6512 N N . LEU B 1 368 ? -14.922 -27.859 -22.234 1 98.19 368 LEU B N 1
ATOM 6513 C CA . LEU B 1 368 ? -15.984 -28.516 -21.469 1 98.19 368 LEU B CA 1
ATOM 6514 C C . LEU B 1 368 ? -17.312 -27.781 -21.641 1 98.19 368 LEU B C 1
ATOM 6516 O O . LEU B 1 368 ? -18.281 -28.094 -20.969 1 98.19 368 LEU B O 1
ATOM 6520 N N . GLU B 1 369 ? -17.266 -26.828 -22.516 1 96 369 GLU B N 1
ATOM 6521 C CA . GLU B 1 369 ? -18.469 -26.062 -22.797 1 96 369 GLU B CA 1
ATOM 6522 C C . GLU B 1 369 ? -19.578 -26.953 -23.344 1 96 369 GLU B C 1
ATOM 6524 O O . GLU B 1 369 ? -19.328 -27.844 -24.156 1 96 369 GLU B O 1
ATOM 6529 N N . GLY B 1 370 ? -20.812 -26.734 -22.891 1 94.69 370 GLY B N 1
ATOM 6530 C CA . GLY B 1 370 ? -21.984 -27.453 -23.375 1 94.69 370 GLY B CA 1
ATOM 6531 C C . GLY B 1 370 ? -22.219 -28.766 -22.641 1 94.69 370 GLY B C 1
ATOM 6532 O O . GLY B 1 370 ? -23.297 -29.359 -22.75 1 94.69 370 GLY B O 1
ATOM 6533 N N . LEU B 1 371 ? -21.25 -29.266 -21.906 1 97.44 371 LEU B N 1
ATOM 6534 C CA . LEU B 1 371 ? -21.422 -30.484 -21.125 1 97.44 371 LEU B CA 1
ATOM 6535 C C . LEU B 1 371 ? -22.219 -30.219 -19.859 1 97.44 371 LEU B C 1
ATOM 6537 O O . LEU B 1 371 ? -22.141 -29.125 -19.281 1 97.44 371 LEU B O 1
ATOM 6541 N N . ASP B 1 372 ? -22.969 -31.203 -19.484 1 96.81 372 ASP B N 1
ATOM 6542 C CA . ASP B 1 372 ? -23.656 -31.078 -18.188 1 96.81 372 ASP B CA 1
ATOM 6543 C C . ASP B 1 372 ? -22.719 -31.453 -17.047 1 96.81 372 ASP B C 1
ATOM 6545 O O . ASP B 1 372 ? -21.578 -31.828 -17.266 1 96.81 372 ASP B O 1
ATOM 6549 N N . ALA B 1 373 ? -23.188 -31.359 -15.844 1 97.19 373 ALA B N 1
ATOM 6550 C CA . ALA B 1 373 ? -22.375 -31.531 -14.648 1 97.19 373 ALA B CA 1
ATOM 6551 C C . ALA B 1 373 ? -21.719 -32.906 -14.617 1 97.19 373 ALA B C 1
ATOM 6553 O O . ALA B 1 373 ? -20.516 -33.031 -14.344 1 97.19 373 ALA B O 1
ATOM 6554 N N . VAL B 1 374 ? -22.438 -33.938 -14.875 1 97.25 374 VAL B N 1
ATOM 6555 C CA . VAL B 1 374 ? -21.953 -35.312 -14.812 1 97.25 374 VAL B CA 1
ATOM 6556 C C . VAL B 1 374 ? -20.859 -35.531 -15.859 1 97.25 374 VAL B C 1
ATOM 6558 O O . VAL B 1 374 ? -19.812 -36.094 -15.57 1 97.25 374 VAL B O 1
ATOM 6561 N N . ALA B 1 375 ? -21.109 -35.031 -17.031 1 98.06 375 ALA B N 1
ATOM 6562 C CA . ALA B 1 375 ? -20.156 -35.188 -18.125 1 98.06 375 ALA B CA 1
ATOM 6563 C C . ALA B 1 375 ? -18.875 -34.406 -17.859 1 98.06 375 ALA B C 1
ATOM 6565 O O . ALA B 1 375 ? -17.781 -34.844 -18.188 1 98.06 375 ALA B O 1
ATOM 6566 N N . LYS B 1 376 ? -18.984 -33.219 -17.312 1 98.31 376 LYS B N 1
ATOM 6567 C CA . LYS B 1 376 ? -17.812 -32.406 -16.953 1 98.31 376 LYS B CA 1
ATOM 6568 C C . LYS B 1 376 ? -16.922 -33.125 -15.961 1 98.31 376 LYS B C 1
ATOM 6570 O O . LYS B 1 376 ? -15.711 -33.219 -16.156 1 98.31 376 LYS B O 1
ATOM 6575 N N . LEU B 1 377 ? -17.594 -33.625 -14.922 1 98.38 377 LEU B N 1
ATOM 6576 C CA . LEU B 1 377 ? -16.828 -34.344 -13.898 1 98.38 377 LEU B CA 1
ATOM 6577 C C . LEU B 1 377 ? -16.125 -35.562 -14.492 1 98.38 377 LEU B C 1
ATOM 6579 O O . LEU B 1 377 ? -14.969 -35.844 -14.172 1 98.38 377 LEU B O 1
ATOM 6583 N N . HIS B 1 378 ? -16.844 -36.281 -15.352 1 98.06 378 HIS B N 1
ATOM 6584 C CA . HIS B 1 378 ? -16.25 -37.469 -16.016 1 98.06 378 HIS B CA 1
ATOM 6585 C C . HIS B 1 378 ? -15.055 -37.062 -16.859 1 98.06 378 HIS B C 1
ATOM 6587 O O . HIS B 1 378 ? -14.016 -37.719 -16.812 1 98.06 378 HIS B O 1
ATOM 6593 N N . ALA B 1 379 ? -15.211 -36 -17.594 1 98.25 379 ALA B N 1
ATOM 6594 C CA . ALA B 1 379 ? -14.133 -35.531 -18.453 1 98.25 379 ALA B CA 1
ATOM 6595 C C . ALA B 1 379 ? -12.906 -35.125 -17.641 1 98.25 379 ALA B C 1
ATOM 6597 O O . ALA B 1 379 ? -11.781 -35.5 -18 1 98.25 379 ALA B O 1
ATOM 6598 N N . ILE B 1 380 ? -13.078 -34.438 -16.562 1 98.5 380 ILE B N 1
ATOM 6599 C CA . ILE B 1 380 ? -11.977 -33.969 -15.719 1 98.5 380 ILE B CA 1
ATOM 6600 C C . ILE B 1 380 ? -11.266 -35.188 -15.094 1 98.5 380 ILE B C 1
ATOM 6602 O O . ILE B 1 380 ? -10.039 -35.25 -15.078 1 98.5 380 ILE B O 1
ATOM 6606 N N . ARG B 1 381 ? -12.055 -36.25 -14.703 1 97.88 381 ARG B N 1
ATOM 6607 C CA . ARG B 1 381 ? -11.5 -37.438 -14.07 1 97.88 381 ARG B CA 1
ATOM 6608 C C . ARG B 1 381 ? -10.68 -38.25 -15.07 1 97.88 381 ARG B C 1
ATOM 6610 O O . ARG B 1 381 ? -9.641 -38.812 -14.719 1 97.88 381 ARG B O 1
ATOM 6617 N N . THR B 1 382 ? -11.148 -38.25 -16.281 1 97.44 382 THR B N 1
ATOM 6618 C CA . THR B 1 382 ? -10.586 -39.188 -17.234 1 97.44 382 THR B CA 1
ATOM 6619 C C . THR B 1 382 ? -9.516 -38.531 -18.094 1 97.44 382 THR B C 1
ATOM 6621 O O . THR B 1 382 ? -8.57 -39.219 -18.531 1 97.44 382 THR B O 1
ATOM 6624 N N . GLN B 1 383 ? -9.648 -37.25 -18.25 1 97.25 383 GLN B N 1
ATOM 6625 C CA . GLN B 1 383 ? -8.734 -36.625 -19.188 1 97.25 383 GLN B CA 1
ATOM 6626 C C . GLN B 1 383 ? -7.719 -35.75 -18.453 1 97.25 383 GLN B C 1
ATOM 6628 O O . GLN B 1 383 ? -6.684 -35.375 -19.016 1 97.25 383 GLN B O 1
ATOM 6633 N N . GLY B 1 384 ? -8.023 -35.312 -17.297 1 97.25 384 GLY B N 1
ATOM 6634 C CA . GLY B 1 384 ? -7.117 -34.469 -16.547 1 97.25 384 GLY B CA 1
ATOM 6635 C C . GLY B 1 384 ? -5.891 -35.219 -16.047 1 97.25 384 GLY B C 1
ATOM 6636 O O . GLY B 1 384 ? -5.961 -36.406 -15.719 1 97.25 384 GLY B O 1
ATOM 6637 N N . VAL B 1 385 ? -4.82 -34.5 -16 1 97.06 385 VAL B N 1
ATOM 6638 C CA . VAL B 1 385 ? -3.598 -34.969 -15.375 1 97.06 385 VAL B CA 1
ATOM 6639 C C . VAL B 1 385 ? -3.396 -34.281 -14.031 1 97.06 385 VAL B C 1
ATOM 6641 O O . VAL B 1 385 ? -3.1 -33.094 -13.984 1 97.06 385 VAL B O 1
ATOM 6644 N N . PRO B 1 386 ? -3.561 -35.031 -12.891 1 98.06 386 PRO B N 1
ATOM 6645 C CA . PRO B 1 386 ? -3.363 -34.375 -11.586 1 98.06 386 PRO B CA 1
ATOM 6646 C C . PRO B 1 386 ? -2.027 -33.656 -11.484 1 98.06 386 PRO B C 1
ATOM 6648 O O . PRO B 1 386 ? -0.996 -34.188 -11.914 1 98.06 386 PRO B O 1
ATOM 6651 N N . PHE B 1 387 ? -2.1 -32.375 -10.938 1 98.56 387 PHE B N 1
ATOM 6652 C CA . PHE B 1 387 ? -0.938 -31.516 -10.68 1 98.56 387 PHE B CA 1
ATOM 6653 C C . PHE B 1 387 ? -0.341 -31.016 -11.992 1 98.56 387 PHE B C 1
ATOM 6655 O O . PHE B 1 387 ? 0.728 -30.391 -11.992 1 98.56 387 PHE B O 1
ATOM 6662 N N . ALA B 1 388 ? -1.021 -31.25 -13.117 1 98 388 ALA B N 1
ATOM 6663 C CA . ALA B 1 388 ? -0.532 -30.75 -14.406 1 98 388 ALA B CA 1
ATOM 6664 C C . ALA B 1 388 ? -1.69 -30.375 -15.328 1 98 388 ALA B C 1
ATOM 6666 O O . ALA B 1 388 ? -1.561 -30.422 -16.547 1 98 388 ALA B O 1
ATOM 6667 N N . SER B 1 389 ? -2.809 -30.141 -14.812 1 98.44 389 SER B N 1
ATOM 6668 C CA . SER B 1 389 ? -3.963 -29.625 -15.539 1 98.44 389 SER B CA 1
ATOM 6669 C C . SER B 1 389 ? -4.621 -28.469 -14.781 1 98.44 389 SER B C 1
ATOM 6671 O O . SER B 1 389 ? -4.688 -28.484 -13.555 1 98.44 389 SER B O 1
ATOM 6673 N N . LEU B 1 390 ? -5.074 -27.5 -15.57 1 98.81 390 LEU B N 1
ATOM 6674 C CA . LEU B 1 390 ? -5.785 -26.359 -15 1 98.81 390 LEU B CA 1
ATOM 6675 C C . LEU B 1 390 ? -7.277 -26.438 -15.305 1 98.81 390 LEU B C 1
ATOM 6677 O O . LEU B 1 390 ? -7.664 -26.766 -16.438 1 98.81 390 LEU B O 1
ATOM 6681 N N . ILE B 1 391 ? -8.062 -26.219 -14.281 1 98.88 391 ILE B N 1
ATOM 6682 C CA . ILE B 1 391 ? -9.5 -26.078 -14.453 1 98.88 391 ILE B CA 1
ATOM 6683 C C . ILE B 1 391 ? -9.875 -24.609 -14.57 1 98.88 391 ILE B C 1
ATOM 6685 O O . ILE B 1 391 ? -9.516 -23.797 -13.711 1 98.88 391 ILE B O 1
ATOM 6689 N N . TRP B 1 392 ? -10.664 -24.281 -15.641 1 98.75 392 TRP B N 1
ATOM 6690 C CA . TRP B 1 392 ? -10.922 -22.875 -15.93 1 98.75 392 TRP B CA 1
ATOM 6691 C C . TRP B 1 392 ? -12.422 -22.594 -15.969 1 98.75 392 TRP B C 1
ATOM 6693 O O . TRP B 1 392 ? -13.188 -23.375 -16.531 1 98.75 392 TRP B O 1
ATOM 6703 N N . LEU B 1 393 ? -12.867 -21.562 -15.406 1 98.12 393 LEU B N 1
ATOM 6704 C CA . LEU B 1 393 ? -14.133 -20.875 -15.633 1 98.12 393 LEU B CA 1
ATOM 6705 C C . LEU B 1 393 ? -13.922 -19.391 -15.875 1 98.12 393 LEU B C 1
ATOM 6707 O O . LEU B 1 393 ? -12.867 -18.844 -15.531 1 98.12 393 LEU B O 1
ATOM 6711 N N . PRO B 1 394 ? -14.812 -18.781 -16.547 1 96.69 394 PRO B N 1
ATOM 6712 C CA . PRO B 1 394 ? -14.594 -17.375 -16.828 1 96.69 394 PRO B CA 1
ATOM 6713 C C . PRO B 1 394 ? -14.234 -16.562 -15.578 1 96.69 394 PRO B C 1
ATOM 6715 O O . PRO B 1 394 ? -15.023 -16.516 -14.633 1 96.69 394 PRO B O 1
ATOM 6718 N N . GLY B 1 395 ? -13.055 -15.984 -15.625 1 96.62 395 GLY B N 1
ATOM 6719 C CA . GLY B 1 395 ? -12.617 -15.133 -14.531 1 96.62 395 GLY B CA 1
ATOM 6720 C C . GLY B 1 395 ? -11.922 -15.891 -13.422 1 96.62 395 GLY B C 1
ATOM 6721 O O . GLY B 1 395 ? -11.547 -15.312 -12.398 1 96.62 395 GLY B O 1
ATOM 6722 N N . HIS B 1 396 ? -11.773 -17.234 -13.586 1 98.44 396 HIS B N 1
ATOM 6723 C CA . HIS B 1 396 ? -11.195 -18.016 -12.5 1 98.44 396 HIS B CA 1
ATOM 6724 C C . HIS B 1 396 ? -10.469 -19.234 -13.031 1 98.44 396 HIS B C 1
ATOM 6726 O O . HIS B 1 396 ? -10.852 -19.797 -14.062 1 98.44 396 HIS B O 1
ATOM 6732 N N . ILE B 1 397 ? -9.43 -19.625 -12.312 1 98.88 397 ILE B N 1
ATOM 6733 C CA . ILE B 1 397 ? -8.641 -20.781 -12.734 1 98.88 397 ILE B CA 1
ATOM 6734 C C . ILE B 1 397 ? -7.973 -21.422 -11.516 1 98.88 397 ILE B C 1
ATOM 6736 O O . ILE B 1 397 ? -7.727 -20.75 -10.516 1 98.88 397 ILE B O 1
ATOM 6740 N N . GLY B 1 398 ? -7.73 -22.703 -11.555 1 98.81 398 GLY B N 1
ATOM 6741 C CA . GLY B 1 398 ? -7.043 -23.438 -10.508 1 98.81 398 GLY B CA 1
ATOM 6742 C C . GLY B 1 398 ? -6.41 -24.719 -11 1 98.81 398 GLY B C 1
ATOM 6743 O O . GLY B 1 398 ? -6.477 -25.047 -12.188 1 98.81 398 GLY B O 1
ATOM 6744 N N . LEU B 1 399 ? -5.789 -25.422 -10.094 1 98.94 399 LEU B N 1
ATOM 6745 C CA . LEU B 1 399 ? -5.035 -26.625 -10.414 1 98.94 399 LEU B CA 1
ATOM 6746 C C . LEU B 1 399 ? -5.832 -27.875 -10.055 1 98.94 399 LEU B C 1
ATOM 6748 O O . LEU B 1 399 ? -6.34 -28 -8.938 1 98.94 399 LEU B O 1
ATOM 6752 N N . TYR B 1 400 ? -5.914 -28.797 -11.031 1 98.88 400 TYR B N 1
ATOM 6753 C CA . TYR B 1 400 ? -6.5 -30.109 -10.773 1 98.88 400 TYR B CA 1
ATOM 6754 C C . TYR B 1 400 ? -5.543 -30.984 -9.977 1 98.88 400 TYR B C 1
ATOM 6756 O O . TYR B 1 400 ? -4.41 -31.234 -10.398 1 98.88 400 TYR B O 1
ATOM 6764 N N . LEU B 1 401 ? -6.047 -31.484 -8.859 1 98.75 401 LEU B N 1
ATOM 6765 C CA . LEU B 1 401 ? -5.152 -32.219 -7.969 1 98.75 401 LEU B CA 1
ATOM 6766 C C . LEU B 1 401 ? -5.398 -33.719 -8.07 1 98.75 401 LEU B C 1
ATOM 6768 O O . LEU B 1 401 ? -4.625 -34.531 -7.535 1 98.75 401 LEU B O 1
ATOM 6772 N N . GLY B 1 402 ? -6.363 -34.062 -8.797 1 98.25 402 GLY B N 1
ATOM 6773 C CA . GLY B 1 402 ? -6.848 -35.438 -8.758 1 98.25 402 GLY B CA 1
ATOM 6774 C C . GLY B 1 402 ? -8.164 -35.594 -8.023 1 98.25 402 GLY B C 1
ATOM 6775 O O . GLY B 1 402 ? -8.938 -34.656 -7.926 1 98.25 402 GLY B O 1
ATOM 6776 N N . THR B 1 403 ? -8.5 -36.844 -7.668 1 97.62 403 THR B N 1
ATOM 6777 C CA . THR B 1 403 ? -9.797 -37.125 -7.055 1 97.62 403 THR B CA 1
ATOM 6778 C C . THR B 1 403 ? -9.633 -37.438 -5.574 1 97.62 403 THR B C 1
ATOM 6780 O O . THR B 1 403 ? -8.617 -38 -5.172 1 97.62 403 THR B O 1
ATOM 6783 N N . SER B 1 404 ? -10.609 -37.031 -4.828 1 95.19 404 SER B N 1
ATOM 6784 C CA . SER B 1 404 ? -10.672 -37.438 -3.424 1 95.19 404 SER B CA 1
ATOM 6785 C C . SER B 1 404 ? -10.961 -38.938 -3.289 1 95.19 404 SER B C 1
ATOM 6787 O O . SER B 1 404 ? -11.125 -39.625 -4.289 1 95.19 404 SER B O 1
ATOM 6789 N N . ASP B 1 405 ?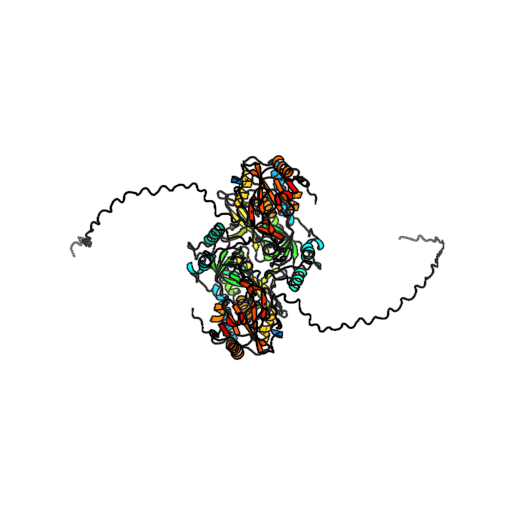 -11.023 -39.375 -1.981 1 91.69 405 ASP B N 1
ATOM 6790 C CA . ASP B 1 405 ? -11.391 -40.75 -1.7 1 91.69 405 ASP B CA 1
ATOM 6791 C C . ASP B 1 405 ? -12.805 -41.062 -2.18 1 91.69 405 ASP B C 1
ATOM 6793 O O . ASP B 1 405 ? -13.133 -42.219 -2.477 1 91.69 405 ASP B O 1
ATOM 6797 N N . ARG B 1 406 ? -13.609 -40.062 -2.275 1 92.44 406 ARG B N 1
ATOM 6798 C CA . ARG B 1 406 ? -14.984 -40.25 -2.734 1 92.44 406 ARG B CA 1
ATOM 6799 C C . ARG B 1 406 ? -15.094 -40 -4.238 1 92.44 406 ARG B C 1
ATOM 6801 O O . ARG B 1 406 ? -16.188 -39.781 -4.758 1 92.44 406 ARG B O 1
ATOM 6808 N N . ASN B 1 407 ? -14.031 -39.969 -4.898 1 95.31 407 ASN B N 1
ATOM 6809 C CA . ASN B 1 407 ? -13.922 -39.844 -6.348 1 95.31 407 ASN B CA 1
ATOM 6810 C C . ASN B 1 407 ? -14.406 -38.469 -6.832 1 95.31 407 ASN B C 1
ATOM 6812 O O . ASN B 1 407 ? -14.969 -38.344 -7.926 1 95.31 407 ASN B O 1
ATOM 6816 N N . GLU B 1 408 ? -14.281 -37.469 -6.012 1 96.38 408 GLU B N 1
ATOM 6817 C CA . GLU B 1 408 ? -14.594 -36.094 -6.391 1 96.38 408 GLU B CA 1
ATOM 6818 C C . GLU B 1 408 ? -13.344 -35.344 -6.852 1 96.38 408 GLU B C 1
ATOM 6820 O O . GLU B 1 408 ? -12.344 -35.281 -6.133 1 96.38 408 GLU B O 1
ATOM 6825 N N . PRO B 1 409 ? -13.406 -34.781 -8.078 1 98.31 409 PRO B N 1
ATOM 6826 C CA . PRO B 1 409 ? -12.25 -33.969 -8.477 1 98.31 409 PRO B CA 1
ATOM 6827 C C . PRO B 1 409 ? -11.945 -32.844 -7.488 1 98.31 409 PRO B C 1
ATOM 6829 O O . PRO B 1 409 ? -12.859 -32.188 -7.004 1 98.31 409 PRO B O 1
ATOM 6832 N N . LEU B 1 410 ? -10.641 -32.688 -7.16 1 98.69 410 LEU B N 1
ATOM 6833 C CA . LEU B 1 410 ? -10.18 -31.641 -6.254 1 98.69 410 LEU B CA 1
ATOM 6834 C C . LEU B 1 410 ? -9.438 -30.547 -7.012 1 98.69 410 LEU B C 1
ATOM 6836 O O . LEU B 1 410 ? -8.68 -30.828 -7.941 1 98.69 410 LEU B O 1
ATOM 6840 N N . MET B 1 411 ? -9.688 -29.344 -6.594 1 98.75 411 MET B N 1
ATOM 6841 C CA . MET B 1 411 ? -9.109 -28.156 -7.223 1 98.75 411 MET B CA 1
ATOM 6842 C C . MET B 1 411 ? -8.375 -27.297 -6.195 1 98.75 411 MET B C 1
ATOM 6844 O O . MET B 1 411 ? -8.922 -27 -5.129 1 98.75 411 MET B O 1
ATOM 6848 N N . LEU B 1 412 ? -7.082 -26.969 -6.406 1 98.81 412 LEU B N 1
ATOM 6849 C CA . LEU B 1 412 ? -6.359 -25.938 -5.684 1 98.81 412 LEU B CA 1
ATOM 6850 C C . LEU B 1 412 ? -6.539 -24.578 -6.359 1 98.81 412 LEU B C 1
ATOM 6852 O O . LEU B 1 412 ? -6.176 -24.406 -7.523 1 98.81 412 LEU B O 1
ATOM 6856 N N . HIS B 1 413 ? -7.125 -23.609 -5.688 1 98.62 413 HIS B N 1
ATOM 6857 C CA . HIS B 1 413 ? -7.387 -22.312 -6.293 1 98.62 413 HIS B CA 1
ATOM 6858 C C . HIS B 1 413 ? -7.504 -21.219 -5.23 1 98.62 413 HIS B C 1
ATOM 6860 O O . HIS B 1 413 ? -7.883 -21.5 -4.09 1 98.62 413 HIS B O 1
ATOM 6866 N N . ASN B 1 414 ? -7.02 -20.047 -5.562 1 98.31 414 ASN B N 1
ATOM 6867 C CA . ASN B 1 414 ? -7.246 -18.875 -4.727 1 98.31 414 ASN B CA 1
ATOM 6868 C C . ASN B 1 414 ? -8.602 -18.234 -5.02 1 98.31 414 ASN B C 1
ATOM 6870 O O . ASN B 1 414 ? -8.781 -17.609 -6.059 1 98.31 414 ASN B O 1
ATOM 6874 N N . LEU B 1 415 ? -9.523 -18.375 -4.113 1 97.06 415 LEU B N 1
ATOM 6875 C CA . LEU B 1 415 ? -10.938 -18.094 -4.332 1 97.06 415 LEU B CA 1
ATOM 6876 C C . LEU B 1 415 ? -11.422 -17 -3.385 1 97.06 415 LEU B C 1
ATOM 6878 O O . LEU B 1 415 ? -11.156 -17.047 -2.18 1 97.06 415 LEU B O 1
ATOM 6882 N N . TRP B 1 416 ? -12.047 -15.977 -3.945 1 96.62 416 TRP B N 1
ATOM 6883 C CA . TRP B 1 416 ? -12.633 -14.969 -3.062 1 96.62 416 TRP B CA 1
ATOM 6884 C C . TRP B 1 416 ? -13.836 -15.531 -2.316 1 96.62 416 TRP B C 1
ATOM 6886 O O . TRP B 1 416 ? -13.93 -15.414 -1.094 1 96.62 416 TRP B O 1
ATOM 6896 N N . GLY B 1 417 ? -14.758 -16.094 -3.113 1 96.25 417 GLY B N 1
ATOM 6897 C CA . GLY B 1 417 ? -15.961 -16.641 -2.492 1 96.25 417 GLY B CA 1
ATOM 6898 C C . GLY B 1 417 ? -16.922 -17.25 -3.49 1 96.25 417 GLY B C 1
ATOM 6899 O O . GLY B 1 417 ? -16.609 -17.359 -4.676 1 96.25 417 GLY B O 1
ATOM 6900 N N . VAL B 1 418 ? -18.078 -17.734 -2.924 1 96.25 418 VAL B N 1
ATOM 6901 C CA . VAL B 1 418 ? -19.109 -18.297 -3.781 1 96.25 418 VAL B CA 1
ATOM 6902 C C . VAL B 1 418 ? -20.375 -17.438 -3.707 1 96.25 418 VAL B C 1
ATOM 6904 O O . VAL B 1 418 ? -20.609 -16.766 -2.703 1 96.25 418 VAL B O 1
ATOM 6907 N N . ARG B 1 419 ? -21.094 -17.438 -4.781 1 94.62 419 ARG B N 1
ATOM 6908 C CA . ARG B 1 419 ? -22.328 -16.656 -4.871 1 94.62 419 ARG B CA 1
ATOM 6909 C C . ARG B 1 419 ? -23.406 -17.266 -3.98 1 94.62 419 ARG B C 1
ATOM 6911 O O . ARG B 1 419 ? -23.547 -18.484 -3.902 1 94.62 419 ARG B O 1
ATOM 6918 N N . THR B 1 420 ? -24.125 -16.359 -3.314 1 95.19 420 THR B N 1
ATOM 6919 C CA . THR B 1 420 ? -25.266 -16.766 -2.482 1 95.19 420 THR B CA 1
ATOM 6920 C C . THR B 1 420 ? -26.531 -16.016 -2.885 1 95.19 420 THR B C 1
ATOM 6922 O O . THR B 1 420 ? -26.453 -14.961 -3.521 1 95.19 420 THR B O 1
ATOM 6925 N N . ALA B 1 421 ? -27.594 -16.672 -2.613 1 93.31 421 ALA B N 1
ATOM 6926 C CA . ALA B 1 421 ? -28.875 -16.016 -2.818 1 93.31 421 ALA B CA 1
ATOM 6927 C C . ALA B 1 421 ? -29.328 -15.281 -1.555 1 93.31 421 ALA B C 1
ATOM 6929 O O . ALA B 1 421 ? -29.312 -15.852 -0.461 1 93.31 421 ALA B O 1
ATOM 6930 N N . LEU B 1 422 ? -29.703 -14.031 -1.756 1 89.25 422 LEU B N 1
ATOM 6931 C CA . LEU B 1 422 ? -30.203 -13.258 -0.619 1 89.25 422 LEU B CA 1
ATOM 6932 C C . LEU B 1 422 ? -31.703 -13.414 -0.466 1 89.25 422 LEU B C 1
ATOM 6934 O O . LEU B 1 422 ? -32.406 -13.602 -1.456 1 89.25 422 LEU B O 1
ATOM 6938 N N . PRO B 1 423 ? -32.188 -13.266 0.751 1 85.56 423 PRO B N 1
ATOM 6939 C CA . PRO B 1 423 ? -33.625 -13.438 0.998 1 85.56 423 PRO B CA 1
ATOM 6940 C C . PRO B 1 423 ? -34.469 -12.43 0.23 1 85.56 423 PRO B C 1
ATOM 6942 O O . PRO B 1 423 ? -35.562 -12.781 -0.254 1 85.56 423 PRO B O 1
ATOM 6945 N N . GLU B 1 424 ? -34.062 -11.203 0.173 1 84.5 424 GLU B N 1
ATOM 6946 C CA . GLU B 1 424 ? -34.844 -10.141 -0.468 1 84.5 424 GLU B CA 1
ATOM 6947 C C . GLU B 1 424 ? -34.625 -10.141 -1.979 1 84.5 424 GLU B C 1
ATOM 6949 O O . GLU B 1 424 ? -35.156 -9.289 -2.686 1 84.5 424 GLU B O 1
ATOM 6954 N N . GLY B 1 425 ? -33.906 -11.094 -2.426 1 81.44 425 GLY B N 1
ATOM 6955 C CA . GLY B 1 425 ? -33.562 -11.102 -3.838 1 81.44 425 GLY B CA 1
ATOM 6956 C C . GLY B 1 425 ? -32.156 -10.586 -4.113 1 81.44 425 GLY B C 1
ATOM 6957 O O . GLY B 1 425 ? -31.562 -9.898 -3.273 1 81.44 425 GLY B O 1
ATOM 6958 N N . GLY B 1 426 ? -31.516 -11.031 -5.023 1 88.12 426 GLY B N 1
ATOM 6959 C CA . GLY B 1 426 ? -30.172 -10.594 -5.387 1 88.12 426 GLY B CA 1
ATOM 6960 C C . GLY B 1 426 ? -29.094 -11.602 -5.023 1 88.12 426 GLY B C 1
ATOM 6961 O O . GLY B 1 426 ? -29.406 -12.727 -4.629 1 88.12 426 GLY B O 1
ATOM 6962 N N . GLU B 1 427 ? -27.922 -11.133 -5.203 1 91.06 427 GLU B N 1
ATOM 6963 C CA . GLU B 1 427 ? -26.781 -12.031 -5.02 1 91.06 427 GLU B CA 1
ATOM 6964 C C . GLU B 1 427 ? -25.875 -11.555 -3.887 1 91.06 427 GLU B C 1
ATOM 6966 O O . GLU B 1 427 ? -25.703 -10.352 -3.693 1 91.06 427 GLU B O 1
ATOM 6971 N N . GLY B 1 428 ? -25.547 -12.5 -3.051 1 92.19 428 GLY B N 1
ATOM 6972 C CA . GLY B 1 428 ? -24.516 -12.266 -2.041 1 92.19 428 GLY B CA 1
ATOM 6973 C C . GLY B 1 428 ? -23.25 -13.055 -2.283 1 92.19 428 GLY B C 1
ATOM 6974 O O . GLY B 1 428 ? -23.016 -13.547 -3.391 1 92.19 428 GLY B O 1
ATOM 6975 N N . ARG B 1 429 ? -22.406 -13.008 -1.276 1 93.44 429 ARG B N 1
ATOM 6976 C CA . ARG B 1 429 ? -21.156 -13.773 -1.342 1 93.44 429 ARG B CA 1
ATOM 6977 C C . ARG B 1 429 ? -20.875 -14.461 -0.013 1 93.44 429 ARG B C 1
ATOM 6979 O O . ARG B 1 429 ? -21.062 -13.875 1.053 1 93.44 429 ARG B O 1
ATOM 6986 N N . ALA B 1 430 ? -20.578 -15.672 -0.103 1 95.19 430 ALA B N 1
ATOM 6987 C CA . ALA B 1 430 ? -19.906 -16.344 1.004 1 95.19 430 ALA B CA 1
ATOM 6988 C C . ALA B 1 430 ? -18.391 -16.344 0.808 1 95.19 430 ALA B C 1
ATOM 6990 O O . ALA B 1 430 ? -17.875 -17.031 -0.066 1 95.19 430 ALA B O 1
ATOM 6991 N N . VAL B 1 431 ? -17.719 -15.617 1.657 1 95.56 431 VAL B N 1
ATOM 6992 C CA . VAL B 1 431 ? -16.312 -15.312 1.437 1 95.56 431 VAL B CA 1
ATOM 6993 C C . VAL B 1 431 ? -15.445 -16.469 1.922 1 95.56 431 VAL B C 1
ATOM 6995 O O . VAL B 1 431 ? -15.648 -17 3.02 1 95.56 431 VAL B O 1
ATOM 6998 N N . VAL B 1 432 ? -14.531 -16.938 1.096 1 96.06 432 VAL B N 1
ATOM 6999 C CA . VAL B 1 432 ? -13.43 -17.828 1.445 1 96.06 432 VAL B CA 1
ATOM 7000 C C . VAL B 1 432 ? -12.148 -17.016 1.623 1 96.06 432 VAL B C 1
ATOM 7002 O O . VAL B 1 432 ? -11.586 -16.969 2.719 1 96.06 432 VAL B O 1
ATOM 7005 N N . GLY B 1 433 ? -11.766 -16.297 0.576 1 96.69 433 GLY B N 1
ATOM 7006 C CA . GLY B 1 433 ? -10.766 -15.25 0.654 1 96.69 433 GLY B CA 1
ATOM 7007 C C . GLY B 1 433 ? -9.359 -15.789 0.86 1 96.69 433 GLY B C 1
ATOM 7008 O O . GLY B 1 433 ? -8.57 -15.203 1.604 1 96.69 433 GLY B O 1
ATOM 7009 N N . ARG B 1 434 ? -9 -16.891 0.285 1 96.88 434 ARG B N 1
ATOM 7010 C CA . ARG B 1 434 ? -7.66 -17.453 0.443 1 96.88 434 ARG B CA 1
ATOM 7011 C C . ARG B 1 434 ? -7.441 -18.625 -0.513 1 96.88 434 ARG B C 1
ATOM 7013 O O . ARG B 1 434 ? -8.367 -19.047 -1.208 1 96.88 434 ARG B O 1
ATOM 7020 N N . LEU B 1 435 ? -6.203 -19.109 -0.551 1 97.94 435 LEU B N 1
ATOM 7021 C CA . LEU B 1 435 ? -5.867 -20.328 -1.277 1 97.94 435 LEU B CA 1
ATOM 7022 C C . LEU B 1 435 ? -6.477 -21.547 -0.6 1 97.94 435 LEU B C 1
ATOM 7024 O O . LEU B 1 435 ? -6.242 -21.797 0.587 1 97.94 435 LEU B O 1
ATOM 7028 N N . VAL B 1 436 ? -7.27 -22.328 -1.4 1 97.62 436 VAL B N 1
ATOM 7029 C CA . VAL B 1 436 ? -7.965 -23.469 -0.801 1 97.62 436 VAL B CA 1
ATOM 7030 C C . VAL B 1 436 ? -7.941 -24.656 -1.761 1 97.62 436 VAL B C 1
ATOM 7032 O O . VAL B 1 436 ? -7.629 -24.5 -2.943 1 97.62 436 VAL B O 1
ATOM 7035 N N . ILE B 1 437 ? -8.18 -25.766 -1.172 1 98.12 437 ILE B N 1
ATOM 7036 C CA . ILE B 1 437 ? -8.523 -26.984 -1.915 1 98.12 437 ILE B CA 1
ATOM 7037 C C . ILE B 1 437 ? -9.992 -27.312 -1.709 1 98.12 437 ILE B C 1
ATOM 7039 O O . ILE B 1 437 ? -10.477 -27.375 -0.574 1 98.12 437 ILE B O 1
ATOM 7043 N N . SER B 1 438 ? -10.703 -27.422 -2.773 1 97.62 438 SER B N 1
ATOM 7044 C CA . SER B 1 438 ? -12.117 -27.781 -2.703 1 97.62 438 SER B CA 1
ATOM 7045 C C . SER B 1 438 ? -12.508 -28.719 -3.838 1 97.62 438 SER B C 1
ATOM 7047 O O . SER B 1 438 ? -11.727 -28.938 -4.77 1 97.62 438 SER B O 1
ATOM 7049 N N . THR B 1 439 ? -13.695 -29.328 -3.662 1 97.81 439 THR B N 1
ATOM 7050 C CA . THR B 1 439 ? -14.328 -29.938 -4.824 1 97.81 439 THR B CA 1
ATOM 7051 C C . THR B 1 439 ? -14.797 -28.875 -5.809 1 97.81 439 THR B C 1
ATOM 7053 O O . THR B 1 439 ? -14.539 -27.688 -5.609 1 97.81 439 THR B O 1
ATOM 7056 N N . LEU B 1 440 ? -15.43 -29.328 -6.863 1 98.31 440 LEU B N 1
ATOM 7057 C CA . LEU B 1 440 ? -15.969 -28.375 -7.832 1 98.31 440 LEU B CA 1
ATOM 7058 C C . LEU B 1 440 ? -17.375 -27.953 -7.449 1 98.31 440 LEU B C 1
ATOM 7060 O O . LEU B 1 440 ? -18.125 -27.438 -8.289 1 98.31 440 LEU B O 1
ATOM 7064 N N . ARG B 1 441 ? -17.766 -28.234 -6.199 1 97.25 441 ARG B N 1
ATOM 7065 C CA . ARG B 1 441 ? -19.047 -27.828 -5.621 1 97.25 441 ARG B CA 1
ATOM 7066 C C . ARG B 1 441 ? -18.844 -27.125 -4.285 1 97.25 441 ARG B C 1
ATOM 7068 O O . ARG B 1 441 ? -19.469 -27.484 -3.283 1 97.25 441 ARG B O 1
ATOM 7075 N N . PRO B 1 442 ? -18.016 -26.078 -4.293 1 97.25 442 PRO B N 1
ATOM 7076 C CA . PRO B 1 442 ? -17.766 -25.391 -3.021 1 97.25 442 PRO B CA 1
ATOM 7077 C C . PRO B 1 442 ? -19 -24.656 -2.5 1 97.25 442 PRO B C 1
ATOM 7079 O O . PRO B 1 442 ? -19.703 -23.984 -3.271 1 97.25 442 PRO B O 1
ATOM 7082 N N . GLY B 1 443 ? -19.25 -24.781 -1.18 1 96.69 443 GLY B N 1
ATOM 7083 C CA . GLY B 1 443 ? -20.281 -24.016 -0.499 1 96.69 443 GLY B CA 1
ATOM 7084 C C . GLY B 1 443 ? -21.656 -24.609 -0.629 1 96.69 443 GLY B C 1
ATOM 7085 O O . GLY B 1 443 ? -22.625 -24.078 -0.091 1 96.69 443 GLY B O 1
ATOM 7086 N N . GLU B 1 444 ? -21.828 -25.766 -1.311 1 96.06 444 GLU B N 1
ATOM 7087 C CA . GLU B 1 444 ? -23.156 -26.312 -1.608 1 96.06 444 GLU B CA 1
ATOM 7088 C C . GLU B 1 444 ? -23.781 -26.938 -0.37 1 96.06 444 GLU B C 1
ATOM 7090 O O . GLU B 1 444 ? -24.938 -27.344 -0.4 1 96.06 444 GLU B O 1
ATOM 7095 N N . GLU B 1 445 ? -23.078 -27.016 0.771 1 94.69 445 GLU B N 1
ATOM 7096 C CA . GLU B 1 445 ? -23.688 -27.391 2.043 1 94.69 445 GLU B CA 1
ATOM 7097 C C . GLU B 1 445 ? -24.641 -26.297 2.543 1 94.69 445 GLU B C 1
ATOM 7099 O O . GLU B 1 445 ? -25.469 -26.547 3.414 1 94.69 445 GLU B O 1
ATOM 7104 N N . ARG B 1 446 ? -24.469 -25.141 2.027 1 94.81 446 ARG B N 1
ATOM 7105 C CA . ARG B 1 446 ? -25.328 -24.016 2.379 1 94.81 446 ARG B CA 1
ATOM 7106 C C . ARG B 1 446 ? -26.625 -24.062 1.575 1 94.81 446 ARG B C 1
ATOM 7108 O O . ARG B 1 446 ? -26.609 -24.375 0.385 1 94.81 446 ARG B O 1
ATOM 7115 N N . ASP B 1 447 ? -27.641 -23.562 2.242 1 94.06 447 ASP B N 1
ATOM 7116 C CA . ASP B 1 447 ? -28.953 -23.562 1.59 1 94.06 447 ASP B CA 1
ATOM 7117 C C . ASP B 1 447 ? -29.047 -22.422 0.571 1 94.06 447 ASP B C 1
ATOM 7119 O O . ASP B 1 447 ? -29.844 -22.5 -0.371 1 94.06 447 ASP B O 1
ATOM 7123 N N . ASP B 1 448 ? -28.234 -21.422 0.787 1 95.25 448 ASP B N 1
ATOM 7124 C CA . ASP B 1 448 ? -28.359 -20.25 -0.069 1 95.25 448 ASP B CA 1
ATOM 7125 C C . ASP B 1 448 ? -27.375 -20.312 -1.232 1 95.25 448 ASP B C 1
ATOM 7127 O O . ASP B 1 448 ? -27.172 -19.312 -1.939 1 95.25 448 ASP B O 1
ATOM 7131 N N . VAL B 1 449 ? -26.719 -21.469 -1.455 1 96.44 449 VAL B N 1
ATOM 7132 C CA . VAL B 1 449 ? -25.844 -21.688 -2.605 1 96.44 449 VAL B CA 1
ATOM 7133 C C . VAL B 1 449 ? -26.531 -22.641 -3.592 1 96.44 449 VAL B C 1
ATOM 7135 O O . VAL B 1 449 ? -26.938 -23.734 -3.221 1 96.44 449 VAL B O 1
ATOM 7138 N N . ARG B 1 450 ? -26.625 -22.188 -4.828 1 95.06 450 ARG B N 1
ATOM 7139 C CA . ARG B 1 450 ? -27.281 -22.984 -5.855 1 95.06 450 ARG B CA 1
ATOM 7140 C C . ARG B 1 450 ? -26.469 -24.234 -6.184 1 95.06 450 ARG B C 1
ATOM 7142 O O . ARG B 1 450 ? -25.25 -24.172 -6.301 1 95.06 450 ARG B O 1
ATOM 7149 N N . ARG B 1 451 ? -27.156 -25.312 -6.363 1 95.19 451 ARG B N 1
ATOM 7150 C CA . ARG B 1 451 ? -26.5 -26.562 -6.73 1 95.19 451 ARG B CA 1
ATOM 7151 C C . ARG B 1 451 ? -25.766 -26.422 -8.062 1 95.19 451 ARG B C 1
ATOM 7153 O O . ARG B 1 451 ? -26.297 -25.859 -9.016 1 95.19 451 ARG B O 1
ATOM 7160 N N . ASP B 1 452 ? -24.547 -26.844 -8.117 1 96.56 452 ASP B N 1
ATOM 7161 C CA . ASP B 1 452 ? -23.688 -26.938 -9.289 1 96.56 452 ASP B CA 1
ATOM 7162 C C . ASP B 1 452 ? -23.375 -25.562 -9.859 1 96.56 452 ASP B C 1
ATOM 7164 O O . ASP B 1 452 ? -22.984 -25.438 -11.023 1 96.56 452 ASP B O 1
ATOM 7168 N N . ASP B 1 453 ? -23.578 -24.531 -9.086 1 95.62 453 ASP B N 1
ATOM 7169 C CA . ASP B 1 453 ? -23.328 -23.188 -9.594 1 95.62 453 ASP B CA 1
ATOM 7170 C C . ASP B 1 453 ? -21.891 -23.031 -10.086 1 95.62 453 ASP B C 1
ATOM 7172 O O . ASP B 1 453 ? -21.656 -22.578 -11.203 1 95.62 453 ASP B O 1
ATOM 7176 N N . PHE B 1 454 ? -20.969 -23.406 -9.273 1 97.44 454 PHE B N 1
ATOM 7177 C CA . PHE B 1 454 ? -19.547 -23.328 -9.625 1 97.44 454 PHE B CA 1
ATOM 7178 C C . PHE B 1 454 ? -19.219 -24.281 -10.773 1 97.44 454 PHE B C 1
ATOM 7180 O O . PHE B 1 454 ? -18.625 -23.875 -11.773 1 97.44 454 PHE B O 1
ATOM 7187 N N . LEU B 1 455 ? -19.672 -25.516 -10.68 1 98.19 455 LEU B N 1
ATOM 7188 C CA . LEU B 1 455 ? -19.391 -26.562 -11.648 1 98.19 455 LEU B CA 1
ATOM 7189 C C . LEU B 1 455 ? -19.953 -26.219 -13.016 1 98.19 455 LEU B C 1
ATOM 7191 O O . LEU B 1 455 ? -19.312 -26.453 -14.039 1 98.19 455 LEU B O 1
ATOM 7195 N N . ASP B 1 456 ? -21.125 -25.609 -13.047 1 97.56 456 ASP B N 1
ATOM 7196 C CA . ASP B 1 456 ? -21.766 -25.234 -14.305 1 97.56 456 ASP B CA 1
ATOM 7197 C C . ASP B 1 456 ? -20.953 -24.203 -15.062 1 97.56 456 ASP B C 1
ATOM 7199 O O . ASP B 1 456 ? -21 -24.141 -16.297 1 97.56 456 ASP B O 1
ATOM 7203 N N . LYS B 1 457 ? -20.203 -23.469 -14.336 1 97.62 457 LYS B N 1
ATOM 7204 C CA . LYS B 1 457 ? -19.453 -22.359 -14.938 1 97.62 457 LYS B CA 1
ATOM 7205 C C . LYS B 1 457 ? -18.109 -22.844 -15.461 1 97.62 457 LYS B C 1
ATOM 7207 O O . LYS B 1 457 ? -17.422 -22.109 -16.188 1 97.62 457 LYS B O 1
ATOM 7212 N N . VAL B 1 458 ? -17.688 -24.031 -15.07 1 98.56 458 VAL B N 1
ATOM 7213 C CA . VAL B 1 458 ? -16.438 -24.578 -15.586 1 98.56 458 VAL B CA 1
ATOM 7214 C C . VAL B 1 458 ? -16.531 -24.781 -17.094 1 98.56 458 VAL B C 1
ATOM 7216 O O . VAL B 1 458 ? -17.5 -25.375 -17.578 1 98.56 458 VAL B O 1
ATOM 7219 N N . ARG B 1 459 ? -15.5 -24.266 -17.844 1 98.19 459 ARG B N 1
ATOM 7220 C CA . ARG B 1 459 ? -15.617 -24.281 -19.297 1 98.19 459 ARG B CA 1
ATOM 7221 C C . ARG B 1 459 ? -14.391 -24.938 -19.922 1 98.19 459 ARG B C 1
ATOM 7223 O O . ARG B 1 459 ? -14.414 -25.297 -21.109 1 98.19 459 ARG B O 1
ATOM 7230 N N . GLY B 1 460 ? -13.352 -25.094 -19.125 1 98.19 460 GLY B N 1
ATOM 7231 C CA . GLY B 1 460 ? -12.156 -25.594 -19.781 1 98.19 460 GLY B CA 1
ATOM 7232 C C . GLY B 1 460 ? -11.25 -26.391 -18.875 1 98.19 460 GLY B C 1
ATOM 7233 O O . GLY B 1 460 ? -11.266 -26.203 -17.656 1 98.19 460 GLY B O 1
ATOM 7234 N N . LEU B 1 461 ? -10.523 -27.297 -19.438 1 98.44 461 LEU B N 1
ATOM 7235 C CA . LEU B 1 461 ? -9.422 -28.062 -18.859 1 98.44 461 LEU B CA 1
ATOM 7236 C C . LEU B 1 461 ? -8.156 -27.906 -19.703 1 98.44 461 LEU B C 1
ATOM 7238 O O . LEU B 1 461 ? -8.156 -28.203 -20.891 1 98.44 461 LEU B O 1
ATOM 7242 N N . THR B 1 462 ? -7.148 -27.391 -19.109 1 98.25 462 THR B N 1
ATOM 7243 C CA . THR B 1 462 ? -5.898 -27.172 -19.844 1 98.25 462 THR B CA 1
ATOM 7244 C C . THR B 1 462 ? -4.805 -28.094 -19.328 1 98.25 462 THR B C 1
ATOM 7246 O O . THR B 1 462 ? -4.438 -28.047 -18.156 1 98.25 462 THR B O 1
ATOM 7249 N N . LEU B 1 463 ? -4.254 -28.969 -20.172 1 97.31 463 LEU B N 1
ATOM 7250 C CA . LEU B 1 463 ? -3.164 -29.875 -19.828 1 97.31 463 LEU B CA 1
ATOM 7251 C C . LEU B 1 463 ? -1.811 -29.219 -20.078 1 97.31 463 LEU B C 1
ATOM 7253 O O . LEU B 1 463 ? -1.444 -28.953 -21.219 1 97.31 463 LEU B O 1
ATOM 7257 N N . ILE B 1 464 ? -1.131 -29.016 -19.062 1 94.38 464 ILE B N 1
ATOM 7258 C CA . ILE B 1 464 ? 0.153 -28.328 -19.156 1 94.38 464 ILE B CA 1
ATOM 7259 C C . ILE B 1 464 ? 1.163 -29.203 -19.891 1 94.38 464 ILE B C 1
ATOM 7261 O O . ILE B 1 464 ? 1.276 -30.391 -19.609 1 94.38 464 ILE B O 1
ATOM 7265 N N . GLY B 1 465 ? 2.143 -28.641 -20.797 1 75.88 465 GLY B N 1
ATOM 7266 C CA . GLY B 1 465 ? 3.229 -29.328 -21.469 1 75.88 465 GLY B CA 1
ATOM 7267 C C . GLY B 1 465 ? 2.781 -30.078 -22.703 1 75.88 465 GLY B C 1
ATOM 7268 O O . GLY B 1 465 ? 3.609 -30.5 -23.516 1 75.88 465 GLY B O 1
ATOM 7269 N N . ALA B 1 466 ? 1.527 -30.5 -22.766 1 64.44 466 ALA B N 1
ATOM 7270 C CA . ALA B 1 466 ? 1.161 -31.281 -23.938 1 64.44 466 ALA B CA 1
ATOM 7271 C C . ALA B 1 466 ? 1.345 -30.469 -25.219 1 64.44 466 ALA B C 1
ATOM 7273 O O . ALA B 1 466 ? 1.776 -29.312 -25.172 1 64.44 466 ALA B O 1
ATOM 7274 N N . LYS B 1 467 ? 0.577 -30.297 -26.25 1 54.31 467 LYS B N 1
ATOM 7275 C CA . LYS B 1 467 ? 0.718 -29.734 -27.594 1 54.31 467 LYS B CA 1
ATOM 7276 C C . LYS B 1 467 ? 0.852 -28.219 -27.547 1 54.31 467 LYS B C 1
ATOM 7278 O O . LYS B 1 467 ? -0.134 -27.516 -27.328 1 54.31 467 LYS B O 1
ATOM 7283 N N . SER B 1 468 ? 1.851 -27.688 -26.812 1 46.75 468 SER B N 1
ATOM 7284 C CA . SER B 1 468 ? 1.791 -26.219 -26.812 1 46.75 468 SER B CA 1
ATOM 7285 C C . SER B 1 468 ? 1.733 -25.672 -28.219 1 46.75 468 SER B C 1
ATOM 7287 O O . SER B 1 468 ? 2.617 -25.938 -29.047 1 46.75 468 SER B O 1
ATOM 7289 N N . SER B 1 469 ? 0.655 -25.625 -28.797 1 38.09 469 SER B N 1
ATOM 7290 C CA . SER B 1 469 ? 0.627 -24.922 -30.078 1 38.09 469 SER B CA 1
ATOM 7291 C C . SER B 1 469 ? 1.381 -23.594 -29.984 1 38.09 469 SER B C 1
ATOM 7293 O O . SER B 1 469 ? 1.237 -22.859 -29 1 38.09 469 SER B O 1
ATOM 7295 N N . VAL B 1 470 ? 2.566 -23.469 -30.453 1 36.53 470 VAL B N 1
ATOM 7296 C CA . VAL B 1 470 ? 3.383 -22.281 -30.641 1 36.53 470 VAL B CA 1
ATOM 7297 C C . VAL B 1 470 ? 2.488 -21.078 -30.938 1 36.53 470 VAL B C 1
ATOM 7299 O O . VAL B 1 470 ? 1.778 -21.062 -31.953 1 36.53 470 VAL B O 1
ATOM 7302 N N . ILE B 1 471 ? 1.854 -20.406 -30.047 1 37.5 471 ILE B N 1
ATOM 7303 C CA . ILE B 1 471 ? 1.274 -19.109 -30.375 1 37.5 471 ILE B CA 1
ATOM 7304 C C . ILE B 1 471 ? 2.299 -18.266 -31.141 1 37.5 471 ILE B C 1
ATOM 7306 O O . ILE B 1 471 ? 3.4 -18.031 -30.641 1 37.5 471 ILE B O 1
ATOM 7310 N N . GLY B 1 472 ? 2.264 -18.375 -32.5 1 26.41 472 GLY B N 1
ATOM 7311 C CA . GLY B 1 472 ? 3.006 -17.391 -33.281 1 26.41 472 GLY B CA 1
ATOM 7312 C C . GLY B 1 472 ? 3.096 -16.031 -32.625 1 26.41 472 GLY B C 1
ATOM 7313 O O . GLY B 1 472 ? 2.334 -15.734 -31.703 1 26.41 472 GLY B O 1
ATOM 7314 N N . LYS B 1 473 ? 3.922 -15.086 -33.156 1 27.33 473 LYS B N 1
ATOM 7315 C CA . LYS B 1 473 ? 4.234 -13.688 -32.906 1 27.33 473 LYS B CA 1
ATOM 7316 C C . LYS B 1 473 ? 2.965 -12.875 -32.656 1 27.33 473 LYS B C 1
ATOM 7318 O O . LYS B 1 473 ? 1.979 -13.023 -33.375 1 27.33 473 LYS B O 1
#